Protein AF-A0A3D2ICG7-F1 (afdb_monomer_lite)

pLDDT: mean 81.15, std 12.13, range [32.75, 96.06]

Sequence (810 aa):
GKVAADFALAEKEAQTTEAKSDMTMTLKEEWENYNRNDKSQTVSDYENFASAFERDLKTRLLSPYEGFTPKQKSELSRRFDELSLGFSSAGANIAFTRHQANRANKANKDIETHMELMRSVNPQDAVYTYYESSLKKAFEDFRLQGLKIKYDETKVFQDIKKGNTEAAIAAATTTEQLDAISKENEQDNTISSTLKQQIRNQLNVKKTRVEAELQKEVVEQFFTAIADAPDDLILKADEELFDRIIKGDKLGAIDFSVLEAPERDRLVARIKREQSSIKAENTEQILTSLRQIVDGATVAQLNAQEDNVIQNTGLFQGNEDDNLRTKALAIIKTELNQKEDKVKEQINVNQKNIIDSLSISKGSISEELKEIINETENLYISMEDTEGAEAFRKTILSAQEAGSLFKDIEFSKTTDINRTINELNQEVKELAKTNPGKVTEKLNTIKILGNMLETRNQALATDPVRYLQEQKGELNTFQRISFQRQLGIAEIDIRLTTDAEMSVFKNQYDSAEDYNEKSRIGNEFINSFGEENSAMVLRNMMNRGIITIVDNIIIANPNNAYMFDVDAANSVESVKRFKQELTTDQRDATTEAVRQELSDYSRSIIGGGFEDVLQRTATDKRAAHVFAMRDVVKNTAFYYMSISDIDPKEAAKKAADAVINSQYSFIQVKNNSVRLKKGLDGFKEQIGTLLEKSIGDLEKNYLLDIIEVPTQVGIQESITDEEYITDIINEGRWVTTTDNSGVYLIDKTGNLVRRKSDNQLLFIEVKFSDLISGATQLQEKQQQLSKILNPGTADRQFINNPLQFIGKLF

Secondary structure (DSSP, 8-state):
-HHHHHHHHHHHHHHHHHHHHHHHHHHHHHHHHHHHH---SSHHHHHHHHHHHHHHHHHHHHGGGTTS-HHHHHHHHHHHHHHHHHHHHHHHHHHHHHHHHHHHHHHHHHHHHHHHHHHHS-TTSHHHHHHHHHHHHHHHHHHHTT---S--HHHHHHHHHHHHHHHHHHH--SHHHHHHHHHHHHH-TTS-HHHHHHHHHHHHHHHHHHHHHHHHHHHHHHHHHHHTS-HHHHHT--HHHHHHHHHT-EETTEESTTS-HHHHHHHHHHHHHHHHHHHHHHHHHHHHHHHHHHTT--HHHHHHHHHHHHHT-GGGTT---HHHHHHHHHHHHHHHHHHHHHHHHHHHHHHHHHHHHHHHTTTPPPHHHHHHHHHHHHHHHHTT-HHHHHHHHHHHHHHHHHHHHHHHHTTS-HHHHHHHHHHHHHHHHHHHHH-GGGHHHHHHHHHHHHHHHHHHHHHHHH-HHHHHHHHH-S--HHHHHHHHHHTT--TTT--SS-HHHHHHHHHHHHT-SSHHHHHHHHHHHHHTT-GGGHHHHHHHHHHTTSS-HHHHHHHHSTT-TTHHHHHHHHSHHHHHHHHHHS-HHHHHHHHHHHHHHTHHHHHHHHSS-TTSPPPTT--HHHHHHHHHHHHHHHHHHHHHHHHS---HHHHHHHHHIIIIITTEEEEEETTEEEEEETT-GGGHHHHHHHHHHHTSGGGHHHHHHHEEPP--SS-SS---HHHHHHHHHHH-EEEE-TTSSEEEEE-TTSPBPEEPSSSS-SB-EEEHHHHHHHHHHHHHHHHHHTTT--SSS-SSS----HHHHHTTT-

Foldseek 3Di:
DVVVVVVVVVVLVVVLVVLLVVLLVVLVVQLVVCLVPDPAQALVVLLVVLVVVLVVSLCVSLVVVPVRDPVSSVVSSVSSVVVSVVSSVVSSVVSVVSNLVVVLVVLLVLLVVLLVQLLVDDCPDPVNVVSLVVNVVSVVVCVVVVRPHPDDNLVSVQVSVLSNLLVQLVPDLDLVSLVVSLVVLVPDPSYDPVSNVVSVVSSVVSSVVSVVVVVVVVLVVVVVVVVPDPPVVLLPCDPVNLVCLLVQHDDVPDGSVPDDNVSSVVVSVVSVVVNVVVVVVLLVVLLVVLLVQLVVDFLVSLVVQLVCLVVCHDSRPPPPDPVSSVSSNVSSVVSNVVNLVVLVVLLVVLLVVLLVVLLVVLLDQDPVNVVSLVVSLVSCVSNVNPVVSVVSVLLSVLSSLLSVVCVVCVLAEPVVVVVVLVVLVVVLVVCVVVPVVCNVSSVSSSVSNVVSVVVSVVCCVQWVQVSCCVVPNDDAQVRQQVSCVRHVPDPLRRERDGPVRLVVLLVQLVPQPALLSNLVSLQVSLCSNPPVCNVSHLSNCPVVVSDDPLSSLSNVDHPQPLSRLLVVLPDPVNVVVLVVQPDPVQLVLLLVLLLVLCQQVLCQQQVGGPPDDGAPSPDVVSVVSSVSLSVSLSSSLSSCVRVDVDGSNVSSNVSCCSRPVVFWDWDDALNGTHTAGPPCVVLRVLLSVQVNQQLAPVCLVVCLQWWDDDDDDPDDDDQDSSNQSVQQSNQWDWHADPVNQWTFIAGNRGDFTATDDDDPDGGDIDGVVLCPVVSVVVVVVVVVVVVPDDDDDPDPDDDPHSVVSSVVVD

Radius of gyration: 61.94 Å; chains: 1; bounding box: 125×126×144 Å

Structure (mmCIF, N/CA/C/O backbone):
data_AF-A0A3D2ICG7-F1
#
_entry.id   AF-A0A3D2ICG7-F1
#
loop_
_atom_site.group_PDB
_atom_site.id
_atom_site.type_symbol
_atom_site.label_atom_id
_atom_site.label_alt_id
_atom_site.label_comp_id
_atom_site.label_asym_id
_atom_site.label_entity_id
_atom_site.label_seq_id
_atom_site.pdbx_PDB_ins_code
_atom_site.Cartn_x
_atom_site.Cartn_y
_atom_site.Cartn_z
_atom_site.occupancy
_atom_site.B_iso_or_equiv
_atom_site.auth_seq_id
_atom_site.auth_comp_id
_atom_site.auth_asym_id
_atom_site.auth_atom_id
_atom_site.pdbx_PDB_model_num
ATOM 1 N N . GLY A 1 1 ? -17.995 -86.484 -20.064 1.00 54.66 1 GLY A N 1
ATOM 2 C CA . GLY A 1 1 ? -19.390 -86.865 -19.768 1.00 54.66 1 GLY A CA 1
ATOM 3 C C . GLY A 1 1 ? -19.644 -86.869 -18.276 1.00 54.66 1 GLY A C 1
ATOM 4 O O . GLY A 1 1 ? -20.081 -85.857 -17.756 1.00 54.66 1 GLY A O 1
ATOM 5 N N . LYS A 1 2 ? -19.305 -87.965 -17.586 1.00 58.22 2 LYS A N 1
ATOM 6 C CA . LYS A 1 2 ? -19.592 -88.167 -16.154 1.00 58.22 2 LYS A CA 1
ATOM 7 C C . LYS A 1 2 ? -18.968 -87.110 -15.228 1.00 58.22 2 LYS A C 1
ATOM 9 O O . LYS A 1 2 ? -19.689 -86.464 -14.492 1.00 58.22 2 LYS A O 1
ATOM 14 N N . VAL A 1 3 ? -17.678 -86.817 -15.402 1.00 58.34 3 VAL A N 1
ATOM 15 C CA . VAL A 1 3 ? -16.958 -85.797 -14.612 1.00 58.34 3 VAL A CA 1
ATOM 16 C C . VAL A 1 3 ? -17.590 -84.400 -14.731 1.00 58.34 3 VAL A C 1
ATOM 18 O O . VAL A 1 3 ? -17.749 -83.715 -13.734 1.00 58.34 3 VAL A O 1
ATOM 21 N N . ALA A 1 4 ? -18.020 -83.989 -15.928 1.00 55.75 4 ALA A N 1
ATOM 22 C CA . ALA A 1 4 ? -18.675 -82.691 -16.129 1.00 55.75 4 ALA A CA 1
ATOM 23 C C . ALA A 1 4 ? -20.084 -82.630 -15.504 1.00 55.75 4 ALA A C 1
ATOM 25 O O . ALA A 1 4 ? -20.496 -81.578 -15.028 1.00 55.75 4 ALA A O 1
ATOM 26 N N . ALA A 1 5 ? -20.810 -83.753 -15.482 1.00 63.34 5 ALA A N 1
ATOM 27 C CA . ALA A 1 5 ? -22.096 -83.851 -14.795 1.00 63.34 5 ALA A CA 1
ATOM 28 C C . ALA A 1 5 ? -21.925 -83.832 -13.266 1.00 63.34 5 ALA A C 1
ATOM 30 O O . ALA A 1 5 ? -22.704 -83.172 -12.586 1.00 63.34 5 ALA A O 1
ATOM 31 N N . ASP A 1 6 ? -20.879 -84.484 -12.749 1.00 67.06 6 ASP A N 1
ATOM 32 C CA . ASP A 1 6 ? -20.536 -84.480 -11.323 1.00 67.06 6 ASP A CA 1
ATOM 33 C C . ASP A 1 6 ? -20.102 -83.074 -10.863 1.00 67.06 6 ASP A C 1
ATOM 35 O O . ASP A 1 6 ? -20.552 -82.610 -9.819 1.00 67.06 6 ASP A O 1
ATOM 39 N N . PHE A 1 7 ? -19.324 -82.343 -11.674 1.00 67.44 7 PHE A N 1
ATOM 40 C CA . PHE A 1 7 ? -18.988 -80.936 -11.405 1.00 67.44 7 PHE A CA 1
ATOM 41 C C . PHE A 1 7 ? -20.216 -80.021 -11.438 1.00 67.44 7 PHE A C 1
ATOM 43 O O . PHE A 1 7 ? -20.399 -79.234 -10.517 1.00 67.44 7 PHE A O 1
ATOM 50 N N . ALA A 1 8 ? -21.092 -80.147 -12.440 1.00 72.44 8 ALA A N 1
ATOM 51 C CA . ALA A 1 8 ? -22.311 -79.337 -12.517 1.00 72.44 8 ALA A CA 1
ATOM 52 C C . ALA A 1 8 ? -23.298 -79.634 -11.369 1.00 72.44 8 ALA A C 1
ATOM 54 O O . ALA A 1 8 ? -24.071 -78.762 -10.970 1.00 72.44 8 ALA A O 1
ATOM 55 N N . LEU A 1 9 ? -23.301 -80.864 -10.841 1.00 77.81 9 LEU A N 1
ATOM 56 C CA . LEU A 1 9 ? -24.105 -81.238 -9.679 1.00 77.81 9 LEU A CA 1
ATOM 57 C C . LEU A 1 9 ? -23.500 -80.679 -8.385 1.00 77.81 9 LEU A C 1
ATOM 59 O O . LEU A 1 9 ? -24.229 -80.073 -7.604 1.00 77.81 9 LEU A O 1
ATOM 63 N N . ALA A 1 10 ? -22.180 -80.790 -8.213 1.00 75.00 10 ALA A N 1
ATOM 64 C CA . ALA A 1 10 ? -21.458 -80.203 -7.085 1.00 75.00 10 ALA A CA 1
ATOM 65 C C . ALA A 1 10 ? -21.564 -78.668 -7.060 1.00 75.00 10 ALA A C 1
ATOM 67 O O . ALA A 1 10 ? -21.762 -78.083 -6.000 1.00 75.00 10 ALA A O 1
ATOM 68 N N . GLU A 1 11 ? -21.507 -78.009 -8.219 1.00 78.06 11 GLU A N 1
ATOM 69 C CA . GLU A 1 11 ? -21.673 -76.558 -8.341 1.00 78.06 11 GLU A CA 1
ATOM 70 C C . GLU A 1 11 ? -23.090 -76.119 -7.953 1.00 78.06 11 GLU A C 1
ATOM 72 O O . GLU A 1 11 ? -23.262 -75.179 -7.179 1.00 78.06 11 GLU A O 1
ATOM 77 N N . LYS A 1 12 ? -24.124 -76.848 -8.392 1.00 83.56 12 LYS A N 1
ATOM 78 C CA . LYS A 1 12 ? -25.509 -76.583 -7.966 1.00 83.56 12 LYS A CA 1
ATOM 79 C C . LYS A 1 12 ? -25.723 -76.850 -6.478 1.00 83.56 12 LYS A C 1
ATOM 81 O O . LYS A 1 12 ? -26.470 -76.117 -5.829 1.00 83.56 12 LYS A O 1
ATOM 86 N N . GLU A 1 13 ? -25.099 -77.881 -5.914 1.00 82.94 13 GLU A N 1
ATOM 87 C CA . GLU A 1 13 ? -25.148 -78.153 -4.473 1.00 82.94 13 GLU A CA 1
ATOM 88 C C . GLU A 1 13 ? -24.440 -77.060 -3.663 1.00 82.94 13 GLU A C 1
ATOM 90 O O . GLU A 1 13 ? -24.988 -76.611 -2.652 1.00 82.94 13 GLU A O 1
ATOM 95 N N . ALA A 1 14 ? -23.297 -76.560 -4.142 1.00 80.94 14 ALA A N 1
ATOM 96 C CA . ALA A 1 14 ? -22.591 -75.429 -3.548 1.00 80.94 14 ALA A CA 1
ATOM 97 C C . ALA A 1 14 ? -23.447 -74.152 -3.589 1.00 80.94 14 ALA A C 1
ATOM 99 O O . ALA A 1 14 ? -23.700 -73.571 -2.537 1.00 80.94 14 ALA A O 1
ATOM 100 N N . GLN A 1 15 ? -24.015 -73.803 -4.750 1.00 85.06 15 GLN A N 1
ATOM 101 C CA . GLN A 1 15 ? -24.930 -72.661 -4.907 1.00 85.06 15 GLN A CA 1
ATOM 102 C C . GLN A 1 15 ? -26.166 -72.767 -3.998 1.00 85.06 15 GLN A C 1
ATOM 104 O O . GLN A 1 15 ? -26.635 -71.778 -3.443 1.00 85.06 15 GLN A O 1
ATOM 109 N N . THR A 1 16 ? -26.703 -73.978 -3.804 1.00 87.69 16 THR A N 1
ATOM 110 C CA . THR A 1 16 ? -27.836 -74.197 -2.884 1.00 87.69 16 THR A CA 1
ATOM 111 C C . THR A 1 16 ? -27.417 -74.032 -1.428 1.00 87.69 16 THR A C 1
ATOM 113 O O . THR A 1 16 ? -28.201 -73.558 -0.612 1.00 87.69 16 THR A O 1
ATOM 116 N N . THR A 1 17 ? -26.203 -74.460 -1.084 1.00 86.31 17 THR A N 1
ATOM 117 C CA . THR A 1 17 ? -25.661 -74.365 0.276 1.00 86.31 17 THR A CA 1
ATOM 118 C C . THR A 1 17 ? -25.360 -72.916 0.644 1.00 86.31 17 THR A C 1
ATOM 120 O O . THR A 1 17 ? -25.722 -72.488 1.737 1.00 86.31 17 THR A O 1
ATOM 123 N N . GLU A 1 18 ? -24.784 -72.156 -0.285 1.00 87.81 18 GLU A N 1
ATOM 124 C CA . GLU A 1 18 ? -24.572 -70.713 -0.163 1.00 87.81 18 GLU A CA 1
ATOM 125 C C . GLU A 1 18 ? -25.910 -69.983 0.018 1.00 87.81 18 GLU A C 1
ATOM 127 O O . GLU A 1 18 ? -26.132 -69.368 1.058 1.00 87.81 18 GLU A O 1
ATOM 132 N N . ALA A 1 19 ? -26.876 -70.204 -0.882 1.00 89.00 19 ALA A N 1
ATOM 133 C CA . ALA A 1 19 ? -28.214 -69.618 -0.772 1.00 89.00 19 ALA A CA 1
ATOM 134 C C . ALA A 1 19 ? -28.932 -69.975 0.544 1.00 89.00 19 ALA A C 1
ATOM 136 O O . ALA A 1 19 ? -29.634 -69.147 1.122 1.00 89.00 19 ALA A O 1
ATOM 137 N N . LYS A 1 20 ? -28.756 -71.204 1.056 1.00 89.69 20 LYS A N 1
ATOM 138 C CA . LYS A 1 20 ? -29.281 -71.606 2.373 1.00 89.69 20 LYS A CA 1
ATOM 139 C C . LYS A 1 20 ? -28.641 -70.814 3.502 1.00 89.69 20 LYS A C 1
ATOM 141 O O . LYS A 1 20 ? -29.349 -70.475 4.450 1.00 89.69 20 LYS A O 1
ATOM 146 N N . SER A 1 21 ? -27.329 -70.600 3.443 1.00 87.50 21 SER A N 1
ATOM 147 C CA . SER A 1 21 ? -26.583 -69.855 4.456 1.00 87.50 21 SER A CA 1
ATOM 148 C C . SER A 1 21 ? -27.043 -68.402 4.487 1.00 87.50 21 SER A C 1
ATOM 150 O O . SER A 1 21 ? -27.486 -67.933 5.536 1.00 87.50 21 SER A O 1
ATOM 152 N N . ASP A 1 22 ? -27.054 -67.747 3.327 1.00 87.12 22 ASP A N 1
ATOM 153 C CA . ASP A 1 22 ? -27.453 -66.346 3.186 1.00 87.12 22 ASP A CA 1
ATOM 154 C C . ASP A 1 22 ? -28.899 -66.145 3.634 1.00 87.12 22 ASP A C 1
ATOM 156 O O . ASP A 1 22 ? -29.182 -65.325 4.507 1.00 87.12 22 ASP A O 1
ATOM 160 N N . MET A 1 23 ? -29.813 -66.987 3.138 1.00 90.94 23 MET A N 1
ATOM 161 C CA . MET A 1 23 ? -31.212 -66.954 3.553 1.00 90.94 23 MET A CA 1
ATOM 162 C C . MET A 1 23 ? -31.363 -67.212 5.056 1.00 90.94 23 MET A C 1
ATOM 164 O O . MET A 1 23 ? -32.165 -66.543 5.690 1.00 90.94 23 MET A O 1
ATOM 168 N N . THR A 1 24 ? -30.615 -68.151 5.649 1.00 89.88 24 THR A N 1
ATOM 169 C CA . THR A 1 24 ? -30.689 -68.434 7.096 1.00 89.88 24 THR A CA 1
ATOM 170 C C . THR A 1 24 ? -30.258 -67.224 7.922 1.00 89.88 24 THR A C 1
ATOM 172 O O . THR A 1 24 ? -30.895 -66.922 8.931 1.00 89.88 24 THR A O 1
ATOM 175 N N . MET A 1 25 ? -29.190 -66.540 7.505 1.00 88.25 25 MET A N 1
ATOM 176 C CA . MET A 1 25 ? -28.659 -65.377 8.211 1.00 88.25 25 MET A CA 1
ATOM 177 C C . MET A 1 25 ? -29.643 -64.206 8.140 1.00 88.25 25 MET A C 1
ATOM 179 O O . MET A 1 25 ? -30.061 -63.704 9.182 1.00 88.25 25 MET A O 1
ATOM 183 N N . THR A 1 26 ? -30.118 -63.866 6.938 1.00 89.62 26 THR A N 1
ATOM 184 C CA . THR A 1 26 ? -31.112 -62.799 6.754 1.00 89.62 26 THR A CA 1
ATOM 185 C C . THR A 1 26 ? -32.441 -63.134 7.430 1.00 89.62 26 THR A C 1
ATOM 187 O O . THR A 1 26 ? -33.032 -62.280 8.081 1.00 89.62 26 THR A O 1
ATOM 190 N N . LEU A 1 27 ? -32.904 -64.385 7.343 1.00 92.44 27 LEU A N 1
ATOM 191 C CA . LEU A 1 27 ? -34.136 -64.832 7.996 1.00 92.44 27 LEU A CA 1
ATOM 192 C C . LEU A 1 27 ? -34.065 -64.652 9.512 1.00 92.44 27 LEU A C 1
ATOM 194 O O . LEU A 1 27 ? -35.017 -64.163 10.116 1.00 92.44 27 LEU A O 1
ATOM 198 N N . LYS A 1 28 ? -32.942 -65.045 10.121 1.00 91.06 28 LYS A N 1
ATOM 199 C CA . LYS A 1 28 ? -32.717 -64.872 11.555 1.00 91.06 28 LYS A CA 1
ATOM 200 C C . LYS A 1 28 ? -32.729 -63.393 11.937 1.00 91.06 28 LYS A C 1
ATOM 202 O O . LYS A 1 28 ? -33.425 -63.037 12.880 1.00 91.06 28 LYS A O 1
ATOM 207 N N . GLU A 1 29 ? -31.993 -62.548 11.218 1.00 90.75 29 GLU A N 1
ATOM 208 C CA . GLU A 1 29 ? -31.919 -61.108 11.501 1.00 90.75 29 GLU A CA 1
ATOM 209 C C . GLU A 1 29 ? -33.287 -60.425 11.389 1.00 90.75 29 GLU A C 1
ATOM 211 O O . GLU A 1 29 ? -33.684 -59.672 12.279 1.00 90.75 29 GLU A O 1
ATOM 216 N N . GLU A 1 30 ? -34.041 -60.727 10.333 1.00 92.88 30 GLU A N 1
ATOM 217 C CA . GLU A 1 30 ? -35.377 -60.174 10.099 1.00 92.88 30 GLU A CA 1
ATOM 218 C C . GLU A 1 30 ? -36.369 -60.624 11.182 1.00 92.88 30 GLU A C 1
ATOM 220 O O . GLU A 1 30 ? -37.105 -59.796 11.721 1.00 92.88 30 GLU A O 1
ATOM 225 N N . TRP A 1 31 ? -36.354 -61.905 11.573 1.00 93.25 31 TRP A N 1
ATOM 226 C CA . TRP A 1 31 ? -37.196 -62.405 12.664 1.00 93.25 31 TRP A CA 1
ATOM 227 C C . TRP A 1 31 ? -36.788 -61.872 14.037 1.00 93.25 31 TRP A C 1
ATOM 229 O O . TRP A 1 31 ? -37.655 -61.545 14.845 1.00 93.25 31 TRP A O 1
ATOM 239 N N . GLU A 1 32 ? -35.493 -61.768 14.333 1.00 89.31 32 GLU A N 1
ATOM 240 C CA . GLU A 1 32 ? -35.022 -61.191 15.595 1.00 89.31 32 GLU A CA 1
ATOM 241 C C . GLU A 1 32 ? -35.410 -59.714 15.700 1.00 89.31 32 GLU A C 1
ATOM 243 O O . GLU A 1 32 ? -35.862 -59.272 16.761 1.00 89.31 32 GLU A O 1
ATOM 248 N N . ASN A 1 33 ? -35.304 -58.963 14.601 1.00 90.31 33 ASN A N 1
ATOM 249 C CA . ASN A 1 33 ? -35.766 -57.582 14.532 1.00 90.31 33 ASN A CA 1
ATOM 250 C C . ASN A 1 33 ? -37.285 -57.483 14.687 1.00 90.31 33 ASN A C 1
ATOM 252 O O . ASN A 1 33 ? -37.761 -56.664 15.474 1.00 90.31 33 ASN A O 1
ATOM 256 N N . TYR A 1 34 ? -38.048 -58.328 13.994 1.00 92.62 34 TYR A N 1
ATOM 257 C CA . TYR A 1 34 ? -39.501 -58.375 14.130 1.00 92.62 34 TYR A CA 1
ATOM 258 C C . TYR A 1 34 ? -39.916 -58.684 15.576 1.00 92.62 34 TYR A C 1
ATOM 260 O O . TYR A 1 34 ? -40.647 -57.906 16.182 1.00 92.62 34 TYR A O 1
ATOM 268 N N . ASN A 1 35 ? -39.368 -59.738 16.186 1.00 90.38 35 ASN A N 1
ATOM 269 C CA . ASN A 1 35 ? -39.693 -60.154 17.555 1.00 90.38 35 ASN A CA 1
ATOM 270 C C . ASN A 1 35 ? -39.302 -59.113 18.608 1.00 90.38 35 ASN A C 1
ATOM 272 O O . ASN A 1 35 ? -40.000 -58.942 19.612 1.00 90.38 35 ASN A O 1
ATOM 276 N N . ARG A 1 36 ? -38.183 -58.411 18.392 1.00 87.25 36 ARG A N 1
ATOM 277 C CA . ARG A 1 36 ? -37.740 -57.315 19.261 1.00 87.25 36 ARG A CA 1
ATOM 278 C C . ARG A 1 36 ? -38.691 -56.122 19.193 1.00 87.25 36 ARG A C 1
ATOM 280 O O . ARG A 1 36 ? -38.941 -55.497 20.221 1.00 87.25 36 ARG A O 1
ATOM 287 N N . ASN A 1 37 ? -39.193 -55.812 18.001 1.00 86.62 37 ASN A N 1
ATOM 288 C CA . ASN A 1 37 ? -40.026 -54.636 17.752 1.00 86.62 37 ASN A CA 1
ATOM 289 C C . ASN A 1 37 ? -41.526 -54.902 17.907 1.00 86.62 37 ASN A C 1
ATOM 291 O O . ASN A 1 37 ? -42.302 -53.952 18.037 1.00 86.62 37 ASN A O 1
ATOM 295 N N . ASP A 1 38 ? -41.939 -56.167 17.912 1.00 87.25 38 ASP A N 1
ATOM 296 C CA . ASP A 1 38 ? -43.315 -56.559 18.156 1.00 87.25 38 ASP A CA 1
ATOM 297 C C . ASP A 1 38 ? -43.785 -56.063 19.531 1.00 87.25 38 ASP A C 1
ATOM 299 O O . ASP A 1 38 ? -43.114 -56.231 20.553 1.00 87.25 38 ASP A O 1
ATOM 303 N N . LYS A 1 39 ? -44.981 -55.474 19.548 1.00 85.31 39 LYS A N 1
ATOM 304 C CA . LYS A 1 39 ? -45.639 -54.951 20.753 1.00 85.31 39 LYS A CA 1
ATOM 305 C C . LYS A 1 39 ? -46.875 -55.753 21.138 1.00 85.31 39 LYS A C 1
ATOM 307 O O . LYS A 1 39 ? -47.638 -55.306 21.998 1.00 85.31 39 LYS A O 1
ATOM 312 N N . SER A 1 40 ? -47.085 -56.910 20.517 1.00 86.44 40 SER A N 1
ATOM 313 C CA . SER A 1 40 ? -48.226 -57.763 20.807 1.00 86.44 40 SER A CA 1
ATOM 314 C C . SER A 1 40 ? -48.248 -58.110 22.290 1.00 86.44 40 SER A C 1
ATOM 316 O O . SER A 1 40 ? -47.230 -58.458 22.905 1.00 86.44 40 SER A O 1
ATOM 318 N N . GLN A 1 41 ? -49.429 -57.943 22.880 1.00 81.25 41 GLN A N 1
ATOM 319 C CA . GLN A 1 41 ? -49.657 -58.171 24.303 1.00 81.25 41 GLN A CA 1
ATOM 320 C C . GLN A 1 41 ? -50.325 -59.510 24.581 1.00 81.25 41 GLN A C 1
ATOM 322 O O . GLN A 1 41 ? -50.526 -59.833 25.746 1.00 81.25 41 GLN A O 1
ATOM 327 N N . THR A 1 42 ? -50.685 -60.269 23.548 1.00 84.38 42 THR A N 1
ATOM 328 C CA . THR A 1 42 ? -51.218 -61.625 23.656 1.00 84.38 42 THR A CA 1
ATOM 329 C C . THR A 1 42 ? -50.539 -62.520 22.622 1.00 84.38 42 THR A C 1
ATOM 331 O O . THR A 1 42 ? -50.031 -62.037 21.609 1.00 84.38 42 THR A O 1
ATOM 334 N N . VAL A 1 43 ? -50.535 -63.830 22.881 1.00 86.00 43 VAL A N 1
ATOM 335 C CA . VAL A 1 43 ? -50.024 -64.829 21.927 1.00 86.00 43 VAL A CA 1
ATOM 336 C C . VAL A 1 43 ? -50.831 -64.796 20.630 1.00 86.00 43 VAL A C 1
ATOM 338 O O . VAL A 1 43 ? -50.249 -64.777 19.555 1.00 86.00 43 VAL A O 1
ATOM 341 N N . SER A 1 44 ? -52.158 -64.690 20.735 1.00 87.31 44 SER A N 1
ATOM 342 C CA . SER A 1 44 ? -53.057 -64.649 19.579 1.00 87.31 44 SER A CA 1
ATOM 343 C C . SER A 1 44 ? -52.783 -63.450 18.666 1.00 87.31 44 SER A C 1
ATOM 345 O O . SER A 1 44 ? -52.774 -63.600 17.447 1.00 87.31 44 SER A O 1
ATOM 347 N N . ASP A 1 45 ? -52.561 -62.257 19.226 1.00 85.88 45 ASP A N 1
ATOM 348 C CA . ASP A 1 45 ? -52.242 -61.073 18.416 1.00 85.88 45 ASP A CA 1
ATOM 349 C C . ASP A 1 45 ? -50.898 -61.252 17.709 1.00 85.88 45 ASP A C 1
ATOM 351 O O . ASP A 1 45 ? -50.788 -61.015 16.506 1.00 85.88 45 ASP A O 1
ATOM 355 N N . TYR A 1 46 ? -49.901 -61.747 18.447 1.00 92.25 46 TYR A N 1
ATOM 356 C CA . TYR A 1 46 ? -48.576 -62.012 17.907 1.00 92.25 46 TYR A CA 1
ATOM 357 C C . TYR A 1 46 ? -48.631 -63.008 16.740 1.00 92.25 46 TYR A C 1
ATOM 359 O O . TYR A 1 46 ? -48.090 -62.722 15.676 1.00 92.25 46 TYR A O 1
ATOM 367 N N . GLU A 1 47 ? -49.310 -64.147 16.908 1.00 88.69 47 GLU A N 1
ATOM 368 C CA . GLU A 1 47 ? -49.417 -65.194 15.882 1.00 88.69 47 GLU A CA 1
ATOM 369 C C . GLU A 1 47 ? -50.085 -64.676 14.601 1.00 88.69 47 GLU A C 1
ATOM 371 O O . GLU A 1 47 ? -49.636 -64.988 13.493 1.00 88.69 47 GLU A O 1
ATOM 376 N N . ASN A 1 48 ? -51.105 -63.824 14.734 1.00 87.50 48 ASN A N 1
ATOM 377 C CA . ASN A 1 48 ? -51.786 -63.212 13.595 1.00 87.50 48 ASN A CA 1
ATOM 378 C C . ASN A 1 48 ? -50.860 -62.281 12.796 1.00 87.50 48 ASN A C 1
ATOM 380 O O . ASN A 1 48 ? -50.809 -62.370 11.565 1.00 87.50 48 ASN A O 1
ATOM 384 N N . PHE A 1 49 ? -50.103 -61.409 13.471 1.00 89.25 49 PHE A N 1
ATOM 385 C CA . PHE A 1 49 ? -49.170 -60.501 12.797 1.00 89.25 49 PHE A CA 1
ATOM 386 C C . PHE A 1 49 ? -47.944 -61.237 12.245 1.00 89.25 49 PHE A C 1
ATOM 388 O O . PHE A 1 49 ? -47.544 -60.998 11.103 1.00 89.25 49 PHE A O 1
ATOM 395 N N . ALA A 1 50 ? -47.403 -62.189 13.007 1.00 90.81 50 ALA A N 1
ATOM 396 C CA . ALA A 1 50 ? -46.266 -63.010 12.606 1.00 90.81 50 ALA A CA 1
ATOM 397 C C . ALA A 1 50 ? -46.584 -63.812 11.336 1.00 90.81 50 ALA A C 1
ATOM 399 O O . ALA A 1 50 ? -45.761 -63.865 10.429 1.00 90.81 50 ALA A O 1
ATOM 400 N N . SER A 1 51 ? -47.808 -64.334 11.203 1.00 88.25 51 SER A N 1
ATOM 401 C CA . SER A 1 51 ? -48.256 -65.051 9.997 1.00 88.25 51 SER A CA 1
ATOM 402 C C . SER A 1 51 ? -48.345 -64.159 8.748 1.00 88.25 51 SER A C 1
ATOM 404 O O . SER A 1 51 ? -48.225 -64.634 7.615 1.00 88.25 51 SER A O 1
ATOM 406 N N . ALA A 1 52 ? -48.612 -62.859 8.908 1.00 87.38 52 ALA A N 1
ATOM 407 C CA . ALA A 1 52 ? -48.575 -61.911 7.794 1.00 87.38 52 ALA A CA 1
ATOM 408 C C . ALA A 1 52 ? -47.129 -61.567 7.411 1.00 87.38 52 ALA A C 1
ATOM 410 O O . ALA A 1 52 ? -46.789 -61.603 6.228 1.00 87.38 52 ALA A O 1
ATOM 411 N N . PHE A 1 53 ? -46.284 -61.311 8.412 1.00 92.44 53 PHE A N 1
ATOM 412 C CA . PHE A 1 53 ? -44.859 -61.044 8.235 1.00 92.44 53 PHE A CA 1
ATOM 413 C C . PHE A 1 53 ? -44.122 -62.217 7.577 1.00 92.44 53 PHE A C 1
ATOM 415 O O . PHE A 1 53 ? -43.395 -62.018 6.610 1.00 92.44 53 PHE A O 1
ATOM 422 N N . GLU A 1 54 ? -44.366 -63.446 8.033 1.00 93.12 54 GLU A N 1
ATOM 423 C CA . GLU A 1 54 ? -43.745 -64.656 7.491 1.00 93.12 54 GLU A CA 1
ATOM 424 C C . GLU A 1 54 ? -44.036 -64.825 5.996 1.00 93.12 54 GLU A C 1
ATOM 426 O O . GLU A 1 54 ? -43.131 -65.121 5.218 1.00 93.12 54 GLU A O 1
ATOM 431 N N . ARG A 1 55 ? -45.284 -64.587 5.567 1.00 90.25 55 ARG A N 1
ATOM 432 C CA . ARG A 1 55 ? -45.676 -64.691 4.151 1.00 90.25 55 ARG A CA 1
ATOM 433 C C . ARG A 1 55 ? -44.979 -63.654 3.271 1.00 90.25 55 ARG A C 1
ATOM 435 O O . ARG A 1 55 ? -44.533 -63.995 2.172 1.00 90.25 55 ARG A O 1
ATOM 442 N N . ASP A 1 56 ? -44.882 -62.412 3.743 1.00 91.31 56 ASP A N 1
ATOM 443 C CA . ASP A 1 56 ? -44.146 -61.355 3.043 1.00 91.31 56 ASP A CA 1
ATOM 444 C C . ASP A 1 56 ? -42.652 -61.693 2.957 1.00 91.31 56 ASP A C 1
ATOM 446 O O . ASP A 1 56 ? -42.078 -61.750 1.867 1.00 91.31 56 ASP A O 1
ATOM 450 N N . LEU A 1 57 ? -42.043 -62.027 4.096 1.00 92.62 57 LEU A N 1
ATOM 451 C CA . LEU A 1 57 ? -40.624 -62.341 4.189 1.00 92.62 57 LEU A CA 1
ATOM 452 C C . LEU A 1 57 ? -40.251 -63.549 3.323 1.00 92.62 57 LEU A C 1
ATOM 454 O O . LEU A 1 57 ? -39.238 -63.512 2.627 1.00 92.62 57 LEU A O 1
ATOM 458 N N . LYS A 1 58 ? -41.091 -64.591 3.295 1.00 92.25 58 LYS A N 1
ATOM 459 C CA . LYS A 1 58 ? -40.896 -65.764 2.433 1.00 92.25 58 LYS A CA 1
ATOM 460 C C . LYS A 1 58 ? -40.836 -65.378 0.962 1.00 92.25 58 LYS A C 1
ATOM 462 O O . LYS A 1 58 ? -39.981 -65.867 0.228 1.00 92.25 58 LYS A O 1
ATOM 467 N N . THR A 1 59 ? -41.722 -64.481 0.538 1.00 89.56 59 THR A N 1
ATOM 468 C CA . THR A 1 59 ? -41.757 -63.993 -0.844 1.00 89.56 59 THR A CA 1
ATOM 469 C C . THR A 1 59 ? -40.497 -63.188 -1.161 1.00 89.56 59 THR A C 1
ATOM 471 O O . THR A 1 59 ? -39.840 -63.451 -2.170 1.00 89.56 59 THR A O 1
ATOM 474 N N . ARG A 1 60 ? -40.106 -62.266 -0.270 1.00 91.06 60 ARG A N 1
ATOM 475 C CA . ARG A 1 60 ? -38.908 -61.428 -0.440 1.00 91.06 60 ARG A CA 1
ATOM 476 C C . ARG A 1 60 ? -37.620 -62.246 -0.496 1.00 91.06 60 ARG A C 1
ATOM 478 O O . ARG A 1 60 ? -36.808 -62.024 -1.387 1.00 91.06 60 ARG A O 1
ATOM 485 N N . LEU A 1 61 ? -37.433 -63.196 0.421 1.00 90.56 61 LEU A N 1
ATOM 486 C CA . LEU A 1 61 ? -36.187 -63.963 0.510 1.00 90.56 61 LEU A CA 1
ATOM 487 C C . LEU A 1 61 ? -36.055 -65.043 -0.569 1.00 90.56 61 LEU A C 1
ATOM 489 O O . LEU A 1 61 ? -34.934 -65.414 -0.905 1.00 90.56 61 LEU A O 1
ATOM 493 N N . LEU A 1 62 ? -37.160 -65.545 -1.130 1.00 89.06 62 LEU A N 1
ATOM 494 C CA . LEU A 1 62 ? -37.110 -66.550 -2.199 1.00 89.06 62 LEU A CA 1
ATOM 495 C C . LEU A 1 62 ? -37.069 -65.948 -3.614 1.00 89.06 62 LEU A C 1
ATOM 497 O O . LEU A 1 62 ? -36.617 -66.632 -4.534 1.00 89.06 62 LEU A O 1
ATOM 501 N N . SER A 1 63 ? -37.492 -64.691 -3.797 1.00 88.94 63 SER A N 1
ATOM 502 C CA . SER A 1 63 ? -37.507 -63.993 -5.095 1.00 88.94 63 SER A CA 1
ATOM 503 C C . SER A 1 63 ? -36.137 -63.961 -5.813 1.00 88.94 63 SER A C 1
ATOM 505 O O . SER A 1 63 ? -36.090 -64.303 -6.997 1.00 88.94 63 SER A O 1
ATOM 507 N N . PRO A 1 64 ? -34.993 -63.694 -5.143 1.00 88.19 64 PRO A N 1
ATOM 508 C CA . PRO A 1 64 ? -33.674 -63.729 -5.791 1.00 88.19 64 PRO A CA 1
ATOM 509 C C . PRO A 1 64 ? -33.292 -65.098 -6.375 1.00 88.19 64 PRO A C 1
ATOM 511 O O . PRO A 1 64 ? -32.454 -65.189 -7.270 1.00 88.19 64 PRO A O 1
ATOM 514 N N . TYR A 1 65 ? -33.922 -66.174 -5.898 1.00 87.44 65 TYR A N 1
ATOM 515 C CA . TYR A 1 65 ? -33.628 -67.550 -6.291 1.00 87.44 65 TYR A CA 1
ATOM 516 C C . TYR A 1 65 ? -34.617 -68.091 -7.335 1.00 87.44 65 TYR A C 1
ATOM 518 O O . TYR A 1 65 ? -34.750 -69.304 -7.516 1.00 87.44 65 TYR A O 1
ATOM 526 N N . GLU A 1 66 ? -35.311 -67.222 -8.076 1.00 82.75 66 GLU A N 1
ATOM 527 C CA . GLU A 1 66 ? -36.233 -67.623 -9.146 1.00 82.75 66 GLU A CA 1
ATOM 528 C C . GLU A 1 66 ? -35.573 -68.456 -10.260 1.00 82.75 66 GLU A C 1
ATOM 530 O O . GLU A 1 66 ? -36.231 -69.313 -10.852 1.00 82.75 66 GLU A O 1
ATOM 535 N N . GLY A 1 67 ? -34.272 -68.287 -10.506 1.00 82.06 67 GLY A N 1
ATOM 536 C CA . GLY A 1 67 ? -33.519 -69.097 -11.473 1.00 82.06 67 GLY A CA 1
ATOM 537 C C . GLY A 1 67 ? -33.189 -70.524 -11.008 1.00 82.06 67 GLY A C 1
ATOM 538 O O . GLY A 1 67 ? -32.695 -71.326 -11.799 1.00 82.06 67 GLY A O 1
ATOM 539 N N . PHE A 1 68 ? -33.440 -70.865 -9.738 1.00 88.44 68 PHE A N 1
ATOM 540 C CA . PHE A 1 68 ? -33.053 -72.159 -9.167 1.00 88.44 68 PHE A CA 1
ATOM 541 C C . PHE A 1 68 ? -33.960 -73.297 -9.651 1.00 88.44 68 PHE A C 1
ATOM 543 O O . PHE A 1 68 ? -35.141 -73.109 -9.959 1.00 88.44 68 PHE A O 1
ATOM 550 N N . THR A 1 69 ? -33.427 -74.522 -9.675 1.00 86.50 69 THR A N 1
ATOM 551 C CA . THR A 1 69 ? -34.231 -75.698 -10.039 1.00 86.50 69 THR A CA 1
ATOM 552 C C . THR A 1 69 ? -35.341 -75.958 -9.007 1.00 86.50 69 THR A C 1
ATOM 554 O O . THR A 1 69 ? -35.189 -75.598 -7.835 1.00 86.50 69 THR A O 1
ATOM 557 N N . PRO A 1 70 ? -36.441 -76.646 -9.378 1.00 86.81 70 PRO A N 1
ATOM 558 C CA . PRO A 1 70 ? -37.542 -76.933 -8.454 1.00 86.81 70 PRO A CA 1
ATOM 559 C C . PRO A 1 70 ? -37.101 -77.625 -7.156 1.00 86.81 70 PRO A C 1
ATOM 561 O O . PRO A 1 70 ? -37.606 -77.304 -6.083 1.00 86.81 70 PRO A O 1
ATOM 564 N N . LYS A 1 71 ? -36.109 -78.526 -7.232 1.00 85.44 71 LYS A N 1
ATOM 565 C CA . LYS A 1 71 ? -35.552 -79.217 -6.059 1.00 85.44 71 LYS A CA 1
ATOM 566 C C . LYS A 1 71 ? -34.817 -78.252 -5.121 1.00 85.44 71 LYS A C 1
ATOM 568 O O . LYS A 1 71 ? -35.009 -78.330 -3.914 1.00 85.44 71 LYS A O 1
ATOM 573 N N . GLN A 1 72 ? -34.019 -77.330 -5.663 1.00 87.62 72 GLN A N 1
ATOM 574 C CA . GLN A 1 72 ? -33.300 -76.326 -4.868 1.00 87.62 72 GLN A CA 1
ATOM 575 C C . GLN A 1 72 ? -34.272 -75.328 -4.221 1.00 87.62 72 GLN A C 1
ATOM 577 O O . GLN A 1 72 ? -34.148 -75.044 -3.034 1.00 87.62 72 GLN A O 1
ATOM 582 N N . LYS A 1 73 ? -35.294 -74.869 -4.958 1.00 88.38 73 LYS A N 1
ATOM 583 C CA . LYS A 1 73 ? -36.351 -73.992 -4.421 1.00 88.38 73 LYS A CA 1
ATOM 584 C C . LYS A 1 73 ? -37.166 -74.661 -3.318 1.00 88.38 73 LYS A C 1
ATOM 586 O O . LYS A 1 73 ? -37.412 -74.046 -2.286 1.00 88.38 73 LYS A O 1
ATOM 591 N N . SER A 1 74 ? -37.559 -75.921 -3.514 1.00 88.62 74 SER A N 1
ATOM 592 C CA . SER A 1 74 ? -38.273 -76.696 -2.492 1.00 88.62 74 SER A CA 1
ATOM 593 C C . SER A 1 74 ? -37.444 -76.832 -1.220 1.00 88.62 74 SER A C 1
ATOM 595 O O . SER A 1 74 ? -37.983 -76.754 -0.121 1.00 88.62 74 SER A O 1
ATOM 597 N N . GLU A 1 75 ? -36.137 -77.030 -1.365 1.00 87.62 75 GLU A N 1
ATOM 598 C CA . GLU A 1 75 ? -35.231 -77.200 -0.240 1.00 87.62 75 GLU A CA 1
ATOM 599 C C . GLU A 1 75 ? -34.973 -75.877 0.506 1.00 87.62 75 GLU A C 1
ATOM 601 O O . GLU A 1 75 ? -34.928 -75.872 1.736 1.00 87.62 75 GLU A O 1
ATOM 606 N N . LEU A 1 76 ? -34.866 -74.751 -0.210 1.00 90.44 76 LEU A N 1
ATOM 607 C CA . LEU A 1 76 ? -34.816 -73.417 0.398 1.00 90.44 76 LEU A CA 1
ATOM 608 C C . LEU A 1 76 ? -36.133 -73.078 1.107 1.00 90.44 76 LEU A C 1
ATOM 610 O O . LEU A 1 76 ? -36.107 -72.681 2.266 1.00 90.44 76 LEU A O 1
ATOM 614 N N . SER A 1 77 ? -37.288 -73.319 0.478 1.00 91.00 77 SER A N 1
ATOM 615 C CA . SER A 1 77 ? -38.592 -73.094 1.119 1.00 91.00 77 SER A CA 1
ATOM 616 C C . SER A 1 77 ? -38.763 -73.943 2.377 1.00 91.00 77 SER A C 1
ATOM 618 O O . SER A 1 77 ? -39.191 -73.422 3.399 1.00 91.00 77 SER A O 1
ATOM 620 N N . ARG A 1 78 ? -38.402 -75.233 2.333 1.00 89.75 78 ARG A N 1
ATOM 621 C CA . ARG A 1 78 ? -38.461 -76.111 3.509 1.00 89.75 78 ARG A CA 1
ATOM 622 C C . ARG A 1 78 ? -37.590 -75.568 4.638 1.00 89.75 78 ARG A C 1
ATOM 624 O O . ARG A 1 78 ? -38.028 -75.509 5.781 1.00 89.75 78 ARG A O 1
ATOM 631 N N . ARG A 1 79 ? -36.368 -75.135 4.312 1.00 88.56 79 ARG A N 1
ATOM 632 C CA . ARG A 1 79 ? -35.447 -74.557 5.293 1.00 88.56 79 ARG A CA 1
ATOM 633 C C . ARG A 1 79 ? -35.978 -73.252 5.890 1.00 88.56 79 ARG A C 1
ATOM 635 O O . ARG A 1 79 ? -35.800 -73.033 7.084 1.00 88.56 79 ARG A O 1
ATOM 642 N N . PHE A 1 80 ? -36.624 -72.413 5.081 1.00 93.31 80 PHE A N 1
ATOM 643 C CA . PHE A 1 80 ? -37.296 -71.202 5.545 1.00 93.31 80 PHE A CA 1
ATOM 644 C C . PHE A 1 80 ? -38.409 -71.536 6.545 1.00 93.31 80 PHE A C 1
ATOM 646 O O . PHE A 1 80 ? -38.431 -70.966 7.633 1.00 93.31 80 PHE A O 1
ATOM 653 N N . ASP A 1 81 ? -39.293 -72.476 6.200 1.00 90.62 81 ASP A N 1
ATOM 654 C CA . ASP A 1 81 ? -40.453 -72.843 7.024 1.00 90.62 81 ASP A CA 1
ATOM 655 C C . ASP A 1 81 ? -40.012 -73.455 8.369 1.00 90.62 81 ASP A C 1
ATOM 657 O O . ASP A 1 81 ? -40.519 -73.091 9.430 1.00 90.62 81 ASP A O 1
ATOM 661 N N . GLU A 1 82 ? -39.000 -74.330 8.346 1.00 87.88 82 GLU A N 1
ATOM 662 C CA . GLU A 1 82 ? -38.434 -74.954 9.551 1.00 87.88 82 GLU A CA 1
ATOM 663 C C . GLU A 1 82 ? -37.864 -73.933 10.541 1.00 87.88 82 GLU A C 1
ATOM 665 O O . GLU A 1 82 ? -38.073 -74.047 11.750 1.00 87.88 82 GLU A O 1
ATOM 670 N N . LEU A 1 83 ? -37.125 -72.941 10.039 1.00 89.06 83 LEU A N 1
ATOM 671 C CA . LEU A 1 83 ? -36.508 -71.923 10.884 1.00 89.06 83 LEU A CA 1
ATOM 672 C C . LEU A 1 83 ? -37.524 -70.875 11.351 1.00 89.06 83 LEU A C 1
ATOM 674 O O . LEU A 1 83 ? -37.500 -70.486 12.520 1.00 89.06 83 LEU A O 1
ATOM 678 N N . SER A 1 84 ? -38.440 -70.461 10.472 1.00 89.81 84 SER A N 1
ATOM 679 C CA . SER A 1 84 ? -39.469 -69.463 10.785 1.00 89.81 84 SER A CA 1
ATOM 680 C C . SER A 1 84 ? -40.388 -69.922 11.909 1.00 89.81 84 SER A C 1
ATOM 682 O O . SER A 1 84 ? -40.669 -69.138 12.813 1.00 89.81 84 SER A O 1
ATOM 684 N N . LEU A 1 85 ? -40.766 -71.206 11.948 1.00 87.19 85 LEU A N 1
ATOM 685 C CA . LEU A 1 85 ? -41.565 -71.758 13.047 1.00 87.19 85 LEU A CA 1
ATOM 686 C C . LEU A 1 85 ? -40.863 -71.613 14.410 1.00 87.19 85 LEU A C 1
ATOM 688 O O . LEU A 1 85 ? -41.494 -71.252 15.409 1.00 87.19 85 LEU A O 1
ATOM 692 N N . GLY A 1 86 ? -39.552 -71.868 14.451 1.00 86.19 86 GLY A N 1
ATOM 693 C CA . GLY A 1 86 ? -38.744 -71.723 15.663 1.00 86.19 86 GLY A CA 1
ATOM 694 C C . GLY A 1 86 ? -38.668 -70.272 16.139 1.00 86.19 86 GLY A C 1
ATOM 695 O O . GLY A 1 86 ? -38.880 -69.993 17.322 1.00 86.19 86 GLY A O 1
ATOM 696 N N . PHE A 1 87 ? -38.430 -69.337 15.217 1.00 88.38 87 PHE A N 1
ATOM 697 C CA . PHE A 1 87 ? -38.377 -67.912 15.542 1.00 88.38 87 PHE A CA 1
ATOM 698 C C . PHE A 1 87 ? -39.742 -67.340 15.933 1.00 88.38 87 PHE A C 1
ATOM 700 O O . PHE A 1 87 ? -39.831 -66.574 16.895 1.00 88.38 87 PHE A O 1
ATOM 707 N N . SER A 1 88 ? -40.811 -67.757 15.255 1.00 88.81 88 SER A N 1
ATOM 708 C CA . SER A 1 88 ? -42.176 -67.353 15.582 1.00 88.81 88 SER A CA 1
ATOM 709 C C . SER A 1 88 ? -42.568 -67.821 16.990 1.00 88.81 88 SER A C 1
ATOM 711 O O . SER A 1 88 ? -43.023 -67.022 17.808 1.00 88.81 88 SER A O 1
ATOM 713 N N . SER A 1 89 ? -42.259 -69.073 17.342 1.00 85.88 89 SER A N 1
ATOM 714 C CA . SER A 1 89 ? -42.513 -69.619 18.686 1.00 85.88 89 SER A CA 1
ATOM 715 C C . SER A 1 89 ? -41.769 -68.853 19.791 1.00 85.88 89 SER A C 1
ATOM 717 O O . SER A 1 89 ? -42.295 -68.659 20.890 1.00 85.88 89 SER A O 1
ATOM 719 N N . ALA A 1 90 ? -40.548 -68.382 19.515 1.00 85.44 90 ALA A N 1
ATOM 720 C CA . ALA A 1 90 ? -39.799 -67.551 20.456 1.00 85.44 90 ALA A CA 1
ATOM 721 C C . ALA A 1 90 ? -40.499 -66.204 20.708 1.00 85.44 90 ALA A C 1
ATOM 723 O O . ALA A 1 90 ? -40.647 -65.803 21.863 1.00 85.44 90 ALA A O 1
ATOM 724 N N . GLY A 1 91 ? -40.988 -65.538 19.657 1.00 85.50 91 GLY A N 1
ATOM 725 C CA . GLY A 1 91 ? -41.759 -64.300 19.797 1.00 85.50 91 GLY A CA 1
ATOM 726 C C . GLY A 1 91 ? -43.103 -64.504 20.509 1.00 85.50 91 GLY A C 1
ATOM 727 O O . GLY A 1 91 ? -43.449 -63.711 21.385 1.00 85.50 91 GLY A O 1
ATOM 728 N N . ALA A 1 92 ? -43.795 -65.622 20.265 1.00 86.62 92 ALA A N 1
ATOM 729 C CA . ALA A 1 92 ? -45.020 -65.985 20.982 1.00 86.62 92 ALA A CA 1
ATOM 730 C C . ALA A 1 92 ? -44.778 -66.158 22.495 1.00 86.62 92 ALA A C 1
ATOM 732 O O . ALA A 1 92 ? -45.544 -65.648 23.314 1.00 86.62 92 ALA A O 1
ATOM 733 N N . ASN A 1 93 ? -43.670 -66.795 22.892 1.00 85.62 93 ASN A N 1
ATOM 734 C CA . ASN A 1 93 ? -43.272 -66.907 24.302 1.00 85.62 93 ASN A CA 1
ATOM 735 C C . ASN A 1 93 ? -42.962 -65.545 24.940 1.00 85.62 93 ASN A C 1
ATOM 737 O O . ASN A 1 93 ? -43.298 -65.310 26.108 1.00 85.62 93 ASN A O 1
ATOM 741 N N . ILE A 1 94 ? -42.348 -64.631 24.183 1.00 85.38 94 ILE A N 1
ATOM 742 C CA . ILE A 1 94 ? -42.125 -63.255 24.635 1.00 85.38 94 ILE A CA 1
ATOM 743 C C . ILE A 1 94 ? -43.480 -62.558 24.837 1.00 85.38 94 ILE A C 1
ATOM 745 O O . ILE A 1 94 ? -43.704 -61.990 25.906 1.00 85.38 94 ILE A O 1
ATOM 749 N N . ALA A 1 95 ? -44.410 -62.649 23.881 1.00 84.75 95 ALA A N 1
ATOM 750 C CA . ALA A 1 95 ? -45.750 -62.069 23.994 1.00 84.75 95 ALA A CA 1
ATOM 751 C C . ALA A 1 95 ? -46.547 -62.654 25.177 1.00 84.75 95 ALA A C 1
ATOM 753 O O . ALA A 1 95 ? -47.159 -61.902 25.935 1.00 84.75 95 ALA A O 1
ATOM 754 N N . PHE A 1 96 ? -46.478 -63.970 25.410 1.00 85.12 96 PHE A N 1
ATOM 755 C CA . PHE A 1 96 ? -47.066 -64.620 26.587 1.00 85.12 96 PHE A CA 1
ATOM 756 C C . PHE A 1 96 ? -46.480 -64.078 27.896 1.00 85.12 96 PHE A C 1
ATOM 758 O O . PHE A 1 96 ? -47.216 -63.736 28.822 1.00 85.12 96 PHE A O 1
ATOM 765 N N . THR A 1 97 ? -45.152 -63.952 27.967 1.00 83.69 97 THR A N 1
ATOM 766 C CA . THR A 1 97 ? -44.460 -63.431 29.153 1.00 83.69 97 THR A CA 1
ATOM 767 C C . THR A 1 97 ? -44.835 -61.973 29.409 1.00 83.69 97 THR A C 1
ATOM 769 O O . THR A 1 97 ? -45.135 -61.614 30.548 1.00 83.69 97 THR A O 1
ATOM 772 N N . ARG A 1 98 ? -44.904 -61.140 28.359 1.00 82.88 98 ARG A N 1
ATOM 773 C CA . ARG A 1 98 ? -45.405 -59.758 28.448 1.00 82.88 98 ARG A CA 1
ATOM 774 C C . ARG A 1 98 ? -46.853 -59.723 28.933 1.00 82.88 98 ARG A C 1
ATOM 776 O O . ARG A 1 98 ? -47.171 -58.924 29.807 1.00 82.88 98 ARG A O 1
ATOM 783 N N . HIS A 1 99 ? -47.719 -60.595 28.417 1.00 85.38 99 HIS A N 1
ATOM 784 C CA . HIS A 1 99 ? -49.116 -60.677 28.843 1.00 85.38 99 HIS A CA 1
ATOM 785 C C . HIS A 1 99 ? -49.237 -61.001 30.334 1.00 85.38 99 HIS A C 1
ATOM 787 O O . HIS A 1 99 ? -49.966 -60.330 31.067 1.00 85.38 99 HIS A O 1
ATOM 793 N N . GLN A 1 100 ? -48.485 -62.003 30.796 1.00 82.50 100 GLN A N 1
ATOM 794 C CA . GLN A 1 100 ? -48.467 -62.402 32.200 1.00 82.50 100 GLN A CA 1
ATOM 795 C C . GLN A 1 100 ? -47.890 -61.305 33.094 1.00 82.50 100 GLN A C 1
ATOM 797 O O . GLN A 1 100 ? -48.453 -61.027 34.151 1.00 82.50 100 GLN A O 1
ATOM 802 N N . ALA A 1 101 ? -46.831 -60.623 32.653 1.00 84.12 101 ALA A N 1
ATOM 803 C CA . ALA A 1 101 ? -46.281 -59.469 33.355 1.00 84.12 101 ALA A CA 1
ATOM 804 C C . ALA A 1 101 ? -47.295 -58.316 33.434 1.00 84.12 101 ALA A C 1
ATOM 806 O O . ALA A 1 101 ? -47.483 -57.741 34.501 1.00 84.12 101 ALA A O 1
ATOM 807 N N . ASN A 1 102 ? -48.015 -58.017 32.350 1.00 83.56 102 ASN A N 1
ATOM 808 C CA . ASN A 1 102 ? -49.047 -56.979 32.332 1.00 83.56 102 ASN A CA 1
ATOM 809 C C . ASN A 1 102 ? -50.221 -57.320 33.256 1.00 83.56 102 ASN A C 1
ATOM 811 O O . ASN A 1 102 ? -50.697 -56.452 33.988 1.00 83.56 102 ASN A O 1
ATOM 815 N N . ARG A 1 103 ? -50.673 -58.578 33.270 1.00 83.69 103 ARG A N 1
ATOM 816 C CA . ARG A 1 103 ? -51.719 -59.045 34.192 1.00 83.69 103 ARG A CA 1
ATOM 817 C C . ARG A 1 103 ? -51.261 -59.000 35.643 1.00 83.69 103 ARG A C 1
ATOM 819 O O . ARG A 1 103 ? -52.012 -58.516 36.482 1.00 83.69 103 ARG A O 1
ATOM 826 N N . ALA A 1 104 ? -50.029 -59.420 35.928 1.00 84.62 104 ALA A N 1
ATOM 827 C CA . ALA A 1 104 ? -49.436 -59.308 37.257 1.00 84.62 104 ALA A CA 1
ATOM 828 C C . ALA A 1 104 ? -49.280 -57.841 37.690 1.00 84.62 104 ALA A C 1
ATOM 830 O O . ALA A 1 104 ? -49.595 -57.509 38.825 1.00 84.62 104 ALA A O 1
ATOM 831 N N . ASN A 1 105 ? -48.884 -56.938 36.788 1.00 85.31 105 ASN A N 1
ATOM 832 C CA . ASN A 1 105 ? -48.814 -55.500 37.061 1.00 85.31 105 ASN A CA 1
ATOM 833 C C . ASN A 1 105 ? -50.195 -54.901 37.331 1.00 85.31 105 ASN A C 1
ATOM 835 O O . ASN A 1 105 ? -50.341 -54.095 38.243 1.00 85.31 105 ASN A O 1
ATOM 839 N N . LYS A 1 106 ? -51.219 -55.306 36.574 1.00 85.00 106 LYS A N 1
ATOM 840 C CA . LYS A 1 106 ? -52.595 -54.858 36.806 1.00 85.00 106 LYS A CA 1
ATOM 841 C C . LYS A 1 106 ? -53.136 -55.378 38.138 1.00 85.00 106 LYS A C 1
ATOM 843 O O . LYS A 1 106 ? -53.767 -54.613 38.851 1.00 85.00 106 LYS A O 1
ATOM 848 N N . ALA A 1 107 ? -52.828 -56.625 38.491 1.00 85.19 107 ALA A N 1
ATOM 849 C CA . ALA A 1 107 ? -53.136 -57.203 39.796 1.00 85.19 107 ALA A CA 1
ATOM 850 C C . ALA A 1 107 ? -52.402 -56.475 40.937 1.00 85.19 107 ALA A C 1
ATOM 852 O O . ALA A 1 107 ? -53.015 -56.121 41.936 1.00 85.19 107 ALA A O 1
ATOM 853 N N . ASN A 1 108 ? -51.113 -56.163 40.768 1.00 85.00 108 ASN A N 1
ATOM 854 C CA . ASN A 1 108 ? -50.351 -55.359 41.728 1.00 85.00 108 ASN A CA 1
ATOM 855 C C . ASN A 1 108 ? -50.960 -53.962 41.897 1.00 85.00 108 ASN A C 1
ATOM 857 O O . ASN A 1 108 ? -51.106 -53.503 43.022 1.00 85.00 108 ASN A O 1
ATOM 861 N N . LYS A 1 109 ? -51.360 -53.314 40.798 1.00 85.62 109 LYS A N 1
ATOM 862 C CA . LYS A 1 109 ? -52.018 -52.005 40.838 1.00 85.62 109 LYS A CA 1
ATOM 863 C C . LYS A 1 109 ? -53.389 -52.070 41.509 1.00 85.62 109 LYS A C 1
ATOM 865 O O . LYS A 1 109 ? -53.764 -51.137 42.208 1.00 85.62 109 LYS A O 1
ATOM 870 N N . ASP A 1 110 ? -54.133 -53.152 41.306 1.00 85.00 110 ASP A N 1
ATOM 871 C CA . ASP A 1 110 ? -55.405 -53.386 41.991 1.00 85.00 110 ASP A CA 1
ATOM 872 C C . ASP A 1 110 ? -55.195 -53.526 43.506 1.00 85.00 110 ASP A C 1
ATOM 874 O O . ASP A 1 110 ? -55.881 -52.866 44.283 1.00 85.00 110 ASP A O 1
ATOM 878 N N . ILE A 1 111 ? -54.173 -54.281 43.929 1.00 86.38 111 ILE A N 1
ATOM 879 C CA . ILE A 1 111 ? -53.762 -54.385 45.338 1.00 86.38 111 ILE A CA 1
ATOM 880 C C . ILE A 1 111 ? -53.360 -53.013 45.891 1.00 86.38 111 ILE A C 1
ATOM 882 O O . ILE A 1 111 ? -53.858 -52.617 46.939 1.00 86.38 111 ILE A O 1
ATOM 886 N N . GLU A 1 112 ? -52.514 -52.259 45.185 1.00 85.81 112 GLU A N 1
ATOM 887 C CA . GLU A 1 112 ? -52.097 -50.904 45.581 1.00 85.81 112 GLU A CA 1
ATOM 888 C C . GLU A 1 112 ? -53.292 -49.952 45.709 1.00 85.81 112 GLU A C 1
ATOM 890 O O . GLU A 1 112 ? -53.404 -49.237 46.700 1.00 85.81 112 GLU A O 1
ATOM 895 N N . THR A 1 113 ? -54.235 -50.006 44.766 1.00 84.38 113 THR A N 1
ATOM 896 C CA . THR A 1 113 ? -55.461 -49.197 44.802 1.00 84.38 113 THR A CA 1
ATOM 897 C C . THR A 1 113 ? -56.312 -49.554 46.019 1.00 84.38 113 THR A C 1
ATOM 899 O O . THR A 1 113 ? -56.789 -48.666 46.720 1.00 84.38 113 THR A O 1
ATOM 902 N N . HIS A 1 114 ? -56.475 -50.845 46.327 1.00 84.19 114 HIS A N 1
ATOM 903 C CA . HIS A 1 114 ? -57.174 -51.269 47.540 1.00 84.19 114 HIS A CA 1
ATOM 904 C C . HIS A 1 114 ? -56.434 -50.818 48.806 1.00 84.19 114 HIS A C 1
ATOM 906 O O . HIS A 1 114 ? -57.081 -50.360 49.743 1.00 84.19 114 HIS A O 1
ATOM 912 N N . MET A 1 115 ? -55.098 -50.883 48.836 1.00 82.44 115 MET A N 1
ATOM 913 C CA . MET A 1 115 ? -54.302 -50.367 49.956 1.00 82.44 115 MET A CA 1
ATOM 914 C C . MET A 1 115 ? -54.512 -48.863 50.159 1.00 82.44 115 MET A C 1
ATOM 916 O O . MET A 1 115 ? -54.691 -48.426 51.292 1.00 82.44 115 MET A O 1
ATOM 920 N N . GLU A 1 116 ? -54.502 -48.070 49.086 1.00 82.19 116 GLU A N 1
ATOM 921 C CA . GLU A 1 116 ? -54.759 -46.625 49.133 1.00 82.19 116 GLU A CA 1
ATOM 922 C C . GLU A 1 116 ? -56.181 -46.317 49.612 1.00 82.19 116 GLU A C 1
ATOM 924 O O . GLU A 1 116 ? -56.361 -45.533 50.546 1.00 82.19 116 GLU A O 1
ATOM 929 N N . LEU A 1 117 ? -57.188 -46.979 49.036 1.00 82.00 117 LEU A N 1
ATOM 930 C CA . LEU A 1 117 ? -58.587 -46.799 49.424 1.00 82.00 117 LEU A CA 1
ATOM 931 C C . LEU A 1 117 ? -58.806 -47.168 50.894 1.00 82.00 117 LEU A C 1
ATOM 933 O O . LEU A 1 117 ? -59.388 -46.383 51.640 1.00 82.00 117 LEU A O 1
ATOM 937 N N . MET A 1 118 ? -58.272 -48.306 51.342 1.00 80.56 118 MET A N 1
ATOM 938 C CA . MET A 1 118 ? -58.343 -48.725 52.744 1.00 80.56 118 MET A CA 1
ATOM 939 C C . MET A 1 118 ? -57.587 -47.785 53.686 1.00 80.56 118 MET A C 1
ATOM 941 O O . MET A 1 118 ? -57.966 -47.675 54.849 1.00 80.56 118 MET A O 1
ATOM 945 N N . ARG A 1 119 ? -56.549 -47.085 53.208 1.00 77.50 119 ARG A N 1
ATOM 946 C CA . ARG A 1 119 ? -55.852 -46.056 53.993 1.00 77.50 119 ARG A CA 1
ATOM 947 C C . ARG A 1 119 ? -56.592 -44.728 54.082 1.00 77.50 119 ARG A C 1
ATOM 949 O O . ARG A 1 119 ? -56.390 -43.975 55.028 1.00 77.50 119 ARG A O 1
ATOM 956 N N . SER A 1 120 ? -57.444 -44.440 53.105 1.00 73.56 120 SER A N 1
ATOM 957 C CA . SER A 1 120 ? -58.223 -43.198 53.046 1.00 73.56 120 SER A CA 1
ATOM 958 C C . SER A 1 120 ? -59.547 -43.245 53.817 1.00 73.56 120 SER A C 1
ATOM 960 O O . SER A 1 120 ? -60.191 -42.213 53.993 1.00 73.56 120 SER A O 1
ATOM 962 N N . VAL A 1 121 ? -59.969 -44.430 54.263 1.00 73.75 121 VAL A N 1
ATOM 963 C CA . VAL A 1 121 ? -61.259 -44.666 54.924 1.00 73.75 121 VAL A CA 1
ATOM 964 C C . VAL A 1 121 ? -61.027 -45.038 56.387 1.00 73.75 121 VAL A C 1
ATOM 966 O O . VAL A 1 121 ? -60.057 -45.723 56.712 1.00 73.75 121 VAL A O 1
ATOM 969 N N . ASN A 1 122 ? -61.919 -44.605 57.281 1.00 71.44 122 ASN A N 1
ATOM 970 C CA . ASN A 1 122 ? -61.823 -44.957 58.693 1.00 71.44 122 ASN A CA 1
ATOM 971 C C . ASN A 1 122 ? -61.941 -46.489 58.862 1.00 71.44 122 ASN A C 1
ATOM 973 O O . ASN A 1 122 ? -62.906 -47.072 58.364 1.00 71.44 122 ASN A O 1
ATOM 977 N N . PRO A 1 123 ? -61.018 -47.152 59.587 1.00 74.12 123 PRO A N 1
ATOM 978 C CA . PRO A 1 123 ? -61.080 -48.593 59.834 1.00 74.12 123 PRO A CA 1
ATOM 979 C C . PRO A 1 123 ? -62.384 -49.101 60.472 1.00 74.12 123 PRO A C 1
ATOM 981 O O . PRO A 1 123 ? -62.667 -50.293 60.390 1.00 74.12 123 PRO A O 1
ATOM 984 N N . GLN A 1 124 ? -63.164 -48.222 61.113 1.00 74.44 124 GLN A N 1
ATOM 985 C CA . GLN A 1 124 ? -64.456 -48.552 61.726 1.00 74.44 124 GLN A CA 1
ATOM 986 C C . GLN A 1 124 ? -65.652 -48.430 60.763 1.00 74.44 124 GLN A C 1
ATOM 988 O O . GLN A 1 124 ? -66.762 -48.832 61.115 1.00 74.44 124 GLN A O 1
ATOM 993 N N . ASP A 1 125 ? -65.456 -47.893 59.555 1.00 78.19 125 ASP A N 1
ATOM 994 C CA . ASP A 1 125 ? -66.532 -47.724 58.578 1.00 78.19 125 ASP A CA 1
ATOM 995 C C . ASP A 1 125 ? -66.829 -49.031 57.832 1.00 78.19 125 ASP A C 1
ATOM 997 O O . ASP A 1 125 ? -65.930 -49.773 57.433 1.00 78.19 125 ASP A O 1
ATOM 1001 N N . ALA A 1 126 ? -68.106 -49.266 57.511 1.00 77.69 126 ALA A N 1
ATOM 1002 C CA . ALA A 1 126 ? -68.533 -50.430 56.721 1.00 77.69 126 ALA A CA 1
ATOM 1003 C C . ALA A 1 126 ? -67.835 -50.521 55.345 1.00 77.69 126 ALA A C 1
ATOM 1005 O O . ALA A 1 126 ? -67.655 -51.609 54.794 1.00 77.69 126 ALA A O 1
ATOM 1006 N N . VAL A 1 127 ? -67.413 -49.375 54.800 1.00 80.69 127 VAL A N 1
ATOM 1007 C CA . VAL A 1 127 ? -66.666 -49.271 53.539 1.00 80.69 127 VAL A CA 1
ATOM 1008 C C . VAL A 1 127 ? -65.268 -49.895 53.660 1.00 80.69 127 VAL A C 1
ATOM 1010 O O . VAL A 1 127 ? -64.808 -50.540 52.718 1.00 80.69 127 VAL A O 1
ATOM 1013 N N . TYR A 1 128 ? -64.614 -49.785 54.820 1.00 83.75 128 TYR A N 1
ATOM 1014 C CA . TYR A 1 128 ? -63.316 -50.416 55.064 1.00 83.75 128 TYR A CA 1
ATOM 1015 C C . TYR A 1 128 ? -63.432 -51.947 55.045 1.00 83.75 128 TYR A C 1
ATOM 1017 O O . TYR A 1 128 ? -62.670 -52.621 54.352 1.00 83.75 128 TYR A O 1
ATOM 1025 N N . THR A 1 129 ? -64.443 -52.503 55.724 1.00 82.06 129 THR A N 1
ATOM 1026 C CA . THR A 1 129 ? -64.712 -53.953 55.740 1.00 82.06 129 THR A CA 1
ATOM 1027 C C . THR A 1 129 ? -65.019 -54.506 54.344 1.00 82.06 129 THR A C 1
ATOM 1029 O O . THR A 1 129 ? -64.620 -55.628 54.008 1.00 82.06 129 THR A O 1
ATOM 1032 N N . TYR A 1 130 ? -65.704 -53.718 53.507 1.00 84.88 130 TYR A N 1
ATOM 1033 C CA . TYR A 1 130 ? -65.950 -54.063 52.107 1.00 84.88 130 TYR A CA 1
ATOM 1034 C C . TYR A 1 130 ? -64.641 -54.177 51.312 1.00 84.88 130 TYR A C 1
ATOM 1036 O O . TYR A 1 130 ? -64.408 -55.204 50.669 1.00 84.88 130 TYR A O 1
ATOM 1044 N N . TYR A 1 131 ? -63.762 -53.172 51.391 1.00 86.56 131 TYR A N 1
ATOM 1045 C CA . TYR A 1 131 ? -62.478 -53.205 50.684 1.00 86.56 131 TYR A CA 1
ATOM 1046 C C . TYR A 1 131 ? -61.547 -54.305 51.196 1.00 86.56 131 TYR A C 1
ATOM 1048 O O . TYR A 1 131 ? -60.896 -54.961 50.385 1.00 86.56 131 TYR A O 1
ATOM 1056 N N . GLU A 1 132 ? -61.537 -54.575 52.503 1.00 85.06 132 GLU A N 1
ATOM 1057 C CA . GLU A 1 132 ? -60.774 -55.685 53.080 1.00 85.06 132 GLU A CA 1
ATOM 1058 C C . GLU A 1 132 ? -61.201 -57.031 52.475 1.00 85.06 132 GLU A C 1
ATOM 1060 O O . GLU A 1 132 ? -60.367 -57.830 52.043 1.00 85.06 132 GLU A O 1
ATOM 1065 N N . SER A 1 133 ? -62.512 -57.273 52.408 1.00 86.12 133 SER A N 1
ATOM 1066 C CA . SER A 1 133 ? -63.073 -58.510 51.856 1.00 86.12 133 SER A CA 1
ATOM 1067 C C . SER A 1 133 ? -62.806 -58.636 50.352 1.00 86.12 133 SER A C 1
ATOM 1069 O O . SER A 1 133 ? -62.467 -59.720 49.871 1.00 86.12 133 SER A O 1
ATOM 1071 N N . SER A 1 134 ? -62.923 -57.526 49.616 1.00 88.25 134 SER A N 1
ATOM 1072 C CA . SER A 1 134 ? -62.610 -57.450 48.183 1.00 88.25 134 SER A CA 1
ATOM 1073 C C . SER A 1 134 ? -61.141 -57.780 47.911 1.00 88.25 134 SER A C 1
ATOM 1075 O O . SER A 1 134 ? -60.843 -58.608 47.052 1.00 88.25 134 SER A O 1
ATOM 1077 N N . LEU A 1 135 ? -60.223 -57.215 48.700 1.00 90.38 135 LEU A N 1
ATOM 1078 C CA . LEU A 1 135 ? -58.789 -57.432 48.540 1.00 90.38 135 LEU A CA 1
ATOM 1079 C C . LEU A 1 135 ? -58.385 -58.886 48.828 1.00 90.38 135 LEU A C 1
ATOM 1081 O O . LEU A 1 135 ? -57.629 -59.468 48.053 1.00 90.38 135 LEU A O 1
ATOM 1085 N N . LYS A 1 136 ? -58.929 -59.509 49.883 1.00 89.00 136 LYS A N 1
ATOM 1086 C CA . LYS A 1 136 ? -58.699 -60.944 50.163 1.00 89.00 136 LYS A CA 1
ATOM 1087 C C . LYS A 1 136 ? -59.151 -61.822 48.998 1.00 89.00 136 LYS A C 1
ATOM 1089 O O . LYS A 1 136 ? -58.440 -62.735 48.585 1.00 89.00 136 LYS A O 1
ATOM 1094 N N . LYS A 1 137 ? -60.319 -61.516 48.424 1.00 88.94 137 LYS A N 1
ATOM 1095 C CA . LYS A 1 137 ? -60.820 -62.222 47.243 1.00 88.94 137 LYS A CA 1
ATOM 1096 C C . LYS A 1 137 ? -59.912 -62.014 46.026 1.00 88.94 137 LYS A C 1
ATOM 1098 O O . LYS A 1 137 ? -59.629 -62.978 45.325 1.00 88.94 137 LYS A O 1
ATOM 1103 N N . ALA A 1 138 ? -59.415 -60.797 45.808 1.00 86.88 138 ALA A N 1
ATOM 1104 C CA . ALA A 1 138 ? -58.491 -60.499 44.717 1.00 86.88 138 ALA A CA 1
ATOM 1105 C C . ALA A 1 138 ? -57.184 -61.306 44.836 1.00 86.88 138 ALA A C 1
ATOM 1107 O O . ALA A 1 138 ? -56.756 -61.918 43.858 1.00 86.88 138 ALA A O 1
ATOM 1108 N N . PHE A 1 139 ? -56.587 -61.388 46.033 1.00 89.38 139 PHE A N 1
ATOM 1109 C CA . PHE A 1 139 ? -55.412 -62.235 46.287 1.00 89.38 139 PHE A CA 1
ATOM 1110 C C . PHE A 1 139 ? -55.663 -63.704 45.926 1.00 89.38 139 PHE A C 1
ATOM 1112 O O . PHE A 1 139 ? -54.833 -64.323 45.252 1.00 89.38 139 PHE A O 1
ATOM 1119 N N . GLU A 1 140 ? -56.818 -64.246 46.313 1.00 87.94 140 GLU A N 1
ATOM 1120 C CA . GLU A 1 140 ? -57.199 -65.619 45.980 1.00 87.94 140 GLU A CA 1
ATOM 1121 C C . GLU A 1 140 ? -57.393 -65.815 44.467 1.00 87.94 140 GLU A C 1
ATOM 1123 O O . GLU A 1 140 ? -56.847 -66.756 43.885 1.00 87.94 140 GLU A O 1
ATOM 1128 N N . ASP A 1 141 ? -58.082 -64.888 43.799 1.00 86.50 141 ASP A N 1
ATOM 1129 C CA . ASP A 1 141 ? -58.301 -64.930 42.351 1.00 86.50 141 ASP A CA 1
ATOM 1130 C C . ASP A 1 141 ? -56.972 -64.854 41.574 1.00 86.50 141 ASP A C 1
ATOM 1132 O O . ASP A 1 141 ? -56.785 -65.565 40.580 1.00 86.50 141 ASP A O 1
ATOM 1136 N N . PHE A 1 142 ? -56.014 -64.036 42.021 1.00 89.62 142 PHE A N 1
ATOM 1137 C CA . PHE A 1 142 ? -54.687 -63.937 41.403 1.00 89.62 142 PHE A CA 1
ATOM 1138 C C . PHE A 1 142 ? -53.850 -65.200 41.617 1.00 89.62 142 PHE A C 1
ATOM 1140 O O . PHE A 1 142 ? -53.161 -65.643 40.689 1.00 89.62 142 PHE A O 1
ATOM 1147 N N . ARG A 1 143 ? -53.949 -65.813 42.803 1.00 83.38 143 ARG A N 1
ATOM 1148 C CA . ARG A 1 143 ? -53.297 -67.088 43.126 1.00 83.38 143 ARG A CA 1
ATOM 1149 C C . ARG A 1 143 ? -53.821 -68.217 42.241 1.00 83.38 143 ARG A C 1
ATOM 1151 O O . ARG A 1 143 ? -53.019 -68.955 41.669 1.00 83.38 143 ARG A O 1
ATOM 1158 N N . LEU A 1 144 ? -55.141 -68.313 42.063 1.00 84.31 144 LEU A N 1
ATOM 1159 C CA . LEU A 1 144 ? -55.781 -69.304 41.186 1.00 84.31 144 LEU A CA 1
ATOM 1160 C C . LEU A 1 144 ? -55.398 -69.123 39.709 1.00 84.31 144 LEU A C 1
ATOM 1162 O O . LEU A 1 144 ? -55.291 -70.100 38.972 1.00 84.31 144 LEU A O 1
ATOM 1166 N N . GLN A 1 145 ? -55.133 -67.887 39.279 1.00 82.56 145 GLN A N 1
ATOM 1167 C CA . GLN A 1 145 ? -54.652 -67.575 37.928 1.00 82.56 145 GLN A CA 1
ATOM 1168 C C . GLN A 1 145 ? -53.143 -67.821 37.734 1.00 82.56 145 GLN A C 1
ATOM 1170 O O . GLN A 1 145 ? -52.636 -67.632 36.626 1.00 82.56 145 GLN A O 1
ATOM 1175 N N . GLY A 1 146 ? -52.415 -68.222 38.783 1.00 79.81 146 GLY A N 1
ATOM 1176 C CA . GLY A 1 146 ? -50.969 -68.450 38.738 1.00 79.81 146 GLY A CA 1
ATOM 1177 C C . GLY A 1 146 ? -50.143 -67.176 38.520 1.00 79.81 146 GLY A C 1
ATOM 1178 O O . GLY A 1 146 ? -49.001 -67.256 38.060 1.00 79.81 146 GLY A O 1
ATOM 1179 N N . LEU A 1 147 ? -50.705 -65.997 38.812 1.00 84.88 147 LEU A N 1
ATOM 1180 C CA . LEU A 1 147 ? -50.009 -64.723 38.648 1.00 84.88 147 LEU A CA 1
ATOM 1181 C C . LEU A 1 147 ? -48.939 -64.559 39.732 1.00 84.88 147 LEU A C 1
ATOM 1183 O O . LEU A 1 147 ? -49.202 -64.711 40.923 1.00 84.88 147 LEU A O 1
ATOM 1187 N N . LYS A 1 148 ? -47.723 -64.187 39.324 1.00 81.69 148 LYS A N 1
ATOM 1188 C CA . LYS A 1 148 ? -46.648 -63.811 40.252 1.00 81.69 148 LYS A CA 1
ATOM 1189 C C . LYS A 1 148 ? -46.810 -62.349 40.661 1.00 81.69 148 LYS A C 1
ATOM 1191 O O . LYS A 1 148 ? -46.185 -61.463 40.080 1.00 81.69 148 LYS A O 1
ATOM 1196 N N . ILE A 1 149 ? -47.686 -62.102 41.625 1.00 84.69 149 ILE A N 1
ATOM 1197 C CA . ILE A 1 149 ? -47.864 -60.779 42.231 1.00 84.69 149 ILE A CA 1
ATOM 1198 C C . ILE A 1 149 ? -46.719 -60.461 43.203 1.00 84.69 149 ILE A C 1
ATOM 1200 O O . ILE A 1 149 ? -46.089 -61.354 43.768 1.00 84.69 149 ILE A O 1
ATOM 1204 N N . LYS A 1 150 ? -46.420 -59.170 43.360 1.00 86.06 150 LYS A N 1
ATOM 1205 C CA . LYS A 1 150 ? -45.320 -58.645 44.189 1.00 86.06 150 LYS A CA 1
ATOM 1206 C C . LYS A 1 150 ? -45.621 -58.742 45.686 1.00 86.06 150 LYS A C 1
ATOM 1208 O O . LYS A 1 150 ? -44.703 -58.779 46.502 1.00 86.06 150 LYS A O 1
ATOM 1213 N N . TYR A 1 151 ? -46.900 -58.712 46.031 1.00 82.44 151 TYR A N 1
ATOM 1214 C CA . TYR A 1 151 ? -47.372 -58.506 47.386 1.00 82.44 151 TYR A CA 1
ATOM 1215 C C . TYR A 1 151 ? -47.670 -59.825 48.095 1.00 82.44 151 TYR A C 1
ATOM 1217 O O . TYR A 1 151 ? -48.222 -60.751 47.507 1.00 82.44 151 TYR A O 1
ATOM 1225 N N . ASP A 1 152 ? -47.315 -59.875 49.376 1.00 84.12 152 ASP A N 1
ATOM 1226 C CA . ASP A 1 152 ? -47.737 -60.921 50.302 1.00 84.12 152 ASP A CA 1
ATOM 1227 C C . ASP A 1 152 ? -48.972 -60.425 51.057 1.00 84.12 152 ASP A C 1
ATOM 1229 O O . ASP A 1 152 ? -48.943 -59.332 51.625 1.00 84.12 152 ASP A O 1
ATOM 1233 N N . GLU A 1 153 ? -50.047 -61.213 51.049 1.00 83.06 153 GLU A N 1
ATOM 1234 C CA . GLU A 1 153 ? -51.337 -60.835 51.636 1.00 83.06 153 GLU A CA 1
ATOM 1235 C C . GLU A 1 153 ? -51.191 -60.410 53.106 1.00 83.06 153 GLU A C 1
ATOM 1237 O O . GLU A 1 153 ? -51.695 -59.361 53.510 1.00 83.06 153 GLU A O 1
ATOM 1242 N N . THR A 1 154 ? -50.429 -61.171 53.899 1.00 79.50 154 THR A N 1
ATOM 1243 C CA . THR A 1 154 ? -50.250 -60.891 55.332 1.00 79.50 154 THR A CA 1
ATOM 1244 C C . THR A 1 154 ? -49.499 -59.579 55.541 1.00 79.50 154 THR A C 1
ATOM 1246 O O . THR A 1 154 ? -49.908 -58.748 56.355 1.00 79.50 154 THR A O 1
ATOM 1249 N N . LYS A 1 155 ? -48.418 -59.360 54.784 1.00 80.06 155 LYS A N 1
ATOM 1250 C CA . LYS A 1 155 ? -47.643 -58.114 54.858 1.00 80.06 155 LYS A CA 1
ATOM 1251 C C . LYS A 1 155 ? -48.441 -56.905 54.389 1.00 80.06 155 LYS A C 1
ATOM 1253 O O . LYS A 1 155 ? -48.318 -55.848 54.993 1.00 80.06 155 LYS A O 1
ATOM 1258 N N . VAL A 1 156 ? -49.290 -57.051 53.371 1.00 83.12 156 VAL A N 1
ATOM 1259 C CA . VAL A 1 156 ? -50.139 -55.953 52.890 1.00 83.12 156 VAL A CA 1
ATOM 1260 C C . VAL A 1 156 ? -51.100 -55.478 53.971 1.00 83.12 156 VAL A C 1
ATOM 1262 O O . VAL A 1 156 ? -51.176 -54.277 54.221 1.00 83.12 156 VAL A O 1
ATOM 1265 N N . PHE A 1 157 ? -51.784 -56.385 54.670 1.00 81.50 157 PHE A N 1
ATOM 1266 C CA . PHE A 1 157 ? -52.679 -55.975 55.755 1.00 81.50 157 PHE A CA 1
ATOM 1267 C C . PHE A 1 157 ? -51.925 -55.360 56.944 1.00 81.50 157 PHE A C 1
ATOM 1269 O O . PHE A 1 157 ? -52.418 -54.407 57.550 1.00 81.50 157 PHE A O 1
ATOM 1276 N N . GLN A 1 158 ? -50.705 -55.824 57.235 1.00 77.81 158 GLN A N 1
ATOM 1277 C CA . GLN A 1 158 ? -49.830 -55.176 58.221 1.00 77.81 158 GLN A CA 1
ATOM 1278 C C . GLN A 1 158 ? -49.411 -53.763 57.786 1.00 77.81 158 GLN A C 1
ATOM 1280 O O . GLN A 1 158 ? -49.451 -52.838 58.597 1.00 77.81 158 GLN A O 1
ATOM 1285 N N . ASP A 1 159 ? -49.069 -53.573 56.511 1.00 77.69 159 ASP A N 1
ATOM 1286 C CA . ASP A 1 159 ? -48.669 -52.282 55.944 1.00 77.69 159 ASP A CA 1
ATOM 1287 C C . ASP A 1 159 ? -49.834 -51.288 55.847 1.00 77.69 159 ASP A C 1
ATOM 1289 O O . ASP A 1 159 ? -49.634 -50.085 56.034 1.00 77.69 159 ASP A O 1
ATOM 1293 N N . ILE A 1 160 ? -51.054 -51.747 55.545 1.00 80.31 160 ILE A N 1
ATOM 1294 C CA . ILE A 1 160 ? -52.263 -50.909 55.592 1.00 80.31 160 ILE A CA 1
ATOM 1295 C C . ILE A 1 160 ? -52.466 -50.415 57.022 1.00 80.31 160 ILE A C 1
ATOM 1297 O O . ILE A 1 160 ? -52.593 -49.213 57.244 1.00 80.31 160 ILE A O 1
ATOM 1301 N N . LYS A 1 161 ? -52.410 -51.327 57.997 1.00 75.88 161 LYS A N 1
ATOM 1302 C CA . LYS A 1 161 ? -52.607 -50.989 59.405 1.00 75.88 161 LYS A CA 1
ATOM 1303 C C . LYS A 1 161 ? -51.550 -50.013 59.916 1.00 75.88 161 LYS A C 1
ATOM 1305 O O . LYS A 1 161 ? -51.904 -48.997 60.505 1.00 75.88 161 LYS A O 1
ATOM 1310 N N . LYS A 1 162 ? -50.275 -50.269 59.605 1.00 76.44 162 LYS A N 1
ATOM 1311 C CA . LYS A 1 162 ? -49.168 -49.348 59.884 1.00 76.44 162 LYS A CA 1
ATOM 1312 C C . LYS A 1 162 ? -49.425 -47.965 59.285 1.00 76.44 162 LYS A C 1
ATOM 1314 O O . LYS A 1 162 ? -49.310 -46.978 59.999 1.00 76.44 162 LYS A O 1
ATOM 1319 N N . GLY A 1 163 ? -49.792 -47.900 58.004 1.00 75.62 163 GLY A N 1
ATOM 1320 C CA . GLY A 1 163 ? -50.072 -46.639 57.316 1.00 75.62 163 GLY A CA 1
ATOM 1321 C C . GLY A 1 163 ? -51.224 -45.856 57.950 1.00 75.62 163 GLY A C 1
ATOM 1322 O O . GLY A 1 163 ? -51.119 -44.645 58.100 1.00 75.62 163 GLY A O 1
ATOM 1323 N N . ASN A 1 164 ? -52.281 -46.540 58.395 1.00 75.19 164 ASN A N 1
ATOM 1324 C CA . ASN A 1 164 ? -53.408 -45.911 59.094 1.00 75.19 164 ASN A CA 1
ATOM 1325 C C . ASN A 1 164 ? -52.979 -45.332 60.441 1.00 75.19 164 ASN A C 1
ATOM 1327 O O . ASN A 1 164 ? -53.355 -44.212 60.782 1.00 75.19 164 ASN A O 1
ATOM 1331 N N . THR A 1 165 ? -52.148 -46.063 61.185 1.00 76.44 165 THR A N 1
ATOM 1332 C CA . THR A 1 165 ? -51.581 -45.570 62.442 1.00 76.44 165 THR A CA 1
ATOM 1333 C C . THR A 1 165 ? -50.628 -44.394 62.208 1.00 76.44 165 THR A C 1
ATOM 1335 O O . THR A 1 165 ? -50.725 -43.394 62.909 1.00 76.44 165 THR A O 1
ATOM 1338 N N . GLU A 1 166 ? -49.752 -44.449 61.201 1.00 75.44 166 GLU A N 1
ATOM 1339 C CA . GLU A 1 166 ? -48.850 -43.343 60.840 1.00 75.44 166 GLU A CA 1
ATOM 1340 C C . GLU A 1 166 ? -49.616 -42.090 60.386 1.00 75.44 166 GLU A C 1
ATOM 1342 O O . GLU A 1 166 ? -49.263 -40.980 60.784 1.00 75.44 166 GLU A O 1
ATOM 1347 N N . ALA A 1 167 ? -50.690 -42.249 59.609 1.00 74.19 167 ALA A N 1
ATOM 1348 C CA . ALA A 1 167 ? -51.561 -41.148 59.205 1.00 74.19 167 ALA A CA 1
ATOM 1349 C C . ALA A 1 167 ? -52.286 -40.525 60.407 1.00 74.19 167 ALA A C 1
ATOM 1351 O O . ALA A 1 167 ? -52.332 -39.301 60.521 1.00 74.19 167 ALA A O 1
ATOM 1352 N N . ALA A 1 168 ? -52.779 -41.347 61.341 1.00 72.44 168 ALA A N 1
ATOM 1353 C CA . ALA A 1 168 ? -53.361 -40.864 62.591 1.00 72.44 168 ALA A CA 1
ATOM 1354 C C . ALA A 1 168 ? -52.334 -40.081 63.433 1.00 72.44 168 ALA A C 1
ATOM 1356 O O . ALA A 1 168 ? -52.659 -39.021 63.961 1.00 72.44 168 ALA A O 1
ATOM 1357 N N . ILE A 1 169 ? -51.077 -40.544 63.499 1.00 78.06 169 ILE A N 1
ATOM 1358 C CA . ILE A 1 169 ? -49.976 -39.830 64.176 1.00 78.06 169 ILE A CA 1
ATOM 1359 C C . ILE A 1 169 ? -49.684 -38.494 63.486 1.00 78.06 169 ILE A C 1
ATOM 1361 O O . ILE A 1 169 ? -49.488 -37.480 64.151 1.00 78.06 169 ILE A O 1
ATOM 1365 N N . ALA A 1 170 ? -49.641 -38.472 62.153 1.00 73.06 170 ALA A N 1
ATOM 1366 C CA . ALA A 1 170 ? -49.362 -37.261 61.389 1.00 73.06 170 ALA A CA 1
ATOM 1367 C C . ALA A 1 170 ? -50.473 -36.206 61.530 1.00 73.06 170 ALA A C 1
ATOM 1369 O O . ALA A 1 170 ? -50.156 -35.019 61.642 1.00 73.06 170 ALA A O 1
ATOM 1370 N N . ALA A 1 171 ? -51.737 -36.643 61.542 1.00 72.19 171 ALA A N 1
ATOM 1371 C CA . ALA A 1 171 ? -52.923 -35.796 61.670 1.00 72.19 171 ALA A CA 1
ATOM 1372 C C . ALA A 1 171 ? -53.184 -35.308 63.104 1.00 72.19 171 ALA A C 1
ATOM 1374 O O . ALA A 1 171 ? -53.951 -34.366 63.288 1.00 72.19 171 ALA A O 1
ATOM 1375 N N . ALA A 1 172 ? -52.562 -35.925 64.110 1.00 73.19 172 ALA A N 1
ATOM 1376 C CA . ALA A 1 172 ? -52.682 -35.481 65.488 1.00 73.19 172 ALA A CA 1
ATOM 1377 C C . ALA A 1 172 ? -52.025 -34.102 65.675 1.00 73.19 172 ALA A C 1
ATOM 1379 O O . ALA A 1 172 ? -50.827 -33.915 65.430 1.00 73.19 172 ALA A O 1
ATOM 1380 N N . THR A 1 173 ? -52.830 -33.138 66.113 1.00 68.94 173 THR A N 1
ATOM 1381 C CA . THR A 1 173 ? -52.433 -31.751 66.388 1.00 68.94 173 THR A CA 1
ATOM 1382 C C . THR A 1 173 ? -52.294 -31.468 67.880 1.00 68.94 173 THR A C 1
ATOM 1384 O O . THR A 1 173 ? -51.754 -30.428 68.244 1.00 68.94 173 THR A O 1
ATOM 1387 N N . THR A 1 174 ? -52.731 -32.386 68.750 1.00 74.31 174 THR A N 1
ATOM 1388 C CA . THR A 1 174 ? -52.565 -32.268 70.206 1.00 74.31 174 THR A CA 1
ATOM 1389 C C . THR A 1 174 ? -51.854 -33.477 70.805 1.00 74.31 174 THR A C 1
ATOM 1391 O O . THR A 1 174 ? -51.858 -34.584 70.255 1.00 74.31 174 THR A O 1
ATOM 1394 N N . THR A 1 175 ? -51.238 -33.272 71.968 1.00 72.88 175 THR A N 1
ATOM 1395 C CA . THR A 1 175 ? -50.585 -34.341 72.728 1.00 72.88 175 THR A CA 1
ATOM 1396 C C . THR A 1 175 ? -51.591 -35.380 73.238 1.00 72.88 175 THR A C 1
ATOM 1398 O O . THR A 1 175 ? -51.249 -36.562 73.269 1.00 72.88 175 THR A O 1
ATOM 1401 N N . GLU A 1 176 ? -52.847 -35.004 73.526 1.00 74.38 176 GLU A N 1
ATOM 1402 C CA . GLU A 1 176 ? -53.886 -35.973 73.918 1.00 74.38 176 GLU A CA 1
ATOM 1403 C C . GLU A 1 176 ? -54.271 -36.933 72.781 1.00 74.38 176 GLU A C 1
ATOM 1405 O O . GLU A 1 176 ? -54.520 -38.115 73.026 1.00 74.38 176 GLU A O 1
ATOM 1410 N N . GLN A 1 177 ? -54.292 -36.455 71.531 1.00 75.88 177 GLN A N 1
ATOM 1411 C CA . GLN A 1 177 ? -54.573 -37.296 70.361 1.00 75.88 177 GLN A CA 1
ATOM 1412 C C . GLN A 1 177 ? -53.463 -38.334 70.134 1.00 75.88 177 GLN A C 1
ATOM 1414 O O . GLN A 1 177 ? -53.748 -39.495 69.837 1.00 75.88 177 GLN A O 1
ATOM 1419 N N . LEU A 1 178 ? -52.200 -37.945 70.334 1.00 77.94 178 LEU A N 1
ATOM 1420 C CA . LEU A 1 178 ? -51.050 -38.852 70.241 1.00 77.94 178 LEU A CA 1
ATOM 1421 C C . LEU A 1 178 ? -51.062 -39.916 71.352 1.00 77.94 178 LEU A C 1
ATOM 1423 O O . LEU A 1 178 ? -50.759 -41.083 71.096 1.00 77.94 178 LEU A O 1
ATOM 1427 N N . ASP A 1 179 ? -51.463 -39.548 72.571 1.00 77.94 179 ASP A N 1
ATOM 1428 C CA . ASP A 1 179 ? -51.547 -40.486 73.698 1.00 77.94 179 ASP A CA 1
ATOM 1429 C C . ASP A 1 179 ? -52.671 -41.526 73.509 1.00 77.94 179 ASP A C 1
ATOM 1431 O O . ASP A 1 179 ? -52.501 -42.697 73.868 1.00 77.94 179 ASP A O 1
ATOM 1435 N N . ALA A 1 180 ? -53.786 -41.148 72.870 1.00 78.88 180 ALA A N 1
ATOM 1436 C CA . ALA A 1 180 ? -54.850 -42.081 72.491 1.00 78.88 180 ALA A CA 1
ATOM 1437 C C . ALA A 1 180 ? -54.367 -43.135 71.474 1.00 78.88 180 ALA A C 1
ATOM 1439 O O . ALA A 1 180 ? -54.583 -44.331 71.678 1.00 78.88 180 ALA A O 1
ATOM 1440 N N . ILE A 1 181 ? -53.630 -42.711 70.440 1.00 81.75 181 ILE A N 1
ATOM 1441 C CA . ILE A 1 181 ? -53.051 -43.609 69.422 1.00 81.75 181 ILE A CA 1
ATOM 1442 C C . ILE A 1 181 ? -52.013 -44.555 70.044 1.00 81.75 181 ILE A C 1
ATOM 1444 O O . ILE A 1 181 ? -51.958 -45.741 69.708 1.00 81.75 181 ILE A O 1
ATOM 1448 N N . SER A 1 182 ? -51.206 -44.055 70.985 1.00 80.00 182 SER A N 1
ATOM 1449 C CA . SER A 1 182 ? -50.241 -44.871 71.731 1.00 80.00 182 SER A CA 1
ATOM 1450 C C . SER A 1 182 ? -50.928 -46.039 72.442 1.00 80.00 182 SER A C 1
ATOM 1452 O O . SER A 1 182 ? -50.515 -47.191 72.299 1.00 80.00 182 SER A O 1
ATOM 1454 N N . LYS A 1 183 ? -52.038 -45.760 73.136 1.00 80.38 183 LYS A N 1
ATOM 1455 C CA . LYS A 1 183 ? -52.810 -46.765 73.874 1.00 80.38 183 LYS A CA 1
ATOM 1456 C C . LYS A 1 183 ? -53.421 -47.831 72.959 1.00 80.38 183 LYS A C 1
ATOM 1458 O O . LYS A 1 183 ? -53.391 -49.011 73.307 1.00 80.38 183 LYS A O 1
ATOM 1463 N N . GLU A 1 184 ? -53.931 -47.443 71.791 1.00 78.00 184 GLU A N 1
ATOM 1464 C CA . GLU A 1 184 ? -54.460 -48.383 70.791 1.00 78.00 184 GLU A CA 1
ATOM 1465 C C . GLU A 1 184 ? -53.363 -49.293 70.213 1.00 78.00 184 GLU A C 1
ATOM 1467 O O . GLU A 1 184 ? -53.544 -50.510 70.130 1.00 78.00 184 GLU A O 1
ATOM 1472 N N . ASN A 1 185 ? -52.190 -48.736 69.894 1.00 81.38 185 ASN A N 1
ATOM 1473 C CA . ASN A 1 185 ? -51.039 -49.495 69.391 1.00 81.38 185 ASN A CA 1
ATOM 1474 C C . ASN A 1 185 ? -50.534 -50.546 70.402 1.00 81.38 185 ASN A C 1
ATOM 1476 O O . ASN A 1 185 ? -50.112 -51.642 70.021 1.00 81.38 185 ASN A O 1
ATOM 1480 N N . GLU A 1 186 ? -50.594 -50.259 71.706 1.00 77.31 186 GLU A N 1
ATOM 1481 C CA . GLU A 1 186 ? -50.189 -51.231 72.727 1.00 77.31 186 GLU A CA 1
ATOM 1482 C C . GLU A 1 186 ? -51.138 -52.432 72.815 1.00 77.31 186 GLU A C 1
ATOM 1484 O O . GLU A 1 186 ? -50.671 -53.566 72.975 1.00 77.31 186 GLU A O 1
ATOM 1489 N N . GLN A 1 187 ? -52.440 -52.206 72.624 1.00 76.75 187 GLN A N 1
ATOM 1490 C CA . GLN A 1 187 ? -53.489 -53.226 72.727 1.00 76.75 187 GLN A CA 1
ATOM 1491 C C . GLN A 1 187 ? -53.633 -54.110 71.473 1.00 76.75 187 GLN A C 1
ATOM 1493 O O . GLN A 1 187 ? -54.298 -55.145 71.519 1.00 76.75 187 GLN A O 1
ATOM 1498 N N . ASP A 1 188 ? -52.991 -53.752 70.360 1.00 72.06 188 ASP A N 1
ATOM 1499 C CA . ASP A 1 188 ? -53.139 -54.455 69.086 1.00 72.06 188 ASP A CA 1
ATOM 1500 C C . ASP A 1 188 ? -52.302 -55.746 68.991 1.00 72.06 188 ASP A C 1
ATOM 1502 O O . ASP A 1 188 ? -51.081 -55.704 68.879 1.00 72.06 188 ASP A O 1
ATOM 1506 N N . ASN A 1 189 ? -52.931 -56.921 68.976 1.00 70.88 189 ASN A N 1
ATOM 1507 C CA . ASN A 1 189 ? -52.219 -58.209 68.905 1.00 70.88 189 ASN A CA 1
ATOM 1508 C C . ASN A 1 189 ? -51.891 -58.688 67.477 1.00 70.88 189 ASN A C 1
ATOM 1510 O O . ASN A 1 189 ? -51.351 -59.779 67.311 1.00 70.88 189 ASN A O 1
ATOM 1514 N N . THR A 1 190 ? -52.220 -57.907 66.444 1.00 68.44 190 THR A N 1
ATOM 1515 C CA . THR A 1 190 ? -52.066 -58.318 65.032 1.00 68.44 190 THR A CA 1
ATOM 1516 C C . THR A 1 190 ? -50.754 -57.861 64.381 1.00 68.44 190 THR A C 1
ATOM 1518 O O . THR A 1 190 ? -50.414 -58.315 63.288 1.00 68.44 190 THR A O 1
ATOM 1521 N N . ILE A 1 191 ? -49.993 -56.998 65.060 1.00 71.88 191 ILE A N 1
ATOM 1522 C CA . ILE A 1 191 ? -48.704 -56.457 64.606 1.00 71.88 191 ILE A CA 1
ATOM 1523 C C . ILE A 1 191 ? -47.546 -56.935 65.490 1.00 71.88 191 ILE A C 1
ATOM 1525 O O . ILE A 1 191 ? -47.716 -57.230 66.673 1.00 71.88 191 ILE A O 1
ATOM 1529 N N . SER A 1 192 ? -46.342 -57.014 64.914 1.00 73.44 192 SER A N 1
ATOM 1530 C CA . SER A 1 192 ? -45.152 -57.494 65.624 1.00 73.44 192 SER A CA 1
ATOM 1531 C C . SER A 1 192 ? -44.693 -56.528 66.724 1.00 73.44 192 SER A C 1
ATOM 1533 O O . SER A 1 192 ? -44.901 -55.315 66.649 1.00 73.44 192 SER A O 1
ATOM 1535 N N . SER A 1 193 ? -43.994 -57.051 67.736 1.00 74.12 193 SER A N 1
ATOM 1536 C CA . SER A 1 193 ? -43.396 -56.243 68.810 1.00 74.12 193 SER A CA 1
ATOM 1537 C C . SER A 1 193 ? -42.414 -55.188 68.283 1.00 74.12 193 SER A C 1
ATOM 1539 O O . SER A 1 193 ? -42.367 -54.071 68.796 1.00 74.12 193 SER A O 1
ATOM 1541 N N . THR A 1 194 ? -41.672 -55.511 67.220 1.00 75.06 194 THR A N 1
ATOM 1542 C CA . THR A 1 194 ? -40.774 -54.576 66.532 1.00 75.06 194 THR A CA 1
ATOM 1543 C C . THR A 1 194 ? -41.538 -53.410 65.907 1.00 75.06 194 THR A C 1
ATOM 1545 O O . THR A 1 194 ? -41.119 -52.263 66.054 1.00 75.06 194 THR A O 1
ATOM 1548 N N . LEU A 1 195 ? -42.674 -53.678 65.255 1.00 74.31 195 LEU A N 1
ATOM 1549 C CA . LEU A 1 195 ? -43.490 -52.632 64.640 1.00 74.31 195 LEU A CA 1
ATOM 1550 C C . LEU A 1 195 ? -44.145 -51.732 65.698 1.00 74.31 195 LEU A C 1
ATOM 1552 O O . LEU A 1 195 ? -44.103 -50.510 65.566 1.00 74.31 195 LEU A O 1
ATOM 1556 N N . LYS A 1 196 ? -44.632 -52.308 66.805 1.00 76.00 196 LYS A N 1
ATOM 1557 C CA . LYS A 1 196 ? -45.131 -51.527 67.951 1.00 76.00 196 LYS A CA 1
ATOM 1558 C C . LYS A 1 196 ? -44.093 -50.534 68.471 1.00 76.00 196 LYS A C 1
ATOM 1560 O O . LYS A 1 196 ? -44.433 -49.390 68.768 1.00 76.00 196 LYS A O 1
ATOM 1565 N N . GLN A 1 197 ? -42.828 -50.952 68.562 1.00 77.25 197 GLN A N 1
ATOM 1566 C CA . GLN A 1 197 ? -41.738 -50.088 69.016 1.00 77.25 197 GLN A CA 1
ATOM 1567 C C . GLN A 1 197 ? -41.408 -48.976 68.008 1.00 77.25 197 GLN A C 1
ATOM 1569 O O . GLN A 1 197 ? -41.114 -47.854 68.415 1.00 77.25 197 GLN A O 1
ATOM 1574 N N . GLN A 1 198 ? -41.482 -49.254 66.704 1.00 77.38 198 GLN A N 1
ATOM 1575 C CA . GLN A 1 198 ? -41.304 -48.229 65.669 1.00 77.38 198 GLN A CA 1
ATOM 1576 C C . GLN A 1 198 ? -42.387 -47.146 65.755 1.00 77.38 198 GLN A C 1
ATOM 1578 O O . GLN A 1 198 ? -42.057 -45.961 65.750 1.00 77.38 198 GLN A O 1
ATOM 1583 N N . ILE A 1 199 ? -43.647 -47.554 65.925 1.00 78.88 199 ILE A N 1
ATOM 1584 C CA . ILE A 1 199 ? -44.787 -46.644 66.098 1.00 78.88 199 ILE A CA 1
ATOM 1585 C C . ILE A 1 199 ? -44.610 -45.789 67.366 1.00 78.88 199 ILE A C 1
ATOM 1587 O O . ILE A 1 199 ? -44.792 -44.575 67.312 1.00 78.88 199 ILE A O 1
ATOM 1591 N N . ARG A 1 200 ? -44.152 -46.371 68.490 1.00 76.56 200 ARG A N 1
ATOM 1592 C CA . ARG A 1 200 ? -43.807 -45.600 69.708 1.00 76.56 200 ARG A CA 1
ATOM 1593 C C . ARG A 1 200 ? -42.736 -44.540 69.459 1.00 76.56 200 ARG A C 1
ATOM 1595 O O . ARG A 1 200 ? -42.853 -43.421 69.946 1.00 76.56 200 ARG A O 1
ATOM 1602 N N . ASN A 1 201 ? -41.688 -44.880 68.713 1.00 76.44 201 ASN A N 1
ATOM 1603 C CA . ASN A 1 201 ? -40.621 -43.927 68.419 1.00 76.44 201 ASN A CA 1
ATOM 1604 C C . ASN A 1 201 ? -41.138 -42.763 67.555 1.00 76.44 201 ASN A C 1
ATOM 1606 O O . ASN A 1 201 ? -40.798 -41.614 67.824 1.00 76.44 201 ASN A O 1
ATOM 1610 N N . GLN A 1 202 ? -41.991 -43.036 66.562 1.00 78.94 202 GLN A N 1
ATOM 1611 C CA . GLN A 1 202 ? -42.633 -41.999 65.744 1.00 78.94 202 GLN A CA 1
ATOM 1612 C C . GLN A 1 202 ? -43.583 -41.115 66.564 1.00 78.94 202 GLN A C 1
ATOM 1614 O O . GLN A 1 202 ? -43.547 -39.894 66.413 1.00 78.94 202 GLN A O 1
ATOM 1619 N N . LEU A 1 203 ? -44.374 -41.711 67.466 1.00 77.81 203 LEU A N 1
ATOM 1620 C CA . LEU A 1 203 ? -45.227 -40.993 68.418 1.00 77.81 203 LEU A CA 1
ATOM 1621 C C . LEU A 1 203 ? -44.413 -40.022 69.276 1.00 77.81 203 LEU A C 1
ATOM 1623 O O . LEU A 1 203 ? -44.765 -38.851 69.357 1.00 77.81 203 LEU A O 1
ATOM 1627 N N . ASN A 1 204 ? -43.295 -40.475 69.849 1.00 73.75 204 ASN A N 1
ATOM 1628 C CA . ASN A 1 204 ? -42.429 -39.624 70.666 1.00 73.75 204 ASN A CA 1
ATOM 1629 C C . ASN A 1 204 ? -41.833 -38.466 69.852 1.00 73.75 204 ASN A C 1
ATOM 1631 O O . ASN A 1 204 ? -41.874 -37.326 70.299 1.00 73.75 204 ASN A O 1
ATOM 1635 N N . VAL A 1 205 ? -41.348 -38.729 68.633 1.00 76.19 205 VAL A N 1
ATOM 1636 C CA . VAL A 1 205 ? -40.807 -37.684 67.743 1.00 76.19 205 VAL A CA 1
ATOM 1637 C C . VAL A 1 205 ? -41.878 -36.656 67.365 1.00 76.19 205 VAL A C 1
ATOM 1639 O O . VAL A 1 205 ? -41.610 -35.455 67.390 1.00 76.19 205 VAL A O 1
ATOM 1642 N N . LYS A 1 206 ? -43.098 -37.095 67.029 1.00 76.12 206 LYS A N 1
ATOM 1643 C CA . LYS A 1 206 ? -44.208 -36.189 66.702 1.00 76.12 206 LYS A CA 1
ATOM 1644 C C . LYS A 1 206 ? -44.700 -35.429 67.935 1.00 76.12 206 LYS A C 1
ATOM 1646 O O . LYS A 1 206 ? -45.000 -34.252 67.793 1.00 76.12 206 LYS A O 1
ATOM 1651 N N . LYS A 1 207 ? -44.706 -36.044 69.123 1.00 71.69 207 LYS A N 1
ATOM 1652 C CA . LYS A 1 207 ? -45.038 -35.389 70.399 1.00 71.69 207 LYS A CA 1
ATOM 1653 C C . LYS A 1 207 ? -44.077 -34.236 70.684 1.00 71.69 207 LYS A C 1
ATOM 1655 O O . LYS A 1 207 ? -44.527 -33.104 70.813 1.00 71.69 207 LYS A O 1
ATOM 1660 N N . THR A 1 208 ? -42.769 -34.488 70.597 1.00 68.81 208 THR A N 1
ATOM 1661 C CA . THR A 1 208 ? -41.739 -33.442 70.713 1.00 68.81 208 THR A CA 1
ATOM 1662 C C . THR A 1 208 ? -41.873 -32.369 69.628 1.00 68.81 208 THR A C 1
ATOM 1664 O O . THR A 1 208 ? -41.629 -31.196 69.883 1.00 68.81 208 THR A O 1
ATOM 1667 N N . ARG A 1 209 ? -42.280 -32.739 68.405 1.00 66.69 209 ARG A N 1
ATOM 1668 C CA . ARG A 1 209 ? -42.472 -31.786 67.304 1.00 66.69 209 ARG A CA 1
ATOM 1669 C C . ARG A 1 209 ? -43.719 -30.915 67.463 1.00 66.69 209 ARG A C 1
ATOM 1671 O O . ARG A 1 209 ? -43.624 -29.736 67.169 1.00 66.69 209 ARG A O 1
ATOM 1678 N N . VAL A 1 210 ? -44.849 -31.459 67.914 1.00 66.38 210 VAL A N 1
ATOM 1679 C CA . VAL A 1 210 ? -46.072 -30.688 68.213 1.00 66.38 210 VAL A CA 1
ATOM 1680 C C . VAL A 1 210 ? -45.817 -29.742 69.390 1.00 66.38 210 VAL A C 1
ATOM 1682 O O . VAL A 1 210 ? -46.196 -28.578 69.323 1.00 66.38 210 VAL A O 1
ATOM 1685 N N . GLU A 1 211 ? -45.089 -30.199 70.414 1.00 61.81 211 GLU A N 1
ATOM 1686 C CA . GLU A 1 211 ? -44.627 -29.356 71.528 1.00 61.81 211 GLU A CA 1
ATOM 1687 C C . GLU A 1 211 ? -43.691 -28.226 71.047 1.00 61.81 211 GLU A C 1
ATOM 1689 O O . GLU A 1 211 ? -43.840 -27.081 71.470 1.00 61.81 211 GLU A O 1
ATOM 1694 N N . ALA A 1 212 ? -42.784 -28.512 70.106 1.00 56.44 212 ALA A N 1
ATOM 1695 C CA . ALA A 1 212 ? -41.884 -27.518 69.518 1.00 56.44 212 ALA A CA 1
ATOM 1696 C C . ALA A 1 212 ? -42.565 -26.574 68.502 1.00 56.44 212 ALA A C 1
ATOM 1698 O O . ALA A 1 212 ? -42.193 -25.408 68.420 1.00 56.44 212 ALA A O 1
ATOM 1699 N N . GLU A 1 213 ? -43.547 -27.038 67.720 1.00 55.31 213 GLU A N 1
ATOM 1700 C CA . GLU A 1 213 ? -44.314 -26.218 66.765 1.00 55.31 213 GLU A CA 1
ATOM 1701 C C . GLU A 1 213 ? -45.213 -25.209 67.505 1.00 55.31 213 GLU A C 1
ATOM 1703 O O . GLU A 1 213 ? -45.237 -24.045 67.114 1.00 55.31 213 GLU A O 1
ATOM 1708 N N . LEU A 1 214 ? -45.816 -25.594 68.639 1.00 55.34 214 LEU A N 1
ATOM 1709 C CA . LEU A 1 214 ? -46.537 -24.683 69.546 1.00 55.34 214 LEU A CA 1
ATOM 1710 C C . LEU A 1 214 ? -45.640 -23.573 70.127 1.00 55.34 214 LEU A C 1
ATOM 1712 O O . LEU A 1 214 ? -46.086 -22.436 70.271 1.00 55.34 214 LEU A O 1
ATOM 1716 N N . GLN A 1 215 ? -44.371 -23.868 70.435 1.00 52.22 215 GLN A N 1
ATOM 1717 C CA . GLN A 1 215 ? -43.394 -22.847 70.846 1.00 52.22 215 GLN A CA 1
ATOM 1718 C C . GLN A 1 215 ? -42.918 -21.986 69.665 1.00 52.22 215 GLN A C 1
ATOM 1720 O O . GLN A 1 215 ? -42.753 -20.775 69.804 1.00 52.22 215 GLN A O 1
ATOM 1725 N N . LYS A 1 216 ? -42.735 -22.587 68.485 1.00 50.34 216 LYS A N 1
ATOM 1726 C CA . LYS A 1 216 ? -42.258 -21.903 67.278 1.00 50.34 216 LYS A CA 1
ATOM 1727 C C . LYS A 1 216 ? -43.283 -20.914 66.711 1.00 50.34 216 LYS A C 1
ATOM 1729 O O . LYS A 1 216 ? -42.882 -19.845 66.269 1.00 50.34 216 LYS A O 1
ATOM 1734 N N . GLU A 1 217 ? -44.577 -21.221 66.767 1.00 49.81 217 GLU A N 1
ATOM 1735 C CA . GLU A 1 217 ? -45.655 -20.353 66.265 1.00 49.81 217 GLU A CA 1
ATOM 1736 C C . GLU A 1 217 ? -45.744 -19.019 67.039 1.00 49.81 217 GLU A C 1
ATOM 1738 O O . GLU A 1 217 ? -45.947 -17.960 66.443 1.00 49.81 217 GLU A O 1
ATOM 1743 N N . VAL A 1 218 ? -45.467 -19.039 68.349 1.00 49.50 218 VAL A N 1
ATOM 1744 C CA . VAL A 1 218 ? -45.351 -17.831 69.194 1.00 49.50 218 VAL A CA 1
ATOM 1745 C C . VAL A 1 218 ? -44.135 -16.979 68.798 1.00 49.50 218 VAL A C 1
ATOM 1747 O O . VAL A 1 218 ? -44.204 -15.750 68.784 1.00 49.50 218 VAL A O 1
ATOM 1750 N N . VAL A 1 219 ? -43.028 -17.621 68.417 1.00 51.31 219 VAL A N 1
ATOM 1751 C CA . VAL A 1 219 ? -41.791 -16.958 67.973 1.00 51.31 219 VAL A CA 1
ATOM 1752 C C . VAL A 1 219 ? -41.923 -16.399 66.542 1.00 51.31 219 VAL A C 1
ATOM 1754 O O . VAL A 1 219 ? -41.425 -15.311 66.251 1.00 51.31 219 VAL A O 1
ATOM 1757 N N . GLU A 1 220 ? -42.632 -17.082 65.638 1.00 53.09 220 GLU A N 1
ATOM 1758 C CA . GLU A 1 220 ? -42.831 -16.677 64.233 1.00 53.09 220 GLU A CA 1
ATOM 1759 C C . GLU A 1 220 ? -43.748 -15.444 64.094 1.00 53.09 220 GLU A C 1
ATOM 1761 O O . GLU A 1 220 ? -43.490 -14.569 63.260 1.00 53.09 220 GLU A O 1
ATOM 1766 N N . GLN A 1 221 ? -44.744 -15.295 64.977 1.00 54.28 221 GLN A N 1
ATOM 1767 C CA . GLN A 1 221 ? -45.538 -14.062 65.098 1.00 54.28 221 GLN A CA 1
ATOM 1768 C C . GLN A 1 221 ? -44.675 -12.853 65.501 1.00 54.28 221 GLN A C 1
ATOM 1770 O O . GLN A 1 221 ? -44.884 -11.746 65.004 1.00 54.28 221 GLN A O 1
ATOM 1775 N N . PHE A 1 222 ? -43.648 -13.074 66.328 1.00 53.59 222 PHE A N 1
ATOM 1776 C CA . PHE A 1 222 ? -42.683 -12.048 66.730 1.00 53.59 222 PHE A CA 1
ATOM 1777 C C . PHE A 1 222 ? -41.764 -11.615 65.576 1.00 53.59 222 PHE A C 1
ATOM 1779 O O . PHE A 1 222 ? -41.476 -10.431 65.412 1.00 53.59 222 PHE A O 1
ATOM 1786 N N . PHE A 1 223 ? -41.327 -12.563 64.739 1.00 55.25 223 PHE A N 1
ATOM 1787 C CA . PHE A 1 223 ? -40.480 -12.281 63.573 1.00 55.25 223 PHE A CA 1
ATOM 1788 C C . PHE A 1 223 ? -41.229 -11.609 62.415 1.00 55.25 223 PHE A C 1
ATOM 1790 O O . PHE A 1 223 ? -40.631 -10.811 61.695 1.00 55.25 223 PHE A O 1
ATOM 1797 N N . THR A 1 224 ? -42.517 -11.909 62.236 1.00 56.19 224 THR A N 1
ATOM 1798 C CA . THR A 1 224 ? -43.349 -11.301 61.181 1.00 56.19 224 THR A CA 1
ATOM 1799 C C . THR A 1 224 ? -43.590 -9.813 61.457 1.00 56.19 224 THR A C 1
ATOM 1801 O O . THR A 1 224 ? -43.460 -8.994 60.556 1.00 56.19 224 THR A O 1
ATOM 1804 N N . ALA A 1 225 ? -43.787 -9.433 62.724 1.00 53.53 225 ALA A N 1
ATOM 1805 C CA . ALA A 1 225 ? -43.928 -8.033 63.135 1.00 53.53 225 ALA A CA 1
ATOM 1806 C C . ALA A 1 225 ? -42.667 -7.167 62.905 1.00 53.53 225 ALA A C 1
ATOM 1808 O O . ALA A 1 225 ? -42.772 -5.945 62.847 1.00 53.53 225 ALA A O 1
ATOM 1809 N N . ILE A 1 226 ? -41.481 -7.778 62.779 1.00 54.84 226 ILE A N 1
ATOM 1810 C CA . ILE A 1 226 ? -40.220 -7.078 62.463 1.00 54.84 226 ILE A CA 1
ATOM 1811 C C . ILE A 1 226 ? -39.987 -6.997 60.948 1.00 54.84 226 ILE A C 1
ATOM 1813 O O . ILE A 1 226 ? -39.395 -6.029 60.487 1.00 54.84 226 ILE A O 1
ATOM 1817 N N . ALA A 1 227 ? -40.463 -7.972 60.167 1.00 50.38 227 ALA A N 1
ATOM 1818 C CA . ALA A 1 227 ? -40.386 -7.927 58.704 1.00 50.38 227 ALA A CA 1
ATOM 1819 C C . ALA A 1 227 ? -41.263 -6.813 58.098 1.00 50.38 227 ALA A C 1
ATOM 1821 O O . ALA A 1 227 ? -40.912 -6.266 57.061 1.00 50.38 227 ALA A O 1
ATOM 1822 N N . ASP A 1 228 ? -42.351 -6.445 58.780 1.00 53.78 228 ASP A N 1
ATOM 1823 C CA . ASP A 1 228 ? -43.216 -5.313 58.416 1.00 53.78 228 ASP A CA 1
ATOM 1824 C C . ASP A 1 228 ? -42.773 -3.978 59.062 1.00 53.78 228 ASP A C 1
ATOM 1826 O O . ASP A 1 228 ? -43.476 -2.967 58.965 1.00 53.78 228 ASP A O 1
ATOM 1830 N N . ALA A 1 229 ? -41.630 -3.948 59.763 1.00 55.69 229 ALA A N 1
ATOM 1831 C CA . ALA A 1 229 ? -41.107 -2.717 60.347 1.00 55.69 229 ALA A CA 1
ATOM 1832 C C . ALA A 1 229 ? -40.528 -1.804 59.246 1.00 55.69 229 ALA A C 1
ATOM 1834 O O . ALA A 1 229 ? -39.839 -2.293 58.356 1.00 55.69 229 ALA A O 1
ATOM 1835 N N . PRO A 1 230 ? -40.756 -0.478 59.300 1.00 57.06 230 PRO A N 1
ATOM 1836 C CA . PRO A 1 230 ? -40.217 0.440 58.299 1.00 57.06 230 PRO A CA 1
ATOM 1837 C C . PRO A 1 230 ? -38.680 0.393 58.259 1.00 57.06 230 PRO A C 1
ATOM 1839 O O . PRO A 1 230 ? -38.042 0.419 59.313 1.00 57.06 230 PRO A O 1
ATOM 1842 N N . ASP A 1 231 ? -38.097 0.394 57.054 1.00 53.94 231 ASP A N 1
ATOM 1843 C CA . ASP A 1 231 ? -36.649 0.252 56.790 1.00 53.94 231 ASP A CA 1
ATOM 1844 C C . ASP A 1 231 ? -35.761 1.188 57.630 1.00 53.94 231 ASP A C 1
ATOM 1846 O O . ASP A 1 231 ? -34.656 0.828 58.037 1.00 53.94 231 ASP A O 1
ATOM 1850 N N . ASP A 1 232 ? -36.266 2.380 57.959 1.00 54.19 232 ASP A N 1
ATOM 1851 C CA . ASP A 1 232 ? -35.583 3.382 58.787 1.00 54.19 232 ASP A CA 1
ATOM 1852 C C . ASP A 1 232 ? -35.334 2.893 60.233 1.00 54.19 232 ASP A C 1
ATOM 1854 O O . ASP A 1 232 ? -34.345 3.254 60.869 1.00 54.19 232 ASP A O 1
ATOM 1858 N N . LEU A 1 233 ? -36.192 2.014 60.758 1.00 55.75 233 LEU A N 1
ATOM 1859 C CA . LEU A 1 233 ? -36.063 1.429 62.097 1.00 55.75 233 LEU A CA 1
ATOM 1860 C C . LEU A 1 233 ? -35.021 0.297 62.127 1.00 55.75 233 LEU A C 1
ATOM 1862 O O . LEU A 1 233 ? -34.313 0.134 63.119 1.00 55.75 233 LEU A O 1
ATOM 1866 N N . ILE A 1 234 ? -34.888 -0.442 61.021 1.00 61.25 234 ILE A N 1
ATOM 1867 C CA . ILE A 1 234 ? -33.879 -1.493 60.832 1.00 61.25 234 ILE A CA 1
ATOM 1868 C C . ILE A 1 234 ? -32.501 -0.864 60.587 1.00 61.25 234 ILE A C 1
ATOM 1870 O O . ILE A 1 234 ? -31.514 -1.310 61.170 1.00 61.25 234 ILE A O 1
ATOM 1874 N N . LEU A 1 235 ? -32.413 0.209 59.794 1.00 62.03 235 LEU A N 1
ATOM 1875 C CA . LEU A 1 235 ? -31.163 0.932 59.518 1.00 62.03 235 LEU A CA 1
ATOM 1876 C C . LEU A 1 235 ? -30.586 1.656 60.748 1.00 62.03 235 LEU A C 1
ATOM 1878 O O . LEU A 1 235 ? -29.367 1.788 60.844 1.00 62.03 235 LEU A O 1
ATOM 1882 N N . LYS A 1 236 ? -31.435 2.081 61.695 1.00 64.69 236 LYS A N 1
ATOM 1883 C CA . LYS A 1 236 ? -31.039 2.750 62.952 1.00 64.69 236 LYS A CA 1
ATOM 1884 C C . LYS A 1 236 ? -30.688 1.799 64.101 1.00 64.69 236 LYS A C 1
ATOM 1886 O O . LYS A 1 236 ? -30.294 2.276 65.162 1.00 64.69 236 LYS A O 1
ATOM 1891 N N . ALA A 1 237 ? -30.834 0.484 63.924 1.00 66.12 237 ALA A N 1
ATOM 1892 C CA . ALA A 1 237 ? -30.455 -0.490 64.946 1.00 66.12 237 ALA A CA 1
ATOM 1893 C C . ALA A 1 237 ? -28.932 -0.480 65.173 1.00 66.12 237 ALA A C 1
ATOM 1895 O O . ALA A 1 237 ? -28.155 -0.776 64.261 1.00 66.12 237 ALA A O 1
ATOM 1896 N N . ASP A 1 238 ? -28.523 -0.138 66.392 1.00 72.00 238 ASP A N 1
ATOM 1897 C CA . ASP A 1 238 ? -27.133 0.026 66.808 1.00 72.00 238 ASP A CA 1
ATOM 1898 C C . ASP A 1 238 ? -26.643 -1.130 67.701 1.00 72.00 238 ASP A C 1
ATOM 1900 O O . ASP A 1 238 ? -27.388 -2.038 68.078 1.00 72.00 238 ASP A O 1
ATOM 1904 N N . GLU A 1 239 ? -25.346 -1.117 68.022 1.00 73.38 239 GLU A N 1
ATOM 1905 C CA . GLU A 1 239 ? -24.724 -2.103 68.918 1.00 73.38 239 GLU A CA 1
ATOM 1906 C C . GLU A 1 239 ? -25.394 -2.130 70.303 1.00 73.38 239 GLU A C 1
ATOM 1908 O O . GLU A 1 239 ? -25.497 -3.197 70.905 1.00 73.38 239 GLU A O 1
ATOM 1913 N N . GLU A 1 240 ? -25.921 -0.996 70.778 1.00 74.19 240 GLU A N 1
ATOM 1914 C CA . GLU A 1 240 ? -26.631 -0.901 72.057 1.00 74.19 240 GLU A CA 1
ATOM 1915 C C . GLU A 1 240 ? -27.975 -1.647 72.019 1.00 74.19 240 GLU A C 1
ATOM 1917 O O . GLU A 1 240 ? -28.301 -2.402 72.939 1.00 74.19 240 GLU A O 1
ATOM 1922 N N . LEU A 1 241 ? -28.741 -1.519 70.933 1.00 73.12 241 LEU A N 1
ATOM 1923 C CA . LEU A 1 241 ? -29.966 -2.284 70.718 1.00 73.12 241 LEU A CA 1
ATOM 1924 C C . LEU A 1 241 ? -29.685 -3.788 70.590 1.00 73.12 241 LEU A C 1
ATOM 1926 O O . LEU A 1 241 ? -30.411 -4.596 71.175 1.00 73.12 241 LEU A O 1
ATOM 1930 N N . PHE A 1 242 ? -28.635 -4.179 69.861 1.00 80.31 242 PHE A N 1
ATOM 1931 C CA . PHE A 1 242 ? -28.254 -5.589 69.732 1.00 80.31 242 PHE A CA 1
ATOM 1932 C C . PHE A 1 242 ? -27.847 -6.203 71.073 1.00 80.31 242 PHE A C 1
ATOM 1934 O O . PHE A 1 242 ? -28.272 -7.316 71.386 1.00 80.31 242 PHE A O 1
ATOM 1941 N N . ASP A 1 243 ? -27.085 -5.475 71.887 1.00 77.50 243 ASP A N 1
ATOM 1942 C CA . ASP A 1 243 ? -26.653 -5.930 73.209 1.00 77.50 243 ASP A CA 1
ATOM 1943 C C . ASP A 1 243 ? -27.846 -6.101 74.170 1.00 77.50 243 ASP A C 1
ATOM 1945 O O . ASP A 1 243 ? -27.953 -7.107 74.875 1.00 77.50 243 ASP A O 1
ATOM 1949 N N . ARG A 1 244 ? -28.821 -5.185 74.122 1.00 74.00 244 ARG A N 1
ATOM 1950 C CA . ARG A 1 244 ? -30.079 -5.297 74.884 1.00 74.00 244 ARG A CA 1
ATOM 1951 C C . ARG A 1 244 ? -30.922 -6.505 74.467 1.00 74.00 244 ARG A C 1
ATOM 1953 O O . ARG A 1 244 ? -31.473 -7.190 75.330 1.00 74.00 244 ARG A O 1
ATOM 1960 N N . ILE A 1 245 ? -30.992 -6.808 73.167 1.00 76.06 245 ILE A N 1
ATOM 1961 C CA . ILE A 1 245 ? -31.670 -8.013 72.658 1.00 76.06 245 ILE A CA 1
ATOM 1962 C C . ILE A 1 245 ? -30.971 -9.275 73.177 1.00 76.06 245 ILE A C 1
ATOM 1964 O O . ILE A 1 245 ? -31.639 -10.171 73.684 1.00 76.06 245 ILE A O 1
ATOM 1968 N N . ILE A 1 246 ? -29.638 -9.352 73.116 1.00 78.56 246 ILE A N 1
ATOM 1969 C CA . ILE A 1 246 ? -28.872 -10.531 73.566 1.00 78.56 246 ILE A CA 1
ATOM 1970 C C . ILE A 1 246 ? -29.046 -10.767 75.075 1.00 78.56 246 ILE A C 1
ATOM 1972 O O . ILE A 1 246 ? -29.226 -11.913 75.513 1.00 78.56 246 ILE A O 1
ATOM 1976 N N . LYS A 1 247 ? -29.068 -9.687 75.866 1.00 79.75 247 LYS A N 1
ATOM 1977 C CA . LYS A 1 247 ? -29.279 -9.718 77.323 1.00 79.75 247 LYS A CA 1
ATOM 1978 C C . LYS A 1 247 ? -30.709 -10.076 77.741 1.00 79.75 247 LYS A C 1
ATOM 1980 O O . LYS A 1 247 ? -30.906 -10.488 78.881 1.00 79.75 247 LYS A O 1
ATOM 1985 N N . GLY A 1 248 ? -31.675 -10.015 76.821 1.00 68.31 248 GLY A N 1
ATOM 1986 C CA . GLY A 1 248 ? -33.084 -10.286 77.112 1.00 68.31 248 GLY A CA 1
ATOM 1987 C C . GLY A 1 248 ? -33.795 -9.111 77.785 1.00 68.31 248 GLY A C 1
ATOM 1988 O O . GLY A 1 248 ? -34.777 -9.319 78.492 1.00 68.31 248 GLY A O 1
ATOM 1989 N N . ASP A 1 249 ? -33.305 -7.886 77.593 1.00 76.00 249 ASP A N 1
ATOM 1990 C CA . ASP A 1 249 ? -33.885 -6.694 78.208 1.00 76.00 249 ASP A CA 1
ATOM 1991 C C . ASP A 1 249 ? -35.246 -6.345 77.593 1.00 76.00 249 ASP A C 1
ATOM 1993 O O . ASP A 1 249 ? -35.544 -6.652 76.441 1.00 76.00 249 ASP A O 1
ATOM 1997 N N . LYS A 1 250 ? -36.086 -5.629 78.341 1.00 71.62 250 LYS A N 1
ATOM 1998 C CA . LYS A 1 250 ? -37.352 -5.113 77.815 1.00 71.62 250 LYS A CA 1
ATOM 1999 C C . LYS A 1 250 ? -37.124 -3.844 76.983 1.00 71.62 250 LYS A C 1
ATOM 2001 O O . LYS A 1 250 ? -36.478 -2.892 77.438 1.00 71.62 250 LYS A O 1
ATOM 2006 N N . LEU A 1 251 ? -37.690 -3.799 75.777 1.00 63.25 251 LEU A N 1
ATOM 2007 C CA . LEU A 1 251 ? -37.666 -2.653 74.867 1.00 63.25 251 LEU A CA 1
ATOM 2008 C C . LEU A 1 251 ? -39.102 -2.174 74.596 1.00 63.25 251 LEU A C 1
ATOM 2010 O O . LEU A 1 251 ? -39.830 -2.728 73.774 1.00 63.25 251 LEU A O 1
ATOM 2014 N N . GLY A 1 252 ? -39.546 -1.143 75.318 1.00 69.00 252 GLY A N 1
ATOM 2015 C CA . GLY A 1 252 ? -40.929 -0.665 75.227 1.00 69.00 252 GLY A CA 1
ATOM 2016 C C . GLY A 1 252 ? -41.938 -1.731 75.681 1.00 69.00 252 GLY A C 1
ATOM 2017 O O . GLY A 1 252 ? -41.902 -2.175 76.830 1.00 69.00 252 GLY A O 1
ATOM 2018 N N . ALA A 1 253 ? -42.851 -2.130 74.789 1.00 57.12 253 ALA A N 1
ATOM 2019 C CA . ALA A 1 253 ? -43.846 -3.179 75.047 1.00 57.12 253 ALA A CA 1
ATOM 2020 C C . ALA A 1 253 ? -43.311 -4.608 74.823 1.00 57.12 253 ALA A C 1
ATOM 2022 O O . ALA A 1 253 ? -43.962 -5.569 75.227 1.00 57.12 253 ALA A O 1
ATOM 2023 N N . ILE A 1 254 ? -42.137 -4.743 74.203 1.00 56.81 254 ILE A N 1
ATOM 2024 C CA . ILE A 1 254 ? -41.534 -6.017 73.815 1.00 56.81 254 ILE A CA 1
ATOM 2025 C C . ILE A 1 254 ? -40.569 -6.472 74.909 1.00 56.81 254 ILE A C 1
ATOM 2027 O O . ILE A 1 254 ? -39.646 -5.747 75.273 1.00 56.81 254 ILE A O 1
ATOM 2031 N N . ASP A 1 255 ? -40.793 -7.666 75.447 1.00 70.44 255 ASP A N 1
ATOM 2032 C CA . ASP A 1 255 ? -39.916 -8.301 76.429 1.00 70.44 255 ASP A CA 1
ATOM 2033 C C . ASP A 1 255 ? -39.095 -9.387 75.728 1.00 70.44 255 ASP A C 1
ATOM 2035 O O . ASP A 1 255 ? -39.673 -10.317 75.177 1.00 70.44 255 ASP A O 1
ATOM 2039 N N . PHE A 1 256 ? -37.766 -9.260 75.693 1.00 71.50 256 PHE A N 1
ATOM 2040 C CA . PHE A 1 256 ? -36.904 -10.255 75.048 1.00 71.50 256 PHE A CA 1
ATOM 2041 C C . PHE A 1 256 ? -36.492 -11.389 75.999 1.00 71.50 256 PHE A C 1
ATOM 2043 O O . PHE A 1 256 ? -35.912 -12.374 75.545 1.00 71.50 256 PHE A O 1
ATOM 2050 N N . SER A 1 257 ? -36.814 -11.303 77.296 1.00 70.81 257 SER A N 1
ATOM 2051 C CA . SER A 1 257 ? -36.486 -12.345 78.282 1.00 70.81 257 SER A CA 1
ATOM 2052 C C . SER A 1 257 ? -37.271 -13.646 78.083 1.00 70.81 257 SER A C 1
ATOM 2054 O O . SER A 1 257 ? -36.845 -14.698 78.555 1.00 70.81 257 SER A O 1
ATOM 2056 N N . VAL A 1 258 ? -38.388 -13.588 77.349 1.00 67.88 258 VAL A N 1
ATOM 2057 C CA . VAL A 1 258 ? -39.207 -14.753 76.971 1.00 67.88 258 VAL A CA 1
ATOM 2058 C C . VAL A 1 258 ? -38.596 -15.603 75.853 1.00 67.88 258 VAL A C 1
ATOM 2060 O O . VAL A 1 258 ? -39.060 -16.719 75.643 1.00 67.88 258 VAL A O 1
ATOM 2063 N N . LEU A 1 259 ? -37.568 -15.109 75.155 1.00 67.12 259 LEU A N 1
ATOM 2064 C CA . LEU A 1 259 ? -36.818 -15.866 74.148 1.00 67.12 259 LEU A CA 1
ATOM 2065 C C . LEU A 1 259 ? -35.586 -16.510 74.783 1.00 67.12 259 LEU A C 1
ATOM 2067 O O . LEU A 1 259 ? -34.906 -15.871 75.587 1.00 67.12 259 LEU A O 1
ATOM 2071 N N . GLU A 1 260 ? -35.231 -17.731 74.390 1.00 73.12 260 GLU A N 1
ATOM 2072 C CA . GLU A 1 260 ? -33.982 -18.357 74.834 1.00 73.12 260 GLU A CA 1
ATOM 2073 C C . GLU A 1 260 ? -32.754 -17.706 74.171 1.00 73.12 260 GLU A C 1
ATOM 2075 O O . GLU A 1 260 ? -32.835 -17.108 73.098 1.00 73.12 260 GLU A O 1
ATOM 2080 N N . ALA A 1 261 ? -31.571 -17.831 74.788 1.00 71.19 261 ALA A N 1
ATOM 2081 C CA . ALA A 1 261 ? -30.342 -17.204 74.279 1.00 71.19 261 ALA A CA 1
ATOM 2082 C C . ALA A 1 261 ? -30.047 -17.501 72.785 1.00 71.19 261 ALA A C 1
ATOM 2084 O O . ALA A 1 261 ? -29.787 -16.550 72.044 1.00 71.19 261 ALA A O 1
ATOM 2085 N N . PRO A 1 262 ? -30.188 -18.748 72.280 1.00 71.12 262 PRO A N 1
ATOM 2086 C CA . PRO A 1 262 ? -29.980 -19.042 70.858 1.00 71.12 262 PRO A CA 1
ATOM 2087 C C . PRO A 1 262 ? -30.985 -18.347 69.925 1.00 71.12 262 PRO A C 1
ATOM 2089 O O . PRO A 1 262 ? -30.706 -18.147 68.742 1.00 71.12 262 PRO A O 1
ATOM 2092 N N . GLU A 1 263 ? -32.170 -18.004 70.425 1.00 68.81 263 GLU A N 1
ATOM 2093 C CA . GLU A 1 263 ? -33.231 -17.340 69.664 1.00 68.81 263 GLU A CA 1
ATOM 2094 C C . GLU A 1 263 ? -32.973 -15.834 69.568 1.00 68.81 263 GLU A C 1
ATOM 2096 O O . GLU A 1 263 ? -33.154 -15.244 68.500 1.00 68.81 263 GLU A O 1
ATOM 2101 N N . ARG A 1 264 ? -32.445 -15.234 70.642 1.00 74.38 264 ARG A N 1
ATOM 2102 C CA . ARG A 1 264 ? -32.001 -13.830 70.669 1.00 74.38 264 ARG A CA 1
ATOM 2103 C C . ARG A 1 264 ? -30.799 -13.605 69.749 1.00 74.38 264 ARG A C 1
ATOM 2105 O O . ARG A 1 264 ? -30.801 -12.658 68.963 1.00 74.38 264 ARG A O 1
ATOM 2112 N N . ASP A 1 265 ? -29.844 -14.535 69.732 1.00 75.44 265 ASP A N 1
ATOM 2113 C CA . ASP A 1 265 ? -28.707 -14.500 68.799 1.00 75.44 265 ASP A CA 1
ATOM 2114 C C . ASP A 1 265 ? -29.157 -14.610 67.334 1.00 75.44 265 ASP A C 1
ATOM 2116 O O . ASP A 1 265 ? -28.664 -13.896 66.454 1.00 75.44 265 ASP A O 1
ATOM 2120 N N . ARG A 1 266 ? -30.141 -15.475 67.051 1.00 72.06 266 ARG A N 1
ATOM 2121 C CA . ARG A 1 266 ? -30.737 -15.599 65.710 1.00 72.06 266 ARG A CA 1
ATOM 2122 C C . ARG A 1 266 ? -31.460 -14.327 65.280 1.00 72.06 266 ARG A C 1
ATOM 2124 O O . ARG A 1 266 ? -31.380 -13.979 64.100 1.00 72.06 266 ARG A O 1
ATOM 2131 N N . LEU A 1 267 ? -32.134 -13.641 66.204 1.00 71.94 267 LEU A N 1
ATOM 2132 C CA . LEU A 1 267 ? -32.790 -12.361 65.945 1.00 71.94 267 LEU A CA 1
ATOM 2133 C C . LEU A 1 267 ? -31.768 -11.283 65.563 1.00 71.94 267 LEU A C 1
ATOM 2135 O O . LEU A 1 267 ? -31.904 -10.674 64.501 1.00 71.94 267 LEU A O 1
ATOM 2139 N N . VAL A 1 268 ? -30.689 -11.128 66.335 1.00 77.50 268 VAL A N 1
ATOM 2140 C CA . VAL A 1 268 ? -29.598 -10.191 66.005 1.00 77.50 268 VAL A CA 1
ATOM 2141 C C . VAL A 1 268 ? -28.951 -10.531 64.661 1.00 77.50 268 VAL A C 1
ATOM 2143 O O . VAL A 1 268 ? -28.777 -9.656 63.813 1.00 77.50 268 VAL A O 1
ATOM 2146 N N . ALA A 1 269 ? -28.649 -11.807 64.407 1.00 75.94 269 ALA A N 1
ATOM 2147 C CA . ALA A 1 269 ? -28.057 -12.244 63.142 1.00 75.94 269 ALA A CA 1
ATOM 2148 C C . ALA A 1 269 ? -28.984 -12.042 61.929 1.00 75.94 269 ALA A C 1
ATOM 2150 O O . ALA A 1 269 ? -28.506 -11.972 60.793 1.00 75.94 269 ALA A O 1
ATOM 2151 N N . ARG A 1 270 ? -30.306 -11.997 62.129 1.00 72.44 270 ARG A N 1
ATOM 2152 C CA . ARG A 1 270 ? -31.276 -11.694 61.070 1.00 72.44 270 ARG A CA 1
ATOM 2153 C C . ARG A 1 270 ? -31.356 -10.193 60.810 1.00 72.44 270 ARG A C 1
ATOM 2155 O O . ARG A 1 270 ? -31.249 -9.809 59.654 1.00 72.44 270 ARG A O 1
ATOM 2162 N N . ILE A 1 271 ? -31.425 -9.361 61.852 1.00 73.12 271 ILE A N 1
ATOM 2163 C CA . ILE A 1 271 ? -31.424 -7.895 61.702 1.00 73.12 271 ILE A CA 1
ATOM 2164 C C . ILE A 1 271 ? -30.128 -7.423 61.022 1.00 73.12 271 ILE A C 1
ATOM 2166 O O . ILE A 1 271 ? -30.191 -6.650 60.073 1.00 73.12 271 ILE A O 1
ATOM 2170 N N . LYS A 1 272 ? -28.958 -7.957 61.409 1.00 76.31 272 LYS A N 1
ATOM 2171 C CA . LYS A 1 272 ? -27.675 -7.646 60.744 1.00 76.31 272 LYS A CA 1
ATOM 2172 C C . LYS A 1 272 ? -27.652 -8.058 59.261 1.00 76.31 272 LYS A C 1
ATOM 2174 O O . LYS A 1 272 ? -27.056 -7.363 58.436 1.00 76.31 272 LYS A O 1
ATOM 2179 N N . ARG A 1 273 ? -28.298 -9.175 58.901 1.00 75.38 273 ARG A N 1
ATOM 2180 C CA . ARG A 1 273 ? -28.439 -9.614 57.499 1.00 75.38 273 ARG A CA 1
ATOM 2181 C C . ARG A 1 273 ? -29.374 -8.706 56.707 1.00 75.38 273 ARG A C 1
ATOM 2183 O O . ARG A 1 273 ? -29.008 -8.326 55.602 1.00 75.38 273 ARG A O 1
ATOM 2190 N N . GLU A 1 274 ? -30.506 -8.317 57.282 1.00 71.94 274 GLU A N 1
ATOM 2191 C CA . GLU A 1 274 ? -31.460 -7.410 56.637 1.00 71.94 274 GLU A CA 1
ATOM 2192 C C . GLU A 1 274 ? -30.854 -6.015 56.441 1.00 71.94 274 GLU A C 1
ATOM 2194 O O . GLU A 1 274 ? -30.881 -5.482 55.338 1.00 71.94 274 GLU A O 1
ATOM 2199 N N . GLN A 1 275 ? -30.163 -5.482 57.460 1.00 73.31 275 GLN A N 1
ATOM 2200 C CA . GLN A 1 275 ? -29.361 -4.258 57.340 1.00 73.31 275 GLN A CA 1
ATOM 2201 C C . GLN A 1 275 ? -28.343 -4.348 56.197 1.00 73.31 275 GLN A C 1
ATOM 2203 O O . GLN A 1 275 ? -28.158 -3.387 55.454 1.00 73.31 275 GLN A O 1
ATOM 2208 N N . SER A 1 276 ? -27.670 -5.493 56.048 1.00 73.25 276 SER A N 1
ATOM 2209 C CA . SER A 1 276 ? -26.709 -5.707 54.960 1.00 73.25 276 SER A CA 1
ATOM 2210 C C . SER A 1 276 ? -27.398 -5.798 53.593 1.00 73.25 276 SER A C 1
ATOM 2212 O O . SER A 1 276 ? -26.853 -5.297 52.615 1.00 73.25 276 SER A O 1
ATOM 2214 N N . SER A 1 277 ? -28.592 -6.396 53.526 1.00 75.12 277 SER A N 1
ATOM 2215 C CA . SER A 1 277 ? -29.405 -6.507 52.308 1.00 75.12 277 SER A CA 1
ATOM 2216 C C . SER A 1 277 ? -29.903 -5.141 51.835 1.00 75.12 277 SER A C 1
ATOM 2218 O O . SER A 1 277 ? -29.657 -4.774 50.690 1.00 75.12 277 SER A O 1
ATOM 2220 N N . ILE A 1 278 ? -30.494 -4.342 52.732 1.00 74.06 278 ILE A N 1
ATOM 2221 C CA . ILE A 1 278 ? -30.978 -2.983 52.435 1.00 74.06 278 ILE A CA 1
ATOM 2222 C C . ILE A 1 278 ? -29.813 -2.073 52.008 1.00 74.06 278 ILE A C 1
ATOM 2224 O O . ILE A 1 278 ? -29.920 -1.330 51.033 1.00 74.06 278 ILE A O 1
ATOM 2228 N N . LYS A 1 279 ? -28.653 -2.157 52.685 1.00 73.81 279 LYS A N 1
ATOM 2229 C CA . LYS A 1 279 ? -27.439 -1.431 52.265 1.00 73.81 279 LYS A CA 1
ATOM 2230 C C . LYS A 1 279 ? -26.959 -1.865 50.877 1.00 73.81 279 LYS A C 1
ATOM 2232 O O . LYS A 1 279 ? -26.592 -1.010 50.077 1.00 73.81 279 LYS A O 1
ATOM 2237 N N . ALA A 1 280 ? -26.976 -3.164 50.573 1.00 73.44 280 ALA A N 1
ATOM 2238 C CA . ALA A 1 280 ? -26.583 -3.677 49.261 1.00 73.44 280 ALA A CA 1
ATOM 2239 C C . ALA A 1 280 ? -27.545 -3.234 48.144 1.00 73.44 280 ALA A C 1
ATOM 2241 O O . ALA A 1 280 ? -27.083 -2.878 47.061 1.00 73.44 280 ALA A O 1
ATOM 2242 N N . GLU A 1 281 ? -28.852 -3.207 48.411 1.00 77.94 281 GLU A N 1
ATOM 2243 C CA . GLU A 1 281 ? -29.867 -2.739 47.465 1.00 77.94 281 GLU A CA 1
ATOM 2244 C C . GLU A 1 281 ? -29.733 -1.237 47.182 1.00 77.94 281 GLU A C 1
ATOM 2246 O O . GLU A 1 281 ? -29.672 -0.843 46.016 1.00 77.94 281 GLU A O 1
ATOM 2251 N N . ASN A 1 282 ? -29.563 -0.408 48.220 1.00 76.75 282 ASN A N 1
ATOM 2252 C CA . ASN A 1 282 ? -29.265 1.019 48.057 1.00 76.75 282 ASN A CA 1
ATOM 2253 C C . ASN A 1 282 ? -27.973 1.245 47.254 1.00 76.75 282 ASN A C 1
ATOM 2255 O O . ASN A 1 282 ? -27.940 2.088 46.357 1.00 76.75 282 ASN A O 1
ATOM 2259 N N . THR A 1 283 ? -26.919 0.468 47.523 1.00 80.62 283 THR A N 1
ATOM 2260 C CA . THR A 1 283 ? -25.668 0.525 46.754 1.00 80.62 283 THR A CA 1
ATOM 2261 C C . THR A 1 283 ? -25.895 0.177 45.278 1.00 80.62 283 THR A C 1
ATOM 2263 O O . THR A 1 283 ? -25.412 0.904 44.411 1.00 80.62 283 THR A O 1
ATOM 2266 N N . GLU A 1 284 ? -26.659 -0.871 44.950 1.00 81.62 284 GLU A N 1
ATOM 2267 C CA . GLU A 1 284 ? -26.926 -1.230 43.547 1.00 81.62 284 GLU A CA 1
ATOM 2268 C C . GLU A 1 284 ? -27.834 -0.210 42.839 1.00 81.62 284 GLU A C 1
ATOM 2270 O O . GLU A 1 284 ? -27.616 0.083 41.661 1.00 81.62 284 GLU A O 1
ATOM 2275 N N . GLN A 1 285 ? -28.803 0.392 43.537 1.00 83.50 285 GLN A N 1
ATOM 2276 C CA . GLN A 1 285 ? -29.631 1.472 42.986 1.00 83.50 285 GLN A CA 1
ATOM 2277 C C . GLN A 1 285 ? -28.797 2.717 42.649 1.00 83.50 285 GLN A C 1
ATOM 2279 O O . GLN A 1 285 ? -28.944 3.281 41.557 1.00 83.50 285 GLN A O 1
ATOM 2284 N N . ILE A 1 286 ? -27.879 3.116 43.538 1.00 84.31 286 ILE A N 1
ATOM 2285 C CA . ILE A 1 286 ? -26.959 4.236 43.290 1.00 84.31 286 ILE A CA 1
ATOM 2286 C C . ILE A 1 286 ? -26.022 3.904 42.121 1.00 84.31 286 ILE A C 1
ATOM 2288 O O . ILE A 1 286 ? -25.870 4.725 41.218 1.00 84.31 286 ILE A O 1
ATOM 2292 N N . LEU A 1 287 ? -25.443 2.696 42.071 1.00 86.38 287 LEU A N 1
ATOM 2293 C CA . LEU A 1 287 ? -24.576 2.276 40.960 1.00 86.38 287 LEU A CA 1
ATOM 2294 C C . LEU A 1 287 ? -25.330 2.187 39.625 1.00 86.38 287 LEU A C 1
ATOM 2296 O O . LEU A 1 287 ? -24.766 2.516 38.584 1.00 86.38 287 LEU A O 1
ATOM 2300 N N . THR A 1 288 ? -26.599 1.780 39.631 1.00 87.12 288 THR A N 1
ATOM 2301 C CA . THR A 1 288 ? -27.444 1.744 38.427 1.00 87.12 288 THR A CA 1
ATOM 2302 C C . THR A 1 288 ? -27.762 3.150 37.928 1.00 87.12 288 THR A C 1
ATOM 2304 O O . THR A 1 288 ? -27.624 3.423 36.736 1.00 87.12 288 THR A O 1
ATOM 2307 N N . SER A 1 289 ? -28.113 4.061 38.837 1.00 85.62 289 SER A N 1
ATOM 2308 C CA . SER A 1 289 ? -28.337 5.474 38.507 1.00 85.62 289 SER A CA 1
ATOM 2309 C C . SER A 1 289 ? -27.057 6.129 37.984 1.00 85.62 289 SER A C 1
ATOM 2311 O O . SER A 1 289 ? -27.091 6.855 36.993 1.00 85.62 289 SER A O 1
ATOM 2313 N N . LEU A 1 290 ? -25.905 5.807 38.585 1.00 88.06 290 LEU A N 1
ATOM 2314 C CA . LEU A 1 290 ? -24.601 6.248 38.098 1.00 88.06 290 LEU A CA 1
ATOM 2315 C C . LEU A 1 290 ? -24.334 5.735 36.680 1.00 88.06 290 LEU A C 1
ATOM 2317 O O . LEU A 1 290 ? -23.974 6.538 35.828 1.00 88.06 290 LEU A O 1
ATOM 2321 N N . ARG A 1 291 ? -24.547 4.437 36.407 1.00 86.12 291 ARG A N 1
ATOM 2322 C CA . ARG A 1 291 ? -24.379 3.843 35.065 1.00 86.12 291 ARG A CA 1
ATOM 2323 C C . ARG A 1 291 ? -25.197 4.582 34.002 1.00 86.12 291 ARG A C 1
ATOM 2325 O O . ARG A 1 291 ? -24.691 4.804 32.914 1.00 86.12 291 ARG A O 1
ATOM 2332 N N . GLN A 1 292 ? -26.422 4.995 34.325 1.00 87.00 292 GLN A N 1
ATOM 2333 C CA . GLN A 1 292 ? -27.271 5.767 33.410 1.00 87.00 292 GLN A CA 1
ATOM 2334 C C . GLN A 1 292 ? -26.774 7.198 33.182 1.00 87.00 292 GLN A C 1
ATOM 2336 O O . GLN A 1 292 ? -26.958 7.732 32.096 1.00 87.00 292 GLN A O 1
ATOM 2341 N N . ILE A 1 293 ? -26.166 7.827 34.191 1.00 85.31 293 ILE A N 1
ATOM 2342 C CA . ILE A 1 293 ? -25.620 9.186 34.072 1.00 85.31 293 ILE A CA 1
ATOM 2343 C C . ILE A 1 293 ? -24.310 9.191 33.292 1.00 85.31 293 ILE A C 1
ATOM 2345 O O . ILE A 1 293 ? -24.082 10.114 32.517 1.00 85.31 293 ILE A O 1
ATOM 2349 N N . VAL A 1 294 ? -23.440 8.198 33.504 1.00 87.81 294 VAL A N 1
ATOM 2350 C CA . VAL A 1 294 ? -22.160 8.116 32.783 1.00 87.81 294 VAL A CA 1
ATOM 2351 C C . VAL A 1 294 ? -22.356 7.706 31.321 1.00 87.81 294 VAL A C 1
ATOM 2353 O O . VAL A 1 294 ? -21.573 8.121 30.465 1.00 87.81 294 VAL A O 1
ATOM 2356 N N . ASP A 1 295 ? -23.421 6.959 31.013 1.00 80.75 295 ASP A N 1
ATOM 2357 C CA . ASP A 1 295 ? -23.787 6.607 29.642 1.00 80.75 295 ASP A CA 1
ATOM 2358 C C . ASP A 1 295 ? -24.163 7.872 28.847 1.00 80.75 295 ASP A C 1
ATOM 2360 O O . ASP A 1 295 ? -25.102 8.597 29.167 1.00 80.75 295 ASP A O 1
ATOM 2364 N N . GLY A 1 296 ? -23.369 8.187 27.822 1.00 76.56 296 GLY A N 1
ATOM 2365 C CA . GLY A 1 296 ? -23.529 9.410 27.025 1.00 76.56 296 GLY A CA 1
ATOM 2366 C C . GLY A 1 296 ? -22.919 10.696 27.613 1.00 76.56 296 GLY A C 1
ATOM 2367 O O . GLY A 1 296 ? -22.868 11.693 26.894 1.00 76.56 296 GLY A O 1
ATOM 2368 N N . ALA A 1 297 ? -22.365 10.686 28.832 1.00 84.81 297 ALA A N 1
ATOM 2369 C CA . ALA A 1 297 ? -21.734 11.870 29.436 1.00 84.81 297 ALA A CA 1
ATOM 2370 C C . ALA A 1 297 ? -20.456 12.322 28.703 1.00 84.81 297 ALA A C 1
ATOM 2372 O O . ALA A 1 297 ? -19.685 11.500 28.206 1.00 84.81 297 ALA A O 1
ATOM 2373 N N . THR A 1 298 ? -20.194 13.625 28.635 1.00 82.56 298 THR A N 1
ATOM 2374 C CA . THR A 1 298 ? -18.913 14.161 28.140 1.00 82.56 298 THR A CA 1
ATOM 2375 C C . THR A 1 298 ? -17.784 13.922 29.150 1.00 82.56 298 THR A C 1
ATOM 2377 O O . THR A 1 298 ? -18.050 13.668 30.322 1.00 82.56 298 THR A O 1
ATOM 2380 N N . VAL A 1 299 ? -16.516 14.033 28.731 1.00 81.94 299 VAL A N 1
ATOM 2381 C CA . VAL A 1 299 ? -15.357 13.870 29.637 1.00 81.94 299 VAL A CA 1
ATOM 2382 C C . VAL A 1 299 ? -15.436 14.841 30.827 1.00 81.94 299 VAL A C 1
ATOM 2384 O O . VAL A 1 299 ? -15.375 14.399 31.969 1.00 81.94 299 VAL A O 1
ATOM 2387 N N . ALA A 1 300 ? -15.741 16.121 30.590 1.00 78.69 300 ALA A N 1
ATOM 2388 C CA . ALA A 1 300 ? -15.976 17.100 31.661 1.00 78.69 300 ALA A CA 1
ATOM 2389 C C . ALA A 1 300 ? -17.122 16.711 32.624 1.00 78.69 300 ALA A C 1
ATOM 2391 O O . ALA A 1 300 ? -17.046 16.944 33.829 1.00 78.69 300 ALA A O 1
ATOM 2392 N N . GLN A 1 301 ? -18.201 16.101 32.117 1.00 84.81 301 GLN A N 1
ATOM 2393 C CA . GLN A 1 301 ? -19.287 15.604 32.970 1.00 84.81 301 GLN A CA 1
ATOM 2394 C C . GLN A 1 301 ? -18.849 14.389 33.798 1.00 84.81 301 GLN A C 1
ATOM 2396 O O . GLN A 1 301 ? -19.268 14.271 34.946 1.00 84.81 301 GLN A O 1
ATOM 2401 N N . LEU A 1 302 ? -18.006 13.512 33.246 1.00 88.00 302 LEU A N 1
ATOM 2402 C CA . LEU A 1 302 ? -17.435 12.369 33.964 1.00 88.00 302 LEU A CA 1
ATOM 2403 C C . LEU A 1 302 ? -16.471 12.823 35.071 1.00 88.00 302 LEU A C 1
ATOM 2405 O O . LEU A 1 302 ? -16.592 12.319 36.185 1.00 88.00 302 LEU A O 1
ATOM 2409 N N . ASN A 1 303 ? -15.618 13.823 34.817 1.00 84.62 303 ASN A N 1
ATOM 2410 C CA . ASN A 1 303 ? -14.762 14.452 35.836 1.00 84.62 303 ASN A CA 1
ATOM 2411 C C . ASN A 1 303 ? -15.593 15.037 36.987 1.00 84.62 303 ASN A C 1
ATOM 2413 O O . ASN A 1 303 ? -15.341 14.752 38.155 1.00 84.62 303 ASN A O 1
ATOM 2417 N N . ALA A 1 304 ? -16.660 15.776 36.667 1.00 86.00 304 ALA A N 1
ATOM 2418 C CA . ALA A 1 304 ? -17.564 16.308 37.685 1.00 86.00 304 ALA A CA 1
ATOM 2419 C C . ALA A 1 304 ? -18.260 15.198 38.501 1.00 86.00 304 ALA A C 1
ATOM 2421 O O . ALA A 1 304 ? -18.528 15.377 39.690 1.00 86.00 304 ALA A O 1
ATOM 2422 N N . GLN A 1 305 ? -18.561 14.042 37.894 1.00 88.50 305 GLN A N 1
ATOM 2423 C CA . GLN A 1 305 ? -19.081 12.891 38.640 1.00 88.50 305 GLN A CA 1
ATOM 2424 C C . GLN A 1 305 ? -18.012 12.218 39.503 1.00 88.50 305 GLN A C 1
ATOM 2426 O O . GLN A 1 305 ? -18.338 11.782 40.606 1.00 88.50 305 GLN A O 1
ATOM 2431 N N . GLU A 1 306 ? -16.757 12.150 39.054 1.00 89.38 306 GLU A N 1
ATOM 2432 C CA . GLU A 1 306 ? -15.641 11.688 39.887 1.00 89.38 306 GLU A CA 1
ATOM 2433 C C . GLU A 1 306 ? -15.499 12.571 41.136 1.00 89.38 306 GLU A C 1
ATOM 2435 O O . GLU A 1 306 ? -15.458 12.050 42.254 1.00 89.38 306 GLU A O 1
ATOM 2440 N N . ASP A 1 307 ? -15.560 13.894 40.969 1.00 87.50 307 ASP A N 1
ATOM 2441 C CA . ASP A 1 307 ? -15.554 14.851 42.079 1.00 87.50 307 ASP A CA 1
ATOM 2442 C C . ASP A 1 307 ? -16.741 14.657 43.029 1.00 87.50 307 ASP A C 1
ATOM 2444 O O . ASP A 1 307 ? -16.556 14.679 44.248 1.00 87.50 307 ASP A O 1
ATOM 2448 N N . ASN A 1 308 ? -17.947 14.400 42.508 1.00 88.69 308 ASN A N 1
ATOM 2449 C CA . ASN A 1 308 ? -19.115 14.114 43.348 1.00 88.69 308 ASN A CA 1
ATOM 2450 C C . ASN A 1 308 ? -18.912 12.861 44.220 1.00 88.69 308 ASN A C 1
ATOM 2452 O O . ASN A 1 308 ? -19.329 12.842 45.382 1.00 88.69 308 ASN A O 1
ATOM 2456 N N . VAL A 1 309 ? -18.243 11.826 43.693 1.00 88.44 309 VAL A N 1
ATOM 2457 C CA . VAL A 1 309 ? -17.904 10.613 44.461 1.00 88.44 309 VAL A CA 1
ATOM 2458 C C . VAL A 1 309 ? -16.851 10.915 45.532 1.00 88.44 309 VAL A C 1
ATOM 2460 O O . VAL A 1 309 ? -16.981 10.448 46.665 1.00 88.44 309 VAL A O 1
ATOM 2463 N N . ILE A 1 310 ? -15.819 11.699 45.197 1.00 86.19 310 ILE A N 1
ATOM 2464 C CA . ILE A 1 310 ? -14.717 12.047 46.111 1.00 86.19 310 ILE A CA 1
ATOM 2465 C C . ILE A 1 310 ? -15.201 12.960 47.244 1.00 86.19 310 ILE A C 1
ATOM 2467 O O . ILE A 1 310 ? -14.865 12.737 48.408 1.00 86.19 310 ILE A O 1
ATOM 2471 N N . GLN A 1 311 ? -15.998 13.979 46.920 1.00 87.44 311 GLN A N 1
ATOM 2472 C CA . GLN A 1 311 ? -16.485 14.984 47.872 1.00 87.44 311 GLN A CA 1
ATOM 2473 C C . GLN A 1 311 ? -17.737 14.539 48.640 1.00 87.44 311 GLN A C 1
ATOM 2475 O O . GLN A 1 311 ? -18.184 15.242 49.545 1.00 87.44 311 GLN A O 1
ATOM 2480 N N . ASN A 1 312 ? -18.281 13.365 48.313 1.00 83.88 312 ASN A N 1
ATOM 2481 C CA . ASN A 1 312 ? -19.505 12.821 48.891 1.00 83.88 312 ASN A CA 1
ATOM 2482 C C . ASN A 1 312 ? -20.725 13.742 48.711 1.00 83.88 312 ASN A C 1
ATOM 2484 O O . ASN A 1 312 ? -21.462 14.035 49.657 1.00 83.88 312 ASN A O 1
ATOM 2488 N N . THR A 1 313 ? -20.919 14.230 47.490 1.00 84.12 313 THR A N 1
ATOM 2489 C CA . THR A 1 313 ? -21.993 15.158 47.116 1.00 84.12 313 THR A CA 1
ATOM 2490 C C . THR A 1 313 ? -22.915 14.535 46.057 1.00 84.12 313 THR A C 1
ATOM 2492 O O . THR A 1 313 ? -22.654 13.458 45.515 1.00 84.12 313 THR A O 1
ATOM 2495 N N . GLY A 1 314 ? -24.060 15.171 45.787 1.00 83.62 314 GLY A N 1
ATOM 2496 C CA . GLY A 1 314 ? -25.011 14.700 44.772 1.00 83.62 314 GLY A CA 1
ATOM 2497 C C . GLY A 1 314 ? -25.612 13.328 45.102 1.00 83.62 314 GLY A C 1
ATOM 2498 O O . GLY A 1 314 ? -26.141 13.133 46.193 1.00 83.62 314 GLY A O 1
ATOM 2499 N N . LEU A 1 315 ? -25.519 12.373 44.165 1.00 80.31 315 LEU A N 1
ATOM 2500 C CA . LEU A 1 315 ? -26.033 10.999 44.322 1.00 80.31 315 LEU A CA 1
ATOM 2501 C C . LEU A 1 315 ? -25.387 10.205 45.467 1.00 80.31 315 LEU A C 1
ATOM 2503 O O . LEU A 1 315 ? -25.938 9.190 45.887 1.00 80.31 315 LEU A O 1
ATOM 2507 N N . PHE A 1 316 ? -24.229 10.649 45.957 1.00 83.31 316 PHE A N 1
ATOM 2508 C CA . PHE A 1 316 ? -23.483 9.979 47.023 1.00 83.31 316 PHE A CA 1
ATOM 2509 C C . PHE A 1 316 ? -23.694 10.644 48.390 1.00 83.31 316 PHE A C 1
ATOM 2511 O O . PHE A 1 316 ? -23.277 10.101 49.410 1.00 83.31 316 PHE A O 1
ATOM 2518 N N . GLN A 1 317 ? -24.379 11.793 48.438 1.00 80.75 317 GLN A N 1
ATOM 2519 C CA . GLN A 1 317 ? -24.539 12.582 49.655 1.00 80.75 317 GLN A CA 1
ATOM 2520 C C . GLN A 1 317 ? -25.161 11.771 50.802 1.00 80.75 317 GLN A C 1
ATOM 2522 O O . GLN A 1 317 ? -26.249 11.214 50.677 1.00 80.75 317 GLN A O 1
ATOM 2527 N N . GLY A 1 318 ? -24.477 11.754 51.952 1.00 70.31 318 GLY A N 1
ATOM 2528 C CA . GLY A 1 318 ? -24.933 11.056 53.159 1.00 70.31 318 GLY A CA 1
ATOM 2529 C C . GLY A 1 318 ? -24.623 9.556 53.193 1.00 70.31 318 GLY A C 1
ATOM 2530 O O . GLY A 1 318 ? -25.025 8.890 54.144 1.00 70.31 318 GLY A O 1
ATOM 2531 N N . ASN A 1 319 ? -23.903 9.022 52.199 1.00 69.81 319 ASN A N 1
ATOM 2532 C CA . ASN A 1 319 ? -23.448 7.636 52.192 1.00 69.81 319 ASN A CA 1
ATOM 2533 C C . ASN A 1 319 ? -21.987 7.540 52.675 1.00 69.81 319 ASN A C 1
ATOM 2535 O O . ASN A 1 319 ? -21.121 8.277 52.208 1.00 69.81 319 ASN A O 1
ATOM 2539 N N . GLU A 1 320 ? -21.709 6.650 53.629 1.00 70.25 320 GLU A N 1
ATOM 2540 C CA . GLU A 1 320 ? -20.363 6.431 54.190 1.00 70.25 320 GLU A CA 1
ATOM 2541 C C . GLU A 1 320 ? -19.719 5.114 53.704 1.00 70.25 320 GLU A C 1
ATOM 2543 O O . GLU A 1 320 ? -18.638 4.750 54.160 1.00 70.25 320 GLU A O 1
ATOM 2548 N N . ASP A 1 321 ? -20.353 4.387 52.773 1.00 77.12 321 ASP A N 1
ATOM 2549 C CA . ASP A 1 321 ? -19.852 3.102 52.267 1.00 77.12 321 ASP A CA 1
ATOM 2550 C C . ASP A 1 321 ? -18.650 3.267 51.309 1.00 77.12 321 ASP A C 1
ATOM 2552 O O . ASP A 1 321 ? -18.782 3.630 50.135 1.00 77.12 321 ASP A O 1
ATOM 2556 N N . ASP A 1 322 ? -17.451 2.933 51.795 1.00 78.25 322 ASP A N 1
ATOM 2557 C CA . ASP A 1 322 ? -16.203 2.916 51.014 1.00 78.25 322 ASP A CA 1
ATOM 2558 C C . ASP A 1 322 ? -16.245 1.975 49.798 1.00 78.25 322 ASP A C 1
ATOM 2560 O O . ASP A 1 322 ? -15.594 2.231 48.776 1.00 78.25 322 ASP A O 1
ATOM 2564 N N . ASN A 1 323 ? -17.020 0.891 49.870 1.00 80.62 323 ASN A N 1
ATOM 2565 C CA . ASN A 1 323 ? -17.150 -0.066 48.776 1.00 80.62 323 ASN A CA 1
ATOM 2566 C C . ASN A 1 323 ? -17.969 0.524 47.620 1.00 80.62 323 ASN A C 1
ATOM 2568 O O . ASN A 1 323 ? -17.599 0.360 46.454 1.00 80.62 323 ASN A O 1
ATOM 2572 N N . LEU A 1 324 ? -19.044 1.259 47.932 1.00 84.19 324 LEU A N 1
ATOM 2573 C CA . LEU A 1 324 ? -19.819 2.006 46.939 1.00 84.19 324 LEU A CA 1
ATOM 2574 C C . LEU A 1 324 ? -18.928 3.026 46.221 1.00 84.19 324 LEU A C 1
ATOM 2576 O O . LEU A 1 324 ? -18.908 3.044 44.990 1.00 84.19 324 LEU A O 1
ATOM 2580 N N . ARG A 1 325 ? -18.144 3.816 46.969 1.00 85.00 325 ARG A N 1
ATOM 2581 C CA . ARG A 1 325 ? -17.227 4.817 46.394 1.00 85.00 325 ARG A CA 1
ATOM 2582 C C . ARG A 1 325 ? -16.202 4.186 45.456 1.00 85.00 325 ARG A C 1
ATOM 2584 O O . ARG A 1 325 ? -16.028 4.646 44.331 1.00 85.00 325 ARG A O 1
ATOM 2591 N N . THR A 1 326 ? -15.579 3.087 45.877 1.00 87.31 326 THR A N 1
ATOM 2592 C CA . THR A 1 326 ? -14.583 2.372 45.062 1.00 87.31 326 THR A CA 1
ATOM 2593 C C . THR A 1 326 ? -15.183 1.858 43.749 1.00 87.31 326 THR A C 1
ATOM 2595 O O . THR A 1 326 ? -14.588 2.023 42.683 1.00 87.31 326 THR A O 1
ATOM 2598 N N . LYS A 1 327 ? -16.384 1.265 43.800 1.00 88.00 327 LYS A N 1
ATOM 2599 C CA . LYS A 1 327 ? -17.091 0.773 42.606 1.00 88.00 327 LYS A CA 1
ATOM 2600 C C . LYS A 1 327 ? -17.554 1.907 41.692 1.00 88.00 327 LYS A C 1
ATOM 2602 O O . LYS A 1 327 ? -17.436 1.777 40.476 1.00 88.00 327 LYS A O 1
ATOM 2607 N N . ALA A 1 328 ? -18.046 3.007 42.259 1.00 88.62 328 ALA A N 1
ATOM 2608 C CA . ALA A 1 328 ? -18.457 4.188 41.508 1.00 88.62 328 ALA A CA 1
ATOM 2609 C C . ALA A 1 328 ? -17.276 4.806 40.744 1.00 88.62 328 ALA A C 1
ATOM 2611 O O . ALA A 1 328 ? -17.372 5.011 39.534 1.00 88.62 328 ALA A O 1
ATOM 2612 N N . LEU A 1 329 ? -16.129 4.988 41.412 1.00 90.38 329 LEU A N 1
ATOM 2613 C CA . LEU A 1 329 ? -14.895 5.458 40.775 1.00 90.38 329 LEU A CA 1
ATOM 2614 C C . LEU A 1 329 ? -14.429 4.520 39.657 1.00 90.38 329 LEU A C 1
ATOM 2616 O O . LEU A 1 329 ? -14.000 4.991 38.611 1.00 90.38 329 LEU A O 1
ATOM 2620 N N . ALA A 1 330 ? -14.529 3.200 39.839 1.00 89.50 330 ALA A N 1
ATOM 2621 C CA . ALA A 1 330 ? -14.147 2.241 38.802 1.00 89.50 330 ALA A CA 1
ATOM 2622 C C . ALA A 1 330 ? -15.028 2.344 37.543 1.00 89.50 330 ALA A C 1
ATOM 2624 O O . ALA A 1 330 ? -14.506 2.274 36.428 1.00 89.50 330 ALA A O 1
ATOM 2625 N N . ILE A 1 331 ? -16.344 2.537 37.707 1.00 90.50 331 ILE A N 1
ATOM 2626 C CA . ILE A 1 331 ? -17.282 2.744 36.592 1.00 90.50 331 ILE A CA 1
ATOM 2627 C C . ILE A 1 331 ? -16.930 4.033 35.841 1.00 90.50 331 ILE A C 1
ATOM 2629 O O . ILE A 1 331 ? -16.750 3.991 34.626 1.00 90.50 331 ILE A O 1
ATOM 2633 N N . ILE A 1 332 ? -16.766 5.146 36.564 1.00 91.19 332 ILE A N 1
ATOM 2634 C CA . ILE A 1 332 ? -16.447 6.451 35.967 1.00 91.19 332 ILE A CA 1
ATOM 2635 C C . ILE A 1 332 ? -15.099 6.397 35.242 1.00 91.19 332 ILE A C 1
ATOM 2637 O O . ILE A 1 332 ? -15.034 6.753 34.071 1.00 91.19 332 ILE A O 1
ATOM 2641 N N . LYS A 1 333 ? -14.044 5.870 35.879 1.00 89.44 333 LYS A N 1
ATOM 2642 C CA . LYS A 1 333 ? -12.701 5.773 35.278 1.00 89.44 333 LYS A CA 1
ATOM 2643 C C . LYS A 1 333 ? -12.660 4.895 34.034 1.00 89.44 333 LYS A C 1
ATOM 2645 O O . LYS A 1 333 ? -11.910 5.186 33.109 1.00 89.44 333 LYS A O 1
ATOM 2650 N N . THR A 1 334 ? -13.446 3.819 34.002 1.00 90.12 334 THR A N 1
ATOM 2651 C CA . THR A 1 334 ? -13.518 2.949 32.821 1.00 90.12 334 THR A CA 1
ATOM 2652 C C . THR A 1 334 ? -14.107 3.700 31.629 1.00 90.12 334 THR A C 1
ATOM 2654 O O . THR A 1 334 ? -13.525 3.663 30.547 1.00 90.12 334 THR A O 1
ATOM 2657 N N . GLU A 1 335 ? -15.221 4.405 31.834 1.00 88.50 335 GLU A N 1
ATOM 2658 C CA . GLU A 1 335 ? -15.874 5.187 30.777 1.00 88.50 335 GLU A CA 1
ATOM 2659 C C . GLU A 1 335 ? -15.012 6.384 30.348 1.00 88.50 335 GLU A C 1
ATOM 2661 O O . GLU A 1 335 ? -14.844 6.645 29.157 1.00 88.50 335 GLU A O 1
ATOM 2666 N N . LEU A 1 336 ? -14.402 7.069 31.318 1.00 87.25 336 LEU A N 1
ATOM 2667 C CA . LEU A 1 336 ? -13.515 8.208 31.102 1.00 87.25 336 LEU A CA 1
ATOM 2668 C C . LEU A 1 336 ? -12.316 7.820 30.231 1.00 87.25 336 LEU A C 1
ATOM 2670 O O . LEU A 1 336 ? -12.107 8.443 29.195 1.00 87.25 336 LEU A O 1
ATOM 2674 N N . ASN A 1 337 ? -11.616 6.727 30.556 1.00 86.25 337 ASN A N 1
ATOM 2675 C CA . ASN A 1 337 ? -10.504 6.232 29.738 1.00 86.25 337 ASN A CA 1
ATOM 2676 C C . ASN A 1 337 ? -10.943 5.909 28.298 1.00 86.25 337 ASN A C 1
ATOM 2678 O O . ASN A 1 337 ? -10.284 6.310 27.343 1.00 86.25 337 ASN A O 1
ATOM 2682 N N . GLN A 1 338 ? -12.083 5.228 28.120 1.00 87.62 338 GLN A N 1
ATOM 2683 C CA . GLN A 1 338 ? -12.582 4.885 26.783 1.00 87.62 338 GLN A CA 1
ATOM 2684 C C . GLN A 1 338 ? -12.933 6.120 25.945 1.00 87.62 338 GLN A C 1
ATOM 2686 O O . GLN A 1 338 ? -12.705 6.127 24.731 1.00 87.62 338 GLN A O 1
ATOM 2691 N N . LYS A 1 339 ? -13.516 7.156 26.560 1.00 85.56 339 LYS A N 1
ATOM 2692 C CA . LYS A 1 339 ? -13.854 8.397 25.855 1.00 85.56 339 LYS A CA 1
ATOM 2693 C C . LYS A 1 339 ? -12.627 9.247 25.575 1.00 85.56 339 LYS A C 1
ATOM 2695 O O . LYS A 1 339 ? -12.506 9.742 24.457 1.00 85.56 339 LYS A O 1
ATOM 2700 N N . GLU A 1 340 ? -11.711 9.372 26.528 1.00 86.38 340 GLU A N 1
ATOM 2701 C CA . GLU A 1 340 ? -10.443 10.067 26.314 1.00 86.38 340 GLU A CA 1
ATOM 2702 C C . GLU A 1 340 ? -9.647 9.469 25.155 1.00 86.38 340 GLU A C 1
ATOM 2704 O O . GLU A 1 340 ? -9.134 10.219 24.329 1.00 86.38 340 GLU A O 1
ATOM 2709 N N . ASP A 1 341 ? -9.567 8.141 25.053 1.00 87.56 341 ASP A N 1
ATOM 2710 C CA . ASP A 1 341 ? -8.839 7.479 23.967 1.00 87.56 341 ASP A CA 1
ATOM 2711 C C . ASP A 1 341 ? -9.451 7.799 22.594 1.00 87.56 341 ASP A C 1
ATOM 2713 O O . ASP A 1 341 ? -8.728 8.148 21.659 1.00 87.56 341 ASP A O 1
ATOM 2717 N N . LYS A 1 342 ? -10.788 7.773 22.480 1.00 86.88 342 LYS A N 1
ATOM 2718 C CA . LYS A 1 342 ? -11.493 8.162 21.244 1.00 86.88 342 LYS A CA 1
ATOM 2719 C C . LYS A 1 342 ? -11.271 9.630 20.888 1.00 86.88 342 LYS A C 1
ATOM 2721 O O . LYS A 1 342 ? -11.073 9.956 19.720 1.00 86.88 342 LYS A O 1
ATOM 2726 N N . VAL A 1 343 ? -11.303 10.519 21.881 1.00 87.75 343 VAL A N 1
ATOM 2727 C CA . VAL A 1 343 ? -11.052 11.949 21.664 1.00 87.75 343 VAL A CA 1
ATOM 2728 C C . VAL A 1 343 ? -9.599 12.181 21.233 1.00 87.75 343 VAL A C 1
ATOM 2730 O O . VAL A 1 343 ? -9.373 12.897 20.258 1.00 87.75 343 VAL A O 1
ATOM 2733 N N . LYS A 1 344 ? -8.618 11.523 21.868 1.00 88.88 344 LYS A N 1
ATOM 2734 C CA . LYS A 1 344 ? -7.197 11.562 21.470 1.00 88.88 344 LYS A CA 1
ATOM 2735 C C . LYS A 1 344 ? -6.992 11.061 20.038 1.00 88.88 344 LYS A C 1
ATOM 2737 O O . LYS A 1 344 ? -6.230 11.664 19.283 1.00 88.88 344 LYS A O 1
ATOM 2742 N N . GLU A 1 345 ? -7.670 9.986 19.638 1.00 89.94 345 GLU A N 1
ATOM 2743 C CA . GLU A 1 345 ? -7.625 9.483 18.261 1.00 89.94 345 GLU A CA 1
ATOM 2744 C C . GLU A 1 345 ? -8.174 10.515 17.264 1.00 89.94 345 GLU A C 1
ATOM 2746 O O . GLU A 1 345 ? -7.504 10.826 16.276 1.00 89.94 345 GLU A O 1
ATOM 2751 N N . GLN A 1 346 ? -9.332 11.117 17.557 1.00 89.88 346 GLN A N 1
ATOM 2752 C CA . GLN A 1 346 ? -9.920 12.158 16.709 1.00 89.88 346 GLN A CA 1
ATOM 2753 C C . GLN A 1 346 ? -9.019 13.396 16.603 1.00 89.88 346 GLN A C 1
ATOM 2755 O O . GLN A 1 346 ? -8.830 13.928 15.509 1.00 89.88 346 GLN A O 1
ATOM 2760 N N . ILE A 1 347 ? -8.410 13.826 17.713 1.00 91.19 347 ILE A N 1
ATOM 2761 C CA . ILE A 1 347 ? -7.423 14.913 17.734 1.00 91.19 347 ILE A CA 1
ATOM 2762 C C . ILE A 1 347 ? -6.253 14.594 16.798 1.00 91.19 347 ILE A C 1
ATOM 2764 O O . ILE A 1 347 ? -5.886 15.434 15.978 1.00 91.19 347 ILE A O 1
ATOM 2768 N N . ASN A 1 348 ? -5.686 13.385 16.872 1.00 88.88 348 ASN A N 1
ATOM 2769 C CA . ASN A 1 348 ? -4.563 12.981 16.021 1.00 88.88 348 ASN A CA 1
ATOM 2770 C C . ASN A 1 348 ? -4.934 12.986 14.529 1.00 88.88 348 ASN A C 1
ATOM 2772 O O . ASN A 1 348 ? -4.150 13.449 13.693 1.00 88.88 348 ASN A O 1
ATOM 2776 N N . VAL A 1 349 ? -6.130 12.496 14.186 1.00 91.75 349 VAL A N 1
ATOM 2777 C CA . VAL A 1 349 ? -6.651 12.521 12.811 1.00 91.75 349 VAL A CA 1
ATOM 2778 C C . VAL A 1 349 ? -6.812 13.960 12.324 1.00 91.75 349 VAL A C 1
ATOM 2780 O O . VAL A 1 349 ? -6.313 14.304 11.250 1.00 91.75 349 VAL A O 1
ATOM 2783 N N . ASN A 1 350 ? -7.444 14.820 13.125 1.00 91.75 350 ASN A N 1
ATOM 2784 C CA . ASN A 1 350 ? -7.643 16.220 12.771 1.00 91.75 350 ASN A CA 1
ATOM 2785 C C . ASN A 1 350 ? -6.308 16.959 12.620 1.00 91.75 350 ASN A C 1
ATOM 2787 O O . ASN A 1 350 ? -6.119 17.668 11.637 1.00 91.75 350 ASN A O 1
ATOM 2791 N N . GLN A 1 351 ? -5.354 16.756 13.534 1.00 88.06 351 GLN A N 1
ATOM 2792 C CA . GLN A 1 351 ? -4.016 17.349 13.457 1.00 88.06 351 GLN A CA 1
ATOM 2793 C C . GLN A 1 351 ? -3.306 16.999 12.154 1.00 88.06 351 GLN A C 1
ATOM 2795 O O . GLN A 1 351 ? -2.767 17.886 11.491 1.00 88.06 351 GLN A O 1
ATOM 2800 N N . LYS A 1 352 ? -3.335 15.722 11.763 1.00 87.19 352 LYS A N 1
ATOM 2801 C CA . LYS A 1 352 ? -2.748 15.278 10.499 1.00 87.19 352 LYS A CA 1
ATOM 2802 C C . LYS A 1 352 ? -3.419 15.962 9.307 1.00 87.19 352 LYS A C 1
ATOM 2804 O O . LYS A 1 352 ? -2.729 16.569 8.493 1.00 87.19 352 LYS A O 1
ATOM 2809 N N . ASN A 1 353 ? -4.751 15.934 9.252 1.00 87.44 353 ASN A N 1
ATOM 2810 C CA . ASN A 1 353 ? -5.516 16.558 8.172 1.00 87.44 353 ASN A CA 1
ATOM 2811 C C . ASN A 1 353 ? -5.257 18.068 8.080 1.00 87.44 353 ASN A C 1
ATOM 2813 O O . ASN A 1 353 ? -5.171 18.612 6.977 1.00 87.44 353 ASN A O 1
ATOM 2817 N N . ILE A 1 354 ? -5.102 18.745 9.222 1.00 87.56 354 ILE A N 1
ATOM 2818 C CA . ILE A 1 354 ? -4.800 20.175 9.271 1.00 87.56 354 ILE A CA 1
ATOM 2819 C 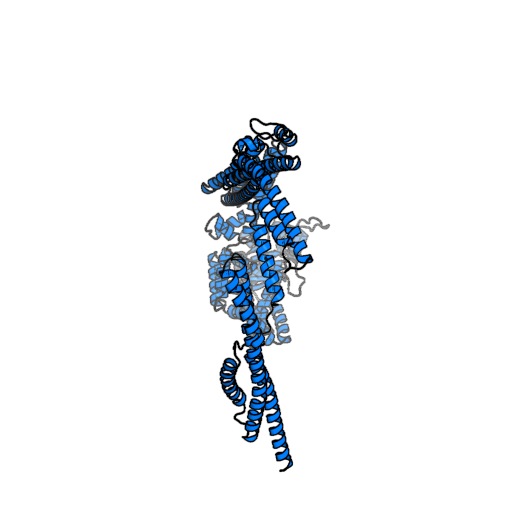C . ILE A 1 354 ? -3.404 20.457 8.720 1.00 87.56 354 ILE A C 1
ATOM 2821 O O . ILE A 1 354 ? -3.258 21.341 7.879 1.00 87.56 354 ILE A O 1
ATOM 2825 N N . ILE A 1 355 ? -2.388 19.710 9.159 1.00 84.31 355 ILE A N 1
ATOM 2826 C CA . ILE A 1 355 ? -1.006 19.885 8.690 1.00 84.31 355 ILE A CA 1
ATOM 2827 C C . ILE A 1 355 ? -0.906 19.612 7.184 1.00 84.31 355 ILE A C 1
ATOM 2829 O O . ILE A 1 355 ? -0.280 20.394 6.464 1.00 84.31 355 ILE A O 1
ATOM 2833 N N . ASP A 1 356 ? -1.553 18.555 6.694 1.00 83.12 356 ASP A N 1
ATOM 2834 C CA . ASP A 1 356 ? -1.577 18.214 5.268 1.00 83.12 356 ASP A CA 1
ATOM 2835 C C . ASP A 1 356 ? -2.284 19.314 4.454 1.00 83.12 356 ASP A C 1
ATOM 2837 O O . ASP A 1 356 ? -1.759 19.784 3.441 1.00 83.12 356 ASP A O 1
ATOM 2841 N N . SER A 1 357 ? -3.427 19.812 4.940 1.00 86.44 357 SER A N 1
ATOM 2842 C CA . SER A 1 357 ? -4.170 20.901 4.290 1.00 86.44 357 SER A CA 1
ATOM 2843 C C . SER A 1 357 ? -3.377 22.208 4.260 1.00 86.44 357 SER A C 1
ATOM 2845 O O . SER A 1 357 ? -3.329 22.860 3.219 1.00 86.44 357 SER A O 1
ATOM 2847 N N . LEU A 1 358 ? -2.707 22.572 5.362 1.00 83.94 358 LEU A N 1
ATOM 2848 C CA . LEU A 1 358 ? -1.824 23.744 5.431 1.00 83.94 358 LEU A CA 1
ATOM 2849 C C . LEU A 1 358 ? -0.611 23.610 4.512 1.00 83.94 358 LEU A C 1
ATOM 2851 O O . LEU A 1 358 ? -0.157 24.602 3.938 1.00 83.94 358 LEU A O 1
ATOM 2855 N N . SER A 1 359 ? -0.101 22.391 4.347 1.00 77.44 359 SER A N 1
ATOM 2856 C CA . SER A 1 359 ? 0.996 22.116 3.423 1.00 77.44 359 SER A CA 1
ATOM 2857 C C . SER A 1 359 ? 0.557 22.351 1.972 1.00 77.44 359 SER A C 1
ATOM 2859 O O . SER A 1 359 ? 1.268 23.003 1.207 1.00 77.44 359 SER A O 1
ATOM 2861 N N . ILE A 1 360 ? -0.648 21.902 1.605 1.00 80.44 360 ILE A N 1
ATOM 2862 C CA . ILE A 1 360 ? -1.231 22.106 0.268 1.00 80.44 360 ILE A CA 1
ATOM 2863 C C . ILE A 1 360 ? -1.581 23.581 0.027 1.00 80.44 360 ILE A C 1
ATOM 2865 O O . ILE A 1 360 ? -1.279 24.133 -1.032 1.00 80.44 360 ILE A O 1
ATOM 2869 N N . SER A 1 361 ? -2.191 24.246 1.010 1.00 82.88 361 SER A N 1
ATOM 2870 C CA . SER A 1 361 ? -2.627 25.646 0.916 1.00 82.88 361 SER A CA 1
ATOM 2871 C C . SER A 1 361 ? -1.496 26.662 1.119 1.00 82.88 361 SER A C 1
ATOM 2873 O O . SER A 1 361 ? -1.738 27.877 1.125 1.00 82.88 361 SER A O 1
ATOM 2875 N N . LYS A 1 362 ? -0.258 26.178 1.295 1.00 83.38 362 LYS A N 1
ATOM 2876 C CA . LYS A 1 362 ? 0.950 26.991 1.483 1.00 83.38 362 LYS A CA 1
ATOM 2877 C C . LYS A 1 362 ? 0.801 27.950 2.671 1.00 83.38 362 LYS A C 1
ATOM 2879 O O . LYS A 1 362 ? 1.112 29.135 2.578 1.00 83.38 362 LYS A O 1
ATOM 2884 N N . GLY A 1 363 ? 0.268 27.421 3.774 1.00 82.75 363 GLY A N 1
ATOM 2885 C CA . GLY A 1 363 ? 0.074 28.115 5.049 1.00 82.75 363 GLY A CA 1
ATOM 2886 C C . GLY A 1 363 ? -1.231 28.909 5.179 1.00 82.75 363 GLY A C 1
ATOM 2887 O O . GLY A 1 363 ? -1.456 29.546 6.209 1.00 82.75 363 GLY A O 1
ATOM 2888 N N . SER A 1 364 ? -2.111 28.875 4.173 1.00 85.31 364 SER A N 1
ATOM 2889 C CA . SER A 1 364 ? -3.391 29.601 4.203 1.00 85.31 364 SER A CA 1
ATOM 2890 C C . SER A 1 364 ? -4.481 28.790 4.915 1.00 85.31 364 SER A C 1
ATOM 2892 O O . SER A 1 364 ? -4.674 27.614 4.609 1.00 85.31 364 SER A O 1
ATOM 2894 N N . ILE A 1 365 ? -5.239 29.405 5.825 1.00 87.25 365 ILE A N 1
ATOM 2895 C CA . ILE A 1 365 ? -6.380 28.754 6.494 1.00 87.25 365 ILE A CA 1
ATOM 2896 C C . ILE A 1 365 ? -7.668 29.075 5.724 1.00 87.25 365 ILE A C 1
ATOM 2898 O O . ILE A 1 365 ? -8.040 30.244 5.636 1.00 87.25 365 ILE A O 1
ATOM 2902 N N . SER A 1 366 ? -8.333 28.055 5.166 1.00 87.06 366 SER A N 1
ATOM 2903 C CA . SER A 1 366 ? -9.690 28.187 4.607 1.00 87.06 366 SER A CA 1
ATOM 2904 C C . SER A 1 366 ? -10.750 28.164 5.715 1.00 87.06 366 SER A C 1
ATOM 2906 O O . SER A 1 366 ? -10.446 27.801 6.853 1.00 87.06 366 SER A O 1
ATOM 2908 N N . GLU A 1 367 ? -11.996 28.530 5.404 1.00 87.06 367 GLU A N 1
ATOM 2909 C CA . GLU A 1 367 ? -13.081 28.471 6.396 1.00 87.06 367 GLU A CA 1
ATOM 2910 C C . GLU A 1 367 ? -13.363 27.027 6.839 1.00 87.06 367 GLU A C 1
ATOM 2912 O O . GLU A 1 367 ? -13.492 26.781 8.035 1.00 87.06 367 GLU A O 1
ATOM 2917 N N . GLU A 1 368 ? -13.325 26.053 5.924 1.00 86.69 368 GLU A N 1
ATOM 2918 C CA . GLU A 1 368 ? -13.484 24.633 6.270 1.00 86.69 368 GLU A CA 1
ATOM 2919 C C . GLU A 1 368 ? -12.366 24.162 7.209 1.00 86.69 368 GLU A C 1
ATOM 2921 O O . GLU A 1 368 ? -12.600 23.454 8.186 1.00 86.69 368 GLU A O 1
ATOM 2926 N N . LEU A 1 369 ? -11.127 24.593 6.955 1.00 89.31 369 LEU A N 1
ATOM 2927 C CA . LEU A 1 369 ? -9.993 24.228 7.796 1.00 89.31 369 LEU A CA 1
ATOM 2928 C C . LEU A 1 369 ? -10.074 24.875 9.185 1.00 89.31 369 LEU A C 1
ATOM 2930 O O . LEU A 1 369 ? -9.674 24.277 10.184 1.00 89.31 369 LEU A O 1
ATOM 2934 N N . LYS A 1 370 ? -10.611 26.093 9.257 1.00 91.44 370 LYS A N 1
ATOM 2935 C CA . LYS A 1 370 ? -10.838 26.817 10.508 1.00 91.44 370 LYS A CA 1
ATOM 2936 C C . LYS A 1 370 ? -11.878 26.124 11.387 1.00 91.44 370 LYS A C 1
ATOM 2938 O O . LYS A 1 370 ? -11.710 26.107 12.605 1.00 91.44 370 LYS A O 1
ATOM 2943 N N . GLU A 1 371 ? -12.912 25.530 10.793 1.00 91.06 371 GLU A N 1
ATOM 2944 C CA . GLU A 1 371 ? -13.884 24.708 11.523 1.00 91.06 371 GLU A CA 1
ATOM 2945 C C . GLU A 1 371 ? -13.207 23.496 12.175 1.00 91.06 371 GLU A C 1
ATOM 2947 O O . GLU A 1 371 ? -13.363 23.302 13.379 1.00 91.06 371 GLU A O 1
ATOM 2952 N N . ILE A 1 372 ? -12.369 22.762 11.433 1.00 91.19 372 ILE A N 1
ATOM 2953 C CA . ILE A 1 372 ? -11.636 21.593 11.956 1.00 91.19 372 ILE A CA 1
ATOM 2954 C C . ILE A 1 372 ? -10.650 22.006 13.063 1.00 91.19 372 ILE A C 1
ATOM 2956 O O . ILE A 1 372 ? -10.503 21.303 14.067 1.00 91.19 372 ILE A O 1
ATOM 2960 N N . ILE A 1 373 ? -9.985 23.159 12.923 1.00 92.00 373 ILE A N 1
ATOM 2961 C CA . ILE A 1 373 ? -9.116 23.717 13.972 1.00 92.00 373 ILE A CA 1
ATOM 2962 C C . ILE A 1 373 ? -9.922 23.986 15.247 1.00 92.00 373 ILE A C 1
ATOM 2964 O O . ILE A 1 373 ? -9.545 23.502 16.313 1.00 92.00 373 ILE A O 1
ATOM 2968 N N . ASN A 1 374 ? -11.045 24.702 15.140 1.00 91.62 374 ASN A N 1
ATOM 2969 C CA . ASN A 1 374 ? -11.892 25.031 16.289 1.00 91.62 374 ASN A CA 1
ATOM 2970 C C . ASN A 1 374 ? -12.480 23.776 16.947 1.00 91.62 374 ASN A C 1
ATOM 2972 O O . ASN A 1 374 ? -12.523 23.684 18.172 1.00 91.62 374 ASN A O 1
ATOM 2976 N N . GLU A 1 375 ? -12.915 22.799 16.150 1.00 91.12 375 GLU A N 1
ATOM 2977 C CA . GLU A 1 375 ? -13.384 21.505 16.646 1.00 91.12 375 GLU A CA 1
ATOM 2978 C C . GLU A 1 375 ? -12.288 20.807 17.457 1.00 91.12 375 GLU A C 1
ATOM 2980 O O . GLU A 1 375 ? -12.526 20.383 18.585 1.00 91.12 375 GLU A O 1
ATOM 2985 N N . THR A 1 376 ? -11.063 20.762 16.933 1.00 93.00 376 THR A N 1
ATOM 2986 C CA . THR A 1 376 ? -9.925 20.115 17.600 1.00 93.00 376 THR A CA 1
ATOM 2987 C C . THR A 1 376 ? -9.516 20.837 18.884 1.00 93.00 376 THR A C 1
ATOM 2989 O O . THR A 1 376 ? -9.216 20.184 19.881 1.00 93.00 376 THR A O 1
ATOM 2992 N N . GLU A 1 377 ? -9.552 22.174 18.910 1.00 90.75 377 GLU A N 1
ATOM 2993 C CA . GLU A 1 377 ? -9.353 22.938 20.149 1.00 90.75 377 GLU A CA 1
ATOM 2994 C C . GLU A 1 377 ? -10.424 22.609 21.196 1.00 90.75 377 GLU A C 1
ATOM 2996 O O . GLU A 1 377 ? -10.101 22.395 22.365 1.00 90.75 377 GLU A O 1
ATOM 3001 N N . ASN A 1 378 ? -11.691 22.512 20.781 1.00 88.06 378 ASN A N 1
ATOM 3002 C CA . ASN A 1 378 ? -12.787 22.145 21.674 1.00 88.06 378 ASN A CA 1
ATOM 3003 C C . ASN A 1 378 ? -12.639 20.717 22.219 1.00 88.06 378 ASN A C 1
ATOM 3005 O O . ASN A 1 378 ? -13.000 20.477 23.371 1.00 88.06 378 ASN A O 1
ATOM 3009 N N . LEU A 1 379 ? -12.076 19.784 21.442 1.00 89.94 379 LEU A N 1
ATOM 3010 C CA . LEU A 1 379 ? -11.768 18.432 21.916 1.00 89.94 379 LEU A CA 1
ATOM 3011 C C . LEU A 1 379 ? -10.733 18.455 23.051 1.00 89.94 379 LEU A C 1
ATOM 3013 O O . LEU A 1 379 ? -10.980 17.844 24.090 1.00 89.94 379 LEU A O 1
ATOM 3017 N N . TYR A 1 380 ? -9.645 19.223 22.923 1.00 89.94 380 TYR A N 1
ATOM 3018 C CA . TYR A 1 380 ? -8.681 19.401 24.019 1.00 89.94 380 TYR A CA 1
ATOM 3019 C C . TYR A 1 380 ? -9.311 20.051 25.260 1.00 89.94 380 TYR A C 1
ATOM 3021 O O . TYR A 1 380 ? -9.096 19.582 26.376 1.00 89.94 380 TYR A O 1
ATOM 3029 N N . ILE A 1 381 ? -10.138 21.089 25.077 1.00 86.19 381 ILE A N 1
ATOM 3030 C CA . ILE A 1 381 ? -10.864 21.737 26.184 1.00 86.19 381 ILE A CA 1
ATOM 3031 C C . ILE A 1 381 ? -11.798 20.739 26.877 1.00 86.19 381 ILE A C 1
ATOM 3033 O O . ILE A 1 381 ? -11.890 20.739 28.101 1.00 86.19 381 ILE A O 1
ATOM 3037 N N . SER A 1 382 ? -12.466 19.866 26.116 1.00 83.06 382 SER A N 1
ATOM 3038 C CA . SER A 1 382 ? -13.367 18.850 26.674 1.00 83.06 382 SER A CA 1
ATOM 3039 C C . SER A 1 382 ? -12.650 17.820 27.551 1.00 83.06 382 SER A C 1
ATOM 3041 O O . SER A 1 382 ? -13.284 17.244 28.431 1.00 83.06 382 SER A O 1
ATOM 3043 N N . MET A 1 383 ? -11.348 17.627 27.323 1.00 83.56 383 MET A N 1
ATOM 3044 C CA . MET A 1 383 ? -10.455 16.774 28.108 1.00 83.56 383 MET A CA 1
ATOM 3045 C C . MET A 1 383 ? -9.737 17.519 29.240 1.00 83.56 383 MET A C 1
ATOM 3047 O O . MET A 1 383 ? -8.904 16.926 29.914 1.00 83.56 383 MET A O 1
ATOM 3051 N N . GLU A 1 384 ? -10.000 18.818 29.413 1.00 82.62 384 GLU A N 1
ATOM 3052 C CA . GLU A 1 384 ? -9.274 19.698 30.342 1.00 82.62 384 GLU A CA 1
ATOM 3053 C C . GLU A 1 384 ? -7.750 19.774 30.071 1.00 82.62 384 GLU A C 1
ATOM 3055 O O . GLU A 1 384 ? -6.980 20.297 30.879 1.00 82.62 384 GLU A O 1
ATOM 3060 N N . ASP A 1 385 ? -7.305 19.341 28.885 1.00 84.50 385 ASP A N 1
ATOM 3061 C CA . ASP A 1 385 ? -5.904 19.335 28.456 1.00 84.50 385 ASP A CA 1
ATOM 3062 C C . ASP A 1 385 ? -5.514 20.692 27.846 1.00 84.50 385 ASP A C 1
ATOM 3064 O O . ASP A 1 385 ? -5.375 20.881 26.632 1.00 84.50 385 ASP A O 1
ATOM 3068 N N . THR A 1 386 ? -5.385 21.684 28.727 1.00 86.50 386 THR A N 1
ATOM 3069 C CA . THR A 1 386 ? -5.020 23.059 28.348 1.00 86.50 386 THR A CA 1
ATOM 3070 C C . THR A 1 386 ? -3.613 23.161 27.750 1.00 86.50 386 THR A C 1
ATOM 3072 O O . THR A 1 386 ? -3.405 23.941 26.818 1.00 86.50 386 THR A O 1
ATOM 3075 N N . GLU A 1 387 ? -2.666 22.345 28.226 1.00 86.19 387 GLU A N 1
ATOM 3076 C CA . GLU A 1 387 ? -1.305 22.277 27.684 1.00 86.19 387 GLU A CA 1
ATOM 3077 C C . GLU A 1 387 ? -1.302 21.700 26.261 1.00 86.19 387 GLU A C 1
ATOM 3079 O O . GLU A 1 387 ? -0.647 22.252 25.370 1.00 86.19 387 GLU A O 1
ATOM 3084 N N . GLY A 1 388 ? -2.083 20.643 26.014 1.00 87.12 388 GLY A N 1
ATOM 3085 C CA . GLY A 1 388 ? -2.277 20.048 24.694 1.00 87.12 388 GLY A CA 1
ATOM 3086 C C . GLY A 1 388 ? -2.938 21.003 23.701 1.00 87.12 388 GLY A C 1
ATOM 3087 O O . GLY A 1 388 ? -2.455 21.137 22.573 1.00 87.12 388 GLY A O 1
ATOM 3088 N N . ALA A 1 389 ? -3.963 21.751 24.128 1.00 87.25 389 ALA A N 1
ATOM 3089 C CA . ALA A 1 389 ? -4.578 22.801 23.310 1.00 87.25 389 ALA A CA 1
ATOM 3090 C C . ALA A 1 389 ? -3.559 23.882 22.903 1.00 87.25 389 ALA A C 1
ATOM 3092 O O . ALA A 1 389 ? -3.522 24.321 21.749 1.00 87.25 389 ALA A O 1
ATOM 3093 N N . GLU A 1 390 ? -2.700 24.310 23.834 1.00 86.75 390 GLU A N 1
ATOM 3094 C CA . GLU A 1 390 ? -1.656 25.298 23.554 1.00 86.75 390 GLU A CA 1
ATOM 3095 C C . GLU A 1 390 ? -0.578 24.742 22.606 1.00 86.75 390 GLU A C 1
ATOM 3097 O O . GLU A 1 390 ? -0.158 25.425 21.666 1.00 86.75 390 GLU A O 1
ATOM 3102 N N . ALA A 1 391 ? -0.148 23.492 22.803 1.00 86.31 391 ALA A N 1
ATOM 3103 C CA . ALA A 1 391 ? 0.802 22.816 21.921 1.00 86.31 391 ALA A CA 1
ATOM 3104 C C . ALA A 1 391 ? 0.245 22.635 20.496 1.00 86.31 391 ALA A C 1
ATOM 3106 O O . ALA A 1 391 ? 0.966 22.828 19.509 1.00 86.31 391 ALA A O 1
ATOM 3107 N N . PHE A 1 392 ? -1.048 22.328 20.375 1.00 90.94 392 PHE A N 1
ATOM 3108 C CA . PHE A 1 392 ? -1.748 22.243 19.098 1.00 90.94 392 PHE A CA 1
ATOM 3109 C C . PHE A 1 392 ? -1.784 23.596 18.373 1.00 90.94 392 PHE A C 1
ATOM 3111 O O . PHE A 1 392 ? -1.380 23.673 17.211 1.00 90.94 392 PHE A O 1
ATOM 3118 N N . ARG A 1 393 ? -2.143 24.685 19.068 1.00 88.06 393 ARG A N 1
ATOM 3119 C CA . ARG A 1 393 ? -2.088 26.052 18.509 1.00 88.06 393 ARG A CA 1
ATOM 3120 C C . ARG A 1 393 ? -0.699 26.417 17.995 1.00 88.06 393 ARG A C 1
ATOM 3122 O O . ARG A 1 393 ? -0.569 26.935 16.888 1.00 88.06 393 ARG A O 1
ATOM 3129 N N . LYS A 1 394 ? 0.349 26.108 18.765 1.00 87.31 394 LYS A N 1
ATOM 3130 C CA . LYS A 1 394 ? 1.743 26.318 18.337 1.00 87.31 394 LYS A CA 1
ATOM 3131 C C . LYS A 1 394 ? 2.079 25.508 17.086 1.00 87.31 394 LYS A C 1
ATOM 3133 O O . LYS A 1 394 ? 2.738 26.024 16.194 1.00 87.31 394 LYS A O 1
ATOM 3138 N N . THR A 1 395 ? 1.586 24.275 16.984 1.00 88.44 395 THR A N 1
ATOM 3139 C CA . THR A 1 395 ? 1.782 23.429 15.796 1.00 88.44 395 THR A CA 1
ATOM 3140 C C . THR A 1 395 ? 1.126 24.028 14.552 1.00 88.44 395 THR A C 1
ATOM 3142 O O . THR A 1 395 ? 1.734 24.009 13.483 1.00 88.44 395 THR A O 1
ATOM 3145 N N . ILE A 1 396 ? -0.070 24.616 14.683 1.00 89.94 396 ILE A N 1
ATOM 3146 C CA . ILE A 1 396 ? -0.727 25.338 13.583 1.00 89.94 396 ILE A CA 1
ATOM 3147 C C . ILE A 1 396 ? 0.126 26.530 13.144 1.00 89.94 396 ILE A C 1
ATOM 3149 O O . ILE A 1 396 ? 0.393 26.666 11.953 1.00 89.94 396 ILE A O 1
ATOM 3153 N N . LEU A 1 397 ? 0.606 27.353 14.083 1.00 88.75 397 LEU A N 1
ATOM 3154 C CA . LEU A 1 397 ? 1.471 28.498 13.767 1.00 88.75 397 LEU A CA 1
ATOM 3155 C C . LEU A 1 397 ? 2.751 28.059 13.040 1.00 88.75 397 LEU A C 1
ATOM 3157 O O . LEU A 1 397 ? 3.083 28.616 11.992 1.00 88.75 397 LEU A O 1
ATOM 3161 N N . SER A 1 398 ? 3.414 27.005 13.530 1.00 90.56 398 SER A N 1
ATOM 3162 C CA . SER A 1 398 ? 4.576 26.403 12.868 1.00 90.56 398 SER A CA 1
ATOM 3163 C C . SER A 1 398 ? 4.257 25.918 11.452 1.00 90.56 398 SER A C 1
ATOM 3165 O O . SER A 1 398 ? 5.061 26.107 10.541 1.00 90.56 398 SER A O 1
ATOM 3167 N N . ALA A 1 399 ? 3.093 25.297 11.243 1.00 90.31 399 ALA A N 1
ATOM 3168 C CA . ALA A 1 399 ? 2.661 24.808 9.935 1.00 90.31 399 ALA A CA 1
ATOM 3169 C C . ALA A 1 399 ? 2.334 25.953 8.962 1.00 90.31 399 ALA A C 1
ATOM 3171 O O . ALA A 1 399 ? 2.690 25.878 7.787 1.00 90.31 399 ALA A O 1
ATOM 3172 N N . GLN A 1 400 ? 1.706 27.032 9.439 1.00 91.12 400 GLN A N 1
ATOM 3173 C CA . GLN A 1 400 ? 1.451 28.230 8.636 1.00 91.12 400 GLN A CA 1
ATOM 3174 C C . GLN A 1 400 ? 2.755 28.895 8.195 1.00 91.12 400 GLN A C 1
ATOM 3176 O O . GLN A 1 400 ? 2.919 29.225 7.020 1.00 91.12 400 GLN A O 1
ATOM 3181 N N . GLU A 1 401 ? 3.695 29.054 9.127 1.00 91.44 401 GLU A N 1
ATOM 3182 C CA . GLU A 1 401 ? 5.012 29.604 8.830 1.00 91.44 401 GLU A CA 1
ATOM 3183 C C . GLU A 1 401 ? 5.780 28.713 7.846 1.00 91.44 401 GLU A C 1
ATOM 3185 O O . GLU A 1 401 ? 6.292 29.209 6.842 1.00 91.44 401 GLU A O 1
ATOM 3190 N N . ALA A 1 402 ? 5.814 27.398 8.084 1.00 92.31 402 ALA A N 1
ATOM 3191 C CA . ALA A 1 402 ? 6.451 26.440 7.186 1.00 92.31 402 ALA A CA 1
ATOM 3192 C C . ALA A 1 402 ? 5.837 26.494 5.781 1.00 92.31 402 ALA A C 1
ATOM 3194 O O . ALA A 1 402 ? 6.573 26.523 4.798 1.00 92.31 402 ALA A O 1
ATOM 3195 N N . GLY A 1 403 ? 4.508 26.579 5.677 1.00 91.19 403 GLY A N 1
ATOM 3196 C CA . GLY A 1 403 ? 3.805 26.717 4.404 1.00 91.19 403 GLY A CA 1
ATOM 3197 C C . GLY A 1 403 ? 4.139 28.020 3.671 1.00 91.19 403 GLY A C 1
ATOM 3198 O O . GLY A 1 403 ? 4.359 27.997 2.459 1.00 91.19 403 GLY A O 1
ATOM 3199 N N . SER A 1 404 ? 4.249 29.138 4.396 1.00 90.00 404 SER A N 1
ATOM 3200 C CA . SER A 1 404 ? 4.675 30.421 3.823 1.00 90.00 404 SER A CA 1
ATOM 3201 C C . SER A 1 404 ? 6.119 30.362 3.324 1.00 90.00 404 SER A C 1
ATOM 3203 O O . SER A 1 404 ? 6.392 30.762 2.197 1.00 90.00 404 SER A O 1
ATOM 3205 N N . LEU A 1 405 ? 7.040 29.824 4.128 1.00 92.50 405 LEU A N 1
ATOM 3206 C CA . LEU A 1 405 ? 8.441 29.653 3.735 1.00 92.50 405 LEU A CA 1
ATOM 3207 C C . LEU A 1 405 ? 8.566 28.727 2.527 1.00 92.50 405 LEU A C 1
ATOM 3209 O O . LEU A 1 405 ? 9.308 29.023 1.593 1.00 92.50 405 LEU A O 1
ATOM 3213 N N . PHE A 1 406 ? 7.809 27.627 2.523 1.00 92.56 406 PHE A N 1
ATOM 3214 C CA . PHE A 1 406 ? 7.766 26.701 1.403 1.00 92.56 406 PHE A CA 1
ATOM 3215 C C . PHE A 1 406 ? 7.320 27.408 0.125 1.00 92.56 406 PHE A C 1
ATOM 3217 O O . PHE A 1 406 ? 7.984 27.249 -0.891 1.00 92.56 406 PHE A O 1
ATOM 3224 N N . LYS A 1 407 ? 6.268 28.236 0.171 1.00 89.75 407 LYS A N 1
ATOM 3225 C CA . LYS A 1 407 ? 5.789 29.016 -0.984 1.00 89.75 407 LYS A CA 1
ATOM 3226 C C . LYS A 1 407 ? 6.896 29.838 -1.650 1.00 89.75 407 LYS A C 1
ATOM 3228 O O . LYS A 1 407 ? 6.940 29.913 -2.877 1.00 89.75 407 LYS A O 1
ATOM 3233 N N . ASP A 1 408 ? 7.780 30.425 -0.850 1.00 89.56 408 ASP A N 1
ATOM 3234 C CA . ASP A 1 408 ? 8.862 31.284 -1.334 1.00 89.56 408 ASP A CA 1
ATOM 3235 C C . ASP A 1 408 ? 10.025 30.483 -1.940 1.00 89.56 408 ASP A C 1
ATOM 3237 O O . ASP A 1 408 ? 10.706 30.961 -2.851 1.00 89.56 408 ASP A O 1
ATOM 3241 N N . ILE A 1 409 ? 10.250 29.251 -1.470 1.00 91.75 409 ILE A N 1
ATOM 3242 C CA . ILE A 1 409 ? 11.376 28.406 -1.906 1.00 91.75 409 ILE A CA 1
ATOM 3243 C C . ILE A 1 409 ? 10.971 27.223 -2.795 1.00 91.75 409 ILE A C 1
ATOM 3245 O O . ILE A 1 409 ? 11.836 26.501 -3.292 1.00 91.75 409 ILE A O 1
ATOM 3249 N N . GLU A 1 410 ? 9.677 27.031 -3.042 1.00 89.50 410 GLU A N 1
ATOM 3250 C CA . GLU A 1 410 ? 9.110 25.905 -3.790 1.00 89.50 410 GLU A CA 1
ATOM 3251 C C . GLU A 1 410 ? 9.725 25.772 -5.190 1.00 89.50 410 GLU A C 1
ATOM 3253 O O . GLU A 1 410 ? 10.007 24.670 -5.661 1.00 89.50 410 GLU A O 1
ATOM 3258 N N . PHE A 1 411 ? 9.998 26.890 -5.858 1.00 89.81 411 PHE A N 1
ATOM 3259 C CA . PHE A 1 411 ? 10.587 26.902 -7.202 1.00 89.81 411 PHE A CA 1
ATOM 3260 C C . PHE A 1 411 ? 12.077 27.253 -7.215 1.00 89.81 411 PHE A C 1
ATOM 3262 O O . PHE A 1 411 ? 12.645 27.492 -8.280 1.00 89.81 411 PHE A O 1
ATOM 3269 N N . SER A 1 412 ? 12.711 27.259 -6.044 1.00 89.69 412 SER A N 1
ATOM 3270 C CA . SER A 1 412 ? 14.106 27.654 -5.876 1.00 89.69 412 SER A CA 1
ATOM 3271 C C . SER A 1 412 ? 15.063 26.465 -5.987 1.00 89.69 412 SER A C 1
ATOM 3273 O O . SER A 1 412 ? 14.676 25.292 -5.894 1.00 89.69 412 SER A O 1
ATOM 3275 N N . LYS A 1 413 ? 16.347 26.772 -6.192 1.00 90.25 413 LYS A N 1
ATOM 3276 C CA . LYS A 1 413 ? 17.419 25.771 -6.263 1.00 90.25 413 LYS A CA 1
ATOM 3277 C C . LYS A 1 413 ? 17.771 25.263 -4.869 1.00 90.25 413 LYS A C 1
ATOM 3279 O O . LYS A 1 413 ? 17.564 25.947 -3.867 1.00 90.25 413 LYS A O 1
ATOM 3284 N N . THR A 1 414 ? 18.415 24.099 -4.805 1.00 87.62 414 THR A N 1
ATOM 3285 C CA . THR A 1 414 ? 18.880 23.486 -3.548 1.00 87.62 414 THR A CA 1
ATOM 3286 C C . THR A 1 414 ? 19.741 24.428 -2.698 1.00 87.62 414 THR A C 1
ATOM 3288 O O . THR A 1 414 ? 19.666 24.393 -1.474 1.00 87.62 414 THR A O 1
ATOM 3291 N N . THR A 1 415 ? 20.531 25.309 -3.319 1.00 87.50 415 THR A N 1
ATOM 3292 C CA . THR A 1 415 ? 21.346 26.309 -2.608 1.00 87.50 415 THR A CA 1
ATOM 3293 C C . THR A 1 415 ? 20.505 27.310 -1.820 1.00 87.50 415 THR A C 1
ATOM 3295 O O . THR A 1 415 ? 20.850 27.625 -0.683 1.00 87.50 415 THR A O 1
ATOM 3298 N N . ASP A 1 416 ? 19.395 27.780 -2.391 1.00 88.94 416 ASP A N 1
ATOM 3299 C CA . ASP A 1 416 ? 18.497 28.733 -1.734 1.00 88.94 416 ASP A CA 1
ATOM 3300 C C . ASP A 1 416 ? 17.692 28.052 -0.626 1.00 88.94 416 ASP A C 1
ATOM 3302 O O . ASP A 1 416 ? 17.571 28.601 0.465 1.00 88.94 416 ASP A O 1
ATOM 3306 N N . ILE A 1 417 ? 17.236 26.817 -0.868 1.00 92.12 417 ILE A N 1
ATOM 3307 C CA . ILE A 1 417 ? 16.564 25.982 0.138 1.00 92.12 417 ILE A CA 1
ATOM 3308 C C . ILE A 1 417 ? 17.477 25.768 1.354 1.00 92.12 417 ILE A C 1
ATOM 3310 O O . ILE A 1 417 ? 17.074 25.995 2.495 1.00 92.12 417 ILE A O 1
ATOM 3314 N N . ASN A 1 418 ? 18.738 25.390 1.118 1.00 90.94 418 ASN A N 1
ATOM 3315 C CA . ASN A 1 418 ? 19.716 25.190 2.186 1.00 90.94 418 ASN A CA 1
ATOM 3316 C C . ASN A 1 418 ? 20.012 26.487 2.946 1.00 90.94 418 ASN A C 1
ATOM 3318 O O . ASN A 1 418 ? 20.214 26.446 4.159 1.00 90.94 418 ASN A O 1
ATOM 3322 N N . ARG A 1 419 ? 20.029 27.639 2.263 1.00 93.06 419 ARG A N 1
ATOM 3323 C CA . ARG A 1 419 ? 20.170 28.942 2.922 1.00 93.06 419 ARG A CA 1
ATOM 3324 C C . ARG A 1 419 ? 19.005 29.198 3.881 1.00 93.06 419 ARG A C 1
ATOM 3326 O O . ARG A 1 419 ? 19.274 29.476 5.043 1.00 93.06 419 ARG A O 1
ATOM 3333 N N . THR A 1 420 ? 17.758 29.021 3.445 1.00 93.56 420 THR A N 1
ATOM 3334 C CA . THR A 1 420 ? 16.572 29.204 4.302 1.00 93.56 420 THR A CA 1
ATOM 3335 C C . THR A 1 420 ? 16.590 28.268 5.514 1.00 93.56 420 THR A C 1
ATOM 3337 O O . THR A 1 420 ? 16.361 28.705 6.639 1.00 93.56 420 THR A O 1
ATOM 3340 N N . ILE A 1 421 ? 16.946 26.992 5.331 1.00 92.88 421 ILE A N 1
ATOM 3341 C CA . ILE A 1 421 ? 17.076 26.046 6.455 1.00 92.88 421 ILE A CA 1
ATOM 3342 C C . ILE A 1 421 ? 18.193 26.477 7.419 1.00 92.88 421 ILE A C 1
ATOM 3344 O O . ILE A 1 421 ? 18.044 26.374 8.638 1.00 92.88 421 ILE A O 1
ATOM 3348 N N . ASN A 1 422 ? 19.322 26.971 6.907 1.00 93.31 422 ASN A N 1
ATOM 3349 C CA . ASN A 1 422 ? 20.410 27.474 7.745 1.00 93.31 422 ASN A CA 1
ATOM 3350 C C . ASN A 1 422 ? 20.007 28.735 8.520 1.00 93.31 422 ASN A C 1
ATOM 3352 O O . ASN A 1 422 ? 20.363 28.848 9.691 1.00 93.31 422 ASN A O 1
ATOM 3356 N N . GLU A 1 423 ? 19.255 29.649 7.906 1.00 94.12 423 GLU A N 1
ATOM 3357 C CA . GLU A 1 423 ? 18.704 30.842 8.562 1.00 94.12 423 GLU A CA 1
ATOM 3358 C C . GLU A 1 423 ? 17.769 30.455 9.715 1.00 94.12 423 GLU A C 1
ATOM 3360 O O . GLU A 1 423 ? 17.963 30.933 10.833 1.00 94.12 423 GLU A O 1
ATOM 3365 N N . LEU A 1 424 ? 16.856 29.500 9.501 1.00 93.94 424 LEU A N 1
ATOM 3366 C CA . LEU A 1 424 ? 15.992 28.967 10.563 1.00 93.94 424 LEU A CA 1
ATOM 3367 C C . LEU A 1 424 ? 16.797 28.311 11.694 1.00 93.94 424 LEU A C 1
ATOM 3369 O O . LEU A 1 424 ? 16.521 28.526 12.872 1.00 93.94 424 LEU A O 1
ATOM 3373 N N . ASN A 1 425 ? 17.835 27.538 11.363 1.00 92.81 425 ASN A N 1
ATOM 3374 C CA . ASN A 1 425 ? 18.710 26.930 12.368 1.00 92.81 425 ASN A CA 1
ATOM 3375 C C . ASN A 1 425 ? 19.500 27.972 13.179 1.00 92.81 425 ASN A C 1
ATOM 3377 O O . ASN A 1 425 ? 19.791 27.743 14.355 1.00 92.81 425 ASN A O 1
ATOM 3381 N N . GLN A 1 426 ? 19.875 29.104 12.576 1.00 93.50 426 GLN A N 1
ATOM 3382 C CA . GLN A 1 426 ? 20.484 30.217 13.309 1.00 93.50 426 GLN A CA 1
ATOM 3383 C C . GLN A 1 426 ? 19.457 30.920 14.198 1.00 93.50 426 GLN A C 1
ATOM 3385 O O . GLN A 1 426 ? 19.755 31.194 15.358 1.00 93.50 426 GLN A O 1
ATOM 3390 N N . GLU A 1 427 ? 18.234 31.130 13.707 1.00 93.44 427 GLU A N 1
ATOM 3391 C CA . GLU A 1 427 ? 17.137 31.687 14.504 1.00 93.44 427 GLU A CA 1
ATOM 3392 C C . GLU A 1 427 ? 16.857 30.828 15.747 1.00 93.44 427 GLU A C 1
ATOM 3394 O O . GLU A 1 427 ? 16.764 31.356 16.853 1.00 93.44 427 GLU A O 1
ATOM 3399 N N . VAL A 1 428 ? 16.843 29.497 15.607 1.00 94.00 428 VAL A N 1
ATOM 3400 C CA . VAL A 1 428 ? 16.734 28.553 16.733 1.00 94.00 428 VAL A CA 1
ATOM 3401 C C . VAL A 1 428 ? 17.847 28.765 17.769 1.00 94.00 428 VAL A C 1
ATOM 3403 O O . VAL A 1 428 ? 17.572 28.791 18.971 1.00 94.00 428 VAL A O 1
ATOM 3406 N N . LYS A 1 429 ? 19.103 28.946 17.336 1.00 91.50 429 LYS A N 1
ATOM 3407 C CA . LYS A 1 429 ? 20.243 29.183 18.244 1.00 91.50 429 LYS A CA 1
ATOM 3408 C C . LYS A 1 429 ? 20.133 30.511 18.989 1.00 91.50 429 LYS A C 1
ATOM 3410 O O . LYS A 1 429 ? 20.515 30.579 20.157 1.00 91.50 429 LYS A O 1
ATOM 3415 N N . GLU A 1 430 ? 19.631 31.554 18.337 1.00 92.38 430 GLU A N 1
ATOM 3416 C CA . GLU A 1 430 ? 19.435 32.860 18.970 1.00 92.38 430 GLU A CA 1
ATOM 3417 C C . GLU A 1 430 ? 18.219 32.868 19.909 1.00 92.38 430 GLU A C 1
ATOM 3419 O O . GLU A 1 430 ? 18.296 33.406 21.019 1.00 92.38 430 GLU A O 1
ATOM 3424 N N . LEU A 1 431 ? 17.127 32.191 19.544 1.00 92.50 431 LEU A N 1
ATOM 3425 C CA . LEU A 1 431 ? 15.971 31.991 20.423 1.00 92.50 431 LEU A CA 1
ATOM 3426 C C . LEU A 1 431 ? 16.330 31.175 21.664 1.00 92.50 431 LEU A C 1
ATOM 3428 O O . LEU A 1 431 ? 15.872 31.507 22.751 1.00 92.50 431 LEU A O 1
ATOM 3432 N N . ALA A 1 432 ? 17.218 30.185 21.564 1.00 90.06 432 ALA A N 1
ATOM 3433 C CA . ALA A 1 432 ? 17.689 29.445 22.737 1.00 90.06 432 ALA A CA 1
ATOM 3434 C C . ALA A 1 432 ? 18.367 30.344 23.793 1.00 90.06 432 ALA A C 1
ATOM 3436 O O . ALA A 1 432 ? 18.361 30.007 24.975 1.00 90.06 432 ALA A O 1
ATOM 3437 N N . LYS A 1 433 ? 18.921 31.496 23.387 1.00 91.12 433 LYS A N 1
ATOM 3438 C CA . LYS A 1 433 ? 19.524 32.490 24.293 1.00 91.12 433 LYS A CA 1
ATOM 3439 C C . LYS A 1 433 ? 18.520 33.534 24.785 1.00 91.12 433 LYS A C 1
ATOM 3441 O O . LYS A 1 433 ? 18.659 34.027 25.899 1.00 91.12 433 LYS A O 1
ATOM 3446 N N . THR A 1 434 ? 17.559 33.914 23.942 1.00 90.94 434 THR A N 1
ATOM 3447 C CA . THR A 1 434 ? 16.703 35.099 24.149 1.00 90.94 434 THR A CA 1
ATOM 3448 C C . THR A 1 434 ? 15.259 34.765 24.527 1.00 90.94 434 THR A C 1
ATOM 3450 O O . THR A 1 434 ? 14.648 35.503 25.295 1.00 90.94 434 THR A O 1
ATOM 3453 N N . ASN A 1 435 ? 14.707 33.662 24.017 1.00 89.12 435 ASN A N 1
ATOM 3454 C CA . ASN A 1 435 ? 13.356 33.184 24.302 1.00 89.12 435 ASN A CA 1
ATOM 3455 C C . ASN A 1 435 ? 13.250 31.648 24.133 1.00 89.12 435 ASN A C 1
ATOM 3457 O O . ASN A 1 435 ? 12.743 31.166 23.111 1.00 89.12 435 ASN A O 1
ATOM 3461 N N . PRO A 1 436 ? 13.699 30.862 25.134 1.00 83.44 436 PRO A N 1
ATOM 3462 C CA . PRO A 1 436 ? 13.736 29.400 25.048 1.00 83.44 436 PRO A CA 1
ATOM 3463 C C . PRO A 1 436 ? 12.372 28.754 24.766 1.00 83.44 436 PRO A C 1
ATOM 3465 O O . PRO A 1 436 ? 12.311 27.716 24.114 1.00 83.44 436 PRO A O 1
ATOM 3468 N N . GLY A 1 437 ? 11.270 29.383 25.194 1.00 78.00 437 GLY A N 1
ATOM 3469 C CA . GLY A 1 437 ? 9.910 28.875 24.982 1.00 78.00 437 GLY A CA 1
ATOM 3470 C C . GLY A 1 437 ? 9.468 28.831 23.512 1.00 78.00 437 GLY A C 1
ATOM 3471 O O . GLY A 1 437 ? 8.561 28.072 23.181 1.00 78.00 437 GLY A O 1
ATOM 3472 N N . LYS A 1 438 ? 10.125 29.592 22.622 1.00 85.88 438 LYS A N 1
ATOM 3473 C CA . LYS A 1 438 ? 9.857 29.598 21.170 1.00 85.88 438 LYS A CA 1
ATOM 3474 C C . LYS A 1 438 ? 10.725 28.630 20.365 1.00 85.88 438 LYS A C 1
ATOM 3476 O O . LYS A 1 438 ? 10.490 28.434 19.176 1.00 85.88 438 LYS A O 1
ATOM 3481 N N . VAL A 1 439 ? 11.723 28.008 20.994 1.00 87.62 439 VAL A N 1
ATOM 3482 C CA . VAL A 1 439 ? 12.630 27.073 20.309 1.00 87.62 439 VAL A CA 1
ATOM 3483 C C . VAL A 1 439 ? 11.860 25.879 19.747 1.00 87.62 439 VAL A C 1
ATOM 3485 O O . VAL A 1 439 ? 12.060 25.515 18.591 1.00 87.62 439 VAL A O 1
ATOM 3488 N N . THR A 1 440 ? 10.942 25.307 20.528 1.00 84.94 440 THR A N 1
ATOM 3489 C CA . THR A 1 440 ? 10.127 24.158 20.107 1.00 84.94 440 THR A CA 1
ATOM 3490 C C . THR A 1 440 ? 9.246 24.484 18.900 1.00 84.94 440 THR A C 1
ATOM 3492 O O . THR A 1 440 ? 9.162 23.684 17.974 1.00 84.94 440 THR A O 1
ATOM 3495 N N . GLU A 1 441 ? 8.642 25.675 18.873 1.00 86.69 441 GLU A N 1
ATOM 3496 C CA . GLU A 1 441 ? 7.830 26.158 17.747 1.00 86.69 441 GLU A CA 1
ATOM 3497 C C . GLU A 1 441 ? 8.667 26.233 16.461 1.00 86.69 441 GLU A C 1
ATOM 3499 O O . GLU A 1 441 ? 8.279 25.680 15.433 1.00 86.69 441 GLU A O 1
ATOM 3504 N N . LYS A 1 442 ? 9.872 26.811 16.524 1.00 91.44 442 LYS A N 1
ATOM 3505 C CA . LYS A 1 442 ? 10.751 26.905 15.348 1.00 91.44 442 LYS A CA 1
ATOM 3506 C C . LYS A 1 442 ? 11.333 25.572 14.899 1.00 91.44 442 LYS A C 1
ATOM 3508 O O . LYS A 1 442 ? 11.445 25.335 13.697 1.00 91.44 442 LYS A O 1
ATOM 3513 N N . LEU A 1 443 ? 11.666 24.676 15.828 1.00 90.75 443 LEU A N 1
ATOM 3514 C CA . LEU A 1 443 ? 12.069 23.310 15.482 1.00 90.75 443 LEU A CA 1
ATOM 3515 C C . LEU A 1 443 ? 10.937 22.558 14.765 1.00 90.75 443 LEU A C 1
ATOM 3517 O O . LEU A 1 443 ? 11.199 21.847 13.793 1.00 90.75 443 LEU A O 1
ATOM 3521 N N . ASN A 1 444 ? 9.686 22.761 15.187 1.00 88.81 444 ASN A N 1
ATOM 3522 C CA . ASN A 1 444 ? 8.521 22.217 14.493 1.00 88.81 444 ASN A CA 1
ATOM 3523 C C . ASN A 1 444 ? 8.343 22.833 13.097 1.00 88.81 444 ASN A C 1
ATOM 3525 O O . ASN A 1 444 ? 8.115 22.079 12.152 1.00 88.81 444 ASN A O 1
ATOM 3529 N N . THR A 1 445 ? 8.532 24.150 12.929 1.00 92.31 445 THR A N 1
ATOM 3530 C CA . THR A 1 445 ? 8.533 24.807 11.605 1.00 92.31 445 THR A CA 1
ATOM 3531 C C . THR A 1 445 ? 9.553 24.150 10.668 1.00 92.31 445 THR A C 1
ATOM 3533 O O . THR A 1 445 ? 9.209 23.772 9.548 1.00 92.31 445 THR A O 1
ATOM 3536 N N . ILE A 1 446 ? 10.794 23.939 11.132 1.00 93.44 446 ILE A N 1
ATOM 3537 C CA . ILE A 1 446 ? 11.857 23.284 10.345 1.00 93.44 446 ILE A CA 1
ATOM 3538 C C . ILE A 1 446 ? 11.455 21.859 9.953 1.00 93.44 446 ILE A C 1
ATOM 3540 O O . ILE A 1 446 ? 11.642 21.463 8.803 1.00 93.44 446 ILE A O 1
ATOM 3544 N N . LYS A 1 447 ? 10.896 21.086 10.891 1.00 91.44 447 LYS A N 1
ATOM 3545 C CA . LYS A 1 447 ? 10.466 19.705 10.641 1.00 91.44 447 LYS A CA 1
ATOM 3546 C C . LYS A 1 447 ? 9.371 19.638 9.572 1.00 91.44 447 LYS A C 1
ATOM 3548 O O . LYS A 1 447 ? 9.478 18.839 8.646 1.00 91.44 447 LYS A O 1
ATOM 3553 N N . ILE A 1 448 ? 8.341 20.478 9.686 1.00 89.69 448 ILE A N 1
ATOM 3554 C CA . ILE A 1 448 ? 7.226 20.516 8.728 1.00 89.69 448 ILE A CA 1
ATOM 3555 C C . ILE A 1 448 ? 7.732 20.955 7.350 1.00 89.69 448 ILE A C 1
ATOM 3557 O O . ILE A 1 448 ? 7.467 20.275 6.361 1.00 89.69 448 ILE A O 1
ATOM 3561 N N . LEU A 1 449 ? 8.541 22.019 7.288 1.00 93.06 449 LEU A N 1
ATOM 3562 C CA . LEU A 1 449 ? 9.161 22.477 6.043 1.00 93.06 449 LEU A CA 1
ATOM 3563 C C . LEU A 1 449 ? 10.012 21.375 5.392 1.00 93.06 449 LEU A C 1
ATOM 3565 O O . LEU A 1 449 ? 9.948 21.182 4.179 1.00 93.06 449 LEU A O 1
ATOM 3569 N N . GLY A 1 450 ? 10.773 20.622 6.192 1.00 92.06 450 GLY A N 1
ATOM 3570 C CA . GLY A 1 450 ? 11.560 19.478 5.733 1.00 92.06 450 GLY A CA 1
ATOM 3571 C C . GLY A 1 450 ? 10.709 18.416 5.033 1.00 92.06 450 GLY A C 1
ATOM 3572 O O . GLY A 1 450 ? 11.045 18.007 3.924 1.00 92.06 450 GLY A O 1
ATOM 3573 N N . ASN A 1 451 ? 9.570 18.040 5.621 1.00 89.88 451 ASN A N 1
ATOM 3574 C CA . ASN A 1 451 ? 8.643 17.071 5.025 1.00 89.88 451 ASN A CA 1
ATOM 3575 C C . ASN A 1 451 ? 8.040 17.575 3.699 1.00 89.88 451 ASN A C 1
ATOM 3577 O O . ASN A 1 451 ? 7.909 16.815 2.734 1.00 89.88 451 ASN A O 1
ATOM 3581 N N . MET A 1 452 ? 7.697 18.867 3.622 1.00 89.88 452 MET A N 1
ATOM 3582 C CA . MET A 1 452 ? 7.188 19.482 2.388 1.00 89.88 452 MET A CA 1
ATOM 3583 C C . MET A 1 452 ? 8.248 19.466 1.277 1.00 89.88 452 MET A C 1
ATOM 3585 O O . MET A 1 452 ? 7.962 19.108 0.132 1.00 89.88 452 MET A O 1
ATOM 3589 N N . LEU A 1 453 ? 9.497 19.802 1.617 1.00 92.44 453 LEU A N 1
ATOM 3590 C CA . LEU A 1 453 ? 10.631 19.766 0.692 1.00 92.44 453 LEU A CA 1
ATOM 3591 C C . LEU A 1 453 ? 10.968 18.345 0.232 1.00 92.44 453 LEU A C 1
ATOM 3593 O O . LEU A 1 453 ? 11.311 18.151 -0.933 1.00 92.44 453 LEU A O 1
ATOM 3597 N N . GLU A 1 454 ? 10.855 17.350 1.110 1.00 91.31 454 GLU A N 1
ATOM 3598 C CA . GLU A 1 454 ? 11.040 15.946 0.746 1.00 91.31 454 GLU A CA 1
ATOM 3599 C C . GLU A 1 454 ? 9.990 15.498 -0.276 1.00 91.31 454 GLU A C 1
ATOM 3601 O O . GLU A 1 454 ? 10.350 14.985 -1.337 1.00 91.31 454 GLU A O 1
ATOM 3606 N N . THR A 1 455 ? 8.712 15.784 -0.010 1.00 89.50 455 THR A N 1
ATOM 3607 C CA . THR A 1 455 ? 7.597 15.475 -0.922 1.00 89.50 455 THR A CA 1
ATOM 3608 C C . THR A 1 455 ? 7.808 16.122 -2.291 1.00 89.50 455 THR A C 1
ATOM 3610 O O . THR A 1 455 ? 7.709 15.464 -3.330 1.00 89.50 455 THR A O 1
ATOM 3613 N N . ARG A 1 456 ? 8.190 17.405 -2.305 1.00 90.75 456 ARG A N 1
ATOM 3614 C CA . ARG A 1 456 ? 8.576 18.125 -3.523 1.00 90.75 456 ARG A CA 1
ATOM 3615 C C . ARG A 1 456 ? 9.711 17.423 -4.266 1.00 90.75 456 ARG A C 1
ATOM 3617 O O . ARG A 1 456 ? 9.621 17.219 -5.473 1.00 90.75 456 ARG A O 1
ATOM 3624 N N . ASN A 1 457 ? 10.800 17.089 -3.577 1.00 91.50 457 ASN A N 1
ATOM 3625 C CA . ASN A 1 457 ? 11.980 16.501 -4.211 1.00 91.50 457 ASN A CA 1
ATOM 3626 C C . ASN A 1 457 ? 11.672 15.119 -4.806 1.00 91.50 457 ASN A C 1
ATOM 3628 O O . ASN A 1 457 ? 12.143 14.814 -5.901 1.00 91.50 457 ASN A O 1
ATOM 3632 N N . GLN A 1 458 ? 10.839 14.316 -4.136 1.00 91.88 458 GLN A N 1
ATOM 3633 C CA . GLN A 1 458 ? 10.348 13.042 -4.667 1.00 91.88 458 GLN A CA 1
ATOM 3634 C C . GLN A 1 458 ? 9.501 13.241 -5.934 1.00 91.88 458 GLN A C 1
ATOM 3636 O O . GLN A 1 458 ? 9.707 12.542 -6.932 1.00 91.88 458 GLN A O 1
ATOM 3641 N N . ALA A 1 459 ? 8.594 14.224 -5.934 1.00 90.75 459 ALA A N 1
ATOM 3642 C CA . ALA A 1 459 ? 7.777 14.546 -7.102 1.00 90.75 459 ALA A CA 1
ATOM 3643 C C . ALA A 1 459 ? 8.634 15.014 -8.292 1.00 90.75 459 ALA A C 1
ATOM 3645 O O . ALA A 1 459 ? 8.459 14.517 -9.404 1.00 90.75 459 ALA A O 1
ATOM 3646 N N . LEU A 1 460 ? 9.614 15.893 -8.051 1.00 91.25 460 LEU A N 1
ATOM 3647 C CA . LEU A 1 460 ? 10.548 16.386 -9.070 1.00 91.25 460 LEU A CA 1
ATOM 3648 C C . LEU A 1 460 ? 11.464 15.295 -9.636 1.00 91.25 460 LEU A C 1
ATOM 3650 O O . LEU A 1 460 ? 11.758 15.313 -10.829 1.00 91.25 460 LEU A O 1
ATOM 3654 N N . ALA A 1 461 ? 11.919 14.351 -8.809 1.00 89.19 461 ALA A N 1
ATOM 3655 C CA . ALA A 1 461 ? 12.729 13.223 -9.269 1.00 89.19 461 ALA A CA 1
ATOM 3656 C C . ALA A 1 461 ? 11.923 12.263 -10.162 1.00 89.19 461 ALA A C 1
ATOM 3658 O O . ALA A 1 461 ? 12.456 11.706 -11.126 1.00 89.19 461 ALA A O 1
ATOM 3659 N N . THR A 1 462 ? 10.635 12.096 -9.849 1.00 90.81 462 THR A N 1
ATOM 3660 C CA . THR A 1 462 ? 9.725 11.208 -10.579 1.00 90.81 462 THR A CA 1
ATOM 3661 C C . THR A 1 462 ? 9.299 11.836 -11.904 1.00 90.81 462 THR A C 1
ATOM 3663 O O . THR A 1 462 ? 9.665 11.333 -12.966 1.00 90.81 462 THR A O 1
ATOM 3666 N N . ASP A 1 463 ? 8.585 12.964 -11.848 1.00 92.88 463 ASP A N 1
ATOM 3667 C CA . ASP A 1 463 ? 8.044 13.664 -13.013 1.00 92.88 463 ASP A CA 1
ATOM 3668 C C . ASP A 1 463 ? 8.038 15.190 -12.774 1.00 92.88 463 ASP A C 1
ATOM 3670 O O . ASP A 1 463 ? 7.059 15.753 -12.268 1.00 92.88 463 ASP A O 1
ATOM 3674 N N . PRO A 1 464 ? 9.131 15.888 -13.138 1.00 93.25 464 PRO A N 1
ATOM 3675 C CA . PRO A 1 464 ? 9.262 17.321 -12.893 1.00 93.25 464 PRO A CA 1
ATOM 3676 C C . PRO A 1 464 ? 8.272 18.155 -13.712 1.00 93.25 464 PRO A C 1
ATOM 3678 O O . PRO A 1 464 ? 7.892 19.244 -13.285 1.00 93.25 464 PRO A O 1
ATOM 3681 N N . VAL A 1 465 ? 7.832 17.662 -14.875 1.00 94.25 465 VAL A N 1
ATOM 3682 C CA . VAL A 1 465 ? 6.869 18.374 -15.724 1.00 94.25 465 VAL A CA 1
ATOM 3683 C C . VAL A 1 465 ? 5.480 18.293 -15.107 1.00 94.25 465 VAL A C 1
ATOM 3685 O O . VAL A 1 465 ? 4.818 19.325 -14.997 1.00 94.25 465 VAL A O 1
ATOM 3688 N N . ARG A 1 466 ? 5.070 17.108 -14.636 1.00 94.94 466 ARG A N 1
ATOM 3689 C CA . ARG A 1 466 ? 3.789 16.936 -13.941 1.00 94.94 466 ARG A CA 1
ATOM 3690 C C . ARG A 1 466 ? 3.724 17.781 -12.677 1.00 94.94 466 ARG A C 1
ATOM 3692 O O . ARG A 1 466 ? 2.752 18.505 -12.501 1.00 94.94 466 ARG A O 1
ATOM 3699 N N . TYR A 1 467 ? 4.777 17.765 -11.857 1.00 93.62 467 TYR A N 1
ATOM 3700 C CA . TYR A 1 467 ? 4.849 18.617 -10.666 1.00 93.62 467 TYR A CA 1
ATOM 3701 C C . TYR A 1 467 ? 4.635 20.098 -11.013 1.00 93.62 467 TYR A C 1
ATOM 3703 O O . TYR A 1 467 ? 3.834 20.793 -10.391 1.00 93.62 467 TYR A O 1
ATOM 3711 N N . LEU A 1 468 ? 5.324 20.594 -12.046 1.00 93.19 468 LEU A N 1
ATOM 3712 C CA . LEU A 1 468 ? 5.174 21.977 -12.489 1.00 93.19 468 LEU A CA 1
ATOM 3713 C C . LEU A 1 468 ? 3.760 22.280 -13.000 1.00 93.19 468 LEU A C 1
ATOM 3715 O O . LEU A 1 468 ? 3.247 23.362 -12.720 1.00 93.19 468 LEU A O 1
ATOM 3719 N N . GLN A 1 469 ? 3.132 21.348 -13.719 1.00 93.25 469 GLN A N 1
ATOM 3720 C CA . GLN A 1 469 ? 1.771 21.517 -14.226 1.00 93.25 469 GLN A CA 1
ATOM 3721 C C . GLN A 1 469 ? 0.717 21.502 -13.117 1.00 93.25 469 GLN A C 1
ATOM 3723 O O . GLN A 1 469 ? -0.199 22.320 -13.136 1.00 93.25 469 GLN A O 1
ATOM 3728 N N . GLU A 1 470 ? 0.870 20.638 -12.114 1.00 90.81 470 GLU A N 1
ATOM 3729 C CA . GLU A 1 470 ? -0.004 20.602 -10.936 1.00 90.81 470 GLU A CA 1
ATOM 3730 C C . GLU A 1 470 ? 0.044 21.930 -10.160 1.00 90.81 470 GLU A C 1
ATOM 3732 O O . GLU A 1 470 ? -0.975 22.382 -9.642 1.00 90.81 470 GLU A O 1
ATOM 3737 N N . GLN A 1 471 ? 1.205 22.596 -10.123 1.00 87.06 471 GLN A N 1
ATOM 3738 C CA . GLN A 1 471 ? 1.381 23.840 -9.367 1.00 87.06 471 GLN A CA 1
ATOM 3739 C C . GLN A 1 471 ? 1.147 25.128 -10.168 1.00 87.06 471 GLN A C 1
ATOM 3741 O O . GLN A 1 471 ? 0.837 26.166 -9.580 1.00 87.06 471 GLN A O 1
ATOM 3746 N N . LYS A 1 472 ? 1.361 25.113 -11.489 1.00 87.12 472 LYS A N 1
ATOM 3747 C CA . LYS A 1 472 ? 1.302 26.314 -12.346 1.00 87.12 472 LYS A CA 1
ATOM 3748 C C . LYS A 1 472 ? 0.280 26.229 -13.485 1.00 87.12 472 LYS A C 1
ATOM 3750 O O . LYS A 1 472 ? 0.133 27.211 -14.209 1.00 87.12 472 LYS A O 1
ATOM 3755 N N . GLY A 1 473 ? -0.435 25.115 -13.627 1.00 90.19 473 GLY A N 1
ATOM 3756 C CA . GLY A 1 473 ? -1.362 24.864 -14.732 1.00 90.19 473 GLY A CA 1
ATOM 3757 C C . GLY A 1 473 ? -0.656 24.382 -16.001 1.00 90.19 473 GLY A C 1
ATOM 3758 O O . GLY A 1 473 ? 0.499 23.968 -15.970 1.00 90.19 473 GLY A O 1
ATOM 3759 N N . GLU A 1 474 ? -1.346 24.417 -17.140 1.00 90.69 474 GLU A N 1
ATOM 3760 C CA . GLU A 1 474 ? -0.768 23.976 -18.414 1.00 90.69 474 GLU A CA 1
ATOM 3761 C C . GLU A 1 474 ? 0.442 24.825 -18.831 1.00 90.69 474 GLU A C 1
ATOM 3763 O O . GLU A 1 474 ? 0.413 26.056 -18.793 1.00 90.69 474 GLU A O 1
ATOM 3768 N N . LEU A 1 475 ? 1.513 24.149 -19.260 1.00 92.31 475 LEU A N 1
ATOM 3769 C CA . LEU A 1 475 ? 2.794 24.763 -19.609 1.00 92.31 475 LEU A CA 1
ATOM 3770 C C . LEU A 1 475 ? 3.202 24.427 -21.041 1.00 92.31 475 LEU A C 1
ATOM 3772 O O . LEU A 1 475 ? 3.225 23.253 -21.427 1.00 92.31 475 LEU A O 1
ATOM 3776 N N . ASN A 1 476 ? 3.628 25.448 -21.785 1.00 91.44 476 ASN A N 1
ATOM 3777 C CA . ASN A 1 476 ? 4.267 25.277 -23.090 1.00 91.44 476 ASN A CA 1
ATOM 3778 C C . ASN A 1 476 ? 5.742 24.843 -22.964 1.00 91.44 476 ASN A C 1
ATOM 3780 O O . ASN A 1 476 ? 6.332 24.898 -21.882 1.00 91.44 476 ASN A O 1
ATOM 3784 N N . THR A 1 477 ? 6.364 24.441 -24.076 1.00 91.06 477 THR A N 1
ATOM 3785 C CA . THR A 1 477 ? 7.753 23.941 -24.123 1.00 91.06 477 THR A CA 1
ATOM 3786 C C . THR A 1 477 ? 8.757 24.890 -23.464 1.00 91.06 477 THR A C 1
ATOM 3788 O O . THR A 1 477 ? 9.549 24.467 -22.622 1.00 91.06 477 THR A O 1
ATOM 3791 N N . PHE A 1 478 ? 8.695 26.190 -23.773 1.00 90.12 478 PHE A N 1
ATOM 3792 C CA . PHE A 1 478 ? 9.600 27.187 -23.194 1.00 90.12 478 PHE A CA 1
ATOM 3793 C C . PHE A 1 478 ? 9.440 27.295 -21.671 1.00 90.12 478 PHE A C 1
ATOM 3795 O O . PHE A 1 478 ? 10.430 27.328 -20.938 1.00 90.12 478 PHE A O 1
ATOM 3802 N N . GLN A 1 479 ? 8.198 27.309 -21.181 1.00 93.38 479 GLN A N 1
ATOM 3803 C CA . GLN A 1 479 ? 7.897 27.354 -19.750 1.00 93.38 479 GLN A CA 1
ATOM 3804 C C . GLN A 1 479 ? 8.370 26.085 -19.034 1.00 93.38 479 GLN A C 1
ATOM 3806 O O . GLN A 1 479 ? 8.984 26.190 -17.971 1.00 93.38 479 GLN A O 1
ATOM 3811 N N . ARG A 1 480 ? 8.155 24.902 -19.632 1.00 93.44 480 ARG A N 1
ATOM 3812 C CA . ARG A 1 480 ? 8.637 23.616 -19.095 1.00 93.44 480 ARG A CA 1
ATOM 3813 C C . ARG A 1 480 ? 10.155 23.649 -18.888 1.00 93.44 480 ARG A C 1
ATOM 3815 O O . ARG A 1 480 ? 10.620 23.289 -17.808 1.00 93.44 480 ARG A O 1
ATOM 3822 N N . ILE A 1 481 ? 10.922 24.130 -19.870 1.00 90.50 481 ILE A N 1
ATOM 3823 C CA . ILE A 1 481 ? 12.390 24.253 -19.771 1.00 90.50 481 ILE A CA 1
ATOM 3824 C C . ILE A 1 481 ? 12.781 25.290 -18.714 1.00 90.50 481 ILE A C 1
ATOM 3826 O O . ILE A 1 481 ? 13.588 25.013 -17.826 1.00 90.50 481 ILE A O 1
ATOM 3830 N N . SER A 1 482 ? 12.213 26.496 -18.802 1.00 91.81 482 SER A N 1
ATOM 3831 C CA . SER A 1 482 ? 12.609 27.627 -17.959 1.00 91.81 482 SER A CA 1
ATOM 3832 C C . SER A 1 482 ? 12.385 27.343 -16.474 1.00 91.81 482 SER A C 1
ATOM 3834 O O . SER A 1 482 ? 13.286 27.559 -15.662 1.00 91.81 482 SER A O 1
ATOM 3836 N N . PHE A 1 483 ? 11.233 26.773 -16.109 1.00 93.38 483 PHE A N 1
ATOM 3837 C CA . PHE A 1 483 ? 10.946 26.446 -14.714 1.00 93.38 483 PHE A CA 1
ATOM 3838 C C . PHE A 1 483 ? 11.826 25.315 -14.174 1.00 93.38 483 PHE A C 1
ATOM 3840 O O . PHE A 1 483 ? 12.277 25.399 -13.036 1.00 93.38 483 PHE A O 1
ATOM 3847 N N . GLN A 1 484 ? 12.169 24.308 -14.979 1.00 93.56 484 GLN A N 1
ATOM 3848 C CA . GLN A 1 484 ? 13.120 23.274 -14.550 1.00 93.56 484 GLN A CA 1
ATOM 3849 C C . GLN A 1 484 ? 14.534 23.837 -14.337 1.00 93.56 484 GLN A C 1
ATOM 3851 O O . GLN A 1 484 ? 15.197 23.479 -13.363 1.00 93.56 484 GLN A O 1
ATOM 3856 N N . ARG A 1 485 ? 14.977 24.794 -15.165 1.00 89.88 485 ARG A N 1
ATOM 3857 C CA . ARG A 1 485 ? 16.243 25.517 -14.934 1.00 89.88 485 ARG A CA 1
ATOM 3858 C C . ARG A 1 485 ? 16.211 26.351 -13.652 1.00 89.88 485 ARG A C 1
ATOM 3860 O O . ARG A 1 485 ? 17.217 26.413 -12.940 1.00 89.88 485 ARG A O 1
ATOM 3867 N N . GLN A 1 486 ? 15.077 26.983 -13.344 1.00 88.88 486 GLN A N 1
ATOM 3868 C CA . GLN A 1 486 ? 14.884 27.720 -12.088 1.00 88.88 486 GLN A CA 1
ATOM 3869 C C . GLN A 1 486 ? 14.963 26.791 -10.874 1.00 88.88 486 GLN A C 1
ATOM 3871 O O . GLN A 1 486 ? 15.662 27.118 -9.920 1.00 88.88 486 GLN A O 1
ATOM 3876 N N . LEU A 1 487 ? 14.377 25.595 -10.972 1.00 89.88 487 LEU A N 1
ATOM 3877 C CA . LEU A 1 487 ? 14.484 24.528 -9.970 1.00 89.88 487 LEU A CA 1
ATOM 3878 C C . LEU A 1 487 ? 15.913 23.970 -9.819 1.00 89.88 487 LEU A C 1
ATOM 3880 O O . LEU A 1 487 ? 16.202 23.269 -8.851 1.00 89.88 487 LEU A O 1
ATOM 3884 N N . GLY A 1 488 ? 16.817 24.288 -10.751 1.00 84.81 488 GL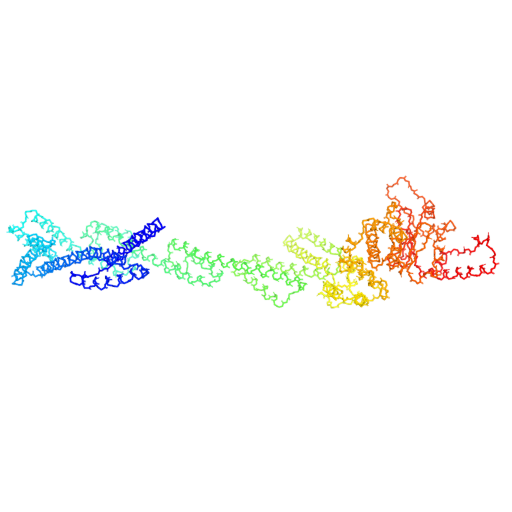Y A N 1
ATOM 3885 C CA . GLY A 1 488 ? 18.206 23.832 -10.732 1.00 84.81 488 GLY A CA 1
ATOM 3886 C C . GLY A 1 488 ? 18.412 22.441 -11.324 1.00 84.81 488 GLY A C 1
ATOM 3887 O O . GLY A 1 488 ? 19.455 21.838 -11.079 1.00 84.81 488 GLY A O 1
ATOM 3888 N N . ILE A 1 489 ? 17.452 21.935 -12.103 1.00 87.75 489 ILE A N 1
ATOM 3889 C CA . ILE A 1 489 ? 17.613 20.690 -12.858 1.00 87.75 489 ILE A CA 1
ATOM 3890 C C . ILE A 1 489 ? 18.684 20.915 -13.930 1.00 87.75 489 ILE A C 1
ATOM 3892 O O . ILE A 1 489 ? 18.660 21.919 -14.649 1.00 87.75 489 ILE A O 1
ATOM 3896 N N . ALA A 1 490 ? 19.651 20.000 -14.008 1.00 80.31 490 ALA A N 1
ATOM 3897 C CA . ALA A 1 490 ? 20.737 20.085 -14.975 1.00 80.31 490 ALA A CA 1
ATOM 3898 C C . ALA A 1 490 ? 20.194 20.003 -16.408 1.00 80.31 490 ALA A C 1
ATOM 3900 O O . ALA A 1 490 ? 19.251 19.267 -16.679 1.00 80.31 490 ALA A O 1
ATOM 3901 N N . GLU A 1 491 ? 20.830 20.704 -17.351 1.00 78.88 491 GLU A N 1
ATOM 3902 C CA . GLU A 1 491 ? 20.377 20.787 -18.752 1.00 78.88 491 GLU A CA 1
ATOM 3903 C C . GLU A 1 491 ? 20.204 19.408 -19.417 1.00 78.88 491 GLU A C 1
ATOM 3905 O O . GLU A 1 491 ? 19.372 19.221 -20.306 1.00 78.88 491 GLU A O 1
ATOM 3910 N N . ILE A 1 492 ? 20.983 18.417 -18.975 1.00 75.56 492 ILE A N 1
ATOM 3911 C CA . ILE A 1 492 ? 20.900 17.043 -19.473 1.00 75.56 492 ILE A CA 1
ATOM 3912 C C . ILE A 1 492 ? 19.655 16.283 -18.980 1.00 75.56 492 ILE A C 1
ATOM 3914 O O . ILE A 1 492 ? 19.195 15.375 -19.673 1.00 75.56 492 ILE A O 1
ATOM 3918 N N . ASP A 1 493 ? 19.083 16.702 -17.852 1.00 83.31 493 ASP A N 1
ATOM 3919 C CA . ASP A 1 493 ? 17.969 16.047 -17.158 1.00 83.31 493 ASP A CA 1
ATOM 3920 C C . ASP A 1 493 ? 16.629 16.783 -17.337 1.00 83.31 493 ASP A C 1
ATOM 3922 O O . ASP A 1 493 ? 15.591 16.292 -16.891 1.00 83.31 493 ASP A O 1
ATOM 3926 N N . ILE A 1 494 ? 16.627 17.947 -18.001 1.00 89.19 494 ILE A N 1
ATOM 3927 C CA . ILE A 1 494 ? 15.400 18.686 -18.326 1.00 89.19 494 ILE A CA 1
ATOM 3928 C C . ILE A 1 494 ? 14.501 17.825 -19.209 1.00 89.19 494 ILE A C 1
ATOM 3930 O O . ILE A 1 494 ? 14.903 17.371 -20.285 1.00 89.19 494 ILE A O 1
ATOM 3934 N N . ARG A 1 495 ? 13.248 17.663 -18.775 1.00 91.44 495 ARG A N 1
ATOM 3935 C CA . ARG A 1 495 ? 12.219 16.909 -19.495 1.00 91.44 495 ARG A CA 1
ATOM 3936 C C . ARG A 1 495 ? 11.245 17.838 -20.201 1.00 91.44 495 ARG A C 1
ATOM 3938 O O . ARG A 1 495 ? 10.916 18.906 -19.702 1.00 91.44 495 ARG A O 1
ATOM 3945 N N . LEU A 1 496 ? 10.735 17.420 -21.352 1.00 91.50 496 LEU A N 1
ATOM 3946 C CA . LEU A 1 496 ? 9.693 18.169 -22.066 1.00 91.50 496 LEU A CA 1
ATOM 3947 C C . LEU A 1 496 ? 8.312 17.557 -21.952 1.00 91.50 496 LEU A C 1
ATOM 3949 O O . LEU A 1 496 ? 7.343 18.196 -22.333 1.00 91.50 496 LEU A O 1
ATOM 3953 N N . THR A 1 497 ? 8.226 16.358 -21.399 1.00 91.75 497 THR A N 1
ATOM 3954 C CA . THR A 1 497 ? 7.033 15.519 -21.393 1.00 91.75 497 THR A CA 1
ATOM 3955 C C . THR A 1 497 ? 6.786 14.991 -19.991 1.00 91.75 497 THR A C 1
ATOM 3957 O O . THR A 1 497 ? 7.757 14.632 -19.313 1.00 91.75 497 THR A O 1
ATOM 3960 N N . THR A 1 498 ? 5.526 14.842 -19.610 1.00 93.38 498 THR A N 1
ATOM 3961 C CA . THR A 1 498 ? 5.137 14.037 -18.448 1.00 93.38 498 THR A CA 1
ATOM 3962 C C . THR A 1 498 ? 5.319 12.543 -18.725 1.00 93.38 498 THR A C 1
ATOM 3964 O O . THR A 1 498 ? 5.478 12.100 -19.871 1.00 93.38 498 THR A O 1
ATOM 3967 N N . ASP A 1 499 ? 5.285 11.733 -17.672 1.00 91.44 499 ASP A N 1
ATOM 3968 C CA . ASP A 1 499 ? 5.273 10.276 -17.775 1.00 91.44 499 ASP A CA 1
ATOM 3969 C C . ASP A 1 499 ? 3.996 9.767 -18.466 1.00 91.44 499 ASP A C 1
ATOM 3971 O O . ASP A 1 499 ? 4.049 8.796 -19.225 1.00 91.44 499 ASP A O 1
ATOM 3975 N N . ALA A 1 500 ? 2.872 10.466 -18.280 1.00 91.94 500 ALA A N 1
ATOM 3976 C CA . ALA A 1 500 ? 1.603 10.160 -18.934 1.00 91.94 500 ALA A CA 1
ATOM 3977 C C . ALA A 1 500 ? 1.655 10.425 -20.449 1.00 91.94 500 ALA A C 1
ATOM 3979 O O . ALA A 1 500 ? 1.334 9.529 -21.228 1.00 91.94 500 ALA A O 1
ATOM 3980 N N . GLU A 1 501 ? 2.126 11.606 -20.875 1.00 92.56 501 GLU A N 1
ATOM 3981 C CA . GLU A 1 501 ? 2.325 11.940 -22.299 1.00 92.56 501 GLU A CA 1
ATOM 3982 C C . GLU A 1 501 ? 3.248 10.915 -22.975 1.00 92.56 501 GLU A C 1
ATOM 3984 O O . GLU A 1 501 ? 2.982 10.448 -24.082 1.00 92.56 501 GLU A O 1
ATOM 3989 N N . MET A 1 502 ? 4.305 10.504 -22.272 1.00 92.00 502 MET A N 1
ATOM 3990 C CA . MET A 1 502 ? 5.264 9.524 -22.771 1.00 92.00 502 MET A CA 1
ATOM 3991 C C . MET A 1 502 ? 4.686 8.106 -22.879 1.00 92.00 502 MET A C 1
ATOM 3993 O O . MET A 1 502 ? 5.019 7.367 -23.802 1.00 92.00 502 MET A O 1
ATOM 3997 N N . SER A 1 503 ? 3.802 7.727 -21.956 1.00 93.44 503 SER A N 1
ATOM 3998 C CA . SER A 1 503 ? 3.105 6.437 -21.999 1.00 93.44 503 SER A CA 1
ATOM 3999 C C . SER A 1 503 ? 2.110 6.381 -23.157 1.00 93.44 503 SER A C 1
ATOM 4001 O O . SER A 1 503 ? 2.024 5.367 -23.847 1.00 93.44 503 SER A O 1
ATOM 4003 N N . VAL A 1 504 ? 1.395 7.483 -23.416 1.00 94.31 504 VAL A N 1
ATOM 4004 C CA . VAL A 1 504 ? 0.508 7.611 -24.583 1.00 94.31 504 VAL A CA 1
ATOM 4005 C C . VAL A 1 504 ? 1.307 7.479 -25.875 1.00 94.31 504 VAL A C 1
ATOM 4007 O O . VAL A 1 504 ? 0.937 6.672 -26.727 1.00 94.31 504 VAL A O 1
ATOM 4010 N N . PHE A 1 505 ? 2.426 8.204 -25.987 1.00 94.75 505 PHE A N 1
ATOM 4011 C CA . PHE A 1 505 ? 3.339 8.070 -27.119 1.00 94.75 505 PHE A CA 1
ATOM 4012 C C . PHE A 1 505 ? 3.786 6.617 -27.303 1.00 94.75 505 PHE A C 1
ATOM 4014 O O . PHE A 1 505 ? 3.649 6.074 -28.394 1.00 94.75 505 PHE A O 1
ATOM 4021 N N . LYS A 1 506 ? 4.279 5.971 -26.237 1.00 93.06 506 LYS A N 1
ATOM 4022 C CA . LYS A 1 506 ? 4.793 4.601 -26.311 1.00 93.06 506 LYS A CA 1
ATOM 4023 C C . LYS A 1 506 ? 3.736 3.622 -26.810 1.00 93.06 506 LYS A C 1
ATOM 4025 O O . LYS A 1 506 ? 4.022 2.825 -27.690 1.00 93.06 506 LYS A O 1
ATOM 4030 N N . ASN A 1 507 ? 2.514 3.713 -26.292 1.00 93.81 507 ASN A N 1
ATOM 4031 C CA . ASN A 1 507 ? 1.428 2.833 -26.713 1.00 93.81 507 ASN A CA 1
ATOM 4032 C C . ASN A 1 507 ? 1.077 3.022 -28.193 1.00 93.81 507 ASN A C 1
ATOM 4034 O O . ASN A 1 507 ? 0.859 2.038 -28.892 1.00 93.81 507 ASN A O 1
ATOM 4038 N N . GLN A 1 508 ? 1.035 4.268 -28.676 1.00 93.12 508 GLN A N 1
ATOM 4039 C CA . GLN A 1 508 ? 0.799 4.553 -30.094 1.00 93.12 508 GLN A CA 1
ATOM 4040 C C . GLN A 1 508 ? 1.949 4.041 -30.964 1.00 93.12 508 GLN A C 1
ATOM 4042 O O . GLN A 1 508 ? 1.711 3.405 -31.984 1.00 93.12 508 GLN A O 1
ATOM 4047 N N . TYR A 1 509 ? 3.187 4.283 -30.537 1.00 91.88 509 TYR A N 1
ATOM 4048 C CA . TYR A 1 509 ? 4.390 3.898 -31.262 1.00 91.88 509 TYR A CA 1
ATOM 4049 C C . TYR A 1 509 ? 4.574 2.371 -31.328 1.00 91.88 509 TYR A C 1
ATOM 4051 O O . TYR A 1 509 ? 4.873 1.836 -32.391 1.00 91.88 509 TYR A O 1
ATOM 4059 N N . ASP A 1 510 ? 4.340 1.655 -30.225 1.00 88.62 510 ASP A N 1
ATOM 4060 C CA . ASP A 1 510 ? 4.442 0.190 -30.161 1.00 88.62 510 ASP A CA 1
ATOM 4061 C C . ASP A 1 510 ? 3.293 -0.511 -30.914 1.00 88.62 510 ASP A C 1
ATOM 4063 O O . ASP A 1 510 ? 3.449 -1.658 -31.330 1.00 88.62 510 ASP A O 1
ATOM 4067 N N . SER A 1 511 ? 2.146 0.161 -31.090 1.00 88.94 511 SER A N 1
ATOM 4068 C CA . SER A 1 511 ? 0.983 -0.371 -31.826 1.00 88.94 511 SER A CA 1
ATOM 4069 C C . SER A 1 511 ? 1.031 -0.105 -33.333 1.00 88.94 511 SER A C 1
ATOM 4071 O O . SER A 1 511 ? 0.120 -0.528 -34.041 1.00 88.94 511 SER A O 1
ATOM 4073 N N . ALA A 1 512 ? 2.046 0.613 -33.817 1.00 88.25 512 ALA A N 1
ATOM 4074 C CA . ALA A 1 512 ? 2.212 0.909 -35.233 1.00 88.25 512 ALA A CA 1
ATOM 4075 C C . ALA A 1 512 ? 2.392 -0.381 -36.049 1.00 88.25 512 ALA A C 1
ATOM 4077 O O . ALA A 1 512 ? 3.187 -1.250 -35.677 1.00 88.25 512 ALA A O 1
ATOM 4078 N N . GLU A 1 513 ? 1.678 -0.495 -37.170 1.00 82.44 513 GLU A N 1
ATOM 4079 C CA . GLU A 1 513 ? 1.683 -1.710 -37.995 1.00 82.44 513 GLU A CA 1
ATOM 4080 C C . GLU A 1 513 ? 3.017 -1.910 -38.724 1.00 82.44 513 GLU A C 1
ATOM 4082 O O . GLU A 1 513 ? 3.469 -3.043 -38.912 1.00 82.44 513 GLU A O 1
ATOM 4087 N N . ASP A 1 514 ? 3.655 -0.811 -39.134 1.00 77.50 514 ASP A N 1
ATOM 4088 C CA . ASP A 1 514 ? 4.882 -0.833 -39.918 1.00 77.50 514 ASP A CA 1
ATOM 4089 C C . ASP A 1 514 ? 5.860 0.305 -39.570 1.00 77.50 514 ASP A C 1
ATOM 4091 O O . ASP A 1 514 ? 5.590 1.211 -38.772 1.00 77.50 514 ASP A O 1
ATOM 4095 N N . TYR A 1 515 ? 7.038 0.255 -40.197 1.00 81.00 515 TYR A N 1
ATOM 4096 C CA . TYR A 1 515 ? 8.075 1.274 -40.047 1.00 81.00 515 TYR A CA 1
ATOM 4097 C C . TYR A 1 515 ? 7.595 2.684 -40.437 1.00 81.00 515 TYR A C 1
ATOM 4099 O O . TYR A 1 515 ? 7.991 3.656 -39.791 1.00 81.00 515 TYR A O 1
ATOM 4107 N N . ASN A 1 516 ? 6.773 2.828 -41.483 1.00 82.69 516 ASN A N 1
ATOM 4108 C CA . ASN A 1 516 ? 6.337 4.148 -41.942 1.00 82.69 516 ASN A CA 1
ATOM 4109 C C . ASN A 1 516 ? 5.433 4.798 -40.895 1.00 82.69 516 ASN A C 1
ATOM 4111 O O . ASN A 1 516 ? 5.570 5.990 -40.613 1.00 82.69 516 ASN A O 1
ATOM 4115 N N . GLU A 1 517 ? 4.551 4.013 -40.280 1.00 86.69 517 GLU A N 1
ATOM 4116 C CA . GLU A 1 517 ? 3.700 4.466 -39.192 1.00 86.69 517 GLU A CA 1
ATOM 4117 C C . GLU A 1 517 ? 4.508 4.790 -37.929 1.00 86.69 517 GLU A C 1
ATOM 4119 O O . GLU A 1 517 ? 4.329 5.878 -37.374 1.00 86.69 517 GLU A O 1
ATOM 4124 N N . LYS A 1 518 ? 5.471 3.941 -37.532 1.00 86.88 518 LYS A N 1
ATOM 4125 C CA . LYS A 1 518 ? 6.407 4.251 -36.431 1.00 86.88 518 LYS A CA 1
ATOM 4126 C C . LYS A 1 518 ? 7.157 5.557 -36.677 1.00 86.88 518 LYS A C 1
ATOM 4128 O O . LYS A 1 518 ? 7.212 6.428 -35.807 1.00 86.88 518 LYS A O 1
ATOM 4133 N N . SER A 1 519 ? 7.718 5.715 -37.876 1.00 85.62 519 SER A N 1
ATOM 4134 C CA . SER A 1 519 ? 8.467 6.908 -38.264 1.00 85.62 519 SER A CA 1
ATOM 4135 C C . SER A 1 519 ? 7.579 8.153 -38.229 1.00 85.62 519 SER A C 1
ATOM 4137 O O . SER A 1 519 ? 7.987 9.174 -37.674 1.00 85.62 519 SER A O 1
ATOM 4139 N N . ARG A 1 520 ? 6.340 8.064 -38.733 1.00 87.94 520 ARG A N 1
ATOM 4140 C CA . ARG A 1 520 ? 5.358 9.155 -38.693 1.00 87.94 520 ARG A CA 1
ATOM 4141 C C . ARG A 1 520 ? 5.000 9.545 -37.257 1.00 87.94 520 ARG A C 1
ATOM 4143 O O . ARG A 1 520 ? 5.130 10.717 -36.917 1.00 87.94 520 ARG A O 1
ATOM 4150 N N . ILE A 1 521 ? 4.609 8.586 -36.413 1.00 91.56 521 ILE A N 1
ATOM 4151 C CA . ILE A 1 521 ? 4.228 8.829 -35.008 1.00 91.56 521 ILE A CA 1
ATOM 4152 C C . ILE A 1 521 ? 5.396 9.448 -34.230 1.00 91.56 521 ILE A C 1
ATOM 4154 O O . ILE A 1 521 ? 5.220 10.439 -33.521 1.00 91.56 521 ILE A O 1
ATOM 4158 N N . GLY A 1 522 ? 6.606 8.905 -34.399 1.00 90.19 522 GLY A N 1
ATOM 4159 C CA . GLY A 1 522 ? 7.825 9.438 -33.793 1.00 90.19 522 GLY A CA 1
ATOM 4160 C C . GLY A 1 522 ? 8.118 10.881 -34.195 1.00 90.19 522 GLY A C 1
ATOM 4161 O O . GLY A 1 522 ? 8.368 11.727 -33.335 1.00 90.19 522 GLY A O 1
ATOM 4162 N N . ASN A 1 523 ? 8.055 11.178 -35.495 1.00 86.94 523 ASN A N 1
ATOM 4163 C CA . ASN A 1 523 ? 8.329 12.518 -36.008 1.00 86.94 523 ASN A CA 1
ATOM 4164 C C . ASN A 1 523 ? 7.246 13.525 -35.613 1.00 86.94 523 ASN A C 1
ATOM 4166 O O . ASN A 1 523 ? 7.583 14.630 -35.200 1.00 86.94 523 ASN A O 1
ATOM 4170 N N . GLU A 1 524 ? 5.963 13.166 -35.682 1.00 90.44 524 GLU A N 1
ATOM 4171 C CA . GLU A 1 524 ? 4.867 14.032 -35.223 1.00 90.44 524 GLU A CA 1
ATOM 4172 C C . GLU A 1 524 ? 5.012 14.382 -33.737 1.00 90.44 524 GLU A C 1
ATOM 4174 O O . GLU A 1 524 ? 4.893 15.552 -33.364 1.00 90.44 524 GLU A O 1
ATOM 4179 N N . PHE A 1 525 ? 5.343 13.395 -32.897 1.00 92.88 525 PHE A N 1
ATOM 4180 C CA . PHE A 1 525 ? 5.549 13.619 -31.469 1.00 92.88 525 PHE A CA 1
ATOM 4181 C C . PHE A 1 525 ? 6.717 14.569 -31.199 1.00 92.88 525 PHE A C 1
ATOM 4183 O O . PHE A 1 525 ? 6.564 15.531 -30.451 1.00 92.88 525 PHE A O 1
ATOM 4190 N N . ILE A 1 526 ? 7.871 14.349 -31.830 1.00 89.38 526 ILE A N 1
ATOM 4191 C CA . ILE A 1 526 ? 9.054 15.193 -31.626 1.00 89.38 526 ILE A CA 1
ATOM 4192 C C . ILE A 1 526 ? 8.823 16.608 -32.154 1.00 89.38 526 ILE A C 1
ATOM 4194 O O . ILE A 1 526 ? 9.103 17.580 -31.451 1.00 89.38 526 ILE A O 1
ATOM 4198 N N . ASN A 1 527 ? 8.256 16.729 -33.356 1.00 86.62 527 ASN A N 1
ATOM 4199 C CA . ASN A 1 527 ? 7.999 18.019 -33.991 1.00 86.62 527 ASN A CA 1
ATOM 4200 C C . ASN A 1 527 ? 6.992 18.868 -33.204 1.00 86.62 527 ASN A C 1
ATOM 4202 O O . ASN A 1 527 ? 7.043 20.095 -33.291 1.00 86.62 527 ASN A O 1
ATOM 4206 N N . SER A 1 528 ? 6.133 18.252 -32.380 1.00 90.25 528 SER A N 1
ATOM 4207 C CA . SER A 1 528 ? 5.234 18.987 -31.478 1.00 90.25 528 SER A CA 1
ATOM 4208 C C . SER A 1 528 ? 5.972 19.862 -30.450 1.00 90.25 528 SER A C 1
ATOM 4210 O O . SER A 1 528 ? 5.389 20.809 -29.921 1.00 90.25 528 SER A O 1
ATOM 4212 N N . PHE A 1 529 ? 7.266 19.608 -30.213 1.00 90.06 529 PHE A N 1
ATOM 4213 C CA . PHE A 1 529 ? 8.107 20.376 -29.291 1.00 90.06 529 PHE A CA 1
ATOM 4214 C C . PHE A 1 529 ? 9.036 21.386 -29.985 1.00 90.06 529 PHE A C 1
ATOM 4216 O O . PHE A 1 529 ? 9.764 22.094 -29.288 1.00 90.06 529 PHE A O 1
ATOM 4223 N N . GLY A 1 530 ? 9.001 21.489 -31.316 1.00 84.44 530 GLY A N 1
ATOM 4224 C CA . GLY A 1 530 ? 9.912 22.326 -32.105 1.00 84.44 530 GLY A CA 1
ATOM 4225 C C . GLY A 1 530 ? 11.218 21.611 -32.467 1.00 84.44 530 GLY A C 1
ATOM 4226 O O . GLY A 1 530 ? 11.760 20.828 -31.681 1.00 84.44 530 GLY A O 1
ATOM 4227 N N . GLU A 1 531 ? 11.731 21.884 -33.670 1.00 78.25 531 GLU A N 1
ATOM 4228 C CA . GLU A 1 531 ? 12.910 21.214 -34.234 1.00 78.25 531 GLU A CA 1
ATOM 4229 C C . GLU A 1 531 ? 14.145 21.387 -33.336 1.00 78.25 531 GLU A C 1
ATOM 4231 O O . GLU A 1 531 ? 14.889 20.431 -33.097 1.00 78.25 531 GLU A O 1
ATOM 4236 N N . GLU A 1 532 ? 14.302 22.571 -32.743 1.00 78.50 532 GLU A N 1
ATOM 4237 C CA . GLU A 1 532 ? 15.393 22.928 -31.838 1.00 78.50 532 GLU A CA 1
ATOM 4238 C C . GLU A 1 532 ? 15.428 22.085 -30.553 1.00 78.50 532 GLU A C 1
ATOM 4240 O O . GLU A 1 532 ? 16.483 21.944 -29.932 1.00 78.50 532 GLU A O 1
ATOM 4245 N N . ASN A 1 533 ? 14.299 21.480 -30.170 1.00 84.00 533 ASN A N 1
ATOM 4246 C CA . ASN A 1 533 ? 14.173 20.661 -28.966 1.00 84.00 533 ASN A CA 1
ATOM 4247 C C . ASN A 1 533 ? 14.230 19.152 -29.248 1.00 84.00 533 ASN A C 1
ATOM 4249 O O . ASN A 1 533 ? 14.260 18.351 -28.307 1.00 84.00 533 ASN A O 1
ATOM 4253 N N . SER A 1 534 ? 14.304 18.747 -30.518 1.00 81.19 534 SER A N 1
ATOM 4254 C CA . SER A 1 534 ? 14.224 17.342 -30.939 1.00 81.19 534 SER A CA 1
ATOM 4255 C C . SER A 1 534 ? 15.261 16.450 -30.264 1.00 81.19 534 SER A C 1
ATOM 4257 O O . SER A 1 534 ? 14.947 15.372 -29.759 1.00 81.19 534 SER A O 1
ATOM 4259 N N . ALA A 1 535 ? 16.505 16.928 -30.184 1.00 76.94 535 ALA A N 1
ATOM 4260 C CA . ALA A 1 535 ? 17.596 16.197 -29.548 1.00 76.94 535 ALA A CA 1
ATOM 4261 C C . ALA A 1 535 ? 17.347 15.963 -28.048 1.00 76.94 535 ALA A C 1
ATOM 4263 O O . ALA A 1 535 ? 17.695 14.907 -27.518 1.00 76.94 535 ALA A O 1
ATOM 4264 N N . MET A 1 536 ? 16.723 16.923 -27.359 1.00 82.38 536 MET A N 1
ATOM 4265 C CA . MET A 1 536 ? 16.385 16.799 -25.942 1.00 82.38 536 MET A CA 1
ATOM 4266 C C . MET A 1 536 ? 15.243 15.804 -25.725 1.00 82.38 536 MET A C 1
ATOM 4268 O O . MET A 1 536 ? 15.336 14.971 -24.823 1.00 82.38 536 MET A O 1
ATOM 4272 N N . VAL A 1 537 ? 14.200 15.847 -26.561 1.00 86.88 537 VAL A N 1
ATOM 4273 C CA . VAL A 1 537 ? 13.084 14.886 -26.512 1.00 86.88 537 VAL A CA 1
ATOM 4274 C C . VAL A 1 537 ? 13.604 13.462 -26.716 1.00 86.88 537 VAL A C 1
ATOM 4276 O O . VAL A 1 537 ? 13.422 12.619 -25.838 1.00 86.88 537 VAL A O 1
ATOM 4279 N N . LEU A 1 538 ? 14.356 13.219 -27.793 1.00 85.00 538 LEU A N 1
ATOM 4280 C CA . LEU A 1 538 ? 14.942 11.908 -28.098 1.00 85.00 538 LEU A CA 1
ATOM 4281 C C . LEU A 1 538 ? 15.863 11.402 -26.985 1.00 85.00 538 LEU A C 1
ATOM 4283 O O . LEU A 1 538 ? 15.762 10.250 -26.563 1.00 85.00 538 LEU A O 1
ATOM 4287 N N . ARG A 1 539 ? 16.734 12.271 -26.457 1.00 82.12 539 ARG A N 1
ATOM 4288 C CA . ARG A 1 539 ? 17.611 11.933 -25.329 1.00 82.12 539 ARG A CA 1
ATOM 4289 C C . ARG A 1 539 ? 16.807 11.491 -24.107 1.00 82.12 539 ARG A C 1
ATOM 4291 O O . ARG A 1 539 ? 17.153 10.490 -23.486 1.00 82.12 539 ARG A O 1
ATOM 4298 N N . ASN A 1 540 ? 15.737 12.210 -23.770 1.00 85.62 540 ASN A N 1
ATOM 4299 C CA . ASN A 1 540 ? 14.877 11.872 -22.637 1.00 85.62 540 ASN A CA 1
ATOM 4300 C C . ASN A 1 540 ? 14.148 10.540 -22.842 1.00 85.62 540 ASN A C 1
ATOM 4302 O O . ASN A 1 540 ? 14.064 9.748 -21.906 1.00 85.62 540 ASN A O 1
ATOM 4306 N N . MET A 1 541 ? 13.660 10.274 -24.055 1.00 87.94 541 MET A N 1
ATOM 4307 C CA . MET A 1 541 ? 12.990 9.017 -24.398 1.00 87.94 541 MET A CA 1
ATOM 4308 C C . MET A 1 541 ? 13.949 7.825 -24.301 1.00 87.94 541 MET A C 1
ATOM 4310 O O . MET A 1 541 ? 13.599 6.811 -23.699 1.00 87.94 541 MET A O 1
ATOM 4314 N N . MET A 1 542 ? 15.176 7.963 -24.817 1.00 84.62 542 MET A N 1
ATOM 4315 C CA . MET A 1 542 ? 16.208 6.924 -24.727 1.00 84.62 542 MET A CA 1
ATOM 4316 C C . MET A 1 542 ? 16.662 6.679 -23.284 1.00 84.62 542 MET A C 1
ATOM 4318 O O . MET A 1 542 ? 16.704 5.535 -22.839 1.00 84.62 542 MET A O 1
ATOM 4322 N N . ASN A 1 543 ? 16.962 7.738 -22.521 1.00 81.94 543 ASN A N 1
ATOM 4323 C CA . ASN A 1 543 ? 17.413 7.612 -21.128 1.00 81.94 543 ASN A CA 1
ATOM 4324 C C . ASN A 1 543 ? 16.369 6.930 -20.231 1.00 81.94 543 ASN A C 1
ATOM 4326 O O . ASN A 1 543 ? 16.729 6.283 -19.251 1.00 81.94 543 ASN A O 1
ATOM 4330 N N . ARG A 1 544 ? 15.082 7.082 -20.562 1.00 82.69 544 ARG A N 1
ATOM 4331 C CA . ARG A 1 544 ? 13.954 6.475 -19.843 1.00 82.69 544 ARG A CA 1
ATOM 4332 C C . ARG A 1 544 ? 13.555 5.102 -20.398 1.00 82.69 544 ARG A C 1
ATOM 4334 O O . ARG A 1 544 ? 12.599 4.517 -19.903 1.00 82.69 544 ARG A O 1
ATOM 4341 N N . GLY A 1 545 ? 14.256 4.598 -21.416 1.00 85.69 545 GLY A N 1
ATOM 4342 C CA . GLY A 1 545 ? 13.968 3.305 -22.043 1.00 85.69 545 GLY A CA 1
ATOM 4343 C C . GLY A 1 545 ? 12.628 3.252 -22.780 1.00 85.69 545 GLY A C 1
ATOM 4344 O O . GLY A 1 545 ? 12.078 2.172 -22.969 1.00 85.69 545 GLY A O 1
ATOM 4345 N N . ILE A 1 546 ? 12.081 4.406 -23.171 1.00 90.19 546 ILE A N 1
ATOM 4346 C CA . ILE A 1 546 ? 10.801 4.485 -23.886 1.00 90.19 546 ILE A CA 1
ATOM 4347 C C . ILE A 1 546 ? 10.963 4.009 -25.323 1.00 90.19 546 ILE A C 1
ATOM 4349 O O . ILE A 1 546 ? 10.123 3.264 -25.828 1.00 90.19 546 ILE A O 1
ATOM 4353 N N . ILE A 1 547 ? 12.066 4.436 -25.938 1.00 88.69 547 ILE A N 1
ATOM 4354 C CA . ILE A 1 547 ? 12.498 4.038 -27.272 1.00 88.69 547 ILE A CA 1
ATOM 4355 C C . ILE A 1 547 ? 13.878 3.396 -27.182 1.00 88.69 547 ILE A C 1
ATOM 4357 O O . ILE A 1 547 ? 14.704 3.766 -26.340 1.00 88.69 547 ILE A O 1
ATOM 4361 N N . THR A 1 548 ? 14.135 2.438 -28.060 1.00 87.88 548 THR A N 1
ATOM 4362 C CA . THR A 1 548 ? 15.442 1.799 -28.212 1.00 87.88 548 THR A CA 1
ATOM 4363 C C . THR A 1 548 ? 16.367 2.627 -29.111 1.00 87.88 548 THR A C 1
ATOM 4365 O O . THR A 1 548 ? 15.973 3.631 -29.706 1.00 87.88 548 THR A O 1
ATOM 4368 N N . ILE A 1 549 ? 17.624 2.194 -29.256 1.00 84.81 549 ILE A N 1
ATOM 4369 C CA . ILE A 1 549 ? 18.534 2.797 -30.239 1.00 84.81 549 ILE A CA 1
ATOM 4370 C C . ILE A 1 549 ? 18.030 2.607 -31.679 1.00 84.81 549 ILE A C 1
ATOM 4372 O O . ILE A 1 549 ? 18.236 3.488 -32.506 1.00 84.81 549 ILE A O 1
ATOM 4376 N N . VAL A 1 550 ? 17.345 1.493 -31.965 1.00 87.94 550 VAL A N 1
ATOM 4377 C CA . VAL A 1 550 ? 16.749 1.196 -33.278 1.00 87.94 550 VAL A CA 1
ATOM 4378 C C . VAL A 1 550 ? 15.638 2.194 -33.569 1.00 87.94 550 VAL A C 1
ATOM 4380 O O . VAL A 1 550 ? 15.649 2.835 -34.614 1.00 87.94 550 VAL A O 1
ATOM 4383 N N . ASP A 1 551 ? 14.755 2.410 -32.598 1.00 88.31 551 ASP A N 1
ATOM 4384 C CA . ASP A 1 551 ? 13.682 3.399 -32.689 1.00 88.31 551 ASP A CA 1
ATOM 4385 C C . ASP A 1 551 ? 14.233 4.811 -32.882 1.00 88.31 551 ASP A C 1
ATOM 4387 O O . ASP A 1 551 ? 13.775 5.547 -33.746 1.00 88.31 551 ASP A O 1
ATOM 4391 N N . ASN A 1 552 ? 15.282 5.186 -32.147 1.00 86.25 552 ASN A N 1
ATOM 4392 C CA . ASN A 1 552 ? 15.932 6.479 -32.341 1.00 86.25 552 ASN A CA 1
ATOM 4393 C C . ASN A 1 552 ? 16.486 6.642 -33.771 1.00 86.25 552 ASN A C 1
ATOM 4395 O O . ASN A 1 552 ? 16.366 7.719 -34.347 1.00 86.25 552 ASN A O 1
ATOM 4399 N N . ILE A 1 553 ? 17.057 5.589 -34.370 1.00 84.50 553 ILE A N 1
ATOM 4400 C CA . ILE A 1 553 ? 17.519 5.611 -35.769 1.00 84.50 553 ILE A CA 1
ATOM 4401 C C . ILE A 1 553 ? 16.328 5.733 -36.732 1.00 84.50 553 ILE A C 1
ATOM 4403 O O . ILE A 1 553 ? 16.393 6.518 -37.674 1.00 84.50 553 ILE A O 1
ATOM 4407 N N . ILE A 1 554 ? 15.241 4.998 -36.492 1.00 83.81 554 ILE A N 1
ATOM 4408 C CA . ILE A 1 554 ? 14.006 5.036 -37.293 1.00 83.81 554 ILE A CA 1
ATOM 4409 C C . ILE A 1 554 ? 13.389 6.436 -37.290 1.00 83.81 554 ILE A C 1
ATOM 4411 O O . ILE A 1 554 ? 13.038 6.972 -38.344 1.00 83.81 554 ILE A O 1
ATOM 4415 N N . ILE A 1 555 ? 13.281 7.032 -36.104 1.00 84.88 555 ILE A N 1
ATOM 4416 C CA . ILE A 1 555 ? 12.645 8.329 -35.904 1.00 84.88 555 ILE A CA 1
ATOM 4417 C C . ILE A 1 555 ? 13.525 9.454 -36.449 1.00 84.88 555 ILE A C 1
ATOM 4419 O O . ILE A 1 555 ? 13.012 10.340 -37.124 1.00 84.88 555 ILE A O 1
ATOM 4423 N N . ALA A 1 556 ? 14.843 9.401 -36.221 1.00 78.38 556 ALA A N 1
ATOM 4424 C CA . ALA A 1 556 ? 15.777 10.414 -36.716 1.00 78.38 556 ALA A CA 1
ATOM 4425 C C . ALA A 1 556 ? 15.876 10.460 -38.250 1.00 78.38 556 ALA A C 1
ATOM 4427 O O . ALA A 1 556 ? 16.378 11.444 -38.790 1.00 78.38 556 ALA A O 1
ATOM 4428 N N . ASN A 1 557 ? 15.416 9.413 -38.945 1.00 77.12 557 ASN A N 1
ATOM 4429 C CA . ASN A 1 557 ? 15.579 9.252 -40.387 1.00 77.12 557 ASN A CA 1
ATOM 4430 C C . ASN A 1 557 ? 14.244 8.987 -41.092 1.00 77.12 557 ASN A C 1
ATOM 4432 O O . ASN A 1 557 ? 14.071 7.914 -41.682 1.00 77.12 557 ASN A O 1
ATOM 4436 N N . PRO A 1 558 ? 13.300 9.945 -41.049 1.00 72.56 558 PRO A N 1
ATOM 4437 C CA . PRO A 1 558 ? 12.030 9.798 -41.742 1.00 72.56 558 PRO A CA 1
ATOM 4438 C C . PRO A 1 558 ? 12.241 9.628 -43.245 1.00 72.56 558 PRO A C 1
ATOM 4440 O O . PRO A 1 558 ? 13.027 10.350 -43.859 1.00 72.56 558 PRO A O 1
ATOM 4443 N N . ASN A 1 559 ? 11.492 8.704 -43.850 1.00 72.38 559 ASN A N 1
ATOM 4444 C CA . ASN A 1 559 ? 11.493 8.418 -45.292 1.00 72.38 559 ASN A CA 1
ATOM 4445 C C . ASN A 1 559 ? 12.767 7.750 -45.845 1.00 72.38 559 ASN A C 1
ATOM 4447 O O . ASN A 1 559 ? 12.949 7.697 -47.064 1.00 72.38 559 ASN A O 1
ATOM 4451 N N . ASN A 1 560 ? 13.650 7.217 -44.996 1.00 79.94 560 ASN A N 1
ATOM 4452 C CA . ASN A 1 560 ? 14.766 6.406 -45.476 1.00 79.94 560 ASN A CA 1
ATOM 4453 C C . ASN A 1 560 ? 14.304 4.955 -45.704 1.00 79.94 560 ASN A C 1
ATOM 4455 O O . ASN A 1 560 ? 14.057 4.215 -44.755 1.00 79.94 560 ASN A O 1
ATOM 4459 N N . ALA A 1 561 ? 14.241 4.538 -46.973 1.00 78.50 561 ALA A N 1
ATOM 4460 C CA . ALA A 1 561 ? 13.783 3.205 -47.376 1.00 78.50 561 ALA A CA 1
ATOM 4461 C C . ALA A 1 561 ? 14.575 2.049 -46.734 1.00 78.50 561 ALA A C 1
ATOM 4463 O O . ALA A 1 561 ? 14.020 0.973 -46.528 1.00 78.50 561 ALA A O 1
ATOM 4464 N N . TYR A 1 562 ? 15.842 2.268 -46.365 1.00 83.62 562 TYR A N 1
ATOM 4465 C CA . TYR A 1 562 ? 16.660 1.251 -45.701 1.00 83.62 562 TYR A CA 1
ATOM 4466 C C . TYR A 1 562 ? 16.203 0.942 -44.272 1.00 83.62 562 TYR A C 1
ATOM 4468 O O . TYR A 1 562 ? 16.562 -0.096 -43.724 1.00 83.62 562 TYR A O 1
ATOM 4476 N N . MET A 1 563 ? 15.427 1.822 -43.639 1.00 86.69 563 MET A N 1
ATOM 4477 C CA . MET A 1 563 ? 15.028 1.649 -42.242 1.00 86.69 563 MET A CA 1
ATOM 4478 C C . MET A 1 563 ? 13.984 0.547 -42.045 1.00 86.69 563 MET A C 1
ATOM 4480 O O . MET A 1 563 ? 13.895 0.010 -40.944 1.00 86.69 563 MET A O 1
ATOM 4484 N N . PHE A 1 564 ? 13.268 0.150 -43.104 1.00 85.19 564 PHE A N 1
ATOM 4485 C CA . PHE A 1 564 ? 12.438 -1.056 -43.085 1.00 85.19 564 PHE A CA 1
ATOM 4486 C C . PHE A 1 564 ? 13.277 -2.293 -42.743 1.00 85.19 564 PHE A C 1
ATOM 4488 O O . PHE A 1 564 ? 12.938 -3.046 -41.831 1.00 85.19 564 PHE A O 1
ATOM 4495 N N . ASP A 1 565 ? 14.414 -2.460 -43.424 1.00 87.69 565 ASP A N 1
ATOM 4496 C CA . ASP A 1 565 ? 15.318 -3.586 -43.189 1.00 87.69 565 ASP A CA 1
ATOM 4497 C C . ASP A 1 565 ? 15.934 -3.513 -41.786 1.00 87.69 565 ASP A C 1
ATOM 4499 O O . ASP A 1 565 ? 16.109 -4.537 -41.131 1.00 87.69 565 ASP A O 1
ATOM 4503 N N . VAL A 1 566 ? 16.216 -2.303 -41.291 1.00 89.94 566 VAL A N 1
ATOM 4504 C CA . VAL A 1 566 ? 16.748 -2.088 -39.937 1.00 89.94 566 VAL A CA 1
ATOM 4505 C C . VAL A 1 566 ? 15.729 -2.460 -38.854 1.00 89.94 566 VAL A C 1
ATOM 4507 O O . VAL A 1 566 ? 16.108 -3.153 -37.907 1.00 89.94 566 VAL A O 1
ATOM 4510 N N . ASP A 1 567 ? 14.460 -2.055 -38.986 1.00 88.38 567 ASP A N 1
ATOM 4511 C CA . ASP A 1 567 ? 13.383 -2.419 -38.047 1.00 88.38 567 ASP A CA 1
ATOM 4512 C C . ASP A 1 567 ? 13.141 -3.936 -38.064 1.00 88.38 567 ASP A C 1
ATOM 4514 O O . ASP A 1 567 ? 13.209 -4.604 -37.028 1.00 88.38 567 ASP A O 1
ATOM 4518 N N . ALA A 1 568 ? 12.976 -4.513 -39.260 1.00 87.69 568 ALA A N 1
ATOM 4519 C CA . ALA A 1 568 ? 12.729 -5.941 -39.437 1.00 87.69 568 ALA A CA 1
ATOM 4520 C C . ALA A 1 568 ? 13.862 -6.801 -38.855 1.00 87.69 568 ALA A C 1
ATOM 4522 O O . ALA A 1 568 ? 13.603 -7.798 -38.170 1.00 87.69 568 ALA A O 1
ATOM 4523 N N . ALA A 1 569 ? 15.116 -6.408 -39.090 1.00 91.50 569 ALA A N 1
ATOM 4524 C CA . ALA A 1 569 ? 16.295 -7.129 -38.630 1.00 91.50 569 ALA A CA 1
ATOM 4525 C C . ALA A 1 569 ? 16.466 -7.136 -37.108 1.00 91.50 569 ALA A C 1
ATOM 4527 O O . ALA A 1 569 ? 16.998 -8.096 -36.551 1.00 91.50 569 ALA A O 1
ATOM 4528 N N . ASN A 1 570 ? 16.037 -6.072 -36.432 1.00 92.19 570 ASN A N 1
ATOM 4529 C CA . ASN A 1 570 ? 16.298 -5.879 -35.008 1.00 92.19 570 ASN A CA 1
ATOM 4530 C C . ASN A 1 570 ? 15.125 -6.272 -34.099 1.00 92.19 570 ASN A C 1
ATOM 4532 O O . ASN A 1 570 ? 15.231 -6.142 -32.879 1.00 92.19 570 ASN A O 1
ATOM 4536 N N . SER A 1 571 ? 14.047 -6.820 -34.667 1.00 88.50 571 SER A N 1
ATOM 4537 C CA . SER A 1 571 ? 12.990 -7.473 -33.890 1.00 88.50 571 SER A CA 1
ATOM 4538 C C . SER A 1 571 ? 13.513 -8.696 -33.125 1.00 88.50 571 SER A C 1
ATOM 4540 O O . SER A 1 571 ? 14.447 -9.393 -33.545 1.00 88.50 571 SER A O 1
ATOM 4542 N N . VAL A 1 572 ? 12.888 -8.987 -31.982 1.00 87.50 572 VAL A N 1
ATOM 4543 C CA . VAL A 1 572 ? 13.272 -10.110 -31.110 1.00 87.50 572 VAL A CA 1
ATOM 4544 C C . VAL A 1 572 ? 13.158 -11.444 -31.855 1.00 87.50 572 VAL A C 1
ATOM 4546 O O . VAL A 1 572 ? 13.988 -12.341 -31.677 1.00 87.50 572 VAL A O 1
ATOM 4549 N N . GLU A 1 573 ? 12.147 -11.573 -32.706 1.00 88.25 573 GLU A N 1
ATOM 4550 C CA . GLU A 1 573 ? 11.854 -12.737 -33.534 1.00 88.25 573 GLU A CA 1
ATOM 4551 C C . GLU A 1 573 ? 12.948 -12.951 -34.585 1.00 88.25 573 GLU A C 1
ATOM 4553 O O . GLU A 1 573 ? 13.487 -14.056 -34.684 1.00 88.25 573 GLU A O 1
ATOM 4558 N N . SER A 1 574 ? 13.341 -11.895 -35.305 1.00 90.69 574 SER A N 1
ATOM 4559 C CA . SER A 1 574 ? 14.424 -11.950 -36.295 1.00 90.69 574 SER A CA 1
ATOM 4560 C C . SER A 1 574 ? 15.756 -12.347 -35.662 1.00 90.69 574 SER A C 1
ATOM 4562 O O . SER A 1 574 ? 16.410 -13.277 -36.135 1.00 90.69 574 SER A O 1
ATOM 4564 N N . VAL A 1 575 ? 16.130 -11.738 -34.531 1.00 89.94 575 VAL A N 1
ATOM 4565 C CA . VAL A 1 575 ? 17.386 -12.068 -33.833 1.00 89.94 575 VAL A CA 1
ATOM 4566 C C . VAL A 1 575 ? 17.415 -13.531 -33.373 1.00 89.94 575 VAL A C 1
ATOM 4568 O O . VAL A 1 575 ? 18.464 -14.181 -33.424 1.00 89.94 575 VAL A O 1
ATOM 4571 N N . LYS A 1 576 ? 16.274 -14.087 -32.940 1.00 91.19 576 LYS A N 1
ATOM 4572 C CA . LYS A 1 576 ? 16.158 -15.521 -32.622 1.00 91.19 576 LYS A CA 1
ATOM 4573 C C . LYS A 1 576 ? 16.297 -16.387 -33.873 1.00 91.19 576 LYS A C 1
ATOM 4575 O O . LYS A 1 576 ? 17.027 -17.377 -33.828 1.00 91.19 576 LYS A O 1
ATOM 4580 N N . ARG A 1 577 ? 15.649 -16.000 -34.974 1.00 91.62 577 ARG A N 1
ATOM 4581 C CA . ARG A 1 577 ? 15.693 -16.713 -36.257 1.00 91.62 577 ARG A CA 1
ATOM 4582 C C . ARG A 1 577 ? 17.116 -16.796 -36.817 1.00 91.62 577 ARG A C 1
ATOM 4584 O O . ARG A 1 577 ? 17.571 -17.886 -37.145 1.00 91.62 577 ARG A O 1
ATOM 4591 N N . PHE A 1 578 ? 17.883 -15.704 -36.794 1.00 92.50 578 PHE A N 1
ATOM 4592 C CA . PHE A 1 578 ? 19.275 -15.698 -37.277 1.00 92.50 578 PHE A CA 1
ATOM 4593 C C . PHE A 1 578 ? 20.177 -16.679 -36.522 1.00 92.50 578 PHE A C 1
ATOM 4595 O O . PHE A 1 578 ? 21.102 -17.254 -37.096 1.00 92.50 578 PHE A O 1
ATOM 4602 N N . LYS A 1 579 ? 19.908 -16.911 -35.229 1.00 88.19 579 LYS A N 1
ATOM 4603 C CA . LYS A 1 579 ? 20.656 -17.900 -34.439 1.00 88.19 579 LYS A CA 1
ATOM 4604 C C . LYS A 1 579 ? 20.390 -19.346 -34.876 1.00 88.19 579 LYS A C 1
ATOM 4606 O O . LYS A 1 579 ? 21.221 -20.214 -34.613 1.00 88.19 579 LYS A O 1
ATOM 4611 N N . GLN A 1 580 ? 19.245 -19.599 -35.500 1.00 89.06 580 GLN A N 1
ATOM 4612 C CA . GLN A 1 580 ? 18.835 -20.918 -35.974 1.00 89.06 580 GLN A CA 1
ATOM 4613 C C . GLN A 1 580 ? 19.241 -21.146 -37.434 1.00 89.06 580 GLN A C 1
ATOM 4615 O O . GLN A 1 580 ? 19.667 -22.245 -37.772 1.00 89.06 580 GLN A O 1
ATOM 4620 N N . GLU A 1 581 ? 19.132 -20.115 -38.275 1.00 89.50 581 GLU A N 1
ATOM 4621 C CA . GLU A 1 581 ? 19.355 -20.215 -39.724 1.00 89.50 581 GLU A CA 1
ATOM 4622 C C . GLU A 1 581 ? 20.824 -20.051 -40.136 1.00 89.50 581 GLU A C 1
ATOM 4624 O O . GLU A 1 581 ? 21.276 -20.722 -41.061 1.00 89.50 581 GLU A O 1
ATOM 4629 N N . LEU A 1 582 ? 21.588 -19.192 -39.453 1.00 90.56 582 LEU A N 1
ATOM 4630 C CA . LEU A 1 582 ? 22.996 -18.949 -39.780 1.00 90.56 582 LEU A CA 1
ATOM 4631 C C . LEU A 1 582 ? 23.917 -19.844 -38.946 1.00 90.56 582 LEU A C 1
ATOM 4633 O O . LEU A 1 582 ? 23.703 -20.035 -37.747 1.00 90.56 582 LEU A O 1
ATOM 4637 N N . THR A 1 583 ? 24.991 -20.343 -39.552 1.00 90.62 583 THR A N 1
ATOM 4638 C CA . THR A 1 583 ? 26.033 -21.099 -38.836 1.00 90.62 583 THR A CA 1
ATOM 4639 C C . THR A 1 583 ? 26.866 -20.195 -37.922 1.00 90.62 583 THR A C 1
ATOM 4641 O O . THR A 1 583 ? 26.897 -18.974 -38.085 1.00 90.62 583 THR A O 1
ATOM 4644 N N . THR A 1 584 ? 27.569 -20.780 -36.947 1.00 90.94 584 THR A N 1
ATOM 4645 C CA . THR A 1 584 ? 28.486 -20.018 -36.079 1.00 90.94 584 THR A CA 1
ATOM 4646 C C . THR A 1 584 ? 29.583 -19.324 -36.888 1.00 90.94 584 THR A C 1
ATOM 4648 O O . THR A 1 584 ? 29.763 -18.125 -36.715 1.00 90.94 584 THR A O 1
ATOM 4651 N N . ASP A 1 585 ? 30.202 -20.012 -37.851 1.00 91.12 585 ASP A N 1
ATOM 4652 C CA . ASP A 1 585 ? 31.261 -19.439 -38.694 1.00 91.12 585 ASP A CA 1
ATOM 4653 C C . ASP A 1 585 ? 30.768 -18.239 -39.517 1.00 91.12 585 ASP A C 1
ATOM 4655 O O . ASP A 1 585 ? 31.442 -17.212 -39.592 1.00 91.12 585 ASP A O 1
ATOM 4659 N N . GLN A 1 586 ? 29.562 -18.324 -40.095 1.00 90.94 586 GLN A N 1
ATOM 4660 C CA . GLN A 1 586 ? 28.943 -17.195 -40.800 1.00 90.94 586 GLN A CA 1
ATOM 4661 C C . GLN A 1 586 ? 28.691 -16.014 -39.858 1.00 90.94 586 GLN A C 1
ATOM 4663 O O . GLN A 1 586 ? 28.944 -14.864 -40.228 1.00 90.94 586 GLN A O 1
ATOM 4668 N N . ARG A 1 587 ? 28.216 -16.278 -38.635 1.00 91.88 587 ARG A N 1
ATOM 4669 C CA . ARG A 1 587 ? 27.959 -15.226 -37.644 1.00 91.88 587 ARG A CA 1
ATOM 4670 C C . ARG A 1 587 ? 29.236 -14.537 -37.176 1.00 91.88 587 ARG A C 1
ATOM 4672 O O . ARG A 1 587 ? 29.248 -13.309 -37.070 1.00 91.88 587 ARG A O 1
ATOM 4679 N N . ASP A 1 588 ? 30.297 -15.299 -36.944 1.00 92.44 588 ASP A N 1
ATOM 4680 C CA . ASP A 1 588 ? 31.589 -14.775 -36.501 1.00 92.44 588 ASP A CA 1
ATOM 4681 C C . ASP A 1 588 ? 32.264 -13.974 -37.623 1.00 92.44 588 ASP A C 1
ATOM 4683 O O . ASP A 1 588 ? 32.676 -12.833 -37.403 1.00 92.44 588 ASP A O 1
ATOM 4687 N N . ALA A 1 589 ? 32.269 -14.504 -38.853 1.00 92.25 589 ALA A N 1
ATOM 4688 C CA . ALA A 1 589 ? 32.803 -13.808 -40.025 1.00 92.25 589 ALA A CA 1
ATOM 4689 C C . ALA A 1 589 ? 32.076 -12.482 -40.303 1.00 92.25 589 ALA A C 1
ATOM 4691 O O . ALA A 1 589 ? 32.715 -11.473 -40.601 1.00 92.25 589 ALA A O 1
ATOM 4692 N N . THR A 1 590 ? 30.747 -12.457 -40.165 1.00 93.38 590 THR A N 1
ATOM 4693 C CA . THR A 1 590 ? 29.951 -11.231 -40.344 1.00 93.38 590 THR A CA 1
ATOM 4694 C C . THR A 1 590 ? 30.204 -10.238 -39.218 1.00 93.38 590 THR A C 1
ATOM 4696 O O . THR A 1 590 ? 30.328 -9.045 -39.470 1.00 93.38 590 THR A O 1
ATOM 4699 N N . THR A 1 591 ? 30.307 -10.706 -37.969 1.00 91.94 591 THR A N 1
ATOM 4700 C CA . THR A 1 591 ? 30.591 -9.835 -36.817 1.00 91.94 591 THR A CA 1
ATOM 4701 C C . THR A 1 591 ? 31.933 -9.126 -36.988 1.00 91.94 591 THR A C 1
ATOM 4703 O O . THR A 1 591 ? 32.031 -7.923 -36.738 1.00 91.94 591 THR A O 1
ATOM 4706 N N . GLU A 1 592 ? 32.947 -9.848 -37.464 1.00 91.31 592 GLU A N 1
ATOM 4707 C CA . GLU A 1 592 ? 34.258 -9.279 -37.766 1.00 91.31 592 GLU A CA 1
ATOM 4708 C C . GLU A 1 592 ? 34.208 -8.307 -38.955 1.00 91.31 592 GLU A C 1
ATOM 4710 O O . GLU A 1 592 ? 34.752 -7.208 -38.871 1.00 91.31 592 GLU A O 1
ATOM 4715 N N . ALA A 1 593 ? 33.487 -8.646 -40.027 1.00 93.06 593 ALA A N 1
ATOM 4716 C CA . ALA A 1 593 ? 33.307 -7.743 -41.164 1.00 93.06 593 ALA A CA 1
ATOM 4717 C C . ALA A 1 593 ? 32.587 -6.439 -40.762 1.00 93.06 593 ALA A C 1
ATOM 4719 O O . ALA A 1 593 ? 33.034 -5.349 -41.113 1.00 93.06 593 ALA A O 1
ATOM 4720 N N . VAL A 1 594 ? 31.531 -6.520 -39.946 1.00 93.75 594 VAL A N 1
ATOM 4721 C CA . VAL A 1 594 ? 30.822 -5.342 -39.413 1.00 93.75 594 VAL A CA 1
ATOM 4722 C C . VAL A 1 594 ? 31.743 -4.486 -38.546 1.00 93.75 594 VAL A C 1
ATOM 4724 O O . VAL A 1 594 ? 31.693 -3.259 -38.614 1.00 93.75 594 VAL A O 1
ATOM 4727 N N . ARG A 1 595 ? 32.615 -5.105 -37.741 1.00 88.31 595 ARG A N 1
ATOM 4728 C CA . ARG A 1 595 ? 33.605 -4.374 -36.938 1.00 88.31 595 ARG A CA 1
ATOM 4729 C C . ARG A 1 595 ? 34.543 -3.541 -37.817 1.00 88.31 595 ARG A C 1
ATOM 4731 O O . ARG A 1 595 ? 34.853 -2.409 -37.449 1.00 88.31 595 ARG A O 1
ATOM 4738 N N . GLN A 1 596 ? 34.963 -4.083 -38.961 1.00 89.56 596 GLN A N 1
ATOM 4739 C CA . GLN A 1 596 ? 35.831 -3.395 -39.919 1.00 89.56 596 GLN A CA 1
ATOM 4740 C C . GLN A 1 596 ? 35.108 -2.225 -40.601 1.00 89.56 596 GLN A C 1
ATOM 4742 O O . GLN A 1 596 ? 35.631 -1.111 -40.594 1.00 89.56 596 GLN A O 1
ATOM 4747 N N . GLU A 1 597 ? 33.885 -2.440 -41.093 1.00 92.56 597 GLU A N 1
ATOM 4748 C CA . GLU A 1 597 ? 33.073 -1.396 -41.747 1.00 92.56 597 GLU A CA 1
ATOM 4749 C C . GLU A 1 597 ? 32.729 -0.227 -40.802 1.00 92.56 597 GLU A C 1
ATOM 4751 O O . GLU A 1 597 ? 32.607 0.920 -41.227 1.00 92.56 597 GLU A O 1
ATOM 4756 N N . LEU A 1 598 ? 32.620 -0.482 -39.493 1.00 90.75 598 LEU A N 1
ATOM 4757 C CA . LEU A 1 598 ? 32.301 0.541 -38.490 1.00 90.75 598 LEU A CA 1
ATOM 4758 C C . LEU A 1 598 ? 33.518 1.216 -37.851 1.00 90.75 598 LEU A C 1
ATOM 4760 O O . LEU A 1 598 ? 33.352 2.001 -36.913 1.00 90.75 598 LEU A O 1
ATOM 4764 N N . SER A 1 599 ? 34.733 0.946 -38.333 1.00 86.50 599 SER A N 1
ATOM 4765 C CA . SER A 1 599 ? 35.962 1.507 -37.756 1.00 86.50 599 SER A CA 1
ATOM 4766 C C . SER A 1 599 ? 35.951 3.042 -37.739 1.00 86.50 599 SER A C 1
ATOM 4768 O O . SER A 1 599 ? 36.195 3.656 -36.698 1.00 86.50 599 SER A O 1
ATOM 4770 N N . ASP A 1 600 ? 35.564 3.671 -38.851 1.00 87.38 600 ASP A N 1
ATOM 4771 C CA . ASP A 1 600 ? 35.485 5.133 -38.963 1.00 87.38 600 ASP A CA 1
ATOM 4772 C C . ASP A 1 600 ? 34.380 5.727 -38.083 1.00 87.38 600 ASP A C 1
ATOM 4774 O O . ASP A 1 600 ? 34.586 6.736 -37.402 1.00 87.38 600 ASP A O 1
ATOM 4778 N N . TYR A 1 601 ? 33.234 5.048 -37.994 1.00 88.50 601 TYR A N 1
ATOM 4779 C CA . TYR A 1 601 ? 32.163 5.441 -37.084 1.00 88.50 601 TYR A CA 1
ATOM 4780 C C . TYR A 1 601 ? 32.617 5.401 -35.621 1.00 88.50 601 TYR A C 1
ATOM 4782 O O . TYR A 1 601 ? 32.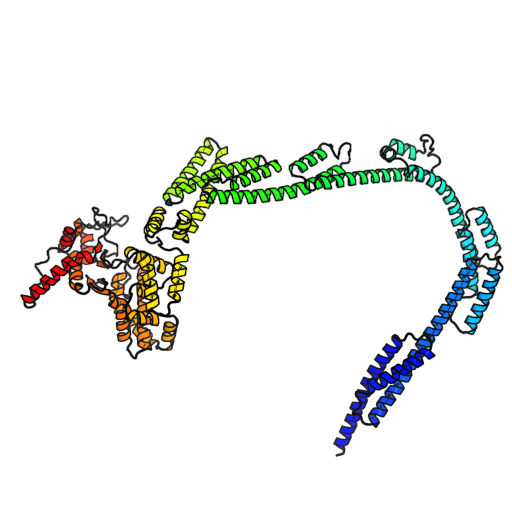421 6.377 -34.893 1.00 88.50 601 TYR A O 1
ATOM 4790 N N . SER A 1 602 ? 33.266 4.311 -35.204 1.00 84.12 602 SER A N 1
ATOM 4791 C CA . SER A 1 602 ? 33.827 4.156 -33.858 1.00 84.12 602 SER A CA 1
ATOM 4792 C C . SER A 1 602 ? 34.825 5.272 -33.552 1.00 84.12 602 SER A C 1
ATOM 4794 O O . SER A 1 602 ? 34.667 5.988 -32.560 1.00 84.12 602 SER A O 1
ATOM 4796 N N . ARG A 1 603 ? 35.795 5.499 -34.447 1.00 80.81 603 ARG A N 1
ATOM 4797 C CA . ARG A 1 603 ? 36.808 6.557 -34.299 1.00 80.81 603 ARG A CA 1
ATOM 4798 C C . ARG A 1 603 ? 36.180 7.941 -34.153 1.00 80.81 603 ARG A C 1
ATOM 4800 O O . ARG A 1 603 ? 36.610 8.708 -33.299 1.00 80.81 603 ARG A O 1
ATOM 4807 N N . SER A 1 604 ? 35.102 8.225 -34.884 1.00 82.56 604 SER A N 1
ATOM 4808 C CA . SER A 1 604 ? 34.404 9.513 -34.776 1.00 82.56 604 SER A CA 1
ATOM 4809 C C . SER A 1 604 ? 33.699 9.759 -33.436 1.00 82.56 604 SER A C 1
ATOM 4811 O O . SER A 1 604 ? 33.473 10.913 -33.075 1.00 82.56 604 SER A O 1
ATOM 4813 N N . ILE A 1 605 ? 33.362 8.704 -32.683 1.00 78.38 605 ILE A N 1
ATOM 4814 C CA . ILE A 1 605 ? 32.636 8.802 -31.405 1.00 78.38 605 ILE A CA 1
ATOM 4815 C C . ILE A 1 605 ? 33.566 8.680 -30.193 1.00 78.38 605 ILE A C 1
ATOM 4817 O O . ILE A 1 605 ? 33.459 9.473 -29.252 1.00 78.38 605 ILE A O 1
ATOM 4821 N N . ILE A 1 606 ? 34.452 7.680 -30.194 1.00 72.56 606 ILE A N 1
ATOM 4822 C CA . ILE A 1 606 ? 35.331 7.354 -29.058 1.00 72.56 606 ILE A CA 1
ATOM 4823 C C . ILE A 1 606 ? 36.814 7.677 -29.306 1.00 72.56 606 ILE A C 1
ATOM 4825 O O . ILE A 1 606 ? 37.629 7.447 -28.419 1.00 72.56 606 ILE A O 1
ATOM 4829 N N . GLY A 1 607 ? 37.185 8.207 -30.479 1.00 64.25 607 GLY A N 1
ATOM 4830 C CA . GLY A 1 607 ? 38.567 8.602 -30.805 1.00 64.25 607 GLY A CA 1
ATOM 4831 C C . GLY A 1 607 ? 39.524 7.446 -31.130 1.00 64.25 607 GLY A C 1
ATOM 4832 O O . GLY A 1 607 ? 40.700 7.687 -31.402 1.00 64.25 607 GLY A O 1
ATOM 4833 N N . GLY A 1 608 ? 39.037 6.199 -31.123 1.00 62.28 608 GLY A N 1
ATOM 4834 C CA . GLY A 1 608 ? 39.808 4.984 -31.412 1.00 62.28 608 GLY A CA 1
ATOM 4835 C C . GLY A 1 608 ? 38.996 3.912 -32.149 1.00 62.28 608 GLY A C 1
ATOM 4836 O O . GLY A 1 608 ? 37.758 3.938 -32.161 1.00 62.28 608 GLY A O 1
ATOM 4837 N N . GLY A 1 609 ? 39.696 2.985 -32.809 1.00 56.53 609 GLY A N 1
ATOM 4838 C CA . GLY A 1 609 ? 39.098 1.775 -33.377 1.00 56.53 609 GLY A CA 1
ATOM 4839 C C . GLY A 1 609 ? 38.809 0.716 -32.307 1.00 56.53 609 GLY A C 1
ATOM 4840 O O . GLY A 1 609 ? 39.248 0.829 -31.168 1.00 56.53 609 GLY A O 1
ATOM 4841 N N . PHE A 1 610 ? 38.098 -0.355 -32.673 1.00 52.00 610 PHE A N 1
ATOM 4842 C CA . PHE A 1 610 ? 37.756 -1.455 -31.753 1.00 52.00 610 PHE A CA 1
ATOM 4843 C C . PHE A 1 610 ? 38.967 -2.258 -31.233 1.00 52.00 610 PHE A C 1
ATOM 4845 O O . PHE A 1 610 ? 38.815 -3.048 -30.306 1.00 52.00 610 PHE A O 1
ATOM 4852 N N . GLU A 1 611 ? 40.135 -2.095 -31.858 1.00 46.06 611 GLU A N 1
ATOM 4853 C CA . GLU A 1 611 ? 41.415 -2.730 -31.503 1.00 46.06 611 GLU A CA 1
ATOM 4854 C C . GLU A 1 611 ? 42.383 -1.790 -30.768 1.00 46.06 611 GLU A C 1
ATOM 4856 O O . GLU A 1 611 ? 43.424 -2.236 -30.289 1.00 46.06 611 GLU A O 1
ATOM 4861 N N . ASP A 1 612 ? 42.047 -0.502 -30.670 1.00 52.19 612 ASP A N 1
ATOM 4862 C CA . ASP A 1 612 ? 42.909 0.500 -30.053 1.00 52.19 612 ASP A CA 1
ATOM 4863 C C . ASP A 1 612 ? 42.651 0.587 -28.540 1.00 52.19 612 ASP A C 1
ATOM 4865 O O . ASP A 1 612 ? 41.553 0.307 -28.050 1.00 52.19 612 ASP A O 1
ATOM 4869 N N . VAL A 1 613 ? 43.657 1.029 -27.777 1.00 49.41 613 VAL A N 1
ATOM 4870 C CA . VAL A 1 613 ? 43.465 1.419 -26.372 1.00 49.41 613 VAL A CA 1
ATOM 4871 C C . VAL A 1 613 ? 42.400 2.517 -26.323 1.00 49.41 613 VAL A C 1
ATOM 4873 O O . VAL A 1 613 ? 42.578 3.580 -26.923 1.00 49.41 613 VAL A O 1
ATOM 4876 N N . LEU A 1 614 ? 41.293 2.257 -25.616 1.00 52.88 614 LEU A N 1
ATOM 4877 C CA . LEU A 1 614 ? 40.214 3.226 -25.421 1.00 52.88 614 LEU A CA 1
ATOM 4878 C C . LEU A 1 614 ? 40.795 4.524 -24.846 1.00 52.88 614 LEU A C 1
ATOM 4880 O O . LEU A 1 614 ? 41.389 4.533 -23.767 1.00 52.88 614 LEU A O 1
ATOM 4884 N N . GLN A 1 615 ? 40.647 5.621 -25.586 1.00 54.31 615 GLN A N 1
ATOM 4885 C CA . GLN A 1 615 ? 41.118 6.934 -25.152 1.00 54.31 615 GLN A CA 1
ATOM 4886 C C . GLN A 1 615 ? 40.239 7.463 -24.011 1.00 54.31 615 GLN A C 1
ATOM 4888 O O . GLN A 1 615 ? 39.090 7.061 -23.864 1.00 54.31 615 GLN A O 1
ATOM 4893 N N . ARG A 1 616 ? 40.733 8.417 -23.213 1.00 51.16 616 ARG A N 1
ATOM 4894 C CA . ARG A 1 616 ? 39.968 9.040 -22.108 1.00 51.16 616 ARG A CA 1
ATOM 4895 C C . ARG A 1 616 ? 38.654 9.713 -22.542 1.00 51.16 616 ARG A C 1
ATOM 4897 O O . ARG A 1 616 ? 37.781 9.932 -21.707 1.00 51.16 616 ARG A O 1
ATOM 4904 N N . THR A 1 617 ? 38.494 10.020 -23.830 1.00 50.97 617 THR A N 1
ATOM 4905 C CA . THR A 1 617 ? 37.237 10.498 -24.435 1.00 50.97 617 THR A CA 1
ATOM 4906 C C . THR A 1 617 ? 36.189 9.402 -24.624 1.00 50.97 617 THR A C 1
ATOM 4908 O O . THR A 1 617 ? 35.008 9.715 -24.809 1.00 50.97 617 THR A O 1
ATOM 4911 N N . ALA A 1 618 ? 36.583 8.128 -24.562 1.00 56.72 618 ALA A N 1
ATOM 4912 C CA . ALA A 1 618 ? 35.703 6.971 -24.565 1.00 56.72 618 ALA A CA 1
ATOM 4913 C C . ALA A 1 618 ? 35.059 6.813 -23.181 1.00 56.72 618 ALA A C 1
ATOM 4915 O O . ALA A 1 618 ? 35.460 5.991 -22.363 1.00 56.72 618 ALA A O 1
ATOM 4916 N N . THR A 1 619 ? 34.050 7.633 -22.897 1.00 64.94 619 THR A N 1
ATOM 4917 C CA . THR A 1 619 ? 33.193 7.392 -21.732 1.00 64.94 619 THR A CA 1
ATOM 4918 C C . THR A 1 619 ? 32.420 6.086 -21.925 1.00 64.94 619 THR A C 1
ATOM 4920 O O . THR A 1 619 ? 32.072 5.740 -23.059 1.00 64.94 619 THR A O 1
ATOM 4923 N N . ASP A 1 620 ? 32.068 5.401 -20.833 1.00 64.50 620 ASP A N 1
ATOM 4924 C CA . ASP A 1 620 ? 31.274 4.160 -20.881 1.00 64.50 620 ASP A CA 1
ATOM 4925 C C . ASP A 1 620 ? 30.008 4.317 -21.738 1.00 64.50 620 ASP A C 1
ATOM 4927 O O . ASP A 1 620 ? 29.642 3.423 -22.495 1.00 64.50 620 ASP A O 1
ATOM 4931 N N . LYS A 1 621 ? 29.377 5.500 -21.698 1.00 66.94 621 LYS A N 1
ATOM 4932 C CA . LYS A 1 621 ? 28.197 5.831 -22.512 1.00 66.94 621 LYS A CA 1
ATOM 4933 C C . LYS A 1 621 ? 28.501 5.897 -24.012 1.00 66.94 621 LYS A C 1
ATOM 4935 O O . LYS A 1 621 ? 27.709 5.410 -24.813 1.00 66.94 621 LYS A O 1
ATOM 4940 N N . ARG A 1 622 ? 29.629 6.497 -24.411 1.00 71.88 622 ARG A N 1
ATOM 4941 C CA . ARG A 1 622 ? 30.032 6.585 -25.826 1.00 71.88 622 ARG A CA 1
ATOM 4942 C C . ARG A 1 622 ? 30.448 5.219 -26.369 1.00 71.88 622 ARG A C 1
ATOM 4944 O O . ARG A 1 622 ? 30.063 4.877 -27.483 1.00 71.88 622 ARG A O 1
ATOM 4951 N N . ALA A 1 623 ? 31.157 4.422 -25.570 1.00 73.12 623 ALA A N 1
ATOM 4952 C CA . ALA A 1 623 ? 31.486 3.042 -25.918 1.00 73.12 623 ALA A CA 1
ATOM 4953 C C . ALA A 1 623 ? 30.217 2.180 -26.050 1.00 73.12 623 ALA A C 1
ATOM 4955 O O . ALA A 1 623 ? 30.040 1.496 -27.057 1.00 73.12 623 ALA A O 1
ATOM 4956 N N . ALA A 1 624 ? 29.287 2.281 -25.093 1.00 76.62 624 ALA A N 1
ATOM 4957 C CA . ALA A 1 624 ? 28.001 1.588 -25.143 1.00 76.62 624 ALA A CA 1
ATOM 4958 C C . ALA A 1 624 ? 27.187 1.959 -26.392 1.00 76.62 624 ALA A C 1
ATOM 4960 O O . ALA A 1 624 ? 26.624 1.074 -27.032 1.00 76.62 624 ALA A O 1
ATOM 4961 N N . HIS A 1 625 ? 27.176 3.237 -26.789 1.00 82.94 625 HIS A N 1
ATOM 4962 C CA . HIS A 1 625 ? 26.529 3.683 -28.028 1.00 82.94 625 HIS A CA 1
ATOM 4963 C C . HIS A 1 625 ? 27.139 3.024 -29.271 1.00 82.94 625 HIS A C 1
ATOM 4965 O O . HI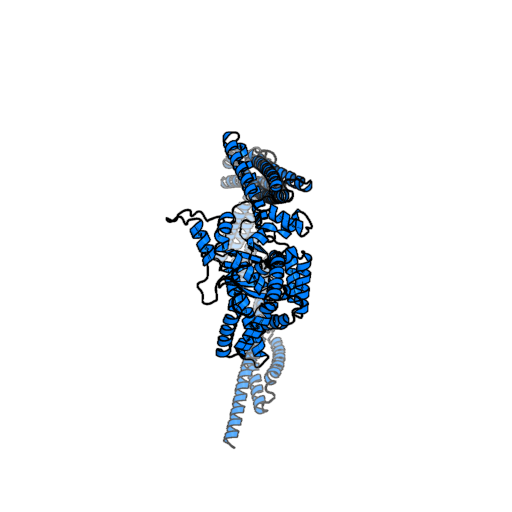S A 1 625 ? 26.409 2.514 -30.119 1.00 82.94 625 HIS A O 1
ATOM 4971 N N . VAL A 1 626 ? 28.472 2.993 -29.377 1.00 83.38 626 VAL A N 1
ATOM 4972 C CA . VAL A 1 626 ? 29.165 2.344 -30.504 1.00 83.38 626 VAL A CA 1
ATOM 4973 C C . VAL A 1 626 ? 28.857 0.844 -30.547 1.00 83.38 626 VAL A C 1
ATOM 4975 O O . VAL A 1 626 ? 28.582 0.313 -31.623 1.00 83.38 626 VAL A O 1
ATOM 4978 N N . PHE A 1 627 ? 28.843 0.159 -29.400 1.00 85.12 627 PHE A N 1
ATOM 4979 C CA . PHE A 1 627 ? 28.493 -1.262 -29.342 1.00 85.12 627 PHE A CA 1
ATOM 4980 C C . PHE A 1 627 ? 27.032 -1.532 -29.700 1.00 85.12 627 PHE A C 1
ATOM 4982 O O . PHE A 1 627 ? 26.767 -2.449 -30.474 1.00 85.12 627 PHE A O 1
ATOM 4989 N N . ALA A 1 628 ? 26.103 -0.717 -29.203 1.00 86.50 628 ALA A N 1
ATOM 4990 C CA . ALA A 1 628 ? 24.691 -0.833 -29.538 1.00 86.50 628 ALA A CA 1
ATOM 4991 C C . ALA A 1 628 ? 24.465 -0.612 -31.042 1.00 86.50 628 ALA A C 1
ATOM 4993 O O . ALA A 1 628 ? 23.785 -1.403 -31.687 1.00 86.50 628 ALA A O 1
ATOM 4994 N N . MET A 1 629 ? 25.111 0.398 -31.631 1.00 89.56 629 MET A N 1
ATOM 4995 C CA . MET A 1 629 ? 25.044 0.650 -33.070 1.00 89.56 629 MET A CA 1
ATOM 4996 C C . MET A 1 629 ? 25.658 -0.494 -33.891 1.00 89.56 629 MET A C 1
ATOM 4998 O O . MET A 1 629 ? 25.104 -0.895 -34.913 1.00 89.56 629 MET A O 1
ATOM 5002 N N . ARG A 1 630 ? 26.770 -1.077 -33.424 1.00 90.88 630 ARG A N 1
ATOM 5003 C CA . ARG A 1 630 ? 27.363 -2.276 -34.032 1.00 90.88 630 ARG A CA 1
ATOM 5004 C C . ARG A 1 630 ? 26.392 -3.449 -34.020 1.00 90.88 630 ARG A C 1
ATOM 5006 O O . ARG A 1 630 ? 26.304 -4.162 -35.013 1.00 90.88 630 ARG A O 1
ATOM 5013 N N . ASP A 1 631 ? 25.670 -3.652 -32.923 1.00 92.88 631 ASP A N 1
ATOM 5014 C CA . ASP A 1 631 ? 24.677 -4.718 -32.834 1.00 92.88 631 ASP A CA 1
ATOM 5015 C C . ASP A 1 631 ? 23.509 -4.494 -33.799 1.00 92.88 631 ASP A C 1
ATOM 5017 O O . ASP A 1 631 ? 23.104 -5.453 -34.456 1.00 92.88 631 ASP A O 1
ATOM 5021 N N . VAL A 1 632 ? 23.054 -3.245 -33.973 1.00 94.06 632 VAL A N 1
ATOM 5022 C CA . VAL A 1 632 ? 22.049 -2.893 -34.991 1.00 94.06 632 VAL A CA 1
ATOM 5023 C C . VAL A 1 632 ? 22.531 -3.270 -36.390 1.00 94.06 632 VAL A C 1
ATOM 5025 O O . VAL A 1 632 ? 21.841 -3.997 -37.102 1.00 94.06 632 VAL A O 1
ATOM 5028 N N . VAL A 1 633 ? 23.738 -2.839 -36.768 1.00 94.94 633 VAL A N 1
ATOM 5029 C CA . VAL A 1 633 ? 24.331 -3.127 -38.087 1.00 94.94 633 VAL A CA 1
ATOM 5030 C C . VAL A 1 633 ? 24.537 -4.628 -38.288 1.00 94.94 633 VAL A C 1
ATOM 5032 O O . VAL A 1 633 ? 24.220 -5.163 -39.346 1.00 94.94 633 VAL A O 1
ATOM 5035 N N . LYS A 1 634 ? 25.020 -5.333 -37.264 1.00 95.31 634 LYS A N 1
ATOM 5036 C CA . LYS A 1 634 ? 25.220 -6.786 -37.287 1.00 95.31 634 LYS A CA 1
ATOM 5037 C C . LYS A 1 634 ? 23.915 -7.541 -37.508 1.00 95.31 634 LYS A C 1
ATOM 5039 O O . LYS A 1 634 ? 23.870 -8.432 -38.350 1.00 95.31 634 LYS A O 1
ATOM 5044 N N . ASN A 1 635 ? 22.857 -7.186 -36.784 1.00 95.75 635 ASN A N 1
ATOM 5045 C CA . ASN A 1 635 ? 21.552 -7.816 -36.966 1.00 95.75 635 ASN A CA 1
ATOM 5046 C C . ASN A 1 635 ? 21.002 -7.539 -38.372 1.00 95.75 635 ASN A C 1
ATOM 5048 O O . ASN A 1 635 ? 20.490 -8.454 -39.009 1.00 95.75 635 ASN A O 1
ATOM 5052 N N . THR A 1 636 ? 21.179 -6.322 -38.896 1.00 95.31 636 THR A N 1
ATOM 5053 C CA . THR A 1 636 ? 20.812 -5.980 -40.281 1.00 95.31 636 THR A CA 1
ATOM 5054 C C . THR A 1 636 ? 21.618 -6.780 -41.311 1.00 95.31 636 THR A C 1
ATOM 5056 O O . THR A 1 636 ? 21.060 -7.237 -42.305 1.00 95.31 636 THR A O 1
ATOM 5059 N N . ALA A 1 637 ? 22.905 -7.040 -41.065 1.00 96.06 637 ALA A N 1
ATOM 5060 C CA . ALA A 1 637 ? 23.714 -7.908 -41.923 1.00 96.06 637 ALA A CA 1
ATOM 5061 C C . ALA A 1 637 ? 23.206 -9.361 -41.901 1.00 96.06 637 ALA A C 1
ATOM 5063 O O . ALA A 1 637 ? 23.021 -9.963 -42.958 1.00 96.06 637 ALA A O 1
ATOM 5064 N N . PHE A 1 638 ? 22.897 -9.903 -40.717 1.00 95.88 638 PHE A N 1
ATOM 5065 C CA . PHE A 1 638 ? 22.284 -11.230 -40.588 1.00 95.88 638 PHE A CA 1
ATOM 5066 C C . PHE A 1 638 ? 20.937 -11.325 -41.293 1.00 95.88 638 PHE A C 1
ATOM 5068 O O . PHE A 1 638 ? 20.654 -12.337 -41.931 1.00 95.88 638 PHE A O 1
ATOM 5075 N N . TYR A 1 639 ? 20.129 -10.269 -41.217 1.00 94.69 639 TYR A N 1
ATOM 5076 C CA . TYR A 1 639 ? 18.871 -10.200 -41.940 1.00 94.69 639 TYR A CA 1
ATOM 5077 C C . TYR A 1 639 ? 19.090 -10.351 -43.440 1.00 94.69 639 TYR A C 1
ATOM 5079 O O . TYR A 1 639 ? 18.504 -11.252 -44.036 1.00 94.69 639 TYR A O 1
ATOM 5087 N N . TYR A 1 640 ? 19.991 -9.563 -44.031 1.00 94.31 640 TYR A N 1
ATOM 5088 C CA . TYR A 1 640 ? 20.285 -9.675 -45.457 1.00 94.31 640 TYR A CA 1
ATOM 5089 C C . TYR A 1 640 ? 20.803 -11.060 -45.857 1.00 94.31 640 TYR A C 1
ATOM 5091 O O . TYR A 1 640 ? 20.382 -11.566 -46.892 1.00 94.31 640 TYR A O 1
ATOM 5099 N N . MET A 1 641 ? 21.631 -11.700 -45.026 1.00 94.19 641 MET A N 1
ATOM 5100 C CA . MET A 1 641 ? 22.069 -13.085 -45.255 1.00 94.19 641 MET A CA 1
ATOM 5101 C C . MET A 1 641 ? 20.935 -14.112 -45.135 1.00 94.19 641 MET A C 1
ATOM 5103 O O . MET A 1 641 ? 20.979 -15.156 -45.772 1.00 94.19 641 MET A O 1
ATOM 5107 N N . SER A 1 642 ? 19.924 -13.852 -44.300 1.00 89.31 642 SER A N 1
ATOM 5108 C CA . SER A 1 642 ? 18.787 -14.769 -44.126 1.00 89.31 642 SER A CA 1
ATOM 5109 C C . SER A 1 642 ? 17.783 -14.705 -45.280 1.00 89.31 642 SER A C 1
ATOM 5111 O O . SER A 1 642 ? 17.128 -15.697 -45.585 1.00 89.31 642 SER A O 1
ATOM 5113 N N . ILE A 1 643 ? 17.664 -13.547 -45.939 1.00 88.19 643 ILE A N 1
ATOM 5114 C CA . ILE A 1 643 ? 16.702 -13.328 -47.032 1.00 88.19 643 ILE A CA 1
ATOM 5115 C C . ILE A 1 643 ? 17.347 -13.370 -48.423 1.00 88.19 643 ILE A C 1
ATOM 5117 O O . ILE A 1 643 ? 16.654 -13.242 -49.433 1.00 88.19 643 ILE A O 1
ATOM 5121 N N . SER A 1 644 ? 18.673 -13.468 -48.508 1.00 85.00 644 SER A N 1
ATOM 5122 C CA . SER A 1 644 ? 19.429 -13.462 -49.762 1.00 85.00 644 SER A CA 1
ATOM 5123 C C . SER A 1 644 ? 20.730 -14.242 -49.605 1.00 85.00 644 SER A C 1
ATOM 5125 O O . SER A 1 644 ? 21.361 -14.197 -48.555 1.00 85.00 644 SER A O 1
ATOM 5127 N N . ASP A 1 645 ? 21.157 -14.923 -50.667 1.00 84.81 645 ASP A N 1
ATOM 5128 C CA . ASP A 1 645 ? 22.437 -15.637 -50.701 1.00 84.81 645 ASP A CA 1
ATOM 5129 C C . ASP A 1 645 ? 23.585 -14.644 -50.944 1.00 84.81 645 ASP A C 1
ATOM 5131 O O . ASP A 1 645 ? 24.035 -14.447 -52.073 1.00 84.81 645 ASP A O 1
ATOM 5135 N N . ILE A 1 646 ? 23.980 -13.936 -49.884 1.00 93.25 646 ILE A N 1
ATOM 5136 C CA . ILE A 1 646 ? 25.081 -12.968 -49.884 1.00 93.25 646 ILE A CA 1
ATOM 5137 C C . ILE A 1 646 ? 26.142 -13.366 -48.860 1.00 93.25 646 ILE A C 1
ATOM 5139 O O . ILE A 1 646 ? 25.836 -13.900 -47.789 1.00 93.25 646 ILE A O 1
ATOM 5143 N N . ASP A 1 647 ? 27.408 -13.096 -49.173 1.00 93.19 647 ASP A N 1
ATOM 5144 C CA . ASP A 1 647 ? 28.503 -13.444 -48.276 1.00 93.19 647 ASP A CA 1
ATOM 5145 C C . ASP A 1 647 ? 28.595 -12.484 -47.065 1.00 93.19 647 ASP A C 1
ATOM 5147 O O . ASP A 1 647 ? 28.121 -11.343 -47.131 1.00 93.19 647 ASP A O 1
ATOM 5151 N N . PRO A 1 648 ? 29.227 -12.910 -45.951 1.00 92.62 648 PRO A N 1
ATOM 5152 C CA . PRO A 1 648 ? 29.367 -12.102 -44.737 1.00 92.62 648 PRO A CA 1
ATOM 5153 C C . PRO A 1 648 ? 29.917 -10.680 -44.930 1.00 92.62 648 PRO A C 1
ATOM 5155 O O . PRO A 1 648 ? 29.500 -9.765 -44.218 1.00 92.62 648 PRO A O 1
ATOM 5158 N N . LYS A 1 649 ? 30.864 -10.472 -45.856 1.00 94.38 649 LYS A N 1
ATOM 5159 C CA . LYS A 1 649 ? 31.484 -9.157 -46.082 1.00 94.38 649 LYS A CA 1
ATOM 5160 C C . LYS A 1 649 ? 30.556 -8.246 -46.868 1.00 94.38 649 LYS A C 1
ATOM 5162 O O . LYS A 1 649 ? 30.394 -7.083 -46.500 1.00 94.38 649 LYS A O 1
ATOM 5167 N N . GLU A 1 650 ? 29.926 -8.768 -47.917 1.00 95.25 650 GLU A N 1
ATOM 5168 C CA . GLU A 1 650 ? 28.943 -8.007 -48.690 1.00 95.25 650 GLU A CA 1
ATOM 5169 C C . GLU A 1 650 ? 27.725 -7.632 -47.828 1.00 95.25 650 GLU A C 1
ATOM 5171 O O . GLU A 1 650 ? 27.274 -6.483 -47.854 1.00 95.25 650 GLU A O 1
ATOM 5176 N N . ALA A 1 651 ? 27.260 -8.553 -46.977 1.00 94.81 651 ALA A N 1
ATOM 5177 C CA . ALA A 1 651 ? 26.189 -8.305 -46.014 1.00 94.81 651 ALA A CA 1
ATOM 5178 C C . ALA A 1 651 ? 26.540 -7.205 -45.003 1.00 94.81 651 ALA A C 1
ATOM 5180 O O . ALA A 1 651 ? 25.734 -6.301 -44.767 1.00 94.81 651 ALA A O 1
ATOM 5181 N N . ALA A 1 652 ? 27.747 -7.259 -44.428 1.00 95.50 652 ALA A N 1
ATOM 5182 C CA . ALA A 1 652 ? 28.235 -6.257 -43.486 1.00 95.50 652 ALA A CA 1
ATOM 5183 C C . ALA A 1 652 ? 28.309 -4.862 -44.118 1.00 95.50 652 ALA A C 1
ATOM 5185 O O . ALA A 1 652 ? 27.819 -3.899 -43.528 1.00 95.50 652 ALA A O 1
ATOM 5186 N N . LYS A 1 653 ? 28.847 -4.764 -45.339 1.00 95.25 653 LYS A N 1
ATOM 5187 C CA . LYS A 1 653 ? 28.922 -3.506 -46.086 1.00 95.25 653 LYS A CA 1
ATOM 5188 C C . LYS A 1 653 ? 27.534 -2.938 -46.376 1.00 95.25 653 LYS A C 1
ATOM 5190 O O . LYS A 1 653 ? 27.267 -1.782 -46.059 1.00 95.25 653 LYS A O 1
ATOM 5195 N N . LYS A 1 654 ? 26.615 -3.760 -46.896 1.00 94.56 654 LYS A N 1
ATOM 5196 C CA . LYS A 1 654 ? 25.232 -3.341 -47.177 1.00 94.56 654 LYS A CA 1
ATOM 5197 C C . LYS A 1 654 ? 24.510 -2.859 -45.913 1.00 94.56 654 LYS A C 1
ATOM 5199 O O . LYS A 1 654 ? 23.762 -1.884 -45.956 1.00 94.56 654 LYS A O 1
ATOM 5204 N N . ALA A 1 655 ? 24.734 -3.517 -44.777 1.00 94.94 655 ALA A N 1
ATOM 5205 C CA . ALA A 1 655 ? 24.163 -3.112 -43.496 1.00 94.94 655 ALA A CA 1
ATOM 5206 C C . ALA A 1 655 ? 24.773 -1.814 -42.950 1.00 94.94 655 ALA A C 1
ATOM 5208 O O . ALA A 1 655 ? 24.039 -0.953 -42.461 1.00 94.94 655 ALA A O 1
ATOM 5209 N N . ALA A 1 656 ? 26.093 -1.644 -43.055 1.00 93.31 656 ALA A N 1
ATOM 5210 C CA . ALA A 1 656 ? 26.765 -0.402 -42.683 1.00 93.31 656 ALA A CA 1
ATOM 5211 C C . ALA A 1 656 ? 26.285 0.767 -43.557 1.00 93.31 656 ALA A C 1
ATOM 5213 O O . ALA A 1 656 ? 26.015 1.852 -43.039 1.00 93.31 656 ALA A O 1
ATOM 5214 N N . ASP A 1 657 ? 26.075 0.527 -44.854 1.00 91.00 657 ASP A N 1
ATOM 5215 C CA . ASP A 1 657 ? 25.504 1.510 -45.769 1.00 91.00 657 ASP A CA 1
ATOM 5216 C C . ASP A 1 657 ? 24.071 1.889 -45.384 1.00 91.00 657 ASP A C 1
ATOM 5218 O O . ASP A 1 657 ? 23.749 3.073 -45.304 1.00 91.00 657 ASP A O 1
ATOM 5222 N N . ALA A 1 658 ? 23.230 0.908 -45.058 1.00 88.94 658 ALA A N 1
ATOM 5223 C CA . ALA A 1 658 ? 21.852 1.133 -44.634 1.00 88.94 658 ALA A CA 1
ATOM 5224 C C . ALA A 1 658 ? 21.744 1.952 -43.334 1.00 88.94 658 ALA A C 1
ATOM 5226 O O . ALA A 1 658 ? 20.958 2.898 -43.269 1.00 88.94 658 ALA A O 1
ATOM 5227 N N . VAL A 1 659 ? 22.530 1.616 -42.306 1.00 89.75 659 VAL A N 1
ATOM 5228 C CA . VAL A 1 659 ? 22.387 2.177 -40.947 1.00 89.75 659 VAL A CA 1
ATOM 5229 C C . VAL A 1 659 ? 23.237 3.435 -40.729 1.00 89.75 659 VAL A C 1
ATOM 5231 O O . VAL A 1 659 ? 22.810 4.352 -40.030 1.00 89.75 659 VAL A O 1
ATOM 5234 N N . ILE A 1 660 ? 24.447 3.483 -41.298 1.00 90.19 660 ILE A N 1
ATOM 5235 C CA . ILE A 1 660 ? 25.459 4.505 -40.987 1.00 90.19 660 ILE A CA 1
ATOM 5236 C C . ILE A 1 660 ? 25.769 5.376 -42.195 1.00 90.19 660 ILE A C 1
ATOM 5238 O O . ILE A 1 660 ? 25.616 6.596 -42.111 1.00 90.19 660 ILE A O 1
ATOM 5242 N N . ASN A 1 661 ? 26.184 4.786 -43.319 1.00 87.62 661 ASN A N 1
ATOM 5243 C CA . ASN A 1 661 ? 26.640 5.580 -44.465 1.00 87.62 661 ASN A CA 1
ATOM 5244 C C . ASN A 1 661 ? 25.477 6.214 -45.243 1.00 87.62 661 ASN A C 1
ATOM 5246 O O . ASN A 1 661 ? 25.701 7.111 -46.051 1.00 87.62 661 ASN A O 1
ATOM 5250 N N . SER A 1 662 ? 24.231 5.816 -44.974 1.00 84.50 662 SER A N 1
ATOM 5251 C CA . SER A 1 662 ? 23.030 6.524 -45.432 1.00 84.50 662 SER A CA 1
ATOM 5252 C C . SER A 1 662 ? 22.817 7.854 -44.704 1.00 84.50 662 SER A C 1
ATOM 5254 O O . SER A 1 662 ? 22.107 8.711 -45.220 1.00 84.50 662 SER A O 1
ATOM 5256 N N . GLN A 1 663 ? 23.448 8.039 -43.538 1.00 82.62 663 GLN A N 1
ATOM 5257 C CA . GLN A 1 663 ? 23.279 9.209 -42.669 1.00 82.62 663 GLN A CA 1
ATOM 5258 C C . GLN A 1 663 ? 24.514 10.078 -42.565 1.00 82.62 663 GLN A C 1
ATOM 5260 O O . GLN A 1 663 ? 24.426 11.291 -42.347 1.00 82.62 663 GLN A O 1
ATOM 5265 N N . TYR A 1 664 ? 25.676 9.464 -42.750 1.00 88.62 664 TYR A N 1
ATOM 5266 C CA . TYR A 1 664 ? 26.937 10.127 -42.534 1.00 88.62 664 TYR A CA 1
ATOM 5267 C C . TYR A 1 664 ? 27.942 9.849 -43.638 1.00 88.62 664 TYR A C 1
ATOM 5269 O O . TYR A 1 664 ? 27.904 8.830 -44.323 1.00 88.62 664 TYR A O 1
ATOM 5277 N N . SER A 1 665 ? 28.890 10.768 -43.744 1.00 89.38 665 SER A N 1
ATOM 5278 C CA . SER A 1 665 ? 30.141 10.572 -44.459 1.00 89.38 665 SER A CA 1
ATOM 5279 C C . SER A 1 665 ? 31.307 10.840 -43.519 1.00 89.38 665 SER A C 1
ATOM 5281 O O . SER A 1 665 ? 31.224 11.690 -42.634 1.00 89.38 665 SER A O 1
ATOM 5283 N N . PHE A 1 666 ? 32.409 10.126 -43.725 1.00 90.19 666 PHE A N 1
ATOM 5284 C CA . PHE A 1 666 ? 33.564 10.154 -42.827 1.00 90.19 666 PHE A CA 1
ATOM 5285 C C . PHE A 1 666 ? 34.787 10.692 -43.535 1.00 90.19 666 PHE A C 1
ATOM 5287 O O . PHE A 1 666 ? 35.167 10.145 -44.569 1.00 90.19 666 PHE A O 1
ATOM 5294 N N . ILE A 1 667 ? 35.413 11.735 -42.998 1.00 90.25 667 ILE A N 1
ATOM 5295 C CA . ILE A 1 667 ? 36.704 12.234 -43.477 1.00 90.25 667 ILE A CA 1
ATOM 5296 C C . ILE A 1 667 ? 37.802 11.973 -42.456 1.00 90.25 667 ILE A C 1
ATOM 5298 O O . ILE A 1 667 ? 37.597 12.151 -41.261 1.00 90.25 667 ILE A O 1
ATOM 5302 N N . GLN A 1 668 ? 38.976 11.571 -42.934 1.00 86.94 668 GLN A N 1
ATOM 5303 C CA . GLN A 1 668 ? 40.153 11.417 -42.091 1.00 86.94 668 GLN A CA 1
ATOM 5304 C C . GLN A 1 668 ? 40.847 12.770 -41.916 1.00 86.94 668 GLN A C 1
ATOM 5306 O O . GLN A 1 668 ? 41.178 13.433 -42.895 1.00 86.94 668 GLN A O 1
ATOM 5311 N N . VAL A 1 669 ? 41.081 13.164 -40.667 1.00 83.88 669 VAL A N 1
ATOM 5312 C CA . VAL A 1 669 ? 41.833 14.363 -40.283 1.00 83.88 669 VAL A CA 1
ATOM 5313 C C . VAL A 1 669 ? 42.860 13.943 -39.238 1.00 83.88 669 VAL A C 1
ATOM 5315 O O . VAL A 1 669 ? 42.483 13.520 -38.146 1.00 83.88 669 VAL A O 1
ATOM 5318 N N . LYS A 1 670 ? 44.156 14.015 -39.576 1.00 75.69 670 LYS A N 1
ATOM 5319 C CA . LYS A 1 670 ? 45.278 13.617 -38.699 1.00 75.69 670 LYS A CA 1
ATOM 5320 C C . LYS A 1 670 ? 45.052 12.279 -37.969 1.00 75.69 670 LYS A C 1
ATOM 5322 O O . LYS A 1 670 ? 45.128 12.194 -36.746 1.00 75.69 670 LYS A O 1
ATOM 5327 N N . ASN A 1 671 ? 44.760 11.223 -38.733 1.00 72.62 671 ASN A N 1
ATOM 5328 C CA . ASN A 1 671 ? 44.509 9.856 -38.244 1.00 72.62 671 ASN A CA 1
ATOM 5329 C C . ASN A 1 671 ? 43.266 9.678 -37.348 1.00 72.62 671 ASN A C 1
ATOM 5331 O O . ASN A 1 671 ? 43.109 8.617 -36.740 1.00 72.62 671 ASN A O 1
ATOM 5335 N N . ASN A 1 672 ? 42.378 10.675 -37.265 1.00 80.19 672 ASN A N 1
ATOM 5336 C CA . ASN A 1 672 ? 41.053 10.520 -36.674 1.00 80.19 672 ASN A CA 1
ATOM 5337 C C . ASN A 1 672 ? 39.955 10.654 -37.731 1.00 80.19 672 ASN A C 1
ATOM 5339 O O . ASN A 1 672 ? 40.095 11.406 -38.694 1.00 80.19 672 ASN A O 1
ATOM 5343 N N . SER A 1 673 ? 38.839 9.962 -37.519 1.00 88.00 673 SER A N 1
ATOM 5344 C CA . SER A 1 673 ? 37.678 10.075 -38.397 1.00 88.00 673 SER A CA 1
ATOM 5345 C C . SER A 1 673 ? 36.734 11.162 -37.890 1.00 88.00 673 SER A C 1
ATOM 5347 O O . SER A 1 673 ? 36.289 11.121 -36.745 1.00 88.00 673 SER A O 1
ATOM 5349 N N . VAL A 1 674 ? 36.413 12.134 -38.739 1.00 88.12 674 VAL A N 1
ATOM 5350 C CA . VAL A 1 674 ? 35.401 13.162 -38.488 1.00 88.12 674 VAL A CA 1
ATOM 5351 C C . VAL A 1 674 ? 34.144 12.803 -39.264 1.00 88.12 674 VAL A C 1
ATOM 5353 O O . VAL A 1 674 ? 34.172 12.599 -40.480 1.00 88.12 674 VAL A O 1
ATOM 5356 N N . ARG A 1 675 ? 33.023 12.745 -38.546 1.00 89.38 675 ARG A N 1
ATOM 5357 C CA . ARG A 1 675 ? 31.710 12.435 -39.104 1.00 89.38 675 ARG A CA 1
ATOM 5358 C C . ARG A 1 675 ? 30.990 13.705 -39.546 1.00 89.38 675 ARG A C 1
ATOM 5360 O O . ARG A 1 675 ? 30.836 14.633 -38.756 1.00 89.38 675 ARG A O 1
ATOM 5367 N N . LEU A 1 676 ? 30.499 13.696 -40.781 1.00 88.06 676 LEU A N 1
ATOM 5368 C CA . LEU A 1 676 ? 29.685 14.743 -41.399 1.00 88.06 676 LEU A CA 1
ATOM 5369 C C . LEU A 1 676 ? 28.285 14.188 -41.673 1.00 88.06 676 LEU A C 1
ATOM 5371 O O . LEU A 1 676 ? 28.168 13.060 -42.151 1.00 88.06 676 LEU A O 1
ATOM 5375 N N . LYS A 1 677 ? 27.224 14.959 -41.403 1.00 84.06 677 LYS A N 1
ATOM 5376 C CA . LYS A 1 677 ? 25.867 14.588 -41.844 1.00 84.06 677 LYS A CA 1
ATOM 5377 C C . LYS A 1 677 ? 25.796 14.556 -43.375 1.00 84.06 677 LYS A C 1
ATOM 5379 O O . LYS A 1 677 ? 26.420 15.384 -44.048 1.00 84.06 677 LYS A O 1
ATOM 5384 N N . LYS A 1 678 ? 24.997 13.636 -43.922 1.00 81.00 678 LYS A N 1
ATOM 5385 C CA . LYS A 1 678 ? 24.664 13.626 -45.351 1.00 81.00 678 LYS A CA 1
ATOM 5386 C C . LYS A 1 678 ? 24.084 14.971 -45.785 1.00 81.00 678 LYS A C 1
ATOM 5388 O O . LYS A 1 678 ? 23.326 15.601 -45.055 1.00 81.00 678 LYS A O 1
ATOM 5393 N N . GLY A 1 679 ? 24.504 15.423 -46.965 1.00 76.56 679 GLY A N 1
ATOM 5394 C CA . GLY A 1 679 ? 24.288 16.788 -47.464 1.00 76.56 679 GLY A CA 1
ATOM 5395 C C . GLY A 1 679 ? 25.560 17.643 -47.487 1.00 76.56 679 GLY A C 1
ATOM 5396 O O . GLY A 1 679 ? 25.655 18.556 -48.300 1.00 76.56 679 GLY A O 1
ATOM 5397 N N . LEU A 1 680 ? 26.578 17.300 -46.684 1.00 82.81 680 LEU A N 1
ATOM 5398 C CA . LEU A 1 680 ? 27.898 17.958 -46.703 1.00 82.81 680 LEU A CA 1
ATOM 5399 C C . LEU A 1 680 ? 28.954 17.219 -47.541 1.00 82.81 680 LEU A C 1
ATOM 5401 O O . LEU A 1 680 ? 30.089 17.680 -47.662 1.00 82.81 680 LEU A O 1
ATOM 5405 N N . ASP A 1 681 ? 28.586 16.093 -48.151 1.00 79.69 681 ASP A N 1
ATOM 5406 C CA . ASP A 1 681 ? 29.490 15.210 -48.899 1.00 79.69 681 ASP A CA 1
ATOM 5407 C C . ASP A 1 681 ? 30.269 15.933 -50.000 1.00 79.69 681 ASP A C 1
ATOM 5409 O O . ASP A 1 681 ? 31.449 15.658 -50.207 1.00 79.69 681 ASP A O 1
ATOM 5413 N N . GLY A 1 682 ? 29.624 16.890 -50.675 1.00 80.44 682 GLY A N 1
ATOM 5414 C CA . GLY A 1 682 ? 30.229 17.663 -51.761 1.00 80.44 682 GLY A CA 1
ATOM 5415 C C . GLY A 1 682 ? 31.401 18.550 -51.329 1.00 80.44 682 GLY A C 1
ATOM 5416 O O . GLY A 1 682 ? 32.202 18.933 -52.179 1.00 80.44 682 GLY A O 1
ATOM 5417 N N . PHE A 1 683 ? 31.519 18.840 -50.029 1.00 82.12 683 PHE A N 1
ATOM 5418 C CA . PHE A 1 683 ? 32.581 19.662 -49.436 1.00 82.12 683 PHE A CA 1
ATOM 5419 C C . PHE A 1 683 ? 33.480 18.881 -48.478 1.00 82.12 683 PHE A C 1
ATOM 5421 O O . PHE A 1 683 ? 34.336 19.472 -47.820 1.00 82.12 683 PHE A O 1
ATOM 5428 N N . LYS A 1 684 ? 33.278 17.564 -48.369 1.00 87.00 684 LYS A N 1
ATOM 5429 C CA . LYS A 1 684 ? 33.943 16.702 -47.393 1.00 87.00 684 LYS A CA 1
ATOM 5430 C C . LYS A 1 684 ? 35.459 16.917 -47.392 1.00 87.00 684 LYS A C 1
ATOM 5432 O O . LYS A 1 684 ? 35.999 17.329 -46.372 1.00 87.00 684 LYS A O 1
ATOM 5437 N N . GLU A 1 685 ? 36.122 16.719 -48.533 1.00 87.00 685 GLU A N 1
ATOM 5438 C CA . GLU A 1 685 ? 37.585 16.844 -48.669 1.00 87.00 685 GLU A CA 1
ATOM 5439 C C . GLU A 1 685 ? 38.098 18.243 -48.295 1.00 87.00 685 GLU A C 1
ATOM 5441 O O . GLU A 1 685 ? 39.142 18.394 -47.653 1.00 87.00 685 GLU A O 1
ATOM 5446 N N . GLN A 1 686 ? 37.342 19.286 -48.644 1.00 85.81 686 GLN A N 1
ATOM 5447 C CA . GLN A 1 686 ? 37.697 20.663 -48.320 1.00 85.81 686 GLN A CA 1
ATOM 5448 C C . GLN A 1 686 ? 37.559 20.946 -46.824 1.00 85.81 686 GLN A C 1
ATOM 5450 O O . GLN A 1 686 ? 38.453 21.559 -46.245 1.00 85.81 686 GLN A O 1
ATOM 5455 N N . ILE A 1 687 ? 36.490 20.464 -46.184 1.00 85.56 687 ILE A N 1
ATOM 5456 C CA . ILE A 1 687 ? 36.291 20.580 -44.735 1.00 85.56 687 ILE A CA 1
ATOM 5457 C C . ILE A 1 687 ? 37.445 19.903 -43.988 1.00 85.56 687 ILE A C 1
ATOM 5459 O O . ILE A 1 687 ? 38.038 20.526 -43.109 1.00 85.56 687 ILE A O 1
ATOM 5463 N N . GLY A 1 688 ? 37.826 18.678 -44.363 1.00 87.19 688 GLY A N 1
ATOM 5464 C CA . GLY A 1 688 ? 38.959 18.002 -43.717 1.00 87.19 688 GLY A CA 1
ATOM 5465 C C . GLY A 1 688 ? 40.278 18.730 -43.931 1.00 87.19 688 GLY A C 1
ATOM 5466 O O . GLY A 1 688 ? 41.034 18.895 -42.980 1.00 87.19 688 GLY A O 1
ATOM 5467 N N . THR A 1 689 ? 40.511 19.266 -45.133 1.00 85.06 689 THR A N 1
ATOM 5468 C CA . THR A 1 689 ? 41.701 20.081 -45.420 1.00 85.06 689 THR A CA 1
ATOM 5469 C C . THR A 1 689 ? 41.765 21.333 -44.538 1.00 85.06 689 THR A C 1
ATOM 5471 O O . THR A 1 689 ? 42.841 21.701 -44.062 1.00 85.06 689 THR A O 1
ATOM 5474 N N . LEU A 1 690 ? 40.633 22.013 -44.322 1.00 84.56 690 LEU A N 1
ATOM 5475 C CA . LEU A 1 690 ? 40.559 23.195 -43.457 1.00 84.56 690 LEU A CA 1
ATOM 5476 C C . LEU A 1 690 ? 40.818 22.828 -41.992 1.00 84.56 690 LEU A C 1
ATOM 5478 O O . LEU A 1 690 ? 41.613 23.496 -41.331 1.00 84.56 690 LEU A O 1
ATOM 5482 N N . LEU A 1 691 ? 40.205 21.745 -41.509 1.00 86.62 691 LEU A N 1
ATOM 5483 C CA . LEU A 1 691 ? 40.405 21.243 -40.150 1.00 86.62 691 LEU A CA 1
ATOM 5484 C C . LEU A 1 691 ? 41.852 20.791 -39.911 1.00 86.62 691 LEU A C 1
ATOM 5486 O O . LEU A 1 691 ? 42.442 21.144 -38.894 1.00 86.62 691 LEU A O 1
ATOM 5490 N N . GLU A 1 692 ? 42.468 20.079 -40.851 1.00 85.31 692 GLU A N 1
ATOM 5491 C CA . GLU A 1 692 ? 43.861 19.638 -40.731 1.00 85.31 692 GLU A CA 1
ATOM 5492 C C . GLU A 1 692 ? 44.828 20.823 -40.639 1.00 85.31 692 GLU A C 1
ATOM 5494 O O . GLU A 1 692 ? 45.714 20.850 -39.781 1.00 85.31 692 GLU A O 1
ATOM 5499 N N . LYS A 1 693 ? 44.623 21.834 -41.490 1.00 83.12 693 LYS A N 1
ATOM 5500 C CA . LYS A 1 693 ? 45.484 23.022 -41.554 1.00 83.12 693 LYS A CA 1
ATOM 5501 C C . LYS A 1 693 ? 45.287 23.971 -40.379 1.00 83.12 693 LYS A C 1
ATOM 5503 O O . LYS A 1 693 ? 46.235 24.655 -40.013 1.00 83.12 693 LYS A O 1
ATOM 5508 N N . SER A 1 694 ? 44.102 23.977 -39.768 1.00 81.00 694 SER A N 1
ATOM 5509 C CA . SER A 1 694 ? 43.806 24.807 -38.593 1.00 81.00 694 SER A CA 1
ATOM 5510 C C . SER A 1 694 ? 44.640 24.449 -37.355 1.00 81.00 694 SER A C 1
ATOM 5512 O O . SER A 1 694 ? 44.814 25.280 -36.477 1.00 81.00 694 SER A O 1
ATOM 5514 N N . ILE A 1 695 ? 45.211 23.246 -37.284 1.00 82.00 695 ILE A N 1
ATOM 5515 C CA . ILE A 1 695 ? 46.057 22.814 -36.160 1.00 82.00 695 ILE A CA 1
ATOM 5516 C C . ILE A 1 695 ? 47.473 22.446 -36.619 1.00 82.00 695 ILE A C 1
ATOM 5518 O O . ILE A 1 695 ? 48.050 21.478 -36.135 1.00 82.00 695 ILE A O 1
ATOM 5522 N N . GLY A 1 696 ? 48.017 23.155 -37.614 1.00 80.19 696 GLY A N 1
ATOM 5523 C CA . GLY A 1 696 ? 49.360 22.927 -38.169 1.00 80.19 696 GLY A CA 1
ATOM 5524 C C . GLY A 1 696 ? 50.441 23.870 -37.625 1.00 80.19 696 GLY A C 1
ATOM 5525 O O . GLY A 1 696 ? 50.136 24.880 -36.999 1.00 80.19 696 GLY A O 1
ATOM 5526 N N . ASP A 1 697 ? 51.711 23.585 -37.937 1.00 76.31 697 ASP A N 1
ATOM 5527 C CA . ASP A 1 697 ? 52.874 24.380 -37.487 1.00 76.31 697 ASP A CA 1
ATOM 5528 C C . ASP A 1 697 ? 52.776 25.874 -37.830 1.00 76.31 697 ASP A C 1
ATOM 5530 O O . ASP A 1 697 ? 53.190 26.733 -37.052 1.00 76.31 697 ASP A O 1
ATOM 5534 N N . LEU A 1 698 ? 52.189 26.197 -38.987 1.00 74.62 698 LEU A N 1
ATOM 5535 C CA . LEU A 1 698 ? 51.987 27.577 -39.445 1.00 74.62 698 LEU A CA 1
ATOM 5536 C C . LEU A 1 698 ? 51.024 28.373 -38.550 1.00 74.62 698 LEU A C 1
ATOM 5538 O O . LEU A 1 698 ? 51.056 29.601 -38.560 1.00 74.62 698 LEU A O 1
ATOM 5542 N N . GLU A 1 699 ? 50.206 27.680 -37.759 1.00 80.00 699 GLU A N 1
ATOM 5543 C CA . GLU A 1 699 ? 49.209 28.265 -36.865 1.00 80.00 699 GLU A CA 1
ATOM 5544 C C . GLU A 1 699 ? 49.697 28.361 -35.414 1.00 80.00 699 GLU A C 1
ATOM 5546 O O . GLU A 1 699 ? 48.975 28.886 -34.569 1.00 80.00 699 GLU A O 1
ATOM 5551 N N . LYS A 1 700 ? 50.930 27.924 -35.103 1.00 80.19 700 LYS A N 1
ATOM 5552 C CA . LYS A 1 700 ? 51.462 27.872 -33.726 1.00 80.19 700 LYS A CA 1
ATOM 5553 C C . LYS A 1 700 ? 51.276 29.188 -32.959 1.00 80.19 700 LYS A C 1
ATOM 5555 O O . LYS A 1 700 ? 50.800 29.169 -31.828 1.00 80.19 700 LYS A O 1
ATOM 5560 N N . ASN A 1 701 ? 51.592 30.326 -33.580 1.00 79.50 701 ASN A N 1
ATOM 5561 C CA . ASN A 1 701 ? 51.455 31.642 -32.943 1.00 79.50 701 ASN A CA 1
ATOM 5562 C C . ASN A 1 701 ? 49.995 32.019 -32.668 1.00 79.50 701 ASN A C 1
ATOM 5564 O O . ASN A 1 701 ? 49.705 32.623 -31.642 1.00 79.50 701 ASN A O 1
ATOM 5568 N N . TYR A 1 702 ? 49.083 31.662 -33.574 1.00 79.69 702 TYR A N 1
ATOM 5569 C CA . TYR A 1 702 ? 47.659 31.919 -33.390 1.00 79.69 702 TYR A CA 1
ATOM 5570 C C . TYR A 1 702 ? 47.084 31.015 -32.293 1.00 79.69 702 TYR A C 1
ATOM 5572 O O . TYR A 1 702 ? 46.402 31.494 -31.396 1.00 79.69 702 TYR A O 1
ATOM 5580 N N . LEU A 1 703 ? 47.424 29.723 -32.307 1.00 83.31 703 LEU A N 1
ATOM 5581 C CA . LEU A 1 703 ? 47.006 28.760 -31.287 1.00 83.31 703 LEU A CA 1
ATOM 5582 C C . LEU A 1 703 ? 47.482 29.159 -29.882 1.00 83.31 703 LEU A C 1
ATOM 5584 O O . LEU A 1 703 ? 46.697 29.074 -28.941 1.00 83.31 703 LEU A O 1
ATOM 5588 N N . LEU A 1 704 ? 48.718 29.656 -29.745 1.00 82.69 704 LEU A N 1
ATOM 5589 C CA . LEU A 1 704 ? 49.245 30.203 -28.487 1.00 82.69 704 LEU A CA 1
ATOM 5590 C C . LEU A 1 704 ? 48.414 31.378 -27.950 1.00 82.69 704 LEU A C 1
ATOM 5592 O O . LEU A 1 704 ? 48.283 31.522 -26.735 1.00 82.69 704 LEU A O 1
ATOM 5596 N N . ASP A 1 705 ? 47.854 32.204 -28.831 1.00 81.56 705 ASP A N 1
ATOM 5597 C CA . ASP A 1 705 ? 47.043 33.368 -28.460 1.00 81.56 705 ASP A CA 1
ATOM 5598 C C . ASP A 1 705 ? 45.635 32.967 -27.993 1.00 81.56 705 ASP A C 1
ATOM 5600 O O . ASP A 1 705 ? 45.097 33.542 -27.049 1.00 81.56 705 ASP A O 1
ATOM 5604 N N . ILE A 1 706 ? 45.053 31.926 -28.600 1.00 81.62 706 ILE A N 1
ATOM 5605 C CA . ILE A 1 706 ? 43.650 31.558 -28.364 1.00 81.62 706 ILE A CA 1
ATOM 5606 C C . ILE A 1 706 ? 43.432 30.391 -27.395 1.00 81.62 706 ILE A C 1
ATOM 5608 O O . ILE A 1 706 ? 42.323 30.264 -26.879 1.00 81.62 706 ILE A O 1
ATOM 5612 N N . ILE A 1 707 ? 44.420 29.528 -27.145 1.00 85.12 707 ILE A N 1
ATOM 5613 C CA . ILE A 1 707 ? 44.260 28.334 -26.297 1.00 85.12 707 ILE A CA 1
ATOM 5614 C C . ILE A 1 707 ? 44.743 28.605 -24.874 1.00 85.12 707 ILE A C 1
ATOM 5616 O O . ILE A 1 707 ? 45.847 29.100 -24.656 1.00 85.12 707 ILE A O 1
ATOM 5620 N N . GLU A 1 708 ? 43.918 28.240 -23.893 1.00 82.31 708 GLU A N 1
ATOM 5621 C CA . GLU A 1 708 ? 44.290 28.245 -22.478 1.00 82.31 708 GLU A CA 1
ATOM 5622 C C . GLU A 1 708 ? 45.046 26.954 -22.141 1.00 82.31 708 GLU A C 1
ATOM 5624 O O . GLU A 1 708 ? 44.556 25.844 -22.370 1.00 82.31 708 GLU A O 1
ATOM 5629 N N . VAL A 1 709 ? 46.249 27.105 -21.591 1.00 77.44 709 VAL A N 1
ATOM 5630 C CA . VAL A 1 709 ? 47.119 25.986 -21.22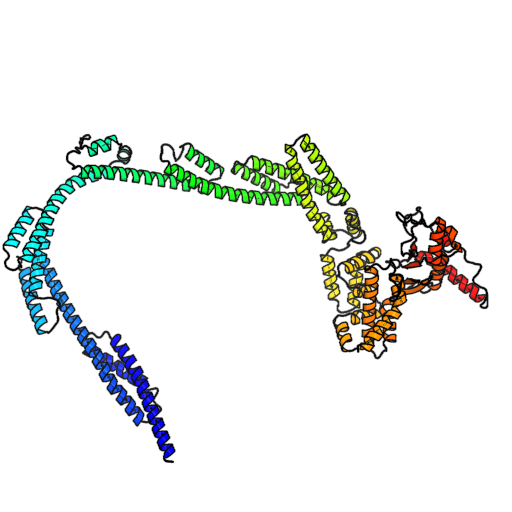3 1.00 77.44 709 VAL A CA 1
ATOM 5631 C C . VAL A 1 709 ? 46.729 25.500 -19.822 1.00 77.44 709 VAL A C 1
ATOM 5633 O O . VAL A 1 709 ? 46.640 26.318 -18.901 1.00 77.44 709 VAL A O 1
ATOM 5636 N N . PRO A 1 710 ? 46.468 24.194 -19.621 1.00 70.38 710 PRO A N 1
ATOM 5637 C CA . PRO A 1 710 ? 46.047 23.677 -18.325 1.00 70.38 710 PRO A CA 1
ATOM 5638 C C . PRO A 1 710 ? 47.107 23.925 -17.244 1.00 70.38 710 PRO A C 1
ATOM 5640 O O . PRO A 1 710 ? 48.231 23.434 -17.335 1.00 70.38 710 PRO A O 1
ATOM 5643 N N . THR A 1 711 ? 46.742 24.624 -16.169 1.00 60.66 711 THR A N 1
ATOM 5644 C CA . THR A 1 711 ? 47.585 24.731 -14.971 1.00 60.66 711 THR A CA 1
ATOM 5645 C C . THR A 1 711 ? 47.485 23.431 -14.169 1.00 60.66 711 THR A C 1
ATOM 5647 O O . THR A 1 711 ? 46.428 23.086 -13.641 1.00 60.66 711 THR A O 1
ATOM 5650 N N . GLN A 1 712 ? 48.574 22.660 -14.087 1.00 54.03 712 GLN A N 1
ATOM 5651 C CA . GLN A 1 712 ? 48.586 21.417 -13.311 1.00 54.03 712 GLN A CA 1
ATOM 5652 C C . GLN A 1 712 ? 48.650 21.717 -11.806 1.00 54.03 712 GLN A C 1
ATOM 5654 O O . GLN A 1 712 ? 49.671 22.170 -11.293 1.00 54.03 712 GLN A O 1
ATOM 5659 N N . VAL A 1 713 ? 47.583 21.406 -11.066 1.00 41.84 713 VAL A N 1
ATOM 5660 C CA . VAL A 1 713 ? 47.660 21.273 -9.604 1.00 41.84 713 VAL A CA 1
ATOM 5661 C C . VAL A 1 713 ? 48.146 19.853 -9.288 1.00 41.84 713 VAL A C 1
ATOM 5663 O O . VAL A 1 713 ? 47.388 18.899 -9.435 1.00 41.84 713 VAL A O 1
ATOM 5666 N N . GLY A 1 714 ? 49.403 19.713 -8.848 1.00 45.47 714 GLY A N 1
ATOM 5667 C CA . GLY A 1 714 ? 49.902 18.495 -8.185 1.00 45.47 714 GLY A CA 1
ATOM 5668 C C . GLY A 1 714 ? 50.811 17.537 -8.975 1.00 45.47 714 GLY A C 1
ATOM 5669 O O . GLY A 1 714 ? 50.980 16.407 -8.525 1.00 45.47 714 GLY A O 1
ATOM 5670 N N . ILE A 1 715 ? 51.424 17.939 -10.095 1.00 44.25 715 ILE A N 1
ATOM 5671 C CA . ILE A 1 715 ? 52.443 17.141 -10.818 1.00 44.25 715 ILE A CA 1
ATOM 5672 C C . ILE A 1 715 ? 53.729 17.977 -10.989 1.00 44.25 715 ILE A C 1
ATOM 5674 O O . ILE A 1 715 ? 53.675 19.202 -11.060 1.00 44.25 715 ILE A O 1
ATOM 5678 N N . GLN A 1 716 ? 54.890 17.311 -10.970 1.00 43.34 716 GLN A N 1
ATOM 5679 C CA . GLN A 1 716 ? 56.221 17.893 -10.738 1.00 43.34 716 GLN A CA 1
ATOM 5680 C C . GLN A 1 716 ? 56.950 18.431 -11.993 1.00 43.34 716 GLN A C 1
ATOM 5682 O O . GLN A 1 716 ? 58.079 18.893 -11.863 1.00 43.34 716 GLN A O 1
ATOM 5687 N N . GLU A 1 717 ? 56.320 18.442 -13.174 1.00 51.41 717 GLU A N 1
ATOM 5688 C CA . GLU A 1 717 ? 56.844 19.104 -14.384 1.00 51.41 717 GLU A CA 1
ATOM 5689 C C . GLU A 1 717 ? 55.755 19.988 -15.015 1.00 51.41 717 GLU A C 1
ATOM 5691 O O . GLU A 1 717 ? 54.760 19.504 -15.550 1.00 51.41 717 GLU A O 1
ATOM 5696 N N . SER A 1 718 ? 55.924 21.310 -14.919 1.00 58.66 718 SER A N 1
ATOM 5697 C CA . SER A 1 718 ? 55.075 22.287 -15.603 1.00 58.66 718 SER A CA 1
ATOM 5698 C C . SER A 1 718 ? 55.322 22.217 -17.111 1.00 58.66 718 SER A C 1
ATOM 5700 O O . SER A 1 718 ? 56.392 22.622 -17.562 1.00 58.66 718 SER A O 1
ATOM 5702 N N . ILE A 1 719 ? 54.346 21.741 -17.885 1.00 69.50 719 ILE A N 1
ATOM 5703 C CA . ILE A 1 719 ? 54.381 21.868 -19.346 1.00 69.50 719 ILE A CA 1
ATOM 5704 C C . ILE A 1 719 ? 54.353 23.355 -19.724 1.00 69.50 719 ILE A C 1
ATOM 5706 O O . ILE A 1 719 ? 53.549 24.121 -19.187 1.00 69.50 719 ILE A O 1
ATOM 5710 N N . THR A 1 720 ? 55.250 23.784 -20.606 1.00 77.56 720 THR A N 1
ATOM 5711 C CA . THR A 1 720 ? 55.234 25.159 -21.123 1.00 77.56 720 THR A CA 1
ATOM 5712 C C . THR A 1 720 ? 54.101 25.347 -22.133 1.00 77.56 720 THR A C 1
ATOM 5714 O O . THR A 1 720 ? 53.672 24.395 -22.789 1.00 77.56 720 THR A O 1
ATOM 5717 N N . ASP A 1 721 ? 53.640 26.589 -22.311 1.00 77.44 721 ASP A N 1
ATOM 5718 C CA . ASP A 1 721 ? 52.628 26.923 -23.321 1.00 77.44 721 ASP A CA 1
ATOM 5719 C C . ASP A 1 721 ? 53.032 26.426 -24.718 1.00 77.44 721 ASP A C 1
ATOM 5721 O O . ASP A 1 721 ? 52.218 25.871 -25.453 1.00 77.44 721 ASP A O 1
ATOM 5725 N N . GLU A 1 722 ? 54.310 26.562 -25.077 1.00 81.19 722 GLU A N 1
ATOM 5726 C CA . GLU A 1 722 ? 54.821 26.092 -26.362 1.00 81.19 722 GLU A CA 1
ATOM 5727 C C . GLU A 1 722 ? 54.831 24.568 -26.498 1.00 81.19 722 GLU A C 1
ATOM 5729 O O . GLU A 1 722 ? 54.520 24.070 -27.582 1.00 81.19 722 GLU A O 1
ATOM 5734 N N . GLU A 1 723 ? 55.172 23.829 -25.441 1.00 81.62 723 GLU A N 1
ATOM 5735 C CA . GLU A 1 723 ? 55.133 22.362 -25.440 1.00 81.62 723 GLU A CA 1
ATOM 5736 C C . GLU A 1 723 ? 53.697 21.858 -25.567 1.00 81.62 723 GLU A C 1
ATOM 5738 O O . GLU A 1 723 ? 53.433 21.000 -26.406 1.00 81.62 723 GLU A O 1
ATOM 5743 N N . TYR A 1 724 ? 52.750 22.447 -24.829 1.00 83.00 724 TYR A N 1
ATOM 5744 C CA . TYR A 1 724 ? 51.342 22.063 -24.925 1.00 83.00 724 TYR A CA 1
ATOM 5745 C C . TYR A 1 724 ? 50.762 22.362 -26.314 1.00 83.00 724 TYR A C 1
ATOM 5747 O O . TYR A 1 724 ? 50.090 21.515 -26.893 1.00 83.00 724 TYR A O 1
ATOM 5755 N N . ILE A 1 725 ? 51.056 23.521 -26.915 1.00 85.88 725 ILE A N 1
ATOM 5756 C CA . ILE A 1 725 ? 50.606 23.812 -28.288 1.00 85.88 725 ILE A CA 1
ATOM 5757 C C . ILE A 1 725 ? 51.293 22.911 -29.317 1.00 85.88 725 ILE A C 1
ATOM 5759 O O . ILE A 1 725 ? 50.650 22.481 -30.273 1.00 85.88 725 ILE A O 1
ATOM 5763 N N . THR A 1 726 ? 52.568 22.574 -29.121 1.00 85.56 726 THR A N 1
ATOM 5764 C CA . THR A 1 726 ? 53.270 21.612 -29.985 1.00 85.56 726 THR A CA 1
ATOM 5765 C C . THR A 1 726 ? 52.636 20.219 -29.882 1.00 85.56 726 THR A C 1
ATOM 5767 O O . THR A 1 726 ? 52.437 19.565 -30.905 1.00 85.56 726 THR A O 1
ATOM 5770 N N . ASP A 1 727 ? 52.222 19.800 -28.683 1.00 83.81 727 ASP A N 1
ATOM 5771 C CA . ASP A 1 727 ? 51.442 18.576 -28.471 1.00 83.81 727 ASP A CA 1
ATOM 5772 C C . ASP A 1 727 ? 50.085 18.634 -29.192 1.00 83.81 727 ASP A C 1
ATOM 5774 O O . ASP A 1 727 ? 49.695 17.669 -29.845 1.00 83.81 727 ASP A O 1
ATOM 5778 N N . ILE A 1 728 ? 49.369 19.764 -29.138 1.00 84.19 728 ILE A N 1
ATOM 5779 C CA . ILE A 1 728 ? 48.114 19.949 -29.888 1.00 84.19 728 ILE A CA 1
ATOM 5780 C C . ILE A 1 728 ? 48.346 19.859 -31.404 1.00 84.19 728 ILE A C 1
ATOM 5782 O O . ILE A 1 728 ? 47.555 19.234 -32.109 1.00 84.19 728 ILE A O 1
ATOM 5786 N N . ILE A 1 729 ? 49.419 20.457 -31.924 1.00 85.12 729 ILE A N 1
ATOM 5787 C CA . ILE A 1 729 ? 49.727 20.431 -33.360 1.00 85.12 729 ILE A CA 1
ATOM 5788 C C . ILE A 1 729 ? 50.071 19.011 -33.824 1.00 85.12 729 ILE A C 1
ATOM 5790 O O . ILE A 1 729 ? 49.603 18.577 -34.881 1.00 85.12 729 ILE A O 1
ATOM 5794 N N . ASN A 1 730 ? 50.863 18.275 -33.049 1.00 82.94 730 ASN A N 1
ATOM 5795 C CA . ASN A 1 730 ? 51.347 16.955 -33.449 1.00 82.94 730 ASN A CA 1
ATOM 5796 C C . ASN A 1 730 ? 50.343 15.833 -33.160 1.00 82.94 730 ASN A C 1
ATOM 5798 O O . ASN A 1 730 ? 50.208 14.907 -33.959 1.00 82.94 730 ASN A O 1
ATOM 5802 N N . GLU A 1 731 ? 49.635 15.913 -32.034 1.00 82.00 731 GLU A N 1
ATOM 5803 C CA . GLU A 1 731 ? 48.841 14.808 -31.485 1.00 82.00 731 GLU A CA 1
ATOM 5804 C C . GLU A 1 731 ? 47.380 15.180 -31.189 1.00 82.00 731 GLU A C 1
ATOM 5806 O O . GLU A 1 731 ? 46.571 14.292 -30.893 1.00 82.00 731 GLU A O 1
ATOM 5811 N N . GLY A 1 732 ? 47.023 16.465 -31.286 1.00 80.56 732 GLY A N 1
ATOM 5812 C CA . GLY A 1 732 ? 45.656 16.950 -31.123 1.00 80.56 732 GLY A CA 1
ATOM 5813 C C . GLY A 1 732 ? 44.732 16.499 -32.252 1.00 80.56 732 GLY A C 1
ATOM 5814 O O . GLY A 1 732 ? 45.153 16.227 -33.382 1.00 80.56 732 GLY A O 1
ATOM 5815 N N . ARG A 1 733 ? 43.440 16.378 -31.932 1.00 83.38 733 ARG A N 1
ATOM 5816 C CA . ARG A 1 733 ? 42.452 15.757 -32.827 1.00 83.38 733 ARG A CA 1
ATOM 5817 C C . ARG A 1 733 ? 41.140 16.517 -32.832 1.00 83.38 733 ARG A C 1
ATOM 5819 O O . ARG A 1 733 ? 40.718 17.060 -31.815 1.00 83.38 733 ARG A O 1
ATOM 5826 N N . TRP A 1 734 ? 40.459 16.468 -33.970 1.00 85.62 734 TRP A N 1
ATOM 5827 C CA . TRP A 1 734 ? 39.086 16.938 -34.101 1.00 85.62 734 TRP A CA 1
ATOM 5828 C C . TRP A 1 734 ? 38.113 15.795 -33.825 1.00 85.62 734 TRP A C 1
ATOM 5830 O O . TRP A 1 734 ? 38.239 14.722 -34.416 1.00 85.62 734 TRP A O 1
ATOM 5840 N N . VAL A 1 735 ? 37.142 16.023 -32.942 1.00 81.19 735 VAL A N 1
ATOM 5841 C CA . VAL A 1 735 ? 36.090 15.056 -32.594 1.00 81.19 735 VAL A CA 1
ATOM 5842 C C . VAL A 1 735 ? 34.729 15.675 -32.854 1.00 81.19 735 VAL A C 1
ATOM 5844 O O . VAL A 1 735 ? 34.464 16.784 -32.401 1.00 81.19 735 VAL A O 1
ATOM 5847 N N . THR A 1 736 ? 33.855 14.962 -33.564 1.00 84.19 736 THR A N 1
ATOM 5848 C CA . THR A 1 736 ? 32.505 15.442 -33.888 1.00 84.19 736 THR A CA 1
ATOM 5849 C C . THR A 1 736 ? 31.695 15.732 -32.619 1.00 84.19 736 THR A C 1
ATOM 5851 O O . THR A 1 736 ? 31.725 14.968 -31.650 1.00 84.19 736 THR A O 1
ATOM 5854 N N . THR A 1 737 ? 30.961 16.844 -32.618 1.00 77.06 737 THR A N 1
ATOM 5855 C CA . THR A 1 737 ? 30.048 17.216 -31.531 1.00 77.06 737 THR A CA 1
ATOM 5856 C C . THR A 1 737 ? 28.887 16.220 -31.411 1.00 77.06 737 THR A C 1
ATOM 5858 O O . THR A 1 737 ? 28.537 15.509 -32.354 1.00 77.06 737 THR A O 1
ATOM 5861 N N . THR A 1 738 ? 28.249 16.147 -30.240 1.00 71.06 738 THR A N 1
ATOM 5862 C CA . THR A 1 738 ? 27.165 15.178 -29.984 1.00 71.06 738 THR A CA 1
ATOM 5863 C C . THR A 1 738 ? 25.913 15.416 -30.832 1.00 71.06 738 THR A C 1
ATOM 5865 O O . THR A 1 738 ? 25.197 14.467 -31.136 1.00 71.06 738 THR A O 1
ATOM 5868 N N . ASP A 1 739 ? 25.657 16.660 -31.236 1.00 67.88 739 ASP A N 1
ATOM 5869 C CA . ASP A 1 739 ? 24.569 17.067 -32.137 1.00 67.88 739 ASP A CA 1
ATOM 5870 C C . ASP A 1 739 ? 24.940 16.957 -33.635 1.00 67.88 739 ASP A C 1
ATOM 5872 O O . ASP A 1 739 ? 24.092 17.165 -34.509 1.00 67.88 739 ASP A O 1
ATOM 5876 N N . ASN A 1 740 ? 26.190 16.577 -33.938 1.00 77.31 740 ASN A N 1
ATOM 5877 C CA . ASN A 1 740 ? 26.781 16.497 -35.277 1.00 77.31 740 ASN A CA 1
ATOM 5878 C C . ASN A 1 740 ? 26.842 17.828 -36.044 1.00 77.31 740 ASN A C 1
ATOM 5880 O O . ASN A 1 740 ? 26.952 17.810 -37.272 1.00 77.31 740 ASN A O 1
ATOM 5884 N N . SER A 1 741 ? 26.730 18.970 -35.361 1.00 80.06 741 SER A N 1
ATOM 5885 C CA . SER A 1 741 ? 26.783 20.286 -36.007 1.00 80.06 741 SER A CA 1
ATOM 5886 C C . SER A 1 741 ? 28.213 20.771 -36.277 1.00 80.06 741 SER A C 1
ATOM 5888 O O . SER A 1 741 ? 28.406 21.645 -37.124 1.00 80.06 741 SER A O 1
ATOM 5890 N N . GLY A 1 742 ? 29.220 20.185 -35.621 1.00 85.19 742 GLY A N 1
ATOM 5891 C CA . GLY A 1 742 ? 30.614 20.602 -35.742 1.00 85.19 742 GLY A CA 1
ATOM 5892 C C . GLY A 1 742 ? 31.621 19.635 -35.125 1.00 85.19 742 GLY A C 1
ATOM 5893 O O . GLY A 1 742 ? 31.365 18.436 -34.987 1.00 85.19 742 GLY A O 1
ATOM 5894 N N . VAL A 1 743 ? 32.778 20.174 -34.738 1.00 86.19 743 VAL A N 1
ATOM 5895 C CA . VAL A 1 743 ? 33.871 19.453 -34.073 1.00 86.19 743 VAL A CA 1
ATOM 5896 C C . VAL A 1 743 ? 34.441 20.230 -32.885 1.00 86.19 743 VAL A C 1
ATOM 5898 O O . VAL A 1 743 ? 34.526 21.456 -32.913 1.00 86.19 743 VAL A O 1
ATOM 5901 N N . TYR A 1 744 ? 34.895 19.496 -31.870 1.00 86.12 744 TYR A N 1
ATOM 5902 C CA . TYR A 1 744 ? 35.744 19.989 -30.787 1.00 86.12 744 TYR A CA 1
ATOM 5903 C C . TYR A 1 744 ? 37.203 19.618 -31.028 1.00 86.12 744 TYR A C 1
ATOM 5905 O O . TYR A 1 744 ? 37.490 18.515 -31.505 1.00 86.12 744 TYR A O 1
ATOM 5913 N N . LEU A 1 745 ? 38.116 20.504 -30.632 1.00 85.31 745 LEU A N 1
ATOM 5914 C CA . LEU A 1 745 ? 39.533 20.170 -30.527 1.00 85.31 745 LEU A CA 1
ATOM 5915 C C . LEU A 1 745 ? 39.814 19.505 -29.176 1.00 85.31 745 LEU A C 1
ATOM 5917 O O . LEU A 1 745 ? 39.461 20.046 -28.122 1.00 85.31 745 LEU A O 1
ATOM 5921 N N . ILE A 1 746 ? 40.473 18.349 -29.213 1.00 81.94 746 ILE A N 1
ATOM 5922 C CA . ILE A 1 746 ? 40.954 17.640 -28.025 1.00 81.94 746 ILE A CA 1
ATOM 5923 C C . ILE A 1 746 ? 42.479 17.532 -28.013 1.00 81.94 746 ILE A C 1
ATOM 5925 O O . ILE A 1 746 ? 43.114 17.450 -29.069 1.00 81.94 746 ILE A O 1
ATOM 5929 N N . ASP A 1 747 ? 43.049 17.513 -26.809 1.00 78.75 747 ASP A N 1
ATOM 5930 C CA . ASP A 1 747 ? 44.477 17.284 -26.585 1.00 78.75 747 ASP A CA 1
ATOM 5931 C C . ASP A 1 747 ? 44.868 15.797 -26.698 1.00 78.75 747 ASP A C 1
ATOM 5933 O O . ASP A 1 747 ? 44.012 14.913 -26.815 1.00 78.75 747 ASP A O 1
ATOM 5937 N N . LYS A 1 748 ? 46.175 15.502 -26.622 1.00 73.69 748 LYS A N 1
ATOM 5938 C CA . LYS A 1 748 ? 46.711 14.127 -26.674 1.00 73.69 748 LYS A CA 1
ATOM 5939 C C . LYS A 1 748 ? 46.177 13.202 -25.575 1.00 73.69 748 LYS A C 1
ATOM 5941 O O . LYS A 1 748 ? 46.190 11.982 -25.716 1.00 73.69 748 LYS A O 1
ATOM 5946 N N . THR A 1 749 ? 45.710 13.775 -24.467 1.00 68.81 749 THR A N 1
ATOM 5947 C CA . THR A 1 749 ? 45.138 13.050 -23.327 1.00 68.81 749 THR A CA 1
ATOM 5948 C C . THR A 1 749 ? 43.614 12.937 -23.399 1.00 68.81 749 THR A C 1
ATOM 5950 O O . THR A 1 749 ? 43.015 12.298 -22.533 1.00 68.81 749 THR A O 1
ATOM 5953 N N . GLY A 1 750 ? 42.988 13.516 -24.428 1.00 67.81 750 GLY A N 1
ATOM 5954 C CA . GLY A 1 750 ? 41.552 13.488 -24.661 1.00 67.81 750 GLY A CA 1
ATOM 5955 C C . GLY A 1 750 ? 40.748 14.590 -23.964 1.00 67.81 750 GLY A C 1
ATOM 5956 O O . GLY A 1 750 ? 39.520 14.506 -23.950 1.00 67.81 750 GLY A O 1
ATOM 5957 N N . ASN A 1 751 ? 41.373 15.613 -23.376 1.00 73.50 751 ASN A N 1
ATOM 5958 C CA . ASN A 1 751 ? 40.613 16.720 -22.786 1.00 73.50 751 ASN A CA 1
ATOM 5959 C C . ASN A 1 751 ? 40.195 17.729 -23.858 1.00 73.50 751 ASN A C 1
ATOM 5961 O O . ASN A 1 751 ? 40.924 17.962 -24.820 1.00 73.50 751 ASN A O 1
ATOM 5965 N N . LEU A 1 752 ? 39.037 18.367 -23.659 1.00 79.12 752 LEU A N 1
ATOM 5966 C CA . LEU A 1 752 ? 38.614 19.501 -24.481 1.00 79.12 752 LEU A CA 1
ATOM 5967 C C . LEU A 1 752 ? 39.583 20.669 -24.295 1.00 79.12 752 LEU A C 1
ATOM 5969 O O . LEU A 1 752 ? 39.837 21.102 -23.167 1.00 79.12 752 LEU A O 1
ATOM 5973 N N . VAL A 1 753 ? 40.076 21.202 -25.408 1.00 80.38 753 VAL A N 1
ATOM 5974 C CA . VAL A 1 753 ? 40.979 22.349 -25.394 1.00 80.38 753 VAL A CA 1
ATOM 5975 C C . VAL A 1 753 ? 40.186 23.613 -25.070 1.00 80.38 753 VAL A C 1
ATOM 5977 O O . VAL A 1 753 ? 39.209 23.945 -25.746 1.00 80.38 753 VAL A O 1
ATOM 5980 N N . ARG A 1 754 ? 40.597 24.310 -24.009 1.00 80.50 754 ARG A N 1
ATOM 5981 C CA . ARG A 1 754 ? 39.960 25.545 -23.540 1.00 80.50 754 ARG A CA 1
ATOM 5982 C C . ARG A 1 754 ? 40.433 26.754 -24.330 1.00 80.50 754 ARG A C 1
ATOM 5984 O O . ARG A 1 754 ? 41.568 26.793 -24.805 1.00 80.50 754 ARG A O 1
ATOM 5991 N N . ARG A 1 755 ? 39.561 27.752 -24.442 1.00 80.69 755 ARG A N 1
ATOM 5992 C CA . ARG A 1 755 ? 39.871 29.030 -25.087 1.00 80.69 755 ARG A CA 1
ATOM 5993 C C . ARG A 1 755 ? 40.299 30.064 -24.041 1.00 80.69 755 ARG A C 1
ATOM 5995 O O . ARG A 1 755 ? 39.652 30.168 -23.002 1.00 80.69 755 ARG A O 1
ATOM 6002 N N . LYS A 1 756 ? 41.334 30.860 -24.329 1.00 79.25 756 LYS A N 1
ATOM 6003 C CA . LYS A 1 756 ? 41.678 32.065 -23.557 1.00 79.25 756 LYS A CA 1
ATOM 6004 C C . LYS A 1 756 ? 40.478 33.019 -23.600 1.00 79.25 756 LYS A C 1
ATOM 6006 O O . LYS A 1 756 ? 39.920 33.313 -24.657 1.00 79.25 756 LYS A O 1
ATOM 6011 N N . SER A 1 757 ? 39.999 33.368 -22.415 1.00 60.16 757 SER A N 1
ATOM 6012 C CA . SER A 1 757 ? 38.675 33.926 -22.164 1.00 60.16 757 SER A CA 1
ATOM 6013 C C . SER A 1 757 ? 38.514 35.353 -22.689 1.00 60.16 757 SER A C 1
ATOM 6015 O O . SER A 1 757 ? 38.955 36.281 -22.027 1.00 60.16 757 SER A O 1
ATOM 6017 N N . ASP A 1 758 ? 37.812 35.487 -23.821 1.00 51.72 758 ASP A N 1
ATOM 6018 C CA . ASP A 1 758 ? 37.164 36.730 -24.288 1.00 51.72 758 ASP A CA 1
ATOM 6019 C C . ASP A 1 758 ? 35.802 36.483 -24.989 1.00 51.72 758 ASP A C 1
ATOM 6021 O O . ASP A 1 758 ? 35.159 37.417 -25.458 1.00 51.72 758 ASP A O 1
ATOM 6025 N N . ASN A 1 759 ? 35.302 35.237 -25.049 1.00 49.16 759 ASN A N 1
ATOM 6026 C CA . ASN A 1 759 ? 34.032 34.897 -25.711 1.00 49.16 759 ASN A CA 1
ATOM 6027 C C . ASN A 1 759 ? 33.217 33.842 -24.939 1.00 49.16 759 ASN A C 1
ATOM 6029 O O . ASN A 1 759 ? 33.773 33.042 -24.193 1.00 49.16 759 ASN A O 1
ATOM 6033 N N . GLN A 1 760 ? 31.893 33.812 -25.158 1.00 50.72 760 GLN A N 1
ATOM 6034 C CA . GLN A 1 760 ? 30.915 32.925 -24.486 1.00 50.72 760 GLN A CA 1
ATOM 6035 C C . GLN A 1 760 ? 31.166 31.407 -24.662 1.00 50.72 760 GLN A C 1
ATOM 6037 O O . GLN A 1 760 ? 30.502 30.601 -24.011 1.00 50.72 760 GLN A O 1
ATOM 6042 N N . LEU A 1 761 ? 32.108 30.999 -25.520 1.00 55.47 761 LEU A N 1
ATOM 6043 C CA . LEU A 1 761 ? 32.476 29.600 -25.754 1.00 55.47 761 LEU A CA 1
ATOM 6044 C C . LEU A 1 761 ? 33.717 29.224 -24.930 1.00 55.47 761 LEU A C 1
ATOM 6046 O O . LEU A 1 761 ? 34.811 29.727 -25.173 1.00 55.47 761 LEU A O 1
ATOM 6050 N N . LEU A 1 762 ? 33.536 28.301 -23.981 1.00 70.62 762 LEU A N 1
ATOM 6051 C CA . LEU A 1 762 ? 34.579 27.816 -23.062 1.00 70.62 762 LEU A CA 1
ATOM 6052 C C . LEU A 1 762 ? 35.645 26.927 -23.738 1.00 70.62 762 LEU A C 1
ATOM 6054 O O . LEU A 1 762 ? 36.734 26.752 -23.190 1.00 70.62 762 LEU A O 1
ATOM 6058 N N . PHE A 1 763 ? 35.352 26.366 -24.915 1.00 82.38 763 PHE A N 1
ATOM 6059 C CA . PHE A 1 763 ? 36.201 25.396 -25.617 1.00 82.38 763 PHE A CA 1
ATOM 6060 C C . PHE A 1 763 ? 36.384 25.754 -27.095 1.00 82.38 763 PHE A C 1
ATOM 6062 O O . PHE A 1 763 ? 35.580 26.492 -27.668 1.00 82.38 763 PHE A O 1
ATOM 6069 N N . ILE A 1 764 ? 37.431 25.209 -27.720 1.00 83.19 764 ILE A N 1
ATOM 6070 C CA . ILE A 1 764 ? 37.649 25.311 -29.168 1.00 83.19 764 ILE A CA 1
ATOM 6071 C C . ILE A 1 764 ? 36.644 24.406 -29.896 1.00 83.19 764 ILE A C 1
ATOM 6073 O O . ILE A 1 764 ? 36.817 23.188 -29.974 1.00 83.19 764 ILE A O 1
ATOM 6077 N N . GLU A 1 765 ? 35.588 25.027 -30.417 1.00 85.69 765 GLU A N 1
ATOM 6078 C CA . GLU A 1 765 ? 34.515 24.413 -31.203 1.00 85.69 765 GLU A CA 1
ATOM 6079 C C . GLU A 1 765 ? 34.453 25.061 -32.589 1.00 85.69 765 GLU A C 1
ATOM 6081 O O . GLU A 1 765 ? 34.542 26.285 -32.709 1.00 85.69 765 GLU A O 1
ATOM 6086 N N . VAL A 1 766 ? 34.277 24.251 -33.633 1.00 84.88 766 VAL A N 1
ATOM 6087 C CA . VAL A 1 766 ? 34.094 24.720 -35.011 1.00 84.88 766 VAL A CA 1
ATOM 6088 C C . VAL A 1 766 ? 32.842 24.078 -35.590 1.00 84.88 766 VAL A C 1
ATOM 6090 O O . VAL A 1 766 ? 32.782 22.855 -35.735 1.00 84.88 766 VAL A O 1
ATOM 6093 N N . LYS A 1 767 ? 31.845 24.889 -35.957 1.00 85.75 767 LYS A N 1
ATOM 6094 C CA . LYS A 1 767 ? 30.637 24.391 -36.624 1.00 85.75 767 LYS A CA 1
ATOM 6095 C C . LYS A 1 767 ? 30.913 24.142 -38.098 1.00 85.75 767 LYS A C 1
ATOM 6097 O O . LYS A 1 767 ? 31.589 24.926 -38.762 1.00 85.75 767 LYS A O 1
ATOM 6102 N N . PHE A 1 768 ? 30.342 23.074 -38.646 1.00 86.12 768 PHE A N 1
ATOM 6103 C CA . PHE A 1 768 ? 30.493 22.770 -40.068 1.00 86.12 768 PHE A CA 1
ATOM 6104 C C . PHE A 1 768 ? 29.882 23.854 -40.958 1.00 86.12 768 PHE A C 1
ATOM 6106 O O . PHE A 1 768 ? 30.434 24.124 -42.021 1.00 86.12 768 PHE A O 1
ATOM 6113 N N . SER A 1 769 ? 28.808 24.516 -40.506 1.00 81.62 769 SER A N 1
ATOM 6114 C CA . SER A 1 769 ? 28.203 25.676 -41.182 1.00 81.62 769 SER A CA 1
ATOM 6115 C C . SER A 1 769 ? 29.215 26.782 -41.467 1.00 81.62 769 SER A C 1
ATOM 6117 O O . SER A 1 769 ? 29.191 27.387 -42.538 1.00 81.62 769 SER A O 1
ATOM 6119 N N . ASP A 1 770 ? 30.141 26.999 -40.537 1.00 81.25 770 ASP A N 1
ATOM 6120 C CA . ASP A 1 770 ? 31.103 28.099 -40.586 1.00 81.25 770 ASP A CA 1
ATOM 6121 C C . ASP A 1 770 ? 32.242 27.779 -41.567 1.00 81.25 770 ASP A C 1
ATOM 6123 O O . ASP A 1 770 ? 32.880 28.670 -42.129 1.00 81.25 770 ASP A O 1
ATOM 6127 N N . LEU A 1 771 ? 32.455 26.487 -41.840 1.00 82.88 771 LEU A N 1
ATOM 6128 C CA . LEU A 1 771 ? 33.445 25.996 -42.792 1.00 82.88 771 LEU A CA 1
ATOM 6129 C C . LEU A 1 771 ? 32.942 25.992 -44.238 1.00 82.88 771 LEU A C 1
ATOM 6131 O O . LEU A 1 771 ? 33.772 25.962 -45.144 1.00 82.88 771 LEU A O 1
ATOM 6135 N N . ILE A 1 772 ? 31.628 26.051 -44.488 1.00 82.56 772 ILE A N 1
ATOM 6136 C CA . ILE A 1 772 ? 31.060 25.917 -45.845 1.00 82.56 772 ILE A CA 1
ATOM 6137 C C . ILE A 1 772 ? 31.571 27.006 -46.791 1.00 82.56 772 ILE A C 1
ATOM 6139 O O . ILE A 1 772 ? 31.982 26.711 -47.915 1.00 82.56 772 ILE A O 1
ATOM 6143 N N . SER A 1 773 ? 31.608 28.257 -46.333 1.00 77.44 773 SER A N 1
ATOM 6144 C CA . SER A 1 773 ? 32.101 29.383 -47.136 1.00 77.44 773 SER A CA 1
ATOM 6145 C C . SER A 1 773 ? 33.576 29.211 -47.513 1.00 77.44 773 SER A C 1
ATOM 6147 O O . SER A 1 773 ? 33.953 29.416 -48.668 1.00 77.44 773 SER A O 1
ATOM 6149 N N . GLY A 1 774 ? 34.412 28.776 -46.564 1.00 76.25 774 GLY A N 1
ATOM 6150 C CA . GLY A 1 774 ? 35.827 28.487 -46.814 1.00 76.25 774 GLY A CA 1
ATOM 6151 C C . GLY A 1 774 ? 36.027 27.257 -47.705 1.00 76.25 774 GLY A C 1
ATOM 6152 O O . GLY A 1 774 ? 36.881 27.261 -48.593 1.00 76.25 774 GLY A O 1
ATOM 6153 N N . ALA A 1 775 ? 35.205 26.223 -47.518 1.00 83.06 775 ALA A N 1
ATOM 6154 C CA . ALA A 1 775 ? 35.244 24.995 -48.301 1.00 83.06 775 ALA A CA 1
ATOM 6155 C C . ALA A 1 775 ? 34.869 25.251 -49.767 1.00 83.06 775 ALA A C 1
ATOM 6157 O O . ALA A 1 775 ? 35.539 24.746 -50.665 1.00 83.06 775 ALA A O 1
ATOM 6158 N N . THR A 1 776 ? 33.874 26.106 -50.007 1.00 80.94 776 THR A N 1
ATOM 6159 C CA . THR A 1 776 ? 33.461 26.532 -51.353 1.00 80.94 776 THR A CA 1
ATOM 6160 C C . THR A 1 776 ? 34.603 27.245 -52.077 1.00 80.94 776 THR A C 1
ATOM 6162 O O . THR A 1 776 ? 34.966 26.864 -53.188 1.00 80.94 776 THR A O 1
ATOM 6165 N N . GLN A 1 777 ? 35.260 28.208 -51.422 1.00 79.44 777 GLN A N 1
ATOM 6166 C CA . GLN A 1 777 ? 36.403 28.918 -52.012 1.00 79.44 777 GLN A CA 1
ATOM 6167 C C . GLN A 1 777 ? 37.586 27.988 -52.309 1.00 79.44 777 GLN A C 1
ATOM 6169 O O . GLN A 1 777 ? 38.272 28.148 -53.322 1.00 79.44 777 GLN A O 1
ATOM 6174 N N . LEU A 1 778 ? 37.850 27.016 -51.429 1.00 79.44 778 LEU A N 1
ATOM 6175 C CA . LEU A 1 778 ? 38.906 26.028 -51.640 1.00 79.44 778 LEU A CA 1
ATOM 6176 C C . LEU A 1 778 ? 38.581 25.121 -52.834 1.00 79.44 778 LEU A C 1
ATOM 6178 O O . LEU A 1 778 ? 39.454 24.880 -53.669 1.00 79.44 778 LEU A O 1
ATOM 6182 N N . GLN A 1 779 ? 37.327 24.676 -52.949 1.00 80.19 779 GLN A N 1
ATOM 6183 C CA . GLN A 1 779 ? 36.845 23.859 -54.060 1.00 80.19 779 GLN A CA 1
ATOM 6184 C C . GLN A 1 779 ? 36.952 24.603 -55.400 1.00 80.19 779 GLN A C 1
ATOM 6186 O O . GLN A 1 779 ? 37.497 24.060 -56.360 1.00 80.19 779 GLN A O 1
ATOM 6191 N N . GLU A 1 780 ? 36.513 25.864 -55.464 1.00 77.25 780 GLU A N 1
ATOM 6192 C CA . GLU A 1 780 ? 36.619 26.709 -56.661 1.00 77.25 780 GLU A CA 1
ATOM 6193 C C . GLU A 1 780 ? 38.076 26.910 -57.094 1.00 77.25 780 GLU A C 1
ATOM 6195 O O . GLU A 1 780 ? 38.408 26.784 -58.275 1.00 77.25 780 GLU A O 1
ATOM 6200 N N . LYS A 1 781 ? 38.982 27.161 -56.141 1.00 70.88 781 LYS A N 1
ATOM 6201 C CA . LYS A 1 781 ? 40.414 27.320 -56.429 1.00 70.88 781 LYS A CA 1
ATOM 6202 C C . LYS A 1 781 ? 41.071 26.019 -56.884 1.00 70.88 781 LYS A C 1
ATOM 6204 O O . LYS A 1 781 ? 41.877 26.053 -57.809 1.00 70.88 781 LYS A O 1
ATOM 6209 N N . GLN A 1 782 ? 40.712 24.873 -56.301 1.00 73.62 782 GLN A N 1
ATOM 6210 C CA . GLN A 1 782 ? 41.170 23.555 -56.765 1.00 73.62 782 GLN A CA 1
ATOM 6211 C C . GLN A 1 782 ? 40.684 23.261 -58.196 1.00 73.62 782 GLN A C 1
ATOM 6213 O O . GLN A 1 782 ? 41.442 22.758 -59.030 1.00 73.62 782 GLN A O 1
ATOM 6218 N N . GLN A 1 783 ? 39.446 23.640 -58.524 1.00 72.00 783 GLN A N 1
ATOM 6219 C CA . GLN A 1 783 ? 38.897 23.535 -59.881 1.00 72.00 783 GLN A CA 1
ATOM 6220 C C . GLN A 1 783 ? 39.558 24.503 -60.878 1.00 72.00 783 GLN A C 1
ATOM 6222 O O . GLN A 1 783 ? 39.666 24.189 -62.062 1.00 72.00 783 GLN A O 1
ATOM 6227 N N . GLN A 1 784 ? 40.020 25.673 -60.432 1.00 68.44 784 GLN A N 1
ATOM 6228 C CA . GLN A 1 784 ? 40.801 26.599 -61.261 1.00 68.44 784 GLN A CA 1
ATOM 6229 C C . GLN A 1 784 ? 42.243 26.109 -61.469 1.00 68.44 784 GLN A C 1
ATOM 6231 O O . GLN A 1 784 ? 42.741 26.160 -62.590 1.00 68.44 784 GLN A O 1
ATOM 6236 N N . LEU A 1 785 ? 42.900 25.576 -60.432 1.00 57.03 785 LEU A N 1
ATOM 6237 C CA . LEU A 1 785 ? 44.264 25.038 -60.525 1.00 57.03 785 LEU A CA 1
ATOM 6238 C C . LEU A 1 785 ? 44.349 23.789 -61.410 1.00 57.03 785 LEU A C 1
ATOM 6240 O O . LEU A 1 785 ? 45.281 23.664 -62.204 1.00 57.03 785 LEU A O 1
ATOM 6244 N N . SER A 1 786 ? 43.365 22.891 -61.316 1.00 60.84 786 SER A N 1
ATOM 6245 C CA . SER A 1 786 ? 43.283 21.690 -62.166 1.00 60.84 786 SER A CA 1
ATOM 6246 C C . SER A 1 786 ? 43.095 22.010 -63.654 1.00 60.84 786 SER A C 1
ATOM 6248 O O . SER A 1 786 ? 43.400 21.175 -64.500 1.00 60.84 786 SER A O 1
ATOM 6250 N N . LYS A 1 787 ? 42.666 23.235 -63.995 1.00 56.12 787 LYS A N 1
ATOM 6251 C CA . LYS A 1 787 ? 42.607 23.736 -65.378 1.00 56.12 787 LYS A CA 1
ATOM 6252 C C . LYS A 1 787 ? 43.927 24.343 -65.874 1.00 56.12 787 LYS A C 1
ATOM 6254 O O . LYS A 1 787 ? 44.027 24.627 -67.063 1.00 56.12 787 LYS A O 1
ATOM 6259 N N . ILE A 1 788 ? 44.918 24.566 -65.000 1.00 55.84 788 ILE A N 1
ATOM 6260 C CA . ILE A 1 788 ? 46.127 25.352 -65.312 1.00 55.84 788 ILE A CA 1
ATOM 6261 C C . ILE A 1 788 ? 47.433 24.520 -65.252 1.00 55.84 788 ILE A C 1
ATOM 6263 O O . ILE A 1 788 ? 48.397 24.907 -65.909 1.00 55.84 788 ILE A O 1
ATOM 6267 N N . LEU A 1 789 ? 47.509 23.371 -64.556 1.00 41.91 789 LEU A N 1
ATOM 6268 C CA . LEU A 1 789 ? 48.779 22.626 -64.369 1.00 41.91 789 LEU A CA 1
ATOM 6269 C C . LEU A 1 789 ? 48.679 21.083 -64.452 1.00 41.91 789 LEU A C 1
ATOM 6271 O O . LEU A 1 789 ? 47.750 20.476 -63.929 1.00 41.91 789 LEU A O 1
ATOM 6275 N N . ASN A 1 790 ? 49.717 20.468 -65.048 1.00 45.75 790 ASN A N 1
ATOM 6276 C CA . ASN A 1 790 ? 50.089 19.043 -64.934 1.00 45.75 790 ASN A CA 1
ATOM 6277 C C . ASN A 1 790 ? 50.585 18.721 -63.497 1.00 45.75 790 ASN A C 1
ATOM 6279 O O . ASN A 1 790 ? 51.113 19.614 -62.828 1.00 45.75 790 ASN A O 1
ATOM 6283 N N . PRO A 1 791 ? 50.466 17.470 -63.008 1.00 47.53 791 PRO A N 1
ATOM 6284 C CA . PRO A 1 791 ? 50.597 17.142 -61.588 1.00 47.53 791 PRO A CA 1
ATOM 6285 C C . PRO A 1 791 ? 52.070 17.103 -61.156 1.00 47.53 791 PRO A C 1
ATOM 6287 O O . PRO A 1 791 ? 52.831 16.259 -61.622 1.00 47.53 791 PRO A O 1
ATOM 6290 N N . GLY A 1 792 ? 52.490 17.997 -60.254 1.00 46.91 792 GLY A N 1
ATOM 6291 C CA . GLY A 1 792 ? 53.839 17.892 -59.682 1.00 46.91 792 GLY A CA 1
ATOM 6292 C C . GLY A 1 792 ? 54.306 18.959 -58.691 1.00 46.91 792 GLY A C 1
ATOM 6293 O O . GLY A 1 792 ? 55.259 18.695 -57.966 1.00 46.91 792 GLY A O 1
ATOM 6294 N N . THR A 1 793 ? 53.692 20.143 -58.601 1.00 46.84 793 THR A N 1
ATOM 6295 C CA . THR A 1 793 ? 54.294 21.254 -57.818 1.00 46.84 793 THR A CA 1
ATOM 6296 C C . THR A 1 793 ? 53.293 22.168 -57.090 1.00 46.84 793 THR A C 1
ATOM 6298 O O . THR A 1 793 ? 53.563 23.352 -56.903 1.00 46.84 793 THR A O 1
ATOM 6301 N N . ALA A 1 794 ? 52.136 21.661 -56.651 1.00 44.97 794 ALA A N 1
ATOM 6302 C CA . ALA A 1 794 ? 50.999 22.523 -56.287 1.00 44.97 794 ALA A CA 1
ATOM 6303 C C . ALA A 1 794 ? 50.752 22.827 -54.788 1.00 44.97 794 ALA A C 1
ATOM 6305 O O . ALA A 1 794 ? 49.828 23.581 -54.506 1.00 44.97 794 ALA A O 1
ATOM 6306 N N . ASP A 1 795 ? 51.534 22.330 -53.821 1.00 45.72 795 ASP A N 1
ATOM 6307 C CA . ASP A 1 795 ? 51.091 22.376 -52.404 1.00 45.72 795 ASP A CA 1
ATOM 6308 C C . ASP A 1 795 ? 51.702 23.456 -51.490 1.00 45.72 795 ASP A C 1
ATOM 6310 O O . ASP A 1 795 ? 51.368 23.512 -50.309 1.00 45.72 795 ASP A O 1
ATOM 6314 N N . ARG A 1 796 ? 52.585 24.345 -51.971 1.00 42.16 796 ARG A N 1
ATOM 6315 C CA . ARG A 1 796 ? 53.445 25.122 -51.046 1.00 42.16 796 ARG A CA 1
ATOM 6316 C C . ARG A 1 796 ? 53.155 26.608 -50.811 1.00 42.16 796 ARG A C 1
ATOM 6318 O O . ARG A 1 796 ? 53.843 27.165 -49.964 1.00 42.16 796 ARG A O 1
ATOM 6325 N N . GLN A 1 797 ? 52.210 27.282 -51.480 1.00 41.62 797 GLN A N 1
ATOM 6326 C CA . GLN A 1 797 ? 52.200 28.765 -51.408 1.00 41.62 797 GLN A CA 1
ATOM 6327 C C . GLN A 1 797 ? 50.887 29.529 -51.178 1.00 41.62 797 GLN A C 1
ATOM 6329 O O . GLN A 1 797 ? 50.964 30.747 -51.061 1.00 41.62 797 GLN A O 1
ATOM 6334 N N . PHE A 1 798 ? 49.701 28.919 -51.058 1.00 47.19 798 PHE A N 1
ATOM 6335 C CA . PHE A 1 798 ? 48.467 29.723 -51.227 1.00 47.19 798 PHE A CA 1
ATOM 6336 C C . PHE A 1 798 ? 47.390 29.630 -50.143 1.00 47.19 798 PHE A C 1
ATOM 6338 O O . PHE A 1 798 ? 46.230 29.949 -50.404 1.00 47.19 798 PHE A O 1
ATOM 6345 N N . ILE A 1 799 ? 47.748 29.267 -48.913 1.00 43.88 799 ILE A N 1
ATOM 6346 C CA . ILE A 1 799 ? 46.772 29.149 -47.821 1.00 43.88 799 ILE A CA 1
ATOM 6347 C C . ILE A 1 799 ? 46.974 30.292 -46.839 1.00 43.88 799 ILE A C 1
ATOM 6349 O O . ILE A 1 799 ? 47.763 30.195 -45.908 1.00 43.88 799 ILE A O 1
ATOM 6353 N N . ASN A 1 800 ? 46.225 31.374 -47.047 1.00 43.94 800 ASN A N 1
ATOM 6354 C CA . ASN A 1 800 ? 45.906 32.286 -45.956 1.00 43.94 800 ASN A CA 1
ATOM 6355 C C . ASN A 1 800 ? 44.928 31.552 -45.021 1.00 43.94 800 ASN A C 1
ATOM 6357 O O . ASN A 1 800 ? 43.746 31.442 -45.327 1.00 43.94 800 ASN A O 1
ATOM 6361 N N . ASN A 1 801 ? 45.494 30.970 -43.963 1.00 49.41 801 ASN A N 1
ATOM 6362 C CA . ASN A 1 801 ? 44.936 30.635 -42.652 1.00 49.41 801 ASN A CA 1
ATOM 6363 C C . ASN A 1 801 ? 43.390 30.411 -42.539 1.00 49.41 801 ASN A C 1
ATOM 6365 O O . ASN A 1 801 ? 42.617 31.375 -42.526 1.00 49.41 801 ASN A O 1
ATOM 6369 N N . PRO A 1 802 ? 42.928 29.152 -42.357 1.00 45.44 802 PRO A N 1
ATOM 6370 C CA . PRO A 1 802 ? 41.532 28.803 -42.049 1.00 45.44 802 PRO A CA 1
ATOM 6371 C C . PRO A 1 802 ? 41.000 29.391 -40.730 1.00 45.44 802 PRO A C 1
ATOM 6373 O O . PRO A 1 802 ? 39.834 29.769 -40.659 1.00 45.44 802 PRO A O 1
ATOM 6376 N N . LEU A 1 803 ? 41.837 29.515 -39.695 1.00 42.91 803 LEU A N 1
ATOM 6377 C CA . LEU A 1 803 ? 41.465 30.117 -38.411 1.00 42.91 803 LEU A CA 1
ATOM 6378 C C . LEU A 1 803 ? 41.386 31.649 -38.464 1.00 42.91 803 LEU A C 1
ATOM 6380 O O . LEU A 1 803 ? 40.573 32.229 -37.755 1.00 42.91 803 LEU A O 1
ATOM 6384 N N . GLN A 1 804 ? 42.129 32.322 -39.345 1.00 50.00 804 GLN A N 1
ATOM 6385 C CA . GLN A 1 804 ? 41.927 33.748 -39.646 1.00 50.00 804 GLN A CA 1
ATOM 6386 C C . GLN A 1 804 ? 40.673 33.993 -40.484 1.00 50.00 804 GLN A C 1
ATOM 6388 O O . GLN A 1 804 ? 40.115 35.084 -40.414 1.00 50.00 804 GLN A O 1
ATOM 6393 N N . PHE A 1 805 ? 40.229 33.023 -41.288 1.00 44.72 805 PHE A N 1
ATOM 6394 C CA . PHE A 1 805 ? 38.934 33.109 -41.965 1.00 44.72 805 PHE A CA 1
ATOM 6395 C C . PHE A 1 805 ? 37.786 32.962 -40.957 1.00 44.72 805 PHE A C 1
ATOM 6397 O O . PHE A 1 805 ? 36.850 33.756 -40.985 1.00 44.72 805 PHE A O 1
ATOM 6404 N N . ILE A 1 806 ? 37.909 32.029 -40.006 1.00 43.25 806 ILE A N 1
ATOM 6405 C CA . ILE A 1 806 ? 36.965 31.863 -38.890 1.00 43.25 806 ILE A CA 1
ATOM 6406 C C . ILE A 1 806 ? 36.998 33.095 -37.964 1.00 43.25 806 ILE A C 1
ATOM 6408 O O . ILE A 1 806 ? 35.957 33.672 -37.683 1.00 43.25 806 ILE A O 1
ATOM 6412 N N . GLY A 1 807 ? 38.174 33.588 -37.573 1.00 40.97 807 GLY A N 1
ATOM 6413 C CA . GLY A 1 807 ? 38.345 34.781 -36.731 1.00 40.97 807 GLY A CA 1
ATOM 6414 C C . GLY A 1 807 ? 38.129 36.137 -37.419 1.00 40.97 807 GLY A C 1
ATOM 6415 O O . GLY A 1 807 ? 38.322 37.158 -36.776 1.00 40.97 807 GLY A O 1
ATOM 6416 N N . LYS A 1 808 ? 37.794 36.173 -38.718 1.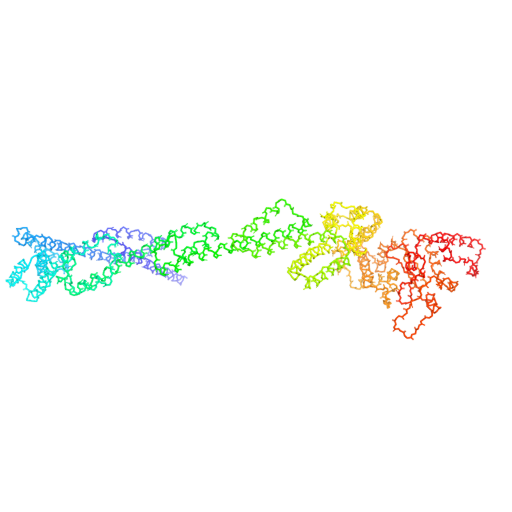00 37.81 808 LYS A N 1
ATOM 6417 C CA . LYS A 1 808 ? 37.274 37.373 -39.413 1.00 37.81 808 LYS A CA 1
ATOM 6418 C C . LYS A 1 808 ? 35.754 37.330 -39.612 1.00 37.81 808 LYS A C 1
ATOM 6420 O O . LYS A 1 808 ? 35.178 38.328 -40.040 1.00 37.81 808 LYS A O 1
ATOM 6425 N N . LEU A 1 809 ? 35.133 36.172 -39.380 1.00 33.97 809 LEU A N 1
ATOM 6426 C CA . LEU A 1 809 ? 33.683 35.952 -39.405 1.00 33.97 809 LEU A CA 1
ATOM 6427 C C . LEU A 1 809 ? 33.059 36.023 -37.997 1.00 33.97 809 LEU A C 1
ATOM 6429 O O . LEU A 1 809 ? 31.855 36.254 -37.892 1.00 33.97 809 LEU A O 1
ATOM 6433 N N . PHE A 1 810 ? 33.877 35.880 -36.952 1.00 32.75 810 PHE A N 1
ATOM 6434 C CA . PHE A 1 810 ? 33.609 36.252 -35.557 1.00 32.75 810 PHE A CA 1
ATOM 6435 C C . PHE A 1 810 ? 34.412 37.499 -35.187 1.00 32.75 810 PHE A C 1
ATOM 6437 O O . PHE A 1 810 ? 34.030 38.154 -34.192 1.00 32.75 810 PHE A O 1
#